Protein 8DY2 (pdb70)

Foldseek 3Di:
DKAKAKPPQEAEDAFFDKDKIKIFIPWFQFQLKWKWWDAPLADIATADGSQFHGPPPHDPLWGKDDGTTMIMIIRRGHALVRQTKMKMWGPRDPPIFIYFIYGYDYPPGDDPDDHADAAQPHPQKHWHKDWADEDAAQAKTKIKIAIDNDQQLQWKKFKWWAAPPTDIHTAKIAHSNRPDIGGDPVQPPFWDWGADSVRRMIMIIGGNDDQVPFTWMKMFIADDDSGDTRHIHSTDTHGYHD/DKAKAKPPQEAADAFFDKDKIKIFINWFLFQLKWKWWDAPLADIATADGSQFHGDPPHDPLWGKDDGTTMIMIIRNGHALVRQTWMKMWGPRDPVIWIYFIYGYHHDVVDDGDDPDDYPDAAQRDDQKHWHKDWADEAAAQAKIKIKIAIDNDQQLQWKKFKWWAAVPGGIGTAKIAHSPRPDIGGDPVQPPFWDWGADSVRNMTMIIGGRDDQVPFTWMKMFIADDDSGDGRHIHRTDTHGYHD/DKAKAKPPQEEADAFFDKDKIKIFIPWFQFQLKWKWWDAPLFDIATADGSQFHGDPPHDPQWGKHDGTTMIMIIRNGHALVRQTKMKMWGPRDPPTWIYFIYGYDHDDVHDGDDPDDHPQAAPSHLKHWHKDWADEDEQFWKTKMKIATDNDQQLQWKKFKWWAQVPTGIGTAKIAHSPRPDIGGDPVCPPAKDWGDDSVRRMTMIIGGRDDQVNFTWMKMFIADDDSRDTRHIHGTHTHGYYD/DKAKAKPDQEAAAAFFDKDKIKIFIPWWQFQLKWKWWDAPLADIATADGSQFHGDPPHDPLWGKDDGTTIIMIIRNGHALVRQTKMKMWGPRDPPIFIHFIYGYDHHPPHDHDDPDDHPDAAPVLWHWHKDWADEDAAQAKTKIKIAIDNDQQLQWKKFKWWAAVVGDIGTAKIAHSPRPDIGGDPVCPPFWDWGADSVRRMIMIIGGNDDQVPFTWMKMFTADDDSRDTHHIHRTGTHGHDD

Nearest PDB structures (foldseek):
  8dy2-assembly2_B  TM=1.004E+00  e=6.816E-51  Homo sapiens
  8dy2-assembly1_A  TM=9.984E-01  e=8.167E-48  Homo sapiens
  8dy2-assembly4_D  TM=9.999E-01  e=2.950E-47  Homo sapiens
  8dy2-assembly3_C  TM=9.943E-01  e=1.858E-47  Homo sapiens
  6nms-assembly1_H  TM=9.972E-01  e=1.123E-17  Homo sapiens

Structure (mmCIF, N/CA/C/O backbone):
data_8DY2
#
_entry.id   8DY2
#
_cell.length_a   45.630
_cell.length_b   78.940
_cell.length_c   257.300
_cell.angle_alpha   90.000
_cell.angle_beta   90.000
_cell.angle_gamma   90.000
#
_symmetry.space_group_name_H-M   'P 21 21 21'
#
loop_
_entity.id
_entity.type
_entity.pdbx_description
1 polymer 'spFv GLK1 LH'
2 non-polymer 'SULFATE ION'
3 water water
#
loop_
_atom_site.group_PDB
_atom_site.id
_atom_site.type_symbol
_atom_site.label_atom_id
_atom_site.label_alt_id
_atom_site.label_comp_id
_atom_site.label_asym_id
_atom_site.label_entity_id
_atom_site.label_seq_id
_atom_site.pdbx_PDB_ins_code
_atom_site.Cartn_x
_atom_site.Cartn_y
_atom_site.Cartn_z
_atom_site.occupancy
_atom_site.B_iso_or_equiv
_atom_site.auth_seq_id
_atom_site.auth_comp_id
_atom_site.auth_asym_id
_atom_site.auth_atom_id
_atom_site.pdbx_PDB_model_num
ATOM 1 N N . ASP A 1 1 ? 19.767 -13.776 -29.494 1.00 42.27 1 ASP A N 1
ATOM 2 C CA . ASP A 1 1 ? 19.899 -13.190 -28.165 1.00 40.78 1 ASP A CA 1
ATOM 3 C C . ASP A 1 1 ? 20.937 -12.069 -28.152 1.00 39.97 1 ASP A C 1
ATOM 4 O O . ASP A 1 1 ? 22.107 -12.282 -28.479 1.00 39.30 1 ASP A O 1
ATOM 9 N N . ILE A 1 2 ? 20.503 -10.868 -27.788 1.00 31.33 2 ILE A N 1
ATOM 10 C CA . ILE A 1 2 ? 21.408 -9.748 -27.563 1.00 25.60 2 ILE A CA 1
ATOM 11 C C . ILE A 1 2 ? 21.916 -9.833 -26.132 1.00 27.20 2 ILE A C 1
ATOM 12 O O . ILE A 1 2 ? 21.125 -9.926 -25.186 1.00 28.23 2 ILE A O 1
ATOM 17 N N . GLN A 1 3 ? 23.234 -9.817 -25.971 1.00 28.28 3 GLN A N 1
ATOM 18 C CA . GLN A 1 3 ? 23.867 -9.977 -24.671 1.00 28.33 3 GLN A CA 1
ATOM 19 C C . GLN A 1 3 ? 24.176 -8.603 -24.092 1.00 27.18 3 GLN A C 1
ATOM 20 O O . GLN A 1 3 ? 24.903 -7.815 -24.706 1.00 28.33 3 GLN A O 1
ATOM 26 N N . MET A 1 4 ? 23.615 -8.320 -22.920 1.00 27.14 4 MET A N 1
ATOM 27 C CA . MET A 1 4 ? 23.854 -7.070 -22.213 1.00 23.58 4 MET A CA 1
ATOM 28 C C . MET A 1 4 ? 24.868 -7.310 -21.104 1.00 26.19 4 MET A C 1
ATOM 29 O O . MET A 1 4 ? 24.707 -8.234 -20.299 1.00 26.60 4 MET A O 1
ATOM 34 N N . THR A 1 5 ? 25.911 -6.486 -21.066 1.00 24.27 5 THR A N 1
ATOM 35 C CA . THR A 1 5 ? 26.979 -6.621 -20.084 1.00 25.37 5 THR A CA 1
ATOM 36 C C . THR A 1 5 ? 27.115 -5.317 -19.312 1.00 25.47 5 THR A C 1
ATOM 37 O O . THR A 1 5 ? 27.313 -4.254 -19.911 1.00 27.11 5 THR A O 1
ATOM 41 N N . GLN A 1 6 ? 27.010 -5.400 -17.990 1.00 23.93 6 GLN A N 1
ATOM 42 C CA . GLN A 1 6 ? 27.203 -4.252 -17.118 1.00 26.16 6 GLN A CA 1
ATOM 43 C C . GLN A 1 6 ? 28.556 -4.338 -16.426 1.00 28.29 6 GLN A C 1
ATOM 44 O O . GLN A 1 6 ? 29.081 -5.427 -16.180 1.00 29.19 6 GLN A O 1
ATOM 50 N N . SER A 1 7 ? 29.119 -3.171 -16.110 1.00 29.10 7 SER A N 1
ATOM 51 C CA . SER A 1 7 ? 30.359 -3.106 -15.359 1.00 27.81 7 SER A CA 1
ATOM 52 C C . SER A 1 7 ? 30.353 -1.826 -14.538 1.00 25.48 7 SER A C 1
ATOM 53 O O . SER A 1 7 ? 29.965 -0.770 -15.057 1.00 30.14 7 SER A O 1
ATOM 56 N N . PRO A 1 8 ? 30.765 -1.884 -13.262 1.00 28.80 8 PRO A N 1
ATOM 57 C CA . PRO A 1 8 ? 31.216 -3.120 -12.614 1.00 28.64 8 PRO A CA 1
ATOM 58 C C . PRO A 1 8 ? 30.056 -4.011 -12.171 1.00 28.95 8 PRO A C 1
ATOM 59 O O . PRO A 1 8 ? 28.898 -3.616 -12.296 1.00 29.17 8 PRO A O 1
ATOM 63 N N . SER A 1 9 ? 30.369 -5.209 -11.673 1.00 24.53 9 SER A N 1
ATOM 64 C CA . SER A 1 9 ? 29.335 -6.068 -11.110 1.00 26.25 9 SER A CA 1
ATOM 65 C C . SER A 1 9 ? 28.913 -5.609 -9.722 1.00 25.48 9 SER A C 1
ATOM 66 O O . SER A 1 9 ? 27.752 -5.786 -9.338 1.00 26.66 9 SER A O 1
ATOM 69 N N . SER A 1 10 ? 29.841 -5.047 -8.952 1.00 28.93 10 SER A N 1
ATOM 70 C CA . SER A 1 10 ? 29.550 -4.519 -7.629 1.00 28.13 10 SER A CA 1
ATOM 71 C C . SER A 1 10 ? 30.325 -3.224 -7.448 1.00 26.01 10 SER A C 1
ATOM 72 O O . SER A 1 10 ? 31.276 -2.940 -8.177 1.00 31.08 10 SER A O 1
ATOM 75 N N . LEU A 1 11 ? 29.913 -2.438 -6.459 1.00 29.58 11 LEU A N 1
ATOM 76 C CA . LEU A 1 11 ? 30.426 -1.082 -6.334 1.00 23.97 11 LEU A CA 1
ATOM 77 C C . LEU A 1 11 ? 30.246 -0.610 -4.900 1.00 26.12 11 LEU A C 1
ATOM 78 O O . LEU A 1 11 ? 29.162 -0.756 -4.329 1.00 30.37 11 LEU A O 1
ATOM 83 N N . SER A 1 12 ? 31.307 -0.051 -4.324 1.00 30.97 12 SER A N 1
ATOM 84 C CA . SER A 1 12 ? 31.266 0.551 -3.000 1.00 29.84 12 SER A CA 1
ATOM 85 C C . SER A 1 12 ? 31.351 2.064 -3.135 1.00 28.36 12 SER A C 1
ATOM 86 O O . SER A 1 12 ? 32.165 2.580 -3.907 1.00 33.25 12 SER A O 1
ATOM 89 N N . ALA A 1 13 ? 30.513 2.772 -2.384 1.00 28.51 13 ALA A N 1
ATOM 90 C CA . ALA A 1 13 ? 30.437 4.221 -2.505 1.00 29.09 13 ALA A CA 1
ATOM 91 C C . ALA A 1 13 ? 29.911 4.810 -1.204 1.00 31.95 13 ALA A C 1
ATOM 92 O O . ALA A 1 13 ? 29.394 4.100 -0.337 1.00 33.02 13 ALA A O 1
ATOM 94 N N . SER A 1 14 ? 30.046 6.129 -1.086 1.00 30.21 14 SER A N 1
ATOM 95 C CA . SER A 1 14 ? 29.620 6.879 0.084 1.00 28.91 14 SER A CA 1
ATOM 96 C C . SER A 1 14 ? 28.518 7.856 -0.303 1.00 26.04 14 SER A C 1
ATOM 97 O O . SER A 1 14 ? 28.395 8.254 -1.464 1.00 29.50 14 SER A O 1
ATOM 100 N N . VAL A 1 15 ? 27.712 8.240 0.689 1.00 24.99 15 VAL A N 1
ATOM 101 C CA . VAL A 1 15 ? 26.651 9.212 0.451 1.00 26.53 15 VAL A CA 1
ATOM 102 C C . VAL A 1 15 ? 27.260 10.507 -0.061 1.00 26.85 15 VAL A C 1
ATOM 103 O O . VAL A 1 15 ? 28.169 11.073 0.557 1.00 33.85 15 VAL A O 1
ATOM 107 N N . GLY A 1 16 ? 26.762 10.979 -1.202 1.00 27.62 16 GLY A N 1
ATOM 108 C CA . GLY A 1 16 ? 27.292 12.152 -1.860 1.00 27.80 16 GLY A CA 1
ATOM 109 C C . GLY A 1 16 ? 28.212 11.861 -3.027 1.00 27.21 16 GLY A C 1
ATOM 110 O O . GLY A 1 16 ? 28.498 12.775 -3.810 1.00 32.78 16 GLY A O 1
ATOM 111 N N . ASP A 1 17 ? 28.676 10.621 -3.168 1.00 28.23 17 ASP A N 1
ATOM 112 C CA . ASP A 1 17 ? 29.555 10.252 -4.267 1.00 28.74 17 ASP A CA 1
ATOM 113 C C . ASP A 1 17 ? 28.837 10.342 -5.611 1.00 31.79 17 ASP A C 1
ATOM 114 O O . ASP A 1 17 ? 27.607 10.281 -5.703 1.00 29.57 17 ASP A O 1
ATOM 119 N N . ARG A 1 18 ? 29.636 10.484 -6.664 1.00 31.82 18 ARG A N 1
ATOM 120 C CA . ARG A 1 18 ? 29.164 10.339 -8.034 1.00 27.89 18 ARG A CA 1
ATOM 121 C C . ARG A 1 18 ? 29.393 8.897 -8.467 1.00 29.40 18 ARG A C 1
ATOM 122 O O . ARG A 1 18 ? 30.522 8.398 -8.406 1.00 32.77 18 ARG A O 1
ATOM 130 N N . VAL A 1 19 ? 28.325 8.223 -8.885 1.00 25.97 19 VAL A N 1
ATOM 131 C CA . VAL A 1 19 ? 28.385 6.828 -9.302 1.00 26.85 19 VAL A CA 1
ATOM 132 C C . VAL A 1 19 ? 27.937 6.740 -10.754 1.00 24.23 19 VAL A C 1
ATOM 133 O O . VAL A 1 19 ? 26.926 7.341 -11.135 1.00 24.19 19 VAL A O 1
ATOM 137 N N . THR A 1 20 ? 28.698 6.008 -11.562 1.00 20.98 20 THR A N 1
ATOM 138 C CA . THR A 1 20 ? 28.339 5.757 -12.949 1.00 22.98 20 THR A CA 1
ATOM 139 C C . THR A 1 20 ? 28.382 4.258 -13.202 1.00 27.73 20 THR A C 1
ATOM 140 O O . THR A 1 20 ? 29.327 3.579 -12.785 1.00 25.77 20 THR A O 1
ATOM 144 N N . ILE A 1 21 ? 27.352 3.747 -13.869 1.00 25.38 21 ILE A N 1
ATOM 145 C CA . ILE A 1 21 ? 27.252 2.338 -14.226 1.00 24.00 21 ILE A CA 1
ATOM 146 C C . ILE A 1 21 ? 27.145 2.237 -15.740 1.00 25.48 21 ILE A C 1
ATOM 147 O O . ILE A 1 21 ? 26.388 2.985 -16.367 1.00 24.34 21 ILE A O 1
ATOM 152 N N . THR A 1 22 ? 27.906 1.317 -16.326 1.00 21.27 22 THR A N 1
ATOM 153 C CA . THR A 1 22 ? 27.988 1.152 -17.770 1.00 25.36 22 THR A CA 1
ATOM 154 C C . THR A 1 22 ? 27.248 -0.107 -18.199 1.00 24.59 22 THR A C 1
ATOM 155 O O . THR A 1 22 ? 27.270 -1.121 -17.497 1.00 25.76 22 THR A O 1
ATOM 159 N N . CYS A 1 23 ? 26.577 -0.023 -19.347 1.00 22.57 23 CYS A N 1
ATOM 160 C CA . CYS A 1 23 ? 25.850 -1.139 -19.940 1.00 23.07 23 CYS A CA 1
ATOM 161 C C . CYS A 1 23 ? 26.223 -1.220 -21.413 1.00 22.33 23 CYS A C 1
ATOM 162 O O . CYS A 1 23 ? 26.051 -0.243 -22.150 1.00 22.92 23 CYS A O 1
ATOM 165 N N . ARG A 1 24 ? 26.739 -2.372 -21.839 1.00 22.99 24 ARG A N 1
ATOM 166 C CA . ARG A 1 24 ? 27.155 -2.596 -23.217 1.00 24.88 24 ARG A CA 1
ATOM 167 C C . ARG A 1 24 ? 26.310 -3.692 -23.854 1.00 25.68 24 ARG A C 1
ATOM 168 O O . ARG A 1 24 ? 26.074 -4.740 -23.244 1.00 29.82 24 ARG A O 1
ATOM 176 N N . ALA A 1 25 ? 25.868 -3.448 -25.085 1.00 25.65 25 ALA A N 1
ATOM 177 C CA . ALA A 1 25 ? 25.079 -4.405 -25.847 1.00 26.07 25 ALA A CA 1
ATOM 178 C C . ALA A 1 25 ? 25.938 -5.044 -26.931 1.00 23.44 25 ALA A C 1
ATOM 179 O O . ALA A 1 25 ? 26.766 -4.376 -27.556 1.00 28.76 25 ALA A O 1
ATOM 181 N N . SER A 1 26 ? 25.733 -6.344 -27.155 1.00 23.81 26 SER A N 1
ATOM 182 C CA . SER A 1 26 ? 26.514 -7.074 -28.148 1.00 22.87 26 SER A CA 1
ATOM 183 C C . SER A 1 26 ? 26.171 -6.684 -29.578 1.00 26.24 26 SER A C 1
ATOM 184 O O . SER A 1 26 ? 26.817 -7.180 -30.508 1.00 32.01 26 SER A O 1
ATOM 187 N N . GLN A 1 27 ? 25.170 -5.831 -29.775 1.00 26.68 27 GLN A N 1
ATOM 188 C CA . GLN A 1 27 ? 24.890 -5.229 -31.069 1.00 25.03 27 GLN A CA 1
ATOM 189 C C . GLN A 1 27 ? 24.075 -3.971 -30.818 1.00 25.74 27 GLN A C 1
ATOM 190 O O . GLN A 1 27 ? 23.529 -3.776 -29.730 1.00 25.81 27 GLN A O 1
ATOM 196 N N . SER A 1 28 ? 24.006 -3.116 -31.835 1.00 21.19 28 SER A N 1
ATOM 197 C CA . SER A 1 28 ? 23.350 -1.827 -31.671 1.00 23.28 28 SER A CA 1
ATOM 198 C C . SER A 1 28 ? 21.870 -2.016 -31.369 1.00 24.38 28 SER A C 1
ATOM 199 O O . SER A 1 28 ? 21.179 -2.786 -32.044 1.00 21.07 28 SER A O 1
ATOM 202 N N . ILE A 1 29 ? 21.390 -1.319 -30.338 1.00 22.24 29 ILE A N 1
ATOM 203 C CA . ILE A 1 29 ? 19.997 -1.367 -29.922 1.00 19.92 29 ILE A CA 1
ATOM 204 C C . ILE A 1 29 ? 19.337 0.001 -29.986 1.00 22.29 29 ILE A C 1
ATOM 205 O O . ILE A 1 29 ? 18.263 0.192 -29.412 1.00 22.87 29 ILE A O 1
ATOM 210 N N . SER A 1 30 ? 19.964 0.961 -30.667 1.00 22.40 30 SER A N 1
ATOM 211 C CA . SER A 1 30 ? 19.449 2.325 -30.813 1.00 18.81 30 SER A CA 1
ATOM 212 C C . SER A 1 30 ? 19.278 2.916 -29.418 1.00 20.65 30 SER A C 1
ATOM 213 O O . SER A 1 30 ? 20.273 2.985 -28.676 1.00 20.37 30 SER A O 1
ATOM 216 N N . SER A 1 31 ? 18.083 3.355 -29.019 1.00 20.51 31 SER A N 1
ATOM 217 C CA . SER A 1 31 ? 17.845 3.873 -27.678 1.00 21.33 31 SER A CA 1
ATOM 218 C C . SER A 1 31 ? 16.902 2.987 -26.873 1.00 18.36 31 SER A C 1
ATOM 219 O O . SER A 1 31 ? 16.375 3.424 -25.845 1.00 21.56 31 SER A O 1
ATOM 222 N N . TYR A 1 32 ? 16.677 1.749 -27.314 1.00 16.87 32 TYR A N 1
ATOM 223 C CA . TYR A 1 32 ? 15.773 0.838 -26.612 1.00 17.97 32 TYR A CA 1
ATOM 224 C C . TYR A 1 32 ? 16.519 0.198 -25.441 1.00 15.74 32 TYR A C 1
ATOM 225 O O . TYR A 1 32 ? 16.814 -0.997 -25.414 1.00 18.06 32 TYR A O 1
ATOM 234 N N . LEU A 1 33 ? 16.822 1.039 -24.452 1.00 18.43 33 LEU A N 1
ATOM 235 C CA . LEU A 1 33 ? 17.586 0.643 -23.274 1.00 16.20 33 LEU A CA 1
ATOM 236 C C . LEU A 1 33 ? 16.957 1.305 -22.059 1.00 19.79 33 LEU A C 1
ATOM 237 O O . LEU A 1 33 ? 16.822 2.532 -22.022 1.00 19.84 33 LEU A O 1
ATOM 242 N N . ASN A 1 34 ? 16.582 0.500 -21.068 1.00 17.56 34 ASN A N 1
ATOM 243 C CA . ASN A 1 34 ? 15.899 0.981 -19.878 1.00 17.97 34 ASN A CA 1
ATOM 244 C C . ASN A 1 34 ? 16.671 0.568 -18.632 1.00 14.91 34 ASN A C 1
ATOM 245 O O . ASN A 1 34 ? 17.373 -0.448 -18.629 1.00 17.59 34 ASN A O 1
ATOM 250 N N . TRP A 1 35 ? 16.535 1.363 -17.572 1.00 15.73 35 TRP A N 1
ATOM 251 C CA . TRP A 1 35 ? 17.267 1.156 -16.329 1.00 16.22 35 TRP A CA 1
ATOM 252 C C . TRP A 1 35 ? 16.302 0.927 -15.173 1.00 13.81 35 TRP A C 1
ATOM 253 O O . TRP A 1 35 ? 15.314 1.652 -15.021 1.00 13.27 35 TRP A O 1
ATOM 264 N N . TYR A 1 36 ? 16.613 -0.062 -14.341 1.00 17.61 36 TYR A N 1
ATOM 265 C CA . TYR A 1 36 ? 15.770 -0.429 -13.214 1.00 16.98 36 TYR A CA 1
ATOM 266 C C . TYR A 1 36 ? 16.590 -0.483 -11.934 1.00 16.31 36 TYR A C 1
ATOM 267 O O . TYR A 1 36 ? 17.760 -0.875 -11.938 1.00 19.71 36 TYR A O 1
ATOM 276 N N . GLN A 1 37 ? 15.952 -0.095 -10.836 1.00 16.55 37 GLN A N 1
ATOM 277 C CA . GLN A 1 37 ? 16.507 -0.221 -9.498 1.00 16.58 37 GLN A CA 1
ATOM 278 C C . GLN A 1 37 ? 15.734 -1.289 -8.737 1.00 17.19 37 GLN A C 1
ATOM 279 O O . GLN A 1 37 ? 14.504 -1.354 -8.823 1.00 19.36 37 GLN A O 1
ATOM 285 N N . GLN A 1 38 ? 16.453 -2.137 -8.005 1.00 16.58 38 GLN A N 1
ATOM 286 C CA . GLN A 1 38 ? 15.807 -3.144 -7.175 1.00 15.57 38 GLN A CA 1
ATOM 287 C C . GLN A 1 38 ? 16.556 -3.296 -5.863 1.00 17.66 38 GLN A C 1
ATOM 288 O O . GLN A 1 38 ? 17.772 -3.511 -5.854 1.00 18.20 38 GLN A O 1
ATOM 294 N N . LYS A 1 39 ? 15.847 -3.200 -4.800 1.00 19.30 39 LYS A N 1
ATOM 295 C CA . LYS A 1 39 ? 16.362 -3.475 -3.474 1.00 18.15 39 LYS A CA 1
ATOM 296 C C . LYS A 1 39 ? 15.998 -4.899 -3.057 1.00 20.56 39 LYS A C 1
ATOM 297 O O . LYS A 1 39 ? 15.028 -5.468 -3.567 1.00 19.65 39 LYS A O 1
ATOM 303 N N . PRO A 1 40 ? 16.769 -5.515 -2.161 1.00 22.63 40 PRO A N 1
ATOM 304 C CA . PRO A 1 40 ? 16.510 -6.918 -1.802 1.00 23.72 40 PRO A CA 1
ATOM 305 C C . PRO A 1 40 ? 15.095 -7.128 -1.278 1.00 20.31 40 PRO A C 1
ATOM 306 O O . PRO A 1 40 ? 14.625 -6.408 -0.395 1.00 21.97 40 PRO A O 1
ATOM 310 N N . GLY A 1 41 ? 14.417 -8.131 -1.836 1.00 20.42 41 GLY A N 1
ATOM 311 C CA . GLY A 1 41 ? 13.054 -8.440 -1.470 1.00 19.64 41 GLY A CA 1
ATOM 312 C C . GLY A 1 41 ? 12.004 -7.503 -2.029 1.00 21.14 41 GLY A C 1
ATOM 313 O O . GLY A 1 41 ? 10.822 -7.653 -1.690 1.00 20.04 41 GLY A O 1
ATOM 314 N N . CYS A 1 42 ? 12.388 -6.544 -2.865 1.00 20.53 42 CYS A N 1
ATOM 315 C CA . CYS A 1 42 ? 11.461 -5.610 -3.482 1.00 20.07 42 CYS A CA 1
ATOM 316 C C . CYS A 1 42 ? 11.271 -5.945 -4.956 1.00 18.06 42 CYS A C 1
ATOM 317 O O . CYS A 1 42 ? 12.087 -6.637 -5.573 1.00 16.79 42 CYS A O 1
ATOM 320 N N . ALA A 1 43 ? 10.175 -5.438 -5.516 1.00 16.74 43 ALA A N 1
ATOM 321 C CA . ALA A 1 43 ? 10.008 -5.458 -6.956 1.00 19.94 43 ALA A CA 1
ATOM 322 C C . ALA A 1 43 ? 10.907 -4.401 -7.588 1.00 17.07 43 ALA A C 1
ATOM 323 O O . ALA A 1 43 ? 11.258 -3.413 -6.939 1.00 17.91 43 ALA A O 1
ATOM 325 N N . PRO A 1 44 ? 11.312 -4.595 -8.842 1.00 19.30 44 PRO A N 1
ATOM 326 C CA . PRO A 1 44 ? 12.099 -3.564 -9.523 1.00 15.35 44 PRO A CA 1
ATOM 327 C C . PRO A 1 44 ? 11.306 -2.276 -9.681 1.00 19.52 44 PRO A C 1
ATOM 328 O O . PRO A 1 44 ? 10.073 -2.257 -9.641 1.00 20.33 44 PRO A O 1
ATOM 332 N N . LYS A 1 45 ? 12.042 -1.182 -9.863 1.00 16.86 45 LYS A N 1
ATOM 333 C CA . LYS A 1 45 ? 11.470 0.141 -10.066 1.00 17.93 45 LYS A CA 1
ATOM 334 C C . LYS A 1 45 ? 12.093 0.752 -11.310 1.00 16.32 45 LYS A C 1
ATOM 335 O O . LYS A 1 45 ? 13.320 0.743 -11.456 1.00 17.13 45 LYS A O 1
ATOM 341 N N . LEU A 1 46 ? 11.256 1.272 -12.206 1.00 16.16 46 LEU A N 1
ATOM 342 C CA . LEU A 1 46 ? 11.761 1.887 -13.428 1.00 16.09 46 LEU A CA 1
ATOM 343 C C . LEU A 1 46 ? 12.383 3.245 -13.123 1.00 15.53 46 LEU A C 1
ATOM 344 O O . LEU A 1 46 ? 11.764 4.091 -12.472 1.00 18.54 46 LEU A O 1
ATOM 349 N N . LEU A 1 47 ? 13.610 3.456 -13.600 1.00 15.12 47 LEU A N 1
ATOM 350 C CA . LEU A 1 47 ? 14.322 4.715 -13.414 1.00 16.92 47 LEU A CA 1
ATOM 351 C C . LEU A 1 47 ? 14.422 5.515 -14.706 1.00 19.64 47 LEU A C 1
ATOM 352 O O . LEU A 1 47 ? 14.021 6.683 -14.751 1.00 18.27 47 LEU A O 1
ATOM 357 N N . ILE A 1 48 ? 14.967 4.913 -15.759 1.00 16.12 48 ILE A N 1
ATOM 358 C CA . ILE A 1 48 ? 15.204 5.581 -17.031 1.00 18.81 48 ILE A CA 1
ATOM 359 C C . ILE A 1 48 ? 14.639 4.707 -18.140 1.00 17.59 48 ILE A C 1
ATOM 360 O O . ILE A 1 48 ? 14.783 3.480 -18.110 1.00 17.64 48 ILE A O 1
ATOM 365 N N . TYR A 1 49 ? 13.991 5.335 -19.115 1.00 21.10 49 TYR A N 1
ATOM 366 C CA . TYR A 1 49 ? 13.560 4.648 -20.321 1.00 20.37 49 TYR A CA 1
ATOM 367 C C . TYR A 1 49 ? 14.029 5.436 -21.537 1.00 21.51 49 TYR A C 1
ATOM 368 O O . TYR A 1 49 ? 14.367 6.619 -21.442 1.00 22.39 49 TYR A O 1
ATOM 377 N N . ALA A 1 50 ? 14.051 4.757 -22.684 1.00 20.73 50 ALA A N 1
ATOM 378 C CA . ALA A 1 50 ? 14.541 5.346 -23.928 1.00 17.73 50 ALA A CA 1
ATOM 379 C C . ALA A 1 50 ? 15.940 5.928 -23.739 1.00 22.07 50 ALA A C 1
ATOM 380 O O . ALA A 1 50 ? 16.251 7.024 -24.215 1.00 23.80 50 ALA A O 1
ATOM 382 N N . ALA A 1 51 ? 16.775 5.192 -23.000 1.00 18.84 51 ALA A N 1
ATOM 383 C CA . ALA A 1 51 ? 18.189 5.489 -22.771 1.00 19.96 51 ALA A CA 1
ATOM 384 C C . ALA A 1 51 ? 18.426 6.677 -21.844 1.00 20.34 51 ALA A C 1
ATOM 385 O O . ALA A 1 51 ? 19.351 6.642 -21.026 1.00 19.88 51 ALA A O 1
ATOM 387 N N . SER A 1 52 ? 17.612 7.731 -21.947 1.00 21.07 52 SER A N 1
ATOM 388 C CA . SER A 1 52 ? 17.915 8.962 -21.229 1.00 22.49 52 SER A CA 1
ATOM 389 C C . SER A 1 52 ? 16.709 9.671 -20.627 1.00 22.64 52 SER A C 1
ATOM 390 O O . SER A 1 52 ? 16.899 10.689 -19.952 1.00 23.13 52 SER A O 1
ATOM 393 N N . SER A 1 53 ? 15.488 9.184 -20.841 1.00 20.21 53 SER A N 1
ATOM 394 C CA . SER A 1 53 ? 14.310 9.840 -20.288 1.00 19.80 53 SER A CA 1
ATOM 395 C C . SER A 1 53 ? 14.096 9.404 -18.846 1.00 22.05 53 SER A C 1
ATOM 396 O O . SER A 1 53 ? 14.062 8.207 -18.547 1.00 22.10 53 SER A O 1
ATOM 399 N N . LEU A 1 54 ? 13.952 10.380 -17.954 1.00 22.63 54 LEU A N 1
ATOM 400 C CA . LEU A 1 54 ? 13.755 10.103 -16.539 1.00 24.27 54 LEU A CA 1
ATOM 401 C C . LEU A 1 54 ? 12.289 9.773 -16.274 1.00 22.75 54 LEU A C 1
ATOM 402 O O . LEU A 1 54 ? 11.392 10.515 -16.687 1.00 20.99 54 LEU A O 1
ATOM 407 N N . GLN A 1 55 ? 12.048 8.652 -15.598 1.00 21.91 55 GLN A N 1
ATOM 408 C CA . GLN A 1 55 ? 10.683 8.248 -15.289 1.00 20.19 55 GLN A CA 1
ATOM 409 C C . GLN A 1 55 ? 10.070 9.200 -14.272 1.00 22.67 55 GLN A C 1
ATOM 410 O O . GLN A 1 55 ? 10.747 9.673 -13.356 1.00 22.69 55 GLN A O 1
ATOM 416 N N . SER A 1 56 ? 8.782 9.489 -14.448 1.00 24.75 56 SER A N 1
ATOM 417 C CA . SER A 1 56 ? 8.088 10.423 -13.571 1.00 23.85 56 SER A CA 1
ATOM 418 C C . SER A 1 56 ? 8.183 9.975 -12.119 1.00 27.53 56 SER A C 1
ATOM 419 O O . SER A 1 56 ? 7.827 8.844 -11.778 1.00 26.53 56 SER A O 1
ATOM 422 N N . GLY A 1 57 ? 8.675 10.869 -11.265 1.00 30.62 57 GLY A N 1
ATOM 423 C CA . GLY A 1 57 ? 8.829 10.592 -9.855 1.00 27.07 57 GLY A CA 1
ATOM 424 C C . GLY A 1 57 ? 10.237 10.242 -9.424 1.00 27.13 57 GLY A C 1
ATOM 425 O O . GLY A 1 57 ? 10.484 10.132 -8.217 1.00 31.73 57 GLY A O 1
ATOM 426 N N . VAL A 1 58 ? 11.162 10.065 -10.362 1.00 27.26 58 VAL A N 1
ATOM 427 C CA . VAL A 1 58 ? 12.531 9.678 -10.030 1.00 26.83 58 VAL A CA 1
ATOM 428 C C . VAL A 1 58 ? 13.381 10.938 -9.898 1.00 27.12 58 VAL A C 1
ATOM 429 O O . VAL A 1 58 ? 13.315 11.823 -10.763 1.00 25.11 58 VAL A O 1
ATOM 433 N N . PRO A 1 59 ? 14.182 11.061 -8.838 1.00 28.08 59 PRO A N 1
ATOM 434 C CA . PRO A 1 59 ? 14.947 12.296 -8.626 1.00 26.93 59 PRO A CA 1
ATOM 435 C C . PRO A 1 59 ? 15.905 12.590 -9.771 1.00 25.55 59 PRO A C 1
ATOM 436 O O . PRO A 1 59 ? 16.372 11.689 -10.472 1.00 25.75 59 PRO A O 1
ATOM 440 N N . SER A 1 60 ? 16.204 13.881 -9.943 1.00 28.81 60 SER A N 1
ATOM 441 C CA . SER A 1 60 ? 17.022 14.357 -11.053 1.00 24.46 60 SER A CA 1
ATOM 442 C C . SER A 1 60 ? 18.493 13.994 -10.920 1.00 26.99 60 SER A C 1
ATOM 443 O O . SER A 1 60 ? 19.239 14.159 -11.892 1.00 25.88 60 SER A O 1
ATOM 446 N N . ARG A 1 61 ? 18.937 13.519 -9.756 1.00 27.38 61 ARG A N 1
ATOM 447 C CA . ARG A 1 61 ? 20.307 13.036 -9.654 1.00 26.63 61 ARG A CA 1
ATOM 448 C C . ARG A 1 61 ? 20.534 11.794 -10.504 1.00 22.28 61 ARG A C 1
ATOM 449 O O . ARG A 1 61 ? 21.688 11.449 -10.777 1.00 21.93 61 ARG A O 1
ATOM 457 N N . PHE A 1 62 ? 19.464 11.119 -10.922 1.00 21.85 62 PHE A N 1
ATOM 458 C CA . PHE A 1 62 ? 19.557 10.000 -11.848 1.00 18.75 62 PHE A CA 1
ATOM 459 C C . PHE A 1 62 ? 19.531 10.521 -13.277 1.00 20.77 62 PHE A C 1
ATOM 460 O O . PHE A 1 62 ? 18.702 11.368 -13.620 1.00 22.70 62 PHE A O 1
ATOM 468 N N . SER A 1 63 ? 20.432 10.010 -14.107 1.00 19.98 63 SER A N 1
ATOM 469 C CA . SER A 1 63 ? 20.463 10.401 -15.506 1.00 22.41 63 SER A CA 1
ATOM 470 C C . SER A 1 63 ? 21.062 9.269 -16.323 1.00 26.97 63 SER A C 1
ATOM 471 O O . SER A 1 63 ? 21.869 8.481 -15.822 1.00 22.54 63 SER A O 1
ATOM 474 N N . GLY A 1 64 ? 20.653 9.198 -17.583 1.00 26.65 64 GLY A N 1
ATOM 475 C CA . GLY A 1 64 ? 21.158 8.189 -18.490 1.00 24.56 64 GLY A CA 1
ATOM 476 C C . GLY A 1 64 ? 21.656 8.823 -19.770 1.00 25.81 64 GLY A C 1
ATOM 477 O O . GLY A 1 64 ? 21.228 9.909 -20.159 1.00 27.93 64 GLY A O 1
ATOM 478 N N . SER A 1 65 ? 22.580 8.125 -20.423 1.00 27.69 65 SER A N 1
ATOM 479 C CA . SER A 1 65 ? 23.156 8.610 -21.667 1.00 28.04 65 SER A CA 1
ATOM 480 C C . SER A 1 65 ? 23.563 7.420 -22.520 1.00 24.99 65 SER A C 1
ATOM 481 O O . SER A 1 65 ? 23.674 6.290 -22.036 1.00 23.45 65 SER A O 1
ATOM 484 N N . GLY A 1 66 ? 23.786 7.690 -23.801 1.00 22.65 66 GLY A N 1
ATOM 485 C CA . GLY A 1 66 ? 24.285 6.667 -24.694 1.00 24.36 66 GLY A CA 1
ATOM 486 C C . GLY A 1 66 ? 23.308 6.240 -25.767 1.00 24.33 66 GLY A C 1
ATOM 487 O O . GLY A 1 66 ? 22.102 6.490 -25.663 1.00 24.86 66 GLY A O 1
ATOM 488 N N . SER A 1 67 ? 23.827 5.605 -26.812 1.00 22.83 67 SER A N 1
ATOM 489 C CA . SER A 1 67 ? 23.011 5.076 -27.889 1.00 27.38 67 SER A CA 1
ATOM 490 C C . SER A 1 67 ? 23.829 4.014 -28.604 1.00 27.11 67 SER A C 1
ATOM 491 O O . SER A 1 67 ? 25.058 3.968 -28.491 1.00 29.40 67 SER A O 1
ATOM 494 N N . GLY A 1 68 ? 23.131 3.161 -29.342 1.00 25.91 68 GLY A N 1
ATOM 495 C CA . GLY A 1 68 ? 23.803 2.096 -30.055 1.00 24.20 68 GLY A CA 1
ATOM 496 C C . GLY A 1 68 ? 24.166 0.928 -29.165 1.00 23.84 68 GLY A C 1
ATOM 497 O O . GLY A 1 68 ? 23.316 0.086 -28.867 1.00 23.11 68 GLY A O 1
ATOM 498 N N . THR A 1 69 ? 25.423 0.866 -28.722 1.00 23.87 69 THR A N 1
ATOM 499 C CA . THR A 1 69 ? 25.902 -0.274 -27.955 1.00 26.71 69 THR A CA 1
ATOM 500 C C . THR A 1 69 ? 26.379 0.059 -26.549 1.00 27.84 69 THR A C 1
ATOM 501 O O . THR A 1 69 ? 26.473 -0.857 -25.726 1.00 26.61 69 THR A O 1
ATOM 505 N N . ASP A 1 70 ? 26.678 1.320 -26.244 1.00 26.83 70 ASP A N 1
ATOM 506 C CA . ASP A 1 70 ? 27.265 1.696 -24.962 1.00 27.87 70 ASP A CA 1
ATOM 507 C C . ASP A 1 70 ? 26.378 2.720 -24.267 1.00 26.86 70 ASP A C 1
ATOM 508 O O . ASP A 1 70 ? 26.094 3.785 -24.826 1.00 21.73 70 ASP A O 1
ATOM 513 N N . PHE A 1 71 ? 25.955 2.398 -23.046 1.00 22.82 71 PHE A N 1
ATOM 514 C CA . PHE A 1 71 ? 25.047 3.226 -22.268 1.00 22.36 71 PHE A CA 1
ATOM 515 C C . PHE A 1 71 ? 25.585 3.374 -20.852 1.00 24.01 71 PHE A C 1
ATOM 516 O O . PHE A 1 71 ? 26.253 2.478 -20.329 1.00 24.10 71 PHE A O 1
ATOM 524 N N . THR A 1 72 ? 25.291 4.516 -20.234 1.00 23.31 72 THR A N 1
ATOM 525 C CA . THR A 1 72 ? 25.758 4.813 -18.886 1.00 24.41 72 THR A CA 1
ATOM 526 C C . THR A 1 72 ? 24.612 5.365 -18.053 1.00 23.46 72 THR A C 1
ATOM 527 O O . THR A 1 72 ? 23.877 6.248 -18.508 1.00 23.21 72 THR A O 1
ATOM 531 N N . LEU A 1 73 ? 24.467 4.844 -16.836 1.00 20.33 73 LEU A N 1
ATOM 532 C CA . LEU A 1 73 ? 23.572 5.409 -15.837 1.00 21.18 73 LEU A CA 1
ATOM 533 C C . LEU A 1 73 ? 24.409 6.151 -14.808 1.00 22.22 73 LEU A C 1
ATOM 534 O O . LEU A 1 73 ? 25.408 5.617 -14.316 1.00 22.99 73 LEU A O 1
ATOM 539 N N . THR A 1 74 ? 24.003 7.374 -14.488 1.00 24.42 74 THR A N 1
ATOM 540 C CA . THR A 1 74 ? 24.726 8.224 -13.555 1.00 23.54 74 THR A CA 1
ATOM 541 C C . THR A 1 74 ? 23.817 8.595 -12.392 1.00 22.80 74 THR A C 1
ATOM 542 O O . THR A 1 74 ? 22.660 8.977 -12.599 1.00 22.74 74 THR A O 1
ATOM 546 N N . ILE A 1 75 ? 24.337 8.462 -11.177 1.00 22.90 75 ILE A N 1
ATOM 547 C CA . ILE A 1 75 ? 23.750 9.063 -9.987 1.00 23.34 75 ILE A CA 1
ATOM 548 C C . ILE A 1 75 ? 24.722 10.146 -9.539 1.00 23.93 75 ILE A C 1
ATOM 549 O O . ILE A 1 75 ? 25.826 9.844 -9.069 1.00 25.05 75 ILE A O 1
ATOM 554 N N . SER A 1 76 ? 24.328 11.412 -9.708 1.00 24.78 76 SER A N 1
ATOM 555 C CA . SER A 1 76 ? 25.272 12.508 -9.502 1.00 28.66 76 SER A CA 1
ATOM 556 C C . SER A 1 76 ? 25.644 12.676 -8.034 1.00 30.66 76 SER A C 1
ATOM 557 O O . SER A 1 76 ? 26.780 13.058 -7.728 1.00 31.37 76 SER A O 1
ATOM 560 N N . SER A 1 77 ? 24.716 12.400 -7.117 1.00 25.16 77 SER A N 1
ATOM 561 C CA . SER A 1 77 ? 25.000 12.543 -5.687 1.00 25.92 77 SER A CA 1
ATOM 562 C C . SER A 1 77 ? 24.267 11.418 -4.955 1.00 25.65 77 SER A C 1
ATOM 563 O O . SER A 1 77 ? 23.088 11.550 -4.618 1.00 25.24 77 SER A O 1
ATOM 566 N N . LEU A 1 78 ? 24.985 10.322 -4.712 1.00 23.40 78 LEU A N 1
ATOM 567 C CA . LEU A 1 78 ? 24.393 9.147 -4.084 1.00 26.58 78 LEU A CA 1
ATOM 568 C C . LEU A 1 78 ? 23.762 9.508 -2.743 1.00 27.64 78 LEU A C 1
ATOM 569 O O . LEU A 1 78 ? 24.373 10.190 -1.915 1.00 26.58 78 LEU A O 1
ATOM 574 N N . GLN A 1 79 ? 22.530 9.059 -2.541 1.00 23.73 79 GLN A N 1
ATOM 575 C CA . GLN A 1 79 ? 21.762 9.316 -1.336 1.00 22.84 79 GLN A CA 1
ATOM 576 C C . GLN A 1 79 ? 21.574 8.029 -0.540 1.00 25.82 79 GLN A C 1
ATOM 577 O O . GLN A 1 79 ? 21.759 6.930 -1.074 1.00 25.45 79 GLN A O 1
ATOM 583 N N . PRO A 1 80 ? 21.224 8.126 0.752 1.00 25.37 80 PRO A N 1
ATOM 584 C CA . PRO A 1 80 ? 21.056 6.903 1.561 1.00 25.04 80 PRO A CA 1
ATOM 585 C C . PRO A 1 80 ? 20.102 5.889 0.957 1.00 23.42 80 PRO A C 1
ATOM 586 O O . PRO A 1 80 ? 20.328 4.679 1.085 1.00 27.38 80 PRO A O 1
ATOM 590 N N . GLU A 1 81 ? 19.044 6.348 0.294 1.00 24.36 81 GLU A N 1
ATOM 591 C CA . GLU A 1 81 ? 18.037 5.460 -0.274 1.00 22.75 81 GLU A CA 1
ATOM 592 C C . GLU A 1 81 ? 18.442 4.870 -1.618 1.00 21.96 81 GLU A C 1
ATOM 593 O O . GLU A 1 81 ? 17.685 4.068 -2.173 1.00 24.34 81 GLU A O 1
ATOM 599 N N . ASP A 1 82 ? 19.599 5.241 -2.157 1.00 22.99 82 ASP A N 1
ATOM 600 C CA . ASP A 1 82 ? 20.014 4.781 -3.475 1.00 20.59 82 ASP A CA 1
ATOM 601 C C . ASP A 1 82 ? 20.829 3.498 -3.430 1.00 22.00 82 ASP A C 1
ATOM 602 O O . ASP A 1 82 ? 21.152 2.949 -4.488 1.00 21.24 82 ASP A O 1
ATOM 607 N N . PHE A 1 83 ? 21.171 3.003 -2.244 1.00 23.64 83 PHE A N 1
ATOM 608 C CA . PHE A 1 83 ? 21.916 1.755 -2.155 1.00 20.99 83 PHE A CA 1
ATOM 609 C C . PHE A 1 83 ? 21.010 0.596 -2.552 1.00 20.24 83 PHE A C 1
ATOM 610 O O . PHE A 1 83 ? 19.996 0.334 -1.897 1.00 20.85 83 PHE A O 1
ATOM 618 N N . ALA A 1 84 ? 21.382 -0.090 -3.631 1.00 16.65 84 ALA A N 1
ATOM 619 C CA . ALA A 1 84 ? 20.536 -1.074 -4.292 1.00 18.67 84 ALA A CA 1
ATOM 620 C C . ALA A 1 84 ? 21.296 -1.697 -5.455 1.00 19.49 84 ALA A C 1
ATOM 621 O O . ALA A 1 84 ? 22.473 -1.387 -5.668 1.00 21.77 84 ALA A O 1
ATOM 623 N N . THR A 1 85 ? 20.637 -2.564 -6.217 1.00 19.88 85 THR A N 1
ATOM 624 C CA . THR A 1 85 ? 21.204 -3.131 -7.432 1.00 18.84 85 THR A CA 1
ATOM 625 C C . THR A 1 85 ? 20.503 -2.518 -8.637 1.00 20.62 85 THR A C 1
ATOM 626 O O . THR A 1 85 ? 19.291 -2.283 -8.608 1.00 21.19 85 THR A O 1
ATOM 630 N N . TYR A 1 86 ? 21.271 -2.243 -9.689 1.00 17.65 86 TYR A N 1
ATOM 631 C CA . TYR A 1 86 ? 20.777 -1.539 -10.862 1.00 17.00 86 TYR A CA 1
ATOM 632 C C . TYR A 1 86 ? 20.958 -2.408 -12.096 1.00 17.51 86 TYR A C 1
ATOM 633 O O . TYR A 1 86 ? 22.035 -2.977 -12.308 1.00 17.47 86 TYR A O 1
ATOM 642 N N . TYR A 1 87 ? 19.896 -2.517 -12.894 1.00 18.38 87 TYR A N 1
ATOM 643 C CA . TYR A 1 87 ? 19.873 -3.340 -14.094 1.00 18.07 87 TYR A CA 1
ATOM 644 C C . TYR A 1 87 ? 19.552 -2.487 -15.308 1.00 16.97 87 TYR A C 1
ATOM 645 O O . TYR A 1 87 ? 18.690 -1.605 -15.247 1.00 18.21 87 TYR A O 1
ATOM 654 N N . CYS A 1 88 ? 20.236 -2.757 -16.412 1.00 17.81 88 CYS A N 1
ATOM 655 C CA . CYS A 1 88 ? 19.805 -2.271 -17.711 1.00 18.37 88 CYS A CA 1
ATOM 656 C C . CYS A 1 88 ? 19.058 -3.382 -18.438 1.00 19.42 88 CYS A C 1
ATOM 657 O O . CYS A 1 88 ? 19.212 -4.567 -18.135 1.00 22.11 88 CYS A O 1
ATOM 660 N N . GLN A 1 89 ? 18.229 -2.983 -19.397 1.00 17.90 89 GLN A N 1
ATOM 661 C CA . GLN A 1 89 ? 17.460 -3.943 -20.176 1.00 18.86 89 GLN A CA 1
ATOM 662 C C . GLN A 1 89 ? 17.248 -3.395 -21.576 1.00 18.00 89 GLN A C 1
ATOM 663 O O . GLN A 1 89 ? 16.864 -2.232 -21.737 1.00 19.52 89 GLN A O 1
ATOM 669 N N . GLN A 1 90 ? 17.489 -4.229 -22.580 1.00 19.99 90 GLN A N 1
ATOM 670 C CA . GLN A 1 90 ? 17.204 -3.853 -23.955 1.00 19.33 90 GLN A CA 1
ATOM 671 C C . GLN A 1 90 ? 15.789 -4.282 -24.320 1.00 18.95 90 GLN A C 1
ATOM 672 O O . GLN A 1 90 ? 15.341 -5.374 -23.957 1.00 21.11 90 GLN A O 1
ATOM 678 N N . SER A 1 91 ? 15.080 -3.397 -25.015 1.00 17.67 91 SER A N 1
ATOM 679 C CA . SER A 1 91 ? 13.752 -3.683 -25.543 1.00 16.62 91 SER A CA 1
ATOM 680 C C . SER A 1 91 ? 13.748 -3.590 -27.063 1.00 19.09 91 SER A C 1
ATOM 681 O O . SER A 1 91 ? 12.711 -3.343 -27.679 1.00 19.42 91 SER A O 1
ATOM 684 N N . TYR A 1 92 ? 14.916 -3.791 -27.671 1.00 23.10 92 TYR A N 1
ATOM 685 C CA . TYR A 1 92 ? 15.121 -3.677 -29.110 1.00 22.50 92 TYR A CA 1
ATOM 686 C C . TYR A 1 92 ? 14.721 -4.937 -29.864 1.00 18.93 92 TYR A C 1
ATOM 687 O O . TYR A 1 92 ? 14.171 -4.845 -30.967 1.00 19.51 92 TYR A O 1
ATOM 696 N N . SER A 1 93 ? 14.992 -6.111 -29.299 1.00 21.28 93 SER A N 1
ATOM 697 C CA . SER A 1 93 ? 14.748 -7.369 -29.988 1.00 23.50 93 SER A CA 1
ATOM 698 C C . SER A 1 93 ? 14.435 -8.451 -28.969 1.00 24.59 93 SER A C 1
ATOM 699 O O . SER A 1 93 ? 15.071 -8.520 -27.913 1.00 24.47 93 SER A O 1
ATOM 702 N N . THR A 1 94 ? 13.453 -9.296 -29.297 1.00 25.71 94 THR A N 1
ATOM 703 C CA . THR A 1 94 ? 13.134 -10.427 -28.436 1.00 26.58 94 THR A CA 1
ATOM 704 C C . THR A 1 94 ? 14.100 -11.580 -28.711 1.00 25.99 94 THR A C 1
ATOM 705 O O . THR A 1 94 ? 14.475 -11.812 -29.862 1.00 26.56 94 THR A O 1
ATOM 709 N N . PRO A 1 95 ? 14.529 -12.316 -27.672 1.00 23.59 95 PRO A N 1
ATOM 710 C CA . PRO A 1 95 ? 14.125 -12.149 -26.272 1.00 27.79 95 PRO A CA 1
ATOM 711 C C . PRO A 1 95 ? 14.691 -10.884 -25.635 1.00 27.25 95 PRO A C 1
ATOM 712 O O . PRO A 1 95 ? 15.873 -10.581 -25.812 1.00 28.88 95 PRO A O 1
ATOM 716 N N . LEU A 1 96 ? 13.844 -10.140 -24.927 1.00 23.40 96 LEU A N 1
ATOM 717 C CA . LEU A 1 96 ? 14.337 -8.998 -24.175 1.00 21.95 96 LEU A CA 1
ATOM 718 C C . LEU A 1 96 ? 15.318 -9.492 -23.124 1.00 25.01 96 LEU A C 1
ATOM 719 O O . LEU A 1 96 ? 15.082 -10.507 -22.463 1.00 28.28 96 LEU A O 1
ATOM 724 N N . THR A 1 97 ? 16.443 -8.796 -22.991 1.00 21.92 97 THR A N 1
ATOM 725 C CA . THR A 1 97 ? 17.522 -9.270 -22.140 1.00 23.12 97 THR A CA 1
ATOM 726 C C . THR A 1 97 ? 17.946 -8.190 -21.156 1.00 22.30 97 THR A C 1
ATOM 727 O O . THR A 1 97 ? 18.053 -7.014 -21.513 1.00 19.35 97 THR A O 1
ATOM 731 N N . PHE A 1 98 ? 18.167 -8.608 -19.911 1.00 21.05 98 PHE A N 1
ATOM 732 C CA . PHE A 1 98 ? 18.676 -7.760 -18.844 1.00 21.39 98 PHE A CA 1
ATOM 733 C C . PHE A 1 98 ? 20.191 -7.878 -18.760 1.00 21.76 98 PHE A C 1
ATOM 734 O O . PHE A 1 98 ? 20.771 -8.916 -19.092 1.00 20.69 98 PHE A O 1
ATOM 742 N N . GLY A 1 99 ? 20.828 -6.811 -18.294 1.00 19.62 99 GLY A N 1
ATOM 743 C CA . GLY A 1 99 ? 22.189 -6.925 -17.819 1.00 21.86 99 GLY A CA 1
ATOM 744 C C . GLY A 1 99 ? 22.235 -7.722 -16.530 1.00 21.38 99 GLY A C 1
ATOM 745 O O . GLY A 1 99 ? 21.217 -7.981 -15.887 1.00 22.09 99 GLY A O 1
ATOM 746 N N . GLN A 1 100 ? 23.444 -8.125 -16.139 1.00 22.56 100 GLN A N 1
ATOM 747 C CA . GLN A 1 100 ? 23.570 -8.960 -14.951 1.00 26.14 100 GLN A CA 1
ATOM 748 C C . GLN A 1 100 ? 23.380 -8.181 -13.655 1.00 25.36 100 GLN A C 1
ATOM 749 O O . GLN A 1 100 ? 23.258 -8.802 -12.593 1.00 24.91 100 GLN A O 1
ATOM 755 N N . GLY A 1 101 ? 23.345 -6.860 -13.712 1.00 24.79 101 GLY A N 1
ATOM 756 C CA . GLY A 1 101 ? 23.103 -6.059 -12.531 1.00 20.34 101 GLY A CA 1
ATOM 757 C C . GLY A 1 101 ? 24.387 -5.548 -11.905 1.00 25.86 101 GLY A C 1
ATOM 758 O O . GLY A 1 101 ? 25.449 -6.176 -11.986 1.00 25.92 101 GLY A O 1
ATOM 759 N N . THR A 1 102 ? 24.290 -4.380 -11.270 1.00 22.51 102 THR A N 1
ATOM 760 C CA . THR A 1 102 ? 25.404 -3.756 -10.566 1.00 22.33 102 THR A CA 1
ATOM 761 C C . THR A 1 102 ? 24.938 -3.389 -9.166 1.00 19.62 102 THR A C 1
ATOM 762 O O . THR A 1 102 ? 24.039 -2.558 -9.008 1.00 21.27 102 THR A O 1
ATOM 766 N N . LYS A 1 103 ? 25.546 -4.002 -8.156 1.00 22.18 103 LYS A N 1
ATOM 767 C CA . LYS A 1 103 ? 25.184 -3.737 -6.772 1.00 22.26 103 LYS A CA 1
ATOM 768 C C . LYS A 1 103 ? 25.978 -2.544 -6.256 1.00 20.27 103 LYS A C 1
ATOM 769 O O . LYS A 1 103 ? 27.208 -2.521 -6.355 1.00 23.67 103 LYS A O 1
ATOM 775 N N . VAL A 1 104 ? 25.272 -1.557 -5.715 1.00 21.59 104 VAL A N 1
ATOM 776 C CA . VAL A 1 104 ? 25.883 -0.368 -5.130 1.00 22.52 104 VAL A CA 1
ATOM 777 C C . VAL A 1 104 ? 25.755 -0.483 -3.617 1.00 24.24 104 VAL A C 1
ATOM 778 O O . VAL A 1 104 ? 24.648 -0.397 -3.069 1.00 23.08 104 VAL A O 1
ATOM 782 N N . GLU A 1 105 ? 26.886 -0.675 -2.942 1.00 25.53 105 GLU A N 1
ATOM 783 C CA . GLU A 1 105 ? 26.923 -1.021 -1.528 1.00 28.32 105 GLU A CA 1
ATOM 784 C C . GLU A 1 105 ? 27.429 0.146 -0.688 1.00 31.71 105 GLU A C 1
ATOM 785 O O . GLU A 1 105 ? 27.933 1.148 -1.201 1.00 31.54 105 GLU A O 1
ATOM 791 N N . ILE A 1 106 ? 27.296 -0.010 0.628 1.00 33.02 106 ILE A N 1
ATOM 792 C CA . ILE A 1 106 ? 27.714 1.004 1.590 1.00 34.57 106 ILE A CA 1
ATOM 793 C C . ILE A 1 106 ? 29.135 0.708 2.046 1.00 35.88 106 ILE A C 1
ATOM 794 O O . ILE A 1 106 ? 29.445 -0.424 2.440 1.00 37.73 106 ILE A O 1
ATOM 799 N N . LYS A 1 107 ? 29.996 1.726 1.971 1.00 38.43 107 LYS A N 1
ATOM 800 C CA . LYS A 1 107 ? 31.288 1.800 2.669 1.00 42.73 107 LYS A CA 1
ATOM 801 C C . LYS A 1 107 ? 32.064 3.007 2.151 1.00 42.50 107 LYS A C 1
ATOM 802 O O . LYS A 1 107 ? 32.326 3.118 0.951 1.00 38.54 107 LYS A O 1
ATOM 808 N N . GLY A 1 111 ? 28.656 4.664 6.855 1.00 29.83 111 GLY A N 1
ATOM 809 C CA . GLY A 1 111 ? 27.978 5.777 7.493 1.00 26.68 111 GLY A CA 1
ATOM 810 C C . GLY A 1 111 ? 26.787 6.293 6.708 1.00 30.80 111 GLY A C 1
ATOM 811 O O . GLY A 1 111 ? 26.842 7.375 6.124 1.00 35.06 111 GLY A O 1
ATOM 812 N N . SER A 1 112 ? 25.699 5.525 6.708 1.00 28.95 112 SER A N 1
ATOM 813 C CA . SER A 1 112 ? 24.532 5.849 5.899 1.00 26.30 112 SER A CA 1
ATOM 814 C C . SER A 1 112 ? 23.313 5.136 6.463 1.00 24.75 112 SER A C 1
ATOM 815 O O . SER A 1 112 ? 23.429 4.062 7.059 1.00 24.61 112 SER A O 1
ATOM 818 N N . GLY A 1 113 ? 22.143 5.738 6.256 1.00 20.10 113 GLY A N 1
ATOM 819 C CA . GLY A 1 113 ? 20.912 5.141 6.733 1.00 21.70 113 GLY A CA 1
ATOM 820 C C . GLY A 1 113 ? 19.667 5.596 6.002 1.00 24.80 113 GLY A C 1
ATOM 821 O O . GLY A 1 113 ? 19.368 6.792 5.958 1.00 24.57 113 GLY A O 1
ATOM 822 N N . GLY A 1 114 ? 18.925 4.647 5.429 1.00 26.01 114 GLY A N 1
ATOM 823 C CA . GLY A 1 114 ? 17.684 4.931 4.746 1.00 23.20 114 GLY A CA 1
ATOM 824 C C . GLY A 1 114 ? 16.476 4.514 5.572 1.00 23.41 114 GLY A C 1
ATOM 825 O O . GLY A 1 114 ? 16.579 3.802 6.569 1.00 23.55 114 GLY A O 1
ATOM 826 N N . SER A 1 115 ? 15.310 4.974 5.125 1.00 24.66 115 SER A N 1
ATOM 827 C CA . SER A 1 115 ? 14.065 4.667 5.816 1.00 23.79 115 SER A CA 1
ATOM 828 C C . SER A 1 115 ? 13.527 3.282 5.483 1.00 28.33 115 SER A C 1
ATOM 829 O O . SER A 1 115 ? 12.444 2.924 5.961 1.00 26.69 115 SER A O 1
ATOM 832 N N . GLY A 1 116 ? 14.252 2.494 4.694 1.00 32.11 116 GLY A N 1
ATOM 833 C CA . GLY A 1 116 ? 13.751 1.220 4.223 1.00 26.75 116 GLY A CA 1
ATOM 834 C C . GLY A 1 116 ? 12.841 1.391 3.026 1.00 32.44 116 GLY A C 1
ATOM 835 O O . GLY A 1 116 ? 13.154 2.150 2.104 1.00 35.53 116 GLY A O 1
ATOM 836 N N . GLY A 1 117 ? 11.711 0.691 3.026 1.00 32.57 117 GLY A N 1
ATOM 837 C CA . GLY A 1 117 ? 10.709 0.879 1.996 1.00 27.61 117 GLY A CA 1
ATOM 838 C C . GLY A 1 117 ? 10.997 0.197 0.676 1.00 27.53 117 GLY A C 1
ATOM 839 O O . GLY A 1 117 ? 12.074 0.363 0.092 1.00 30.23 117 GLY A O 1
ATOM 840 N N . CYS A 1 118 ? 10.037 -0.586 0.202 1.00 24.65 118 CYS A N 1
ATOM 841 C CA . CYS A 1 118 ? 10.034 -1.079 -1.166 1.00 21.31 118 CYS A CA 1
ATOM 842 C C . CYS A 1 118 ? 9.096 -0.236 -2.010 1.00 21.23 118 CYS A C 1
ATOM 843 O O . CYS A 1 118 ? 8.190 0.416 -1.484 1.00 21.32 118 CYS A O 1
ATOM 846 N N . PRO A 1 119 ? 9.286 -0.215 -3.328 1.00 20.60 119 PRO A N 1
ATOM 847 C CA . PRO A 1 119 ? 8.352 0.512 -4.180 1.00 26.61 119 PRO A CA 1
ATOM 848 C C . PRO A 1 119 ? 6.967 -0.090 -4.084 1.00 24.95 119 PRO A C 1
ATOM 849 O O . PRO A 1 119 ? 6.811 -1.297 -3.821 1.00 23.18 119 PRO A O 1
ATOM 853 N N . PRO A 1 120 ? 5.925 0.717 -4.267 1.00 26.54 120 PRO A N 1
ATOM 854 C CA . PRO A 1 120 ? 4.563 0.174 -4.234 1.00 28.73 120 PRO A CA 1
ATOM 855 C C . PRO A 1 120 ? 4.373 -0.863 -5.330 1.00 28.43 120 PRO A C 1
ATOM 856 O O . PRO A 1 120 ? 4.797 -0.674 -6.471 1.00 34.13 120 PRO A O 1
ATOM 860 N N . CYS A 1 121 ? 3.746 -1.978 -4.968 1.00 27.06 121 CYS A N 1
ATOM 861 C CA . CYS A 1 121 ? 3.535 -3.074 -5.902 1.00 27.57 121 CYS A CA 1
ATOM 862 C C . CYS A 1 121 ? 2.202 -3.731 -5.591 1.00 29.03 121 CYS A C 1
ATOM 863 O O . CYS A 1 121 ? 1.553 -3.419 -4.593 1.00 34.84 121 CYS A O 1
ATOM 866 N N . GLY A 1 122 ? 1.795 -4.645 -6.464 1.00 27.16 122 GLY A N 1
ATOM 867 C CA . GLY A 1 122 ? 0.597 -5.380 -6.140 1.00 29.30 122 GLY A CA 1
ATOM 868 C C . GLY A 1 122 ? -0.642 -4.501 -6.041 1.00 38.18 122 GLY A C 1
ATOM 869 O O . GLY A 1 122 ? -0.714 -3.395 -6.588 1.00 42.25 122 GLY A O 1
ATOM 870 N N . GLY A 1 123 ? -1.628 -5.019 -5.318 1.00 40.36 123 GLY A N 1
ATOM 871 C CA . GLY A 1 123 ? -2.841 -4.285 -5.048 1.00 40.87 123 GLY A CA 1
ATOM 872 C C . GLY A 1 123 ? -2.757 -3.318 -3.889 1.00 45.33 123 GLY A C 1
ATOM 873 O O . GLY A 1 123 ? -3.688 -2.537 -3.671 1.00 52.34 123 GLY A O 1
ATOM 874 N N . SER A 1 124 ? -1.662 -3.338 -3.127 1.00 49.68 124 SER A N 1
ATOM 875 C CA . SER A 1 124 ? -1.501 -2.427 -2.001 1.00 45.77 124 SER A CA 1
ATOM 876 C C . SER A 1 124 ? -0.596 -1.245 -2.336 1.00 47.54 124 SER A C 1
ATOM 877 O O . SER A 1 124 ? 0.027 -0.672 -1.434 1.00 53.81 124 SER A O 1
ATOM 879 N N . GLY A 1 125 ? -0.498 -0.887 -3.609 1.00 40.59 125 GLY A N 1
ATOM 880 C CA . GLY A 1 125 ? 0.101 0.357 -4.056 1.00 42.04 125 GLY A CA 1
ATOM 881 C C . GLY A 1 125 ? -0.945 1.431 -4.275 1.00 48.60 125 GLY A C 1
ATOM 882 O O . GLY A 1 125 ? -1.879 1.593 -3.475 1.00 51.73 125 GLY A O 1
ATOM 883 N N . GLY A 1 126 ? -0.786 2.167 -5.373 1.00 47.60 126 GLY A N 1
ATOM 884 C CA . GLY A 1 126 ? -1.723 3.185 -5.800 1.00 41.45 126 GLY A CA 1
ATOM 885 C C . GLY A 1 126 ? -1.723 3.232 -7.311 1.00 49.19 126 GLY A C 1
ATOM 886 O O . GLY A 1 126 ? -0.919 2.579 -7.979 1.00 48.29 126 GLY A O 1
ATOM 887 N N . GLU A 1 127 ? -2.645 4.038 -7.830 1.00 44.60 127 GLU A N 1
ATOM 888 C CA . GLU A 1 127 ? -2.876 4.150 -9.265 1.00 45.24 127 GLU A CA 1
ATOM 889 C C . GLU A 1 127 ? -3.166 2.789 -9.886 1.00 42.69 127 GLU A C 1
ATOM 890 O O . GLU A 1 127 ? -4.331 2.420 -10.070 1.00 42.69 127 GLU A O 1
ATOM 892 N N . VAL A 1 128 ? -2.115 2.040 -10.204 1.00 37.04 128 VAL A N 1
ATOM 893 C CA . VAL A 1 128 ? -2.229 0.723 -10.813 1.00 30.21 128 VAL A CA 1
ATOM 894 C C . VAL A 1 128 ? -2.113 -0.332 -9.723 1.00 30.46 128 VAL A C 1
ATOM 895 O O . VAL A 1 128 ? -1.449 -0.126 -8.700 1.00 28.14 128 VAL A O 1
ATOM 899 N N . GLN A 1 129 ? -2.792 -1.461 -9.925 1.00 28.08 129 GLN A N 1
ATOM 900 C CA . GLN A 1 129 ? -2.714 -2.594 -9.015 1.00 27.29 129 GLN A CA 1
ATOM 901 C C . GLN A 1 129 ? -2.532 -3.869 -9.823 1.00 23.96 129 GLN A C 1
ATOM 902 O O . GLN A 1 129 ? -3.185 -4.054 -10.852 1.00 25.62 129 GLN A O 1
ATOM 904 N N . LEU A 1 130 ? -1.639 -4.744 -9.352 1.00 23.17 130 LEU A N 1
ATOM 905 C CA . LEU A 1 130 ? -1.350 -6.022 -10.010 1.00 25.93 130 LEU A CA 1
ATOM 906 C C . LEU A 1 130 ? -1.216 -7.095 -8.930 1.00 23.75 130 LEU A C 1
ATOM 907 O O . LEU A 1 130 ? -0.138 -7.268 -8.355 1.00 24.37 130 LEU A O 1
ATOM 912 N N . LEU A 1 131 ? -2.297 -7.830 -8.679 1.00 22.55 131 LEU A N 1
ATOM 913 C CA . LEU A 1 131 ? -2.336 -8.833 -7.618 1.00 24.46 131 LEU A CA 1
ATOM 914 C C . LEU A 1 131 ? -1.851 -10.179 -8.146 1.00 21.63 131 LEU A C 1
ATOM 915 O O . LEU A 1 131 ? -2.481 -10.766 -9.032 1.00 25.18 131 LEU A O 1
ATOM 920 N N . GLU A 1 132 ? -0.753 -10.679 -7.586 1.00 20.43 132 GLU A N 1
ATOM 921 C CA . GLU A 1 132 ? -0.182 -11.953 -7.999 1.00 19.83 132 GLU A CA 1
ATOM 922 C C . GLU A 1 132 ? -0.656 -13.081 -7.092 1.00 20.90 132 GLU A C 1
ATOM 923 O O . GLU A 1 132 ? -0.966 -12.870 -5.918 1.00 21.64 132 GLU A O 1
ATOM 929 N N . SER A 1 133 ? -0.703 -14.288 -7.653 1.00 21.41 133 SER A N 1
ATOM 930 C CA . SER A 1 133 ? -1.060 -15.483 -6.897 1.00 21.47 133 SER A CA 1
ATOM 931 C C . SER A 1 133 ? -0.718 -16.705 -7.735 1.00 21.32 133 SER A C 1
ATOM 932 O O . SER A 1 133 ? -0.616 -16.628 -8.963 1.00 21.57 133 SER A O 1
ATOM 935 N N . GLY A 1 134 ? -0.536 -17.833 -7.054 1.00 24.82 134 GLY A N 1
ATOM 936 C CA . GLY A 1 134 ? -0.324 -19.112 -7.709 1.00 23.88 134 GLY A CA 1
ATOM 937 C C . GLY A 1 134 ? 0.997 -19.785 -7.407 1.00 25.04 134 GLY A C 1
ATOM 938 O O . GLY A 1 134 ? 1.152 -20.974 -7.731 1.00 31.74 134 GLY A O 1
ATOM 939 N N . GLY A 1 135 ? 1.961 -19.094 -6.804 1.00 23.13 135 GLY A N 1
ATOM 940 C CA . GLY A 1 135 ? 3.248 -19.700 -6.518 1.00 25.56 135 GLY A CA 1
ATOM 941 C C . GLY A 1 135 ? 3.175 -20.870 -5.559 1.00 27.65 135 GLY A C 1
ATOM 942 O O . GLY A 1 135 ? 2.095 -21.214 -5.067 1.00 31.92 135 GLY A O 1
ATOM 943 N N . GLY A 1 136 ? 4.308 -21.496 -5.290 1.00 25.79 136 GLY A N 1
ATOM 944 C CA . GLY A 1 136 ? 4.359 -22.582 -4.336 1.00 22.67 136 GLY A CA 1
ATOM 945 C C . GLY A 1 136 ? 5.426 -23.587 -4.716 1.00 24.47 136 GLY A C 1
ATOM 946 O O . GLY A 1 136 ? 6.299 -23.321 -5.539 1.00 22.86 136 GLY A O 1
ATOM 947 N N . LEU A 1 137 ? 5.325 -24.759 -4.096 1.00 25.66 137 LEU A N 1
ATOM 948 C CA . LEU A 1 137 ? 6.309 -25.823 -4.232 1.00 23.39 137 LEU A CA 1
ATOM 949 C C . LEU A 1 137 ? 5.789 -26.893 -5.183 1.00 29.00 137 LEU A C 1
ATOM 950 O O . LEU A 1 137 ? 4.636 -27.323 -5.073 1.00 31.64 137 LEU A O 1
ATOM 955 N N . VAL A 1 138 ? 6.636 -27.307 -6.124 1.00 29.13 138 VAL A N 1
ATOM 956 C CA . VAL A 1 138 ? 6.316 -28.376 -7.060 1.00 24.64 138 VAL A CA 1
ATOM 957 C C . VAL A 1 138 ? 7.565 -29.219 -7.262 1.00 27.67 138 VAL A C 1
ATOM 958 O O . VAL A 1 138 ? 8.691 -28.753 -7.064 1.00 31.11 138 VAL A O 1
ATOM 962 N N . GLN A 1 139 ? 7.365 -30.460 -7.648 1.00 31.82 139 GLN A N 1
ATOM 963 C CA . GLN A 1 139 ? 8.504 -31.324 -7.908 1.00 33.56 139 GLN A CA 1
ATOM 964 C C . GLN A 1 139 ? 8.883 -31.269 -9.381 1.00 29.35 139 GLN A C 1
ATOM 965 O O . GLN A 1 139 ? 8.062 -30.905 -10.229 1.00 28.90 139 GLN A O 1
ATOM 971 N N . PRO A 1 140 ? 10.132 -31.603 -9.714 1.00 30.95 140 PRO A N 1
ATOM 972 C CA . PRO A 1 140 ? 10.564 -31.558 -11.116 1.00 29.55 140 PRO A CA 1
ATOM 973 C C . PRO A 1 140 ? 9.613 -32.316 -12.032 1.00 28.82 140 PRO A C 1
ATOM 974 O O . PRO A 1 140 ? 9.126 -33.397 -11.700 1.00 31.88 140 PRO A O 1
ATOM 978 N N . GLY A 1 141 ? 9.340 -31.721 -13.193 1.00 24.47 141 GLY A N 1
ATOM 979 C CA . GLY A 1 141 ? 8.369 -32.239 -14.127 1.00 26.50 141 GLY A CA 1
ATOM 980 C C . GLY A 1 141 ? 6.961 -31.716 -13.930 1.00 24.38 141 GLY A C 1
ATOM 981 O O . GLY A 1 141 ? 6.136 -31.835 -14.843 1.00 25.65 141 GLY A O 1
ATOM 982 N N . GLY A 1 142 ? 6.668 -31.126 -12.774 1.00 23.52 142 GLY A N 1
ATOM 983 C CA . GLY A 1 142 ? 5.329 -30.693 -12.443 1.00 22.29 142 GLY A CA 1
ATOM 984 C C . GLY A 1 142 ? 4.935 -29.395 -13.123 1.00 20.13 142 GLY A C 1
ATOM 985 O O . GLY A 1 142 ? 5.619 -28.872 -14.004 1.00 21.15 142 GLY A O 1
ATOM 986 N N . SER A 1 143 ? 3.797 -28.865 -12.681 1.00 18.19 143 SER A N 1
ATOM 987 C CA . SER A 1 143 ? 3.185 -27.712 -13.317 1.00 19.18 143 SER A CA 1
ATOM 988 C C . SER A 1 143 ? 2.723 -26.723 -12.258 1.00 19.76 143 SER A C 1
ATOM 989 O O . SER A 1 143 ? 2.564 -27.059 -11.082 1.00 19.20 143 SER A O 1
ATOM 992 N N . LEU A 1 144 ? 2.492 -25.490 -12.703 1.00 20.22 144 LEU A N 1
ATOM 993 C CA . LEU A 1 144 ? 2.046 -24.423 -11.825 1.00 19.38 144 LEU A CA 1
ATOM 994 C C . LEU A 1 144 ? 1.503 -23.297 -12.691 1.00 18.43 144 LEU A C 1
ATOM 995 O O . LEU A 1 144 ? 2.043 -23.022 -13.765 1.00 16.68 144 LEU A O 1
ATOM 1000 N N . ARG A 1 145 ? 0.434 -22.655 -12.223 1.00 19.64 145 ARG A N 1
ATOM 1001 C CA . ARG A 1 145 ? -0.208 -21.567 -12.949 1.00 18.35 145 ARG A CA 1
ATOM 1002 C C . ARG A 1 145 ? -0.173 -20.307 -12.100 1.00 17.37 145 ARG A C 1
ATOM 1003 O O . ARG A 1 145 ? -0.665 -20.305 -10.967 1.00 20.18 145 ARG A O 1
ATOM 1011 N N . LEU A 1 146 ? 0.398 -19.241 -12.652 1.00 18.58 146 LEU A N 1
ATOM 1012 C CA . LEU A 1 146 ? 0.474 -17.950 -11.988 1.00 18.03 146 LEU A CA 1
ATOM 1013 C C . LEU A 1 146 ? -0.582 -17.011 -12.557 1.00 17.82 146 LEU A C 1
ATOM 1014 O O . LEU A 1 146 ? -0.859 -17.025 -13.761 1.00 14.75 146 LEU A O 1
ATOM 1019 N N . SER A 1 147 ? -1.164 -16.195 -11.683 1.00 17.53 147 SER A N 1
ATOM 1020 C CA . SER A 1 147 ? -2.200 -15.244 -12.053 1.00 18.94 147 SER A CA 1
ATOM 1021 C C . SER A 1 147 ? -1.775 -13.834 -11.665 1.00 17.80 147 SER A C 1
ATOM 1022 O O . SER A 1 147 ? -1.048 -13.630 -10.688 1.00 17.95 147 SER A O 1
ATOM 1025 N N . CYS A 1 148 ? -2.250 -12.859 -12.435 1.00 16.64 148 CYS A N 1
ATOM 1026 C CA . CYS A 1 148 ? -1.942 -11.449 -12.196 1.00 21.47 148 CYS A CA 1
ATOM 1027 C C . CYS A 1 148 ? -3.209 -10.660 -12.512 1.00 20.18 148 CYS A C 1
ATOM 1028 O O . CYS A 1 148 ? -3.498 -10.387 -13.681 1.00 22.31 148 CYS A O 1
ATOM 1031 N N .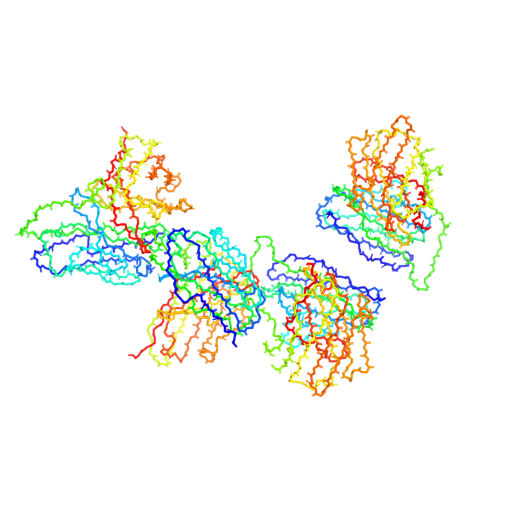 ALA A 1 149 ? -3.968 -10.319 -11.472 1.00 21.21 149 ALA A N 1
ATOM 1032 C CA . ALA A 1 149 ? -5.205 -9.564 -11.622 1.00 18.43 149 ALA A CA 1
ATOM 1033 C C . ALA A 1 149 ? -4.890 -8.074 -11.600 1.00 20.79 149 ALA A C 1
ATOM 1034 O O . ALA A 1 149 ? -4.293 -7.572 -10.642 1.00 21.75 149 ALA A O 1
ATOM 1036 N N . ALA A 1 150 ? -5.299 -7.369 -12.649 1.00 21.62 150 ALA A N 1
ATOM 1037 C CA . ALA A 1 150 ? -4.960 -5.969 -12.840 1.00 19.92 150 ALA A CA 1
ATOM 1038 C C . ALA A 1 150 ? -6.165 -5.076 -12.573 1.00 21.83 150 ALA A C 1
ATOM 1039 O O . ALA A 1 150 ? -7.316 -5.481 -12.764 1.00 24.35 150 ALA A O 1
ATOM 1041 N N . SER A 1 151 ? -5.888 -3.849 -12.136 1.00 23.88 151 SER A N 1
ATOM 1042 C CA . SER A 1 151 ? -6.929 -2.845 -11.972 1.00 23.32 151 SER A CA 1
ATOM 1043 C C . SER A 1 151 ? -6.284 -1.468 -11.965 1.00 22.65 151 SER A C 1
ATOM 1044 O O . SER A 1 151 ? -5.087 -1.324 -11.705 1.00 23.44 151 SER A O 1
ATOM 1047 N N . GLY A 1 152 ? -7.095 -0.457 -12.263 1.00 23.18 152 GLY A N 1
ATOM 1048 C CA . GLY A 1 152 ? -6.643 0.918 -12.275 1.00 24.80 152 GLY A CA 1
ATOM 1049 C C . GLY A 1 152 ? -6.204 1.453 -13.619 1.00 24.48 152 GLY A C 1
ATOM 1050 O O . GLY A 1 152 ? -5.715 2.587 -13.680 1.00 25.41 152 GLY A O 1
ATOM 1051 N N . PHE A 1 153 ? -6.360 0.679 -14.691 1.00 27.46 153 PHE A N 1
ATOM 1052 C CA . PHE A 1 153 ? -5.967 1.100 -16.030 1.00 23.48 153 PHE A CA 1
ATOM 1053 C C . PHE A 1 153 ? -6.729 0.246 -17.032 1.00 18.42 153 PHE A C 1
ATOM 1054 O O . PHE A 1 153 ? -7.311 -0.781 -16.679 1.00 22.11 153 PHE A O 1
ATOM 1062 N N . THR A 1 154 ? -6.728 0.684 -18.291 1.00 19.46 154 THR A N 1
ATOM 1063 C CA . THR A 1 154 ? -7.390 -0.069 -19.356 1.00 23.80 154 THR A CA 1
ATOM 1064 C C . THR A 1 154 ? -6.495 -1.239 -19.743 1.00 21.18 154 THR A C 1
ATOM 1065 O O . THR A 1 154 ? -5.563 -1.090 -20.536 1.00 22.27 154 THR A O 1
ATOM 1069 N N . PHE A 1 155 ? -6.806 -2.416 -19.193 1.00 21.20 155 PHE A N 1
ATOM 1070 C CA . PHE A 1 155 ? -5.952 -3.595 -19.318 1.00 18.98 155 PHE A CA 1
ATOM 1071 C C . PHE A 1 155 ? -5.588 -3.896 -20.770 1.00 18.49 155 PHE A C 1
ATOM 1072 O O . PHE A 1 155 ? -4.422 -4.155 -21.088 1.00 19.33 155 PHE A O 1
ATOM 1080 N N . SER A 1 156 ? -6.572 -3.855 -21.671 1.00 18.93 156 SER A N 1
ATOM 1081 C CA . SER A 1 156 ? -6.337 -4.277 -23.047 1.00 21.02 156 SER A CA 1
ATOM 1082 C C . SER A 1 156 ? -5.505 -3.283 -23.849 1.00 18.14 156 SER A C 1
ATOM 1083 O O . SER A 1 156 ? -5.157 -3.581 -24.996 1.00 21.49 156 SER A O 1
ATOM 1086 N N . SER A 1 157 ? -5.176 -2.124 -23.288 1.00 17.87 157 SER A N 1
ATOM 1087 C CA . SER A 1 157 ? -4.347 -1.146 -23.974 1.00 20.66 157 SER A CA 1
ATOM 1088 C C . SER A 1 157 ? -2.867 -1.291 -23.647 1.00 19.39 157 SER A C 1
ATOM 1089 O O . SER A 1 157 ? -2.070 -0.446 -24.064 1.00 18.32 157 SER A O 1
ATOM 1092 N N . TYR A 1 158 ? -2.477 -2.338 -22.921 1.00 17.12 158 TYR A N 1
ATOM 1093 C CA . TYR A 1 158 ? -1.101 -2.469 -22.458 1.00 17.07 158 TYR A CA 1
ATOM 1094 C C . TYR A 1 158 ? -0.614 -3.899 -22.617 1.00 15.48 158 TYR A C 1
ATOM 1095 O O . TYR A 1 158 ? -1.283 -4.840 -22.182 1.00 16.48 158 TYR A O 1
ATOM 1104 N N . ALA A 1 159 ? 0.557 -4.055 -23.224 1.00 13.79 159 ALA A N 1
ATOM 1105 C CA . ALA A 1 159 ? 1.242 -5.333 -23.180 1.00 13.42 159 ALA A CA 1
ATOM 1106 C C . ALA A 1 159 ? 1.663 -5.649 -21.748 1.00 16.59 159 ALA A C 1
ATOM 1107 O O . ALA A 1 159 ? 1.827 -4.759 -20.907 1.00 15.56 159 ALA A O 1
ATOM 1109 N N . MET A 1 160 ? 1.829 -6.939 -21.474 1.00 17.62 160 MET A N 1
ATOM 1110 C CA . MET A 1 160 ? 2.195 -7.419 -20.151 1.00 16.00 160 MET A CA 1
ATOM 1111 C C . MET A 1 160 ? 3.368 -8.379 -20.274 1.00 17.28 160 MET A C 1
ATOM 1112 O O . MET A 1 160 ? 3.616 -8.955 -21.336 1.00 17.37 160 MET A O 1
ATOM 1117 N N . SER A 1 161 ? 4.089 -8.548 -19.168 1.00 17.30 161 SER A N 1
ATOM 1118 C CA . SER A 1 161 ? 5.318 -9.324 -19.162 1.00 16.71 161 SER A CA 1
ATOM 1119 C C . SER A 1 161 ? 5.406 -10.149 -17.888 1.00 15.36 161 SER A C 1
ATOM 1120 O O . SER A 1 161 ? 4.839 -9.788 -16.854 1.00 15.57 161 SER A O 1
ATOM 1123 N N . TRP A 1 162 ? 6.119 -11.268 -17.977 1.00 13.05 162 TRP A N 1
ATOM 1124 C CA . TRP A 1 162 ? 6.542 -12.032 -16.814 1.00 14.54 162 TRP A CA 1
ATOM 1125 C C . TRP A 1 162 ? 8.060 -11.986 -16.737 1.00 13.77 162 TRP A C 1
ATOM 1126 O O . TRP A 1 162 ? 8.743 -12.230 -17.736 1.00 15.88 162 TRP A O 1
ATOM 1137 N N . VAL A 1 163 ? 8.575 -11.651 -15.558 1.00 16.68 163 VAL A N 1
ATOM 1138 C CA . VAL A 1 163 ? 10.005 -11.551 -15.295 1.00 16.71 163 VAL A CA 1
ATOM 1139 C C . VAL A 1 163 ? 10.293 -12.336 -14.024 1.00 15.61 163 VAL A C 1
ATOM 1140 O O . VAL A 1 163 ? 9.561 -12.209 -13.037 1.00 19.43 163 VAL A O 1
ATOM 1144 N N . ARG A 1 164 ? 11.339 -13.154 -14.045 1.00 16.29 164 ARG A N 1
ATOM 1145 C CA . ARG A 1 164 ? 11.670 -13.976 -12.892 1.00 16.10 164 ARG A CA 1
ATOM 1146 C C . ARG A 1 164 ? 13.062 -13.637 -12.376 1.00 17.88 164 ARG A C 1
ATOM 1147 O O . ARG A 1 164 ? 13.863 -12.978 -13.045 1.00 15.97 164 ARG A O 1
ATOM 1155 N N . GLN A 1 165 ? 13.332 -14.099 -11.155 1.00 17.19 165 GLN A N 1
ATOM 1156 C CA . GLN A 1 165 ? 14.598 -13.827 -10.480 1.00 18.79 165 GLN A CA 1
ATOM 1157 C C . GLN A 1 165 ? 14.921 -15.002 -9.569 1.00 19.18 165 GLN A C 1
ATOM 1158 O O . GLN A 1 165 ? 14.293 -15.160 -8.518 1.00 18.30 165 GLN A O 1
ATOM 1164 N N . ALA A 1 166 ? 15.882 -15.830 -9.973 1.00 19.56 166 ALA A N 1
ATOM 1165 C CA . ALA A 1 166 ? 16.321 -16.915 -9.115 1.00 20.77 166 ALA A CA 1
ATOM 1166 C C . ALA A 1 166 ? 16.926 -16.341 -7.835 1.00 24.26 166 ALA A C 1
ATOM 1167 O O . ALA A 1 166 ? 17.438 -15.217 -7.834 1.00 25.13 166 ALA A O 1
ATOM 1169 N N . PRO A 1 167 ? 16.861 -17.085 -6.719 1.00 26.44 167 PRO A N 1
ATOM 1170 C CA . PRO A 1 167 ? 17.374 -16.560 -5.444 1.00 26.74 167 PRO A CA 1
ATOM 1171 C C . PRO A 1 167 ? 18.815 -16.080 -5.524 1.00 27.25 167 PRO A C 1
ATOM 1172 O O . PRO A 1 167 ? 19.718 -16.838 -5.892 1.00 31.94 167 PRO A O 1
ATOM 1176 N N . GLY A 1 168 ? 19.030 -14.809 -5.192 1.00 28.91 168 GLY A N 1
ATOM 1177 C CA . GLY A 1 168 ? 20.360 -14.235 -5.191 1.00 30.91 168 GLY A CA 1
ATOM 1178 C C . GLY A 1 168 ? 20.955 -13.958 -6.551 1.00 29.46 168 GLY A C 1
ATOM 1179 O O . GLY A 1 168 ? 22.155 -13.688 -6.638 1.00 30.15 168 GLY A O 1
ATOM 1180 N N . LYS A 1 169 ? 20.165 -14.013 -7.616 1.00 30.96 169 LYS A N 1
ATOM 1181 C CA . LYS A 1 169 ? 20.665 -13.769 -8.962 1.00 25.41 169 LYS A CA 1
ATOM 1182 C C . LYS A 1 169 ? 19.875 -12.625 -9.601 1.00 21.37 169 LYS A C 1
ATOM 1183 O O . LYS A 1 169 ? 19.101 -11.932 -8.938 1.00 22.01 169 LYS A O 1
ATOM 1189 N N . GLY A 1 170 ? 20.079 -12.428 -10.904 1.00 22.37 170 GLY A N 1
ATOM 1190 C CA . GLY A 1 170 ? 19.553 -11.256 -11.572 1.00 23.41 170 GLY A CA 1
ATOM 1191 C C . GLY A 1 170 ? 18.187 -11.472 -12.203 1.00 21.52 170 GLY A C 1
ATOM 1192 O O . GLY A 1 170 ? 17.662 -12.583 -12.255 1.00 19.19 170 GLY A O 1
ATOM 1193 N N . LEU A 1 171 ? 17.617 -10.370 -12.688 1.00 19.71 171 LEU A N 1
ATOM 1194 C CA . LEU A 1 171 ? 16.324 -10.419 -13.354 1.00 17.87 171 LEU A CA 1
ATOM 1195 C C . LEU A 1 171 ? 16.443 -11.117 -14.703 1.00 19.21 171 LEU A C 1
ATOM 1196 O O . LEU A 1 171 ? 17.382 -10.873 -15.466 1.00 19.10 171 LEU A O 1
ATOM 1201 N N . GLU A 1 172 ? 15.478 -11.985 -15.002 1.00 19.48 172 GLU A N 1
ATOM 1202 C CA . GLU A 1 172 ? 15.438 -12.699 -16.273 1.00 19.73 172 GLU A CA 1
ATOM 1203 C C . GLU A 1 172 ? 14.059 -12.546 -16.894 1.00 18.54 172 GLU A C 1
ATOM 1204 O O . GLU A 1 172 ? 13.051 -12.902 -16.274 1.00 17.88 172 GLU A O 1
ATOM 1210 N N . TRP A 1 173 ? 14.020 -12.032 -18.121 1.00 20.12 173 TRP A N 1
ATOM 1211 C CA . TRP A 1 173 ? 12.770 -11.921 -18.859 1.00 20.08 173 TRP A CA 1
ATOM 1212 C C . TRP A 1 173 ? 12.265 -13.307 -19.245 1.00 19.65 173 TRP A C 1
ATOM 1213 O O . TRP A 1 173 ? 13.032 -14.150 -19.721 1.00 18.72 173 TRP A O 1
ATOM 1224 N N . VAL A 1 174 ? 10.973 -13.542 -19.039 1.00 16.98 174 VAL A N 1
ATOM 1225 C CA . VAL A 1 174 ? 10.350 -14.831 -19.309 1.00 14.06 174 VAL A CA 1
ATOM 1226 C C . VAL A 1 174 ? 9.463 -14.775 -20.548 1.00 18.30 174 VAL A C 1
ATOM 1227 O O . VAL A 1 174 ? 9.628 -15.570 -21.474 1.00 19.63 174 VAL A O 1
ATOM 1231 N N . SER A 1 175 ? 8.512 -13.845 -20.581 1.00 17.78 175 SER A N 1
ATOM 1232 C CA . SER A 1 175 ? 7.511 -13.849 -21.637 1.00 15.88 175 SER A CA 1
ATOM 1233 C C . SER A 1 175 ? 6.819 -12.496 -21.688 1.00 16.54 175 SER A C 1
ATOM 1234 O O . SER A 1 175 ? 6.841 -11.730 -20.723 1.00 17.17 175 SER A O 1
ATOM 1237 N N . ALA A 1 176 ? 6.195 -12.217 -22.832 1.00 15.09 176 ALA A N 1
ATOM 1238 C CA . ALA A 1 176 ? 5.398 -11.011 -22.996 1.00 12.87 176 ALA A CA 1
ATOM 1239 C C . ALA A 1 176 ? 4.215 -11.312 -23.903 1.00 16.08 176 ALA A C 1
ATOM 1240 O O . ALA A 1 176 ? 4.242 -12.252 -24.702 1.00 16.75 176 ALA A O 1
ATOM 1242 N N . ILE A 1 177 ? 3.172 -10.496 -23.773 1.00 14.01 177 ILE A N 1
ATOM 1243 C CA . ILE A 1 177 ? 1.950 -10.659 -24.552 1.00 13.39 177 ILE A CA 1
ATOM 1244 C C . ILE A 1 177 ? 1.418 -9.278 -24.907 1.00 1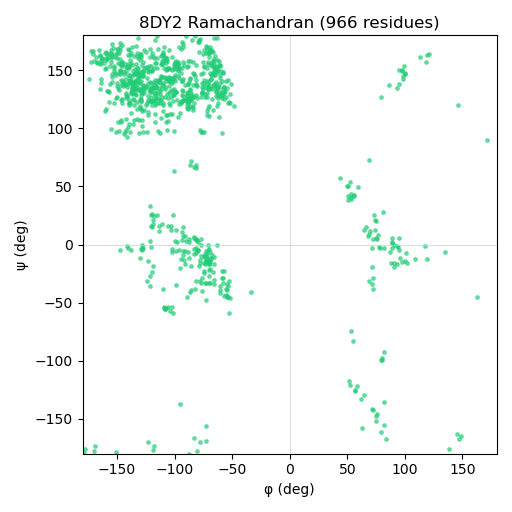5.51 177 ILE A C 1
ATOM 1245 O O . ILE A 1 177 ? 1.456 -8.356 -24.086 1.00 15.04 177 ILE A O 1
ATOM 1250 N N . SER A 1 178 ? 0.946 -9.128 -26.142 1.00 16.11 178 SER A N 1
ATOM 1251 C CA . SER A 1 178 ? 0.412 -7.853 -26.590 1.00 13.24 178 SER A CA 1
ATOM 1252 C C . SER A 1 178 ? -0.921 -7.564 -25.899 1.00 15.51 178 SER A C 1
ATOM 1253 O O . SER A 1 178 ? -1.554 -8.446 -25.313 1.00 14.47 178 SER A O 1
ATOM 1256 N N . GLY A 1 179 ? -1.348 -6.300 -25.984 1.00 14.99 179 GLY A N 1
ATOM 1257 C CA . GLY A 1 179 ? -2.573 -5.891 -25.309 1.00 16.29 179 GLY A CA 1
ATOM 1258 C C . GLY A 1 179 ? -3.777 -6.731 -25.695 1.00 18.42 179 GLY A C 1
ATOM 1259 O O . GLY A 1 179 ? -4.569 -7.129 -24.837 1.00 19.99 179 GLY A O 1
ATOM 1260 N N . SER A 1 180 ? -3.927 -7.020 -26.988 1.00 18.06 180 SER A N 1
ATOM 1261 C CA . SER A 1 180 ? -5.044 -7.834 -27.452 1.00 17.29 180 SER A CA 1
ATOM 1262 C C . SER A 1 180 ? -4.838 -9.319 -27.197 1.00 18.25 180 SER A C 1
ATOM 1263 O O . SER A 1 180 ? -5.808 -10.083 -27.256 1.00 18.82 180 SER A O 1
ATOM 1266 N N . GLY A 1 181 ? -3.609 -9.743 -26.915 1.00 19.27 181 GLY A N 1
ATOM 1267 C CA . GLY A 1 181 ? -3.289 -11.149 -26.815 1.00 18.05 181 GLY A CA 1
ATOM 1268 C C . GLY A 1 181 ? -2.885 -11.799 -28.119 1.00 19.41 181 GLY A C 1
ATOM 1269 O O . GLY A 1 181 ? -2.594 -13.002 -28.130 1.00 20.85 181 GLY A O 1
ATOM 1270 N N . GLY A 1 182 ? -2.840 -11.040 -29.217 1.00 19.44 182 GLY A N 1
ATOM 1271 C CA . GLY A 1 182 ? -2.565 -11.615 -30.521 1.00 19.45 182 GLY A CA 1
ATOM 1272 C C . GLY A 1 182 ? -1.120 -12.006 -30.746 1.00 24.28 182 GLY A C 1
ATOM 1273 O O . GLY A 1 182 ? -0.850 -12.878 -31.578 1.00 23.73 182 GLY A O 1
ATOM 1274 N N . SER A 1 183 ? -0.184 -11.383 -30.036 1.00 22.57 183 SER A N 1
ATOM 1275 C CA . SER A 1 183 ? 1.231 -11.700 -30.163 1.00 19.03 183 SER A CA 1
ATOM 1276 C C . SER A 1 183 ? 1.790 -12.102 -28.807 1.00 17.65 183 SER A C 1
ATOM 1277 O O . SER A 1 183 ? 1.509 -11.454 -27.795 1.00 20.19 183 SER A O 1
ATOM 1280 N N . THR A 1 184 ? 2.579 -13.176 -28.792 1.00 16.72 184 THR A N 1
ATOM 1281 C CA . THR A 1 184 ? 3.262 -13.630 -27.590 1.00 19.97 184 THR A CA 1
ATOM 1282 C C . THR A 1 184 ? 4.726 -13.900 -27.908 1.00 21.87 184 THR A C 1
ATOM 1283 O O . THR A 1 184 ? 5.085 -14.229 -29.042 1.00 19.97 184 THR A O 1
ATOM 1287 N N . TYR A 1 185 ? 5.569 -13.749 -26.890 1.00 18.42 185 TYR A N 1
ATOM 1288 C CA . TYR A 1 185 ? 7.010 -13.889 -27.034 1.00 19.69 185 TYR A CA 1
ATOM 1289 C C . TYR A 1 185 ? 7.555 -14.607 -25.808 1.00 17.52 185 TYR A C 1
ATOM 1290 O O . TYR A 1 185 ? 7.043 -14.441 -24.699 1.00 17.47 185 TYR A O 1
ATOM 1299 N N . TYR A 1 186 ? 8.599 -15.411 -26.014 1.00 18.29 186 TYR A N 1
ATOM 1300 C CA . TYR A 1 186 ? 9.124 -16.257 -24.953 1.00 20.24 186 TYR A CA 1
ATOM 1301 C C . TYR A 1 186 ? 10.644 -16.257 -24.968 1.00 19.49 186 TYR A C 1
ATOM 1302 O O . TYR A 1 186 ? 11.275 -16.194 -26.028 1.00 22.05 186 TYR A O 1
ATOM 1311 N N . ALA A 1 187 ? 11.224 -16.342 -23.773 1.00 20.92 187 ALA A N 1
ATOM 1312 C CA . ALA A 1 187 ? 12.642 -16.641 -23.649 1.00 20.39 187 ALA A CA 1
ATOM 1313 C C . ALA A 1 187 ? 12.927 -18.038 -24.187 1.00 25.09 187 ALA A C 1
ATOM 1314 O O . ALA A 1 187 ? 12.073 -18.928 -24.147 1.00 23.05 187 ALA A O 1
ATOM 1316 N N . ASP A 1 188 ? 14.146 -18.224 -24.703 1.00 27.45 188 ASP A N 1
ATOM 1317 C CA . ASP A 1 188 ? 14.526 -19.511 -25.281 1.00 29.96 188 ASP A CA 1
ATOM 1318 C C . ASP A 1 188 ? 14.319 -20.656 -24.298 1.00 28.90 188 ASP A C 1
ATOM 1319 O O . ASP A 1 188 ? 13.863 -21.742 -24.678 1.00 25.40 188 ASP A O 1
ATOM 1324 N N . SER A 1 189 ? 14.630 -20.424 -23.022 1.00 27.60 189 SER A N 1
ATOM 1325 C CA . SER A 1 189 ? 14.649 -21.492 -22.031 1.00 27.34 189 SER A CA 1
ATOM 1326 C C . SER A 1 189 ? 13.263 -21.976 -21.623 1.00 27.75 189 SER A C 1
ATOM 1327 O O . SER A 1 189 ? 13.173 -22.978 -20.905 1.00 30.03 189 SER A O 1
ATOM 1330 N N . VAL A 1 190 ? 12.189 -21.309 -22.046 1.00 23.46 190 VAL A N 1
ATOM 1331 C CA . VAL A 1 190 ? 10.842 -21.671 -21.623 1.00 24.00 190 VAL A CA 1
ATOM 1332 C C . VAL A 1 190 ? 9.928 -22.030 -22.784 1.00 21.06 190 VAL A C 1
ATOM 1333 O O . VAL A 1 190 ? 8.772 -22.396 -22.550 1.00 19.74 190 VAL A O 1
ATOM 1337 N N . LYS A 1 191 ? 10.401 -21.940 -24.025 1.00 21.63 191 LYS A N 1
ATOM 1338 C CA . LYS A 1 191 ? 9.548 -22.255 -25.164 1.00 18.77 191 LYS A CA 1
ATOM 1339 C C . LYS A 1 191 ? 9.146 -23.723 -25.141 1.00 21.67 191 LYS A C 1
ATOM 1340 O O . LYS A 1 191 ? 9.948 -24.601 -24.815 1.00 24.01 191 LYS A O 1
ATOM 1346 N N . GLY A 1 192 ? 7.885 -23.982 -25.484 1.00 21.18 192 GLY A N 1
ATOM 1347 C CA . GLY A 1 192 ? 7.339 -25.318 -25.438 1.00 22.27 192 GLY A CA 1
ATOM 1348 C C . GLY A 1 192 ? 6.967 -25.816 -24.059 1.00 24.65 192 GLY A C 1
ATOM 1349 O O . GLY A 1 192 ? 6.454 -26.936 -23.945 1.00 26.27 192 GLY A O 1
ATOM 1350 N N . ARG A 1 193 ? 7.211 -25.031 -23.008 1.00 21.39 193 ARG A N 1
ATOM 1351 C CA . ARG A 1 193 ? 6.864 -25.414 -21.647 1.00 20.23 193 ARG A CA 1
ATOM 1352 C C . ARG A 1 193 ? 5.963 -24.414 -20.939 1.00 19.55 193 ARG A C 1
ATOM 1353 O O . ARG A 1 193 ? 5.169 -24.821 -20.089 1.00 21.36 193 ARG A O 1
ATOM 1361 N N . PHE A 1 194 ? 6.073 -23.126 -21.249 1.00 20.40 194 PHE A N 1
ATOM 1362 C CA . PHE A 1 194 ? 5.256 -22.092 -20.632 1.00 16.92 194 PHE A CA 1
ATOM 1363 C C . PHE A 1 194 ? 4.291 -21.523 -21.663 1.00 16.73 194 PHE A C 1
ATOM 1364 O O . PHE A 1 194 ? 4.552 -21.563 -22.868 1.00 16.70 194 PHE A O 1
ATOM 1372 N N . THR A 1 195 ? 3.177 -20.977 -21.179 1.00 17.98 195 THR A N 1
ATOM 1373 C CA . THR A 1 195 ? 2.224 -20.286 -22.041 1.00 15.32 195 THR A CA 1
ATOM 1374 C C . THR A 1 195 ? 1.712 -19.050 -21.321 1.00 14.60 195 THR A C 1
ATOM 1375 O O . THR A 1 195 ? 1.158 -19.150 -20.222 1.00 15.93 195 THR A O 1
ATOM 1379 N N . ILE A 1 196 ? 1.906 -17.896 -21.932 1.00 15.10 196 ILE A N 1
ATOM 1380 C CA . ILE A 1 196 ? 1.362 -16.645 -21.424 1.00 16.03 196 ILE A CA 1
ATOM 1381 C C . ILE A 1 196 ? 0.024 -16.404 -22.106 1.00 16.67 196 ILE A C 1
ATOM 1382 O O . ILE A 1 196 ? -0.148 -16.696 -23.295 1.00 19.38 196 ILE A O 1
ATOM 1387 N N . SER A 1 197 ? -0.941 -15.902 -21.344 1.00 15.98 197 SER A N 1
ATOM 1388 C CA . SER A 1 197 ? -2.272 -15.652 -21.877 1.00 15.99 197 SER A CA 1
ATOM 1389 C C . SER A 1 197 ? -2.948 -14.614 -20.998 1.00 15.95 197 SER A C 1
ATOM 1390 O O . SER A 1 197 ? -2.512 -14.340 -19.879 1.00 16.07 197 SER A O 1
ATOM 1393 N N . ARG A 1 198 ? -4.025 -14.038 -21.521 1.00 15.63 198 ARG A N 1
ATOM 1394 C CA . ARG A 1 198 ? -4.749 -13.010 -20.793 1.00 16.76 198 ARG A CA 1
ATOM 1395 C C . ARG A 1 198 ? -6.237 -13.144 -21.072 1.00 18.79 198 ARG A C 1
ATOM 1396 O O . ARG A 1 198 ? -6.649 -13.543 -22.166 1.00 20.15 198 ARG A O 1
ATOM 1404 N N . ASP A 1 199 ? -7.034 -12.816 -20.063 1.00 19.74 199 ASP A N 1
ATOM 1405 C CA . ASP A 1 199 ? -8.491 -12.781 -20.151 1.00 24.12 199 ASP A CA 1
ATOM 1406 C C . ASP A 1 199 ? -8.902 -11.318 -20.021 1.00 25.79 199 ASP A C 1
ATOM 1407 O O . ASP A 1 199 ? -9.038 -10.800 -18.909 1.00 25.25 199 ASP A O 1
ATOM 1412 N N . ASN A 1 200 ? -9.099 -10.652 -21.161 1.00 22.47 200 ASN A N 1
ATOM 1413 C CA . ASN A 1 200 ? -9.398 -9.225 -21.132 1.00 24.09 200 ASN A CA 1
ATOM 1414 C C . ASN A 1 200 ? -10.787 -8.928 -20.586 1.00 27.87 200 ASN A C 1
ATOM 1415 O O . ASN A 1 200 ? -11.056 -7.784 -20.208 1.00 33.57 200 ASN A O 1
ATOM 1420 N N . SER A 1 201 ? -11.675 -9.922 -20.534 1.00 26.85 201 SER A N 1
ATOM 1421 C CA . SER A 1 201 ? -12.961 -9.699 -19.885 1.00 26.91 201 SER A CA 1
ATOM 1422 C C . SER A 1 201 ? -12.814 -9.652 -18.369 1.00 27.28 201 SER A C 1
ATOM 1423 O O . SER A 1 201 ? -13.541 -8.910 -17.699 1.00 31.08 201 SER A O 1
ATOM 1426 N N . LYS A 1 202 ? -11.874 -10.416 -17.814 1.00 27.11 202 LYS A N 1
ATOM 1427 C CA . LYS A 1 202 ? -11.639 -10.457 -16.377 1.00 23.90 202 LYS A CA 1
ATOM 1428 C C . LYS A 1 202 ? -10.426 -9.641 -15.949 1.00 25.79 202 LYS A C 1
ATOM 1429 O O . LYS A 1 202 ? -10.157 -9.545 -14.747 1.00 24.71 202 LYS A O 1
ATOM 1431 N N . ASN A 1 203 ? -9.690 -9.056 -16.898 1.00 26.26 203 ASN A N 1
ATOM 1432 C CA . ASN A 1 203 ? -8.528 -8.215 -16.604 1.00 23.39 203 ASN A CA 1
ATOM 1433 C C . ASN A 1 203 ? -7.459 -8.986 -15.829 1.00 19.16 203 ASN A C 1
ATOM 1434 O O . ASN A 1 203 ? -6.946 -8.525 -14.808 1.00 21.80 203 ASN A O 1
ATOM 1439 N N . THR A 1 204 ? -7.108 -10.166 -16.332 1.00 19.37 204 THR A N 1
ATOM 1440 C CA . THR A 1 204 ? -6.168 -11.040 -15.647 1.00 19.53 204 THR A CA 1
ATOM 1441 C C . THR A 1 204 ? -5.118 -11.552 -16.621 1.00 16.30 204 THR A C 1
ATOM 1442 O O . THR A 1 204 ? -5.429 -11.894 -17.765 1.00 17.60 204 THR A O 1
ATOM 1446 N N . LEU A 1 205 ? -3.873 -11.588 -16.157 1.00 16.55 205 LEU A N 1
ATOM 1447 C CA . LEU A 1 205 ? -2.752 -12.144 -16.900 1.00 15.20 205 LEU A CA 1
ATOM 1448 C C . LEU A 1 205 ? -2.385 -13.500 -16.315 1.00 16.72 205 LEU A C 1
ATOM 1449 O O . LEU A 1 205 ? -2.402 -13.679 -15.095 1.00 17.50 205 LEU A O 1
ATOM 1454 N N . TYR A 1 206 ? -2.055 -14.455 -17.180 1.00 14.63 206 TYR A N 1
ATOM 1455 C CA . TYR A 1 206 ? -1.736 -15.804 -16.736 1.00 15.71 206 TYR A CA 1
ATOM 1456 C C . TYR A 1 206 ? -0.384 -16.246 -17.274 1.00 15.38 206 TYR A C 1
ATOM 1457 O O . TYR A 1 206 ? 0.065 -15.798 -18.334 1.00 13.22 206 TYR A O 1
ATOM 1466 N N . LEU A 1 207 ? 0.257 -17.137 -16.521 1.00 15.33 207 LEU A N 1
ATOM 1467 C CA . LEU A 1 207 ? 1.421 -17.886 -16.983 1.00 14.79 207 LEU A CA 1
ATOM 1468 C C . LEU A 1 207 ? 1.222 -19.333 -16.561 1.00 14.48 207 LEU A C 1
ATOM 1469 O O . LEU A 1 207 ? 1.319 -19.653 -15.373 1.00 19.18 207 LEU A O 1
ATOM 1474 N N . GLN A 1 208 ? 0.920 -20.199 -17.524 1.00 12.87 208 GLN A N 1
ATOM 1475 C CA . GLN A 1 208 ? 0.784 -21.625 -17.266 1.00 15.40 208 GLN A CA 1
ATOM 1476 C C . GLN A 1 208 ? 2.114 -22.302 -17.561 1.00 13.97 208 GLN A C 1
ATOM 1477 O O . GLN A 1 208 ? 2.625 -22.212 -18.681 1.00 14.04 208 GLN A O 1
ATOM 1483 N N . MET A 1 209 ? 2.674 -22.968 -16.559 1.00 17.79 209 MET A N 1
ATOM 1484 C CA . MET A 1 209 ? 3.952 -23.650 -16.683 1.00 18.00 209 MET A CA 1
ATOM 1485 C C . MET A 1 209 ? 3.752 -25.150 -16.529 1.00 19.50 209 MET A C 1
ATOM 1486 O O . MET A 1 209 ? 2.937 -25.595 -15.717 1.00 18.90 209 MET A O 1
ATOM 1491 N N . ASN A 1 210 ? 4.487 -25.920 -17.329 1.00 19.32 210 ASN A N 1
ATOM 1492 C CA . ASN A 1 210 ? 4.552 -27.367 -17.194 1.00 18.59 210 ASN A CA 1
ATOM 1493 C C . ASN A 1 210 ? 5.993 -27.797 -17.437 1.00 19.86 210 ASN A C 1
ATOM 1494 O O . ASN A 1 210 ? 6.826 -27.010 -17.894 1.00 18.66 210 ASN A O 1
ATOM 1499 N N . SER A 1 211 ? 6.286 -29.058 -17.114 1.00 23.84 211 SER A N 1
ATOM 1500 C CA . SER A 1 211 ? 7.641 -29.602 -17.232 1.00 22.57 211 SER A CA 1
ATOM 1501 C C . SER A 1 211 ? 8.652 -28.724 -16.499 1.00 20.17 211 SER A C 1
ATOM 1502 O O . SER A 1 211 ? 9.736 -28.427 -17.006 1.00 24.57 211 SER A O 1
ATOM 1505 N N . LEU A 1 212 ? 8.287 -28.297 -15.295 1.00 22.08 212 LEU A N 1
ATOM 1506 C CA . LEU A 1 212 ? 9.142 -27.401 -14.531 1.00 23.50 212 LEU A CA 1
ATOM 1507 C C . LEU A 1 212 ? 10.443 -28.090 -14.138 1.00 24.41 212 LEU A C 1
ATOM 1508 O O . LEU A 1 212 ? 10.459 -29.263 -13.753 1.00 25.69 212 LEU A O 1
ATOM 1513 N N . ARG A 1 213 ? 11.541 -27.353 -14.255 1.00 23.58 213 ARG A N 1
ATOM 1514 C CA . ARG A 1 213 ? 12.862 -27.818 -13.869 1.00 23.19 213 ARG A CA 1
ATOM 1515 C C . ARG A 1 213 ? 13.331 -27.054 -12.638 1.00 24.05 213 ARG A C 1
ATOM 1516 O O . ARG A 1 213 ? 12.796 -25.996 -12.295 1.00 23.62 213 ARG A O 1
ATOM 1524 N N . ALA A 1 214 ? 14.352 -27.603 -11.976 1.00 21.04 214 ALA A N 1
ATOM 1525 C CA . ALA A 1 214 ? 14.930 -26.920 -10.825 1.00 22.13 214 ALA A CA 1
ATOM 1526 C C . ALA A 1 214 ? 15.428 -25.530 -11.194 1.00 21.62 214 ALA A C 1
ATOM 1527 O O . ALA A 1 214 ? 15.353 -24.606 -10.378 1.00 23.81 214 ALA A O 1
ATOM 1529 N N . GLU A 1 215 ? 15.913 -25.355 -12.424 1.00 25.29 215 GLU A N 1
ATOM 1530 C CA . GLU A 1 215 ? 16.395 -24.053 -12.866 1.00 28.02 215 GLU A CA 1
ATOM 1531 C C . GLU A 1 215 ? 15.276 -23.034 -13.027 1.00 24.14 215 GLU A C 1
ATOM 1532 O O . GLU A 1 215 ? 15.566 -21.861 -13.282 1.00 26.03 215 GLU A O 1
ATOM 1538 N N . ASP A 1 216 ? 14.016 -23.447 -12.896 1.00 24.51 216 ASP A N 1
ATOM 1539 C CA . ASP A 1 216 ? 12.893 -22.523 -12.952 1.00 22.90 216 ASP A CA 1
ATOM 1540 C C . ASP A 1 216 ? 12.547 -21.929 -11.595 1.00 23.14 216 ASP A C 1
ATOM 1541 O O . ASP A 1 216 ? 11.694 -21.036 -11.528 1.00 23.50 216 ASP A O 1
ATOM 1546 N N . THR A 1 217 ? 13.178 -22.398 -10.520 1.00 21.84 217 THR A N 1
ATOM 1547 C CA . THR A 1 217 ? 12.941 -21.827 -9.201 1.00 21.30 217 THR A CA 1
ATOM 1548 C C . THR A 1 217 ? 13.353 -20.362 -9.183 1.00 19.41 217 THR A C 1
ATOM 1549 O O . THR A 1 217 ? 14.508 -20.031 -9.468 1.00 22.21 217 THR A O 1
ATOM 1553 N N . ALA A 1 218 ? 12.405 -19.491 -8.848 1.00 17.80 218 ALA A N 1
ATOM 1554 C CA . ALA A 1 218 ? 12.616 -18.051 -8.903 1.00 18.51 218 ALA A CA 1
ATOM 1555 C C . ALA A 1 218 ? 11.405 -17.364 -8.291 1.00 16.51 218 ALA A C 1
ATOM 1556 O O . ALA A 1 218 ? 10.364 -17.983 -8.063 1.00 16.86 218 ALA A O 1
ATOM 1558 N N . VAL A 1 219 ? 11.563 -16.076 -8.015 1.00 14.42 219 VAL A N 1
ATOM 1559 C CA . VAL A 1 219 ? 10.436 -15.185 -7.765 1.00 14.55 219 VAL A CA 1
ATOM 1560 C C . VAL A 1 219 ? 9.955 -14.664 -9.110 1.00 14.45 219 VAL A C 1
ATOM 1561 O O . VAL A 1 219 ? 10.747 -14.136 -9.897 1.00 17.74 219 VAL A O 1
ATOM 1565 N N . TYR A 1 220 ? 8.665 -14.822 -9.387 1.00 14.07 220 TYR A N 1
ATOM 1566 C CA . TYR A 1 220 ? 8.093 -14.453 -10.674 1.00 15.21 220 TYR A CA 1
ATOM 1567 C C . TYR A 1 220 ? 7.277 -13.177 -10.524 1.00 16.27 220 TYR A C 1
ATOM 1568 O O . TYR A 1 220 ? 6.390 -13.099 -9.668 1.00 15.63 220 TYR A O 1
ATOM 1577 N N . TYR A 1 221 ? 7.590 -12.182 -11.348 1.00 13.05 221 TYR A N 1
ATOM 1578 C CA . TYR A 1 221 ? 6.897 -10.903 -11.354 1.00 15.18 221 TYR A CA 1
ATOM 1579 C C . TYR A 1 221 ? 6.065 -10.764 -12.621 1.00 16.39 221 TYR A C 1
ATOM 1580 O O . TYR A 1 221 ? 6.517 -11.120 -13.713 1.00 14.89 221 TYR A O 1
ATOM 1589 N N . CYS A 1 222 ? 4.856 -10.231 -12.479 1.00 19.96 222 CYS A N 1
ATOM 1590 C CA . CYS A 1 222 ? 4.148 -9.683 -13.624 1.00 16.74 222 CYS A CA 1
ATOM 1591 C C . CYS A 1 222 ? 4.384 -8.181 -13.669 1.00 16.21 222 CYS A C 1
ATOM 1592 O O . CYS A 1 222 ? 4.484 -7.518 -12.635 1.00 14.27 222 CYS A O 1
ATOM 1595 N N . ALA A 1 223 ? 4.502 -7.652 -14.883 1.00 15.83 223 ALA A N 1
ATOM 1596 C CA . ALA A 1 223 ? 4.838 -6.250 -15.080 1.00 15.39 223 ALA A CA 1
ATOM 1597 C C . ALA A 1 223 ? 4.085 -5.706 -16.280 1.00 17.05 223 ALA A C 1
ATOM 1598 O O . ALA A 1 223 ? 3.918 -6.397 -17.287 1.00 16.07 223 ALA A O 1
ATOM 1600 N N . LYS A 1 224 ? 3.647 -4.458 -16.163 1.00 17.59 224 LYS A N 1
ATOM 1601 C CA . LYS A 1 224 ? 2.861 -3.783 -17.184 1.00 16.97 224 LYS A CA 1
ATOM 1602 C C . LYS A 1 224 ? 3.763 -2.864 -17.998 1.00 17.68 224 LYS A C 1
ATOM 1603 O O . LYS A 1 224 ? 4.578 -2.128 -17.431 1.00 18.53 224 LYS A O 1
ATOM 1609 N N . TYR A 1 225 ? 3.626 -2.919 -19.322 1.00 17.69 225 TYR A N 1
ATOM 1610 C CA . TYR A 1 225 ? 4.385 -2.040 -20.199 1.00 16.72 225 TYR A CA 1
ATOM 1611 C C . TYR A 1 225 ? 3.762 -0.648 -20.241 1.00 17.76 225 TYR A C 1
ATOM 1612 O O . TYR A 1 225 ? 2.618 -0.435 -19.826 1.00 17.44 225 TYR A O 1
ATOM 1621 N N . ASP A 1 226 ? 4.531 0.304 -20.765 1.00 20.10 226 ASP A N 1
ATOM 1622 C CA . ASP A 1 226 ? 4.061 1.673 -20.910 1.00 19.70 226 ASP A CA 1
ATOM 1623 C C . ASP A 1 226 ? 4.820 2.335 -22.046 1.00 17.37 226 ASP A C 1
ATOM 1624 O O . ASP A 1 226 ? 6.007 2.075 -22.254 1.00 20.38 226 ASP A O 1
ATOM 1629 N N . GLY A 1 227 ? 4.120 3.189 -22.788 1.00 21.75 227 GLY A N 1
ATOM 1630 C CA . GLY A 1 227 ? 4.784 3.964 -23.829 1.00 20.16 227 GLY A CA 1
ATOM 1631 C C . GLY A 1 227 ? 5.095 3.124 -25.051 1.00 19.31 227 GLY A C 1
ATOM 1632 O O . GLY A 1 227 ? 4.344 2.214 -25.424 1.00 21.66 227 GLY A O 1
ATOM 1633 N N . ILE A 1 228 ? 6.221 3.436 -25.696 1.00 19.44 228 ILE A N 1
ATOM 1634 C CA . ILE A 1 228 ? 6.614 2.774 -26.932 1.00 21.84 228 ILE A CA 1
ATOM 1635 C C . ILE A 1 228 ? 8.027 2.216 -26.882 1.00 21.29 228 ILE A C 1
ATOM 1636 O O . ILE A 1 228 ? 8.462 1.583 -27.846 1.00 22.89 228 ILE A O 1
ATOM 1641 N N . TYR A 1 229 ? 8.765 2.429 -25.794 1.00 19.12 229 TYR A N 1
ATOM 1642 C CA . TYR A 1 229 ? 10.157 2.009 -25.710 1.00 18.08 229 TYR A CA 1
ATOM 1643 C C . TYR A 1 229 ? 10.355 0.751 -24.875 1.00 19.56 229 TYR A C 1
ATOM 1644 O O . TYR A 1 229 ? 11.488 0.453 -24.483 1.00 19.69 229 TYR A O 1
ATOM 1653 N N . GLY A 1 230 ? 9.288 0.005 -24.601 1.00 18.86 230 GLY A N 1
ATOM 1654 C CA . GLY A 1 230 ? 9.421 -1.266 -23.922 1.00 18.91 230 GLY A CA 1
ATOM 1655 C C . GLY A 1 230 ? 9.718 -1.191 -22.443 1.00 19.14 230 GLY A C 1
ATOM 1656 O O . GLY A 1 230 ? 10.220 -2.167 -21.879 1.00 20.46 230 GLY A O 1
ATOM 1657 N N . GLU A 1 231 ? 9.420 -0.072 -21.792 1.00 18.31 231 GLU A N 1
ATOM 1658 C CA . GLU A 1 231 ? 9.655 0.047 -20.362 1.00 17.00 231 GLU A CA 1
ATOM 1659 C C . GLU A 1 231 ? 8.497 -0.557 -19.571 1.00 18.10 231 GLU A C 1
ATOM 1660 O O . GLU A 1 231 ? 7.337 -0.516 -19.993 1.00 18.81 231 GLU A O 1
ATOM 1666 N N . LEU A 1 232 ? 8.825 -1.128 -18.415 1.00 18.10 232 LEU A N 1
ATOM 1667 C CA . LEU A 1 232 ? 7.847 -1.720 -17.503 1.00 18.97 232 LEU A CA 1
ATOM 1668 C C . LEU A 1 232 ? 7.729 -0.794 -16.298 1.00 19.65 232 LEU A C 1
ATOM 1669 O O . LEU A 1 232 ? 8.620 -0.759 -15.442 1.00 18.44 232 LEU A O 1
ATOM 1674 N N . ASP A 1 233 ? 6.623 -0.052 -16.218 1.00 20.29 233 ASP A N 1
ATOM 1675 C CA . ASP A 1 233 ? 6.504 0.997 -15.213 1.00 21.25 233 ASP A CA 1
ATOM 1676 C C . ASP A 1 233 ? 5.796 0.554 -13.936 1.00 20.00 233 ASP A C 1
ATOM 1677 O O . ASP A 1 233 ? 5.844 1.285 -12.942 1.00 20.94 233 ASP A O 1
ATOM 1682 N N . PHE A 1 234 ? 5.148 -0.608 -13.919 1.00 20.14 234 PHE A N 1
ATOM 1683 C CA . PHE A 1 234 ? 4.532 -1.100 -12.694 1.00 19.74 234 PHE A CA 1
ATOM 1684 C C . PHE A 1 234 ? 4.683 -2.610 -12.611 1.00 17.08 234 PHE A C 1
ATOM 1685 O O . PHE A 1 234 ? 4.493 -3.317 -13.605 1.00 18.01 234 PHE A O 1
ATOM 1693 N N . TRP A 1 235 ? 5.014 -3.097 -11.414 1.00 18.87 235 TRP A N 1
ATOM 1694 C CA . TRP A 1 235 ? 5.341 -4.497 -11.190 1.00 15.43 235 TRP A CA 1
ATOM 1695 C C . TRP A 1 235 ? 4.498 -5.073 -10.064 1.00 17.55 235 TRP A C 1
ATOM 1696 O O . TRP A 1 235 ? 4.126 -4.369 -9.121 1.00 17.35 235 TRP A O 1
ATOM 1707 N N . GLY A 1 236 ? 4.212 -6.370 -10.167 1.00 18.42 236 GLY A N 1
ATOM 1708 C CA . GLY A 1 236 ? 3.692 -7.086 -9.026 1.00 19.16 236 GLY A CA 1
ATOM 1709 C C . GLY A 1 236 ? 4.755 -7.288 -7.965 1.00 17.75 236 GLY A C 1
ATOM 1710 O O . GLY A 1 236 ? 5.951 -7.125 -8.202 1.00 18.64 236 GLY A O 1
ATOM 1711 N N . CYS A 1 237 ? 4.310 -7.647 -6.763 1.00 17.73 237 CYS A N 1
ATOM 1712 C CA . CYS A 1 237 ? 5.261 -7.813 -5.670 1.00 20.51 237 CYS A CA 1
ATOM 1713 C C . CYS A 1 237 ? 6.107 -9.070 -5.807 1.00 21.07 237 CYS A C 1
ATOM 1714 O O . CYS A 1 237 ? 7.129 -9.181 -5.120 1.00 20.30 237 CYS A O 1
ATOM 1717 N N . GLY A 1 238 ? 5.722 -10.000 -6.664 1.00 18.30 238 GLY A N 1
ATOM 1718 C CA . GLY A 1 238 ? 6.462 -11.230 -6.852 1.00 15.44 238 GLY A CA 1
ATOM 1719 C C . GLY A 1 238 ? 5.838 -12.391 -6.101 1.00 21.41 238 GLY A C 1
ATOM 1720 O O . GLY A 1 238 ? 5.256 -12.234 -5.022 1.00 20.16 238 GLY A O 1
ATOM 1721 N N . THR A 1 239 ? 5.952 -13.580 -6.684 1.00 19.42 239 THR A N 1
ATOM 1722 C CA . THR A 1 239 ? 5.502 -14.805 -6.040 1.00 20.00 239 THR A CA 1
ATOM 1723 C C . THR A 1 239 ? 6.562 -15.876 -6.260 1.00 17.34 239 THR A C 1
ATOM 1724 O O . THR A 1 239 ? 7.097 -16.016 -7.362 1.00 18.51 239 THR A O 1
ATOM 1728 N N . LEU A 1 240 ? 6.885 -16.608 -5.197 1.00 19.71 240 LEU A N 1
ATOM 1729 C CA . LEU A 1 240 ? 7.995 -17.552 -5.216 1.00 20.36 240 LEU A CA 1
ATOM 1730 C C . LEU A 1 240 ? 7.545 -18.903 -5.760 1.00 18.82 240 LEU A C 1
ATOM 1731 O O . LEU A 1 240 ? 6.554 -19.471 -5.293 1.00 19.19 240 LEU A O 1
ATOM 1736 N N . VAL A 1 241 ? 8.279 -19.409 -6.748 1.00 16.53 241 VAL A N 1
ATOM 1737 C CA . VAL A 1 241 ? 8.054 -20.730 -7.322 1.00 19.90 241 VAL A CA 1
ATOM 1738 C C . VAL A 1 241 ? 9.294 -21.568 -7.047 1.00 20.65 241 VAL A C 1
ATOM 1739 O O . VAL A 1 241 ? 10.397 -21.204 -7.471 1.00 20.15 241 VAL A O 1
ATOM 1743 N N . THR A 1 242 ? 9.120 -22.680 -6.335 1.00 24.05 242 THR A N 1
ATOM 1744 C CA . THR A 1 242 ? 10.224 -23.557 -5.956 1.00 25.11 242 THR A CA 1
ATOM 1745 C C . THR A 1 242 ? 10.013 -24.928 -6.582 1.00 24.60 242 THR A C 1
ATOM 1746 O O . THR A 1 242 ? 8.973 -25.558 -6.364 1.00 26.14 242 THR A O 1
ATOM 1750 N N . VAL A 1 243 ? 10.998 -25.388 -7.349 1.00 24.71 243 VAL A N 1
ATOM 1751 C CA . VAL A 1 243 ? 10.980 -26.714 -7.959 1.00 28.67 243 VAL A CA 1
ATOM 1752 C C . VAL A 1 243 ? 12.147 -27.501 -7.383 1.00 30.89 243 VAL A C 1
ATOM 1753 O O . VAL A 1 243 ? 13.313 -27.176 -7.644 1.00 31.07 243 VAL A O 1
ATOM 1757 N N . SER A 1 244 ? 11.837 -28.533 -6.603 1.00 32.26 244 SER A N 1
ATOM 1758 C CA . SER A 1 244 ? 12.848 -29.435 -6.065 1.00 40.68 244 SER A CA 1
ATOM 1759 C C . SER A 1 244 ? 12.149 -30.681 -5.549 1.00 41.77 244 SER A C 1
ATOM 1760 O O . SER A 1 244 ? 10.938 -30.678 -5.313 1.00 41.66 244 SER A O 1
ATOM 1763 N N . SER A 1 245 ? 12.937 -31.743 -5.377 1.00 44.85 245 SER A N 1
ATOM 1764 C CA . SER A 1 245 ? 12.446 -33.045 -4.921 1.00 43.56 245 SER A CA 1
ATOM 1765 C C . SER A 1 245 ? 11.483 -32.933 -3.743 1.00 49.99 245 SER A C 1
ATOM 1766 O O . SER A 1 245 ? 11.766 -33.413 -2.648 1.00 50.89 245 SER A O 1
ATOM 1769 N N . ASP B 1 1 ? -2.475 0.270 4.548 1.00 37.35 1 ASP B N 1
ATOM 1770 C CA . ASP B 1 1 ? -1.677 -0.126 5.702 1.00 35.69 1 ASP B CA 1
ATOM 1771 C C . ASP B 1 1 ? -1.459 -1.627 5.759 1.00 34.92 1 ASP B C 1
ATOM 1772 O O . ASP B 1 1 ? -2.361 -2.412 5.466 1.00 33.16 1 ASP B O 1
ATOM 1777 N N . ILE B 1 2 ? -0.253 -2.019 6.148 1.00 34.86 2 ILE B N 1
ATOM 1778 C CA . ILE B 1 2 ? 0.041 -3.406 6.474 1.00 29.23 2 ILE B CA 1
ATOM 1779 C C . ILE B 1 2 ? -0.143 -3.576 7.975 1.00 25.58 2 ILE B C 1
ATOM 1780 O O . ILE B 1 2 ? 0.463 -2.848 8.770 1.00 24.28 2 ILE B O 1
ATOM 1785 N N . GLN B 1 3 ? -1.000 -4.514 8.364 1.00 27.06 3 GLN B N 1
ATOM 1786 C CA . GLN B 1 3 ? -1.268 -4.784 9.769 1.00 26.47 3 GLN B CA 1
ATOM 1787 C C . GLN B 1 3 ? -0.235 -5.764 10.305 1.00 27.54 3 GLN B C 1
ATOM 1788 O O . GLN B 1 3 ? 0.020 -6.805 9.691 1.00 24.57 3 GLN B O 1
ATOM 1794 N N . MET B 1 4 ? 0.363 -5.424 11.444 1.00 25.29 4 MET B N 1
ATOM 1795 C CA . MET B 1 4 ? 1.321 -6.284 12.126 1.00 23.35 4 MET B CA 1
ATOM 1796 C C . MET B 1 4 ? 0.681 -6.786 13.411 1.00 23.66 4 MET B C 1
ATOM 1797 O O . MET B 1 4 ? 0.273 -5.984 14.259 1.00 23.86 4 MET B O 1
ATOM 1802 N N . THR B 1 5 ? 0.591 -8.106 13.551 1.00 22.96 5 THR B N 1
ATOM 1803 C CA . THR B 1 5 ? -0.067 -8.740 14.686 1.00 23.52 5 THR B CA 1
ATOM 1804 C C . THR B 1 5 ? 0.943 -9.597 15.433 1.00 22.48 5 THR B C 1
ATOM 1805 O O . THR B 1 5 ? 1.510 -10.534 14.861 1.00 23.45 5 THR B O 1
ATOM 1809 N N . GLN B 1 6 ? 1.159 -9.283 16.706 1.00 23.37 6 GLN B N 1
ATOM 1810 C CA . GLN B 1 6 ? 2.034 -10.061 17.567 1.00 23.11 6 GLN B CA 1
ATOM 1811 C C . GLN B 1 6 ? 1.208 -10.986 18.449 1.00 23.90 6 GLN B C 1
ATOM 1812 O O . GLN B 1 6 ? 0.108 -10.630 18.879 1.00 26.82 6 GLN B O 1
ATOM 1818 N N . SER B 1 7 ? 1.740 -12.180 18.708 1.00 23.58 7 SER B N 1
ATOM 1819 C CA . SER B 1 7 ? 1.116 -13.128 19.615 1.00 24.53 7 SER B CA 1
ATOM 1820 C C . SER B 1 7 ? 2.200 -13.802 20.446 1.00 24.11 7 SER B C 1
ATOM 1821 O O . SER B 1 7 ? 3.264 -14.148 19.911 1.00 28.33 7 SER B O 1
ATOM 1824 N N . PRO B 1 8 ? 1.972 -13.985 21.756 1.00 25.93 8 PRO B N 1
ATOM 1825 C CA . PRO B 1 8 ? 0.776 -13.511 22.457 1.00 22.29 8 PRO B CA 1
ATOM 1826 C C . PRO B 1 8 ? 0.887 -12.028 22.792 1.00 26.68 8 PRO B C 1
ATOM 1827 O O . PRO B 1 8 ? 1.939 -11.437 22.553 1.00 28.61 8 PRO B O 1
ATOM 1831 N N . SER B 1 9 ? -0.180 -11.429 23.325 1.00 26.77 9 SER B N 1
ATOM 1832 C CA . SER B 1 9 ? -0.092 -10.034 23.738 1.00 25.16 9 SER B CA 1
ATOM 1833 C C . SER B 1 9 ? 0.673 -9.884 25.045 1.00 24.41 9 SER B C 1
ATOM 1834 O O . SER B 1 9 ? 1.302 -8.846 25.276 1.00 24.11 9 SER B O 1
ATOM 1837 N N . SER B 1 10 ? 0.632 -10.902 25.901 1.00 24.79 10 SER B N 1
ATOM 1838 C CA . SER B 1 10 ? 1.444 -10.928 27.106 1.00 24.97 10 SER B CA 1
ATOM 1839 C C . SER B 1 10 ? 1.807 -12.373 27.394 1.00 23.62 10 SER B C 1
ATOM 1840 O O . SER B 1 10 ? 1.059 -13.295 27.059 1.00 27.14 10 SER B O 1
ATOM 1843 N N . LEU B 1 11 ? 2.966 -12.563 28.017 1.00 25.69 11 LEU B N 1
ATOM 1844 C CA . LEU B 1 11 ? 3.516 -13.893 28.228 1.00 24.87 11 LEU B CA 1
ATOM 1845 C C . LEU B 1 11 ? 4.180 -13.947 29.593 1.00 28.21 11 LEU B C 1
ATOM 1846 O O . LEU B 1 11 ? 4.970 -13.064 29.935 1.00 27.23 11 LEU B O 1
ATOM 1851 N N . SER B 1 12 ? 3.844 -14.971 30.371 1.00 29.05 12 SER B N 1
ATOM 1852 C CA . SER B 1 12 ? 4.466 -15.213 31.664 1.00 31.35 12 SER B CA 1
ATOM 1853 C C . SER B 1 12 ? 5.504 -16.315 31.516 1.00 28.40 12 SER B C 1
ATOM 1854 O O . SER B 1 12 ? 5.205 -17.384 30.974 1.00 30.46 12 SER B O 1
ATOM 1857 N N . ALA B 1 13 ? 6.720 -16.049 31.986 1.00 29.50 13 ALA B N 1
ATOM 1858 C CA . ALA B 1 13 ? 7.806 -17.007 31.855 1.00 27.74 13 ALA B CA 1
ATOM 1859 C C . ALA B 1 13 ? 8.734 -16.871 33.051 1.00 27.37 13 ALA B C 1
ATOM 1860 O O . ALA B 1 13 ? 8.684 -15.890 33.798 1.00 28.19 13 ALA B O 1
ATOM 1862 N N . SER B 1 14 ? 9.586 -17.875 33.225 1.00 26.37 14 SER B N 1
ATOM 1863 C CA . SER B 1 14 ? 10.562 -17.909 34.301 1.00 25.70 14 SER B CA 1
ATOM 1864 C C . SER B 1 14 ? 11.957 -17.680 33.738 1.00 22.23 14 SER B C 1
ATOM 1865 O O . SER B 1 14 ? 12.207 -17.874 32.545 1.00 26.29 14 SER B O 1
ATOM 1868 N N . VAL B 1 15 ? 12.869 -17.251 34.615 1.00 21.91 15 VAL B N 1
ATOM 1869 C CA . VAL B 1 15 ? 14.269 -17.138 34.228 1.00 21.40 15 VAL B CA 1
ATOM 1870 C C . VAL B 1 15 ? 14.765 -18.502 33.773 1.00 20.92 15 VAL B C 1
ATOM 1871 O O . VAL B 1 15 ? 14.583 -19.512 34.465 1.00 21.57 15 VAL B O 1
ATOM 1875 N N . GLY B 1 16 ? 15.373 -18.540 32.589 1.00 19.97 16 GLY B N 1
ATOM 1876 C CA . GLY B 1 16 ? 15.876 -19.762 32.006 1.00 20.10 16 GLY B CA 1
ATOM 1877 C C . GLY B 1 16 ? 15.004 -20.353 30.917 1.00 20.38 16 GLY B C 1
ATOM 1878 O O . GLY B 1 16 ? 15.477 -21.215 30.167 1.00 23.62 16 GLY B O 1
ATOM 1879 N N . ASP B 1 17 ? 13.751 -19.917 30.808 1.00 22.57 17 ASP B N 1
ATOM 1880 C CA . ASP B 1 17 ? 12.849 -20.460 29.802 1.00 22.03 17 ASP B CA 1
ATOM 1881 C C . ASP B 1 17 ? 13.306 -20.090 28.397 1.00 20.69 17 ASP B C 1
ATOM 1882 O O . ASP B 1 17 ? 13.892 -19.029 28.167 1.00 19.39 17 ASP B O 1
ATOM 1887 N N . ARG B 1 18 ? 13.032 -20.988 27.452 1.00 21.02 18 ARG B N 1
ATOM 1888 C CA . ARG B 1 18 ? 13.128 -20.661 26.036 1.00 20.44 18 ARG B CA 1
ATOM 1889 C C . ARG B 1 18 ? 11.824 -20.003 25.606 1.00 22.71 18 ARG B C 1
ATOM 1890 O O . ARG B 1 18 ? 10.763 -20.636 25.636 1.00 25.96 18 ARG B O 1
ATOM 1898 N N . VAL B 1 19 ? 11.901 -18.737 25.211 1.00 17.36 19 VAL B N 1
ATOM 1899 C CA . VAL B 1 19 ? 10.730 -17.905 24.966 1.00 17.40 19 VAL B CA 1
ATOM 1900 C C . VAL B 1 19 ? 10.666 -17.576 23.480 1.00 20.06 19 VAL B C 1
ATOM 1901 O O . VAL B 1 19 ? 11.684 -17.225 22.872 1.00 20.70 19 VAL B O 1
ATOM 1905 N N . THR B 1 20 ? 9.473 -17.693 22.894 1.00 18.78 20 THR B N 1
ATOM 1906 C CA . THR B 1 20 ? 9.264 -17.409 21.479 1.00 20.02 20 THR B CA 1
ATOM 1907 C C . THR B 1 20 ? 8.091 -16.455 21.311 1.00 20.60 20 THR B C 1
ATOM 1908 O O . THR B 1 20 ? 7.004 -16.698 21.846 1.00 24.94 20 THR B O 1
ATOM 1912 N N . ILE B 1 21 ? 8.319 -15.371 20.570 1.00 19.39 21 ILE B N 1
ATOM 1913 C CA . ILE B 1 21 ? 7.304 -14.373 20.250 1.00 22.31 21 ILE B CA 1
ATOM 1914 C C . ILE B 1 21 ? 7.041 -14.428 18.752 1.00 19.54 21 ILE B C 1
ATOM 1915 O O . ILE B 1 21 ? 7.976 -14.573 17.958 1.00 19.29 21 ILE B O 1
ATOM 1920 N N . THR B 1 22 ? 5.776 -14.298 18.364 1.00 21.02 22 THR B N 1
ATOM 1921 C CA . THR B 1 22 ? 5.376 -14.372 16.966 1.00 22.40 22 THR B CA 1
ATOM 1922 C C . THR B 1 22 ? 4.869 -13.016 16.488 1.00 20.55 22 THR B C 1
ATOM 1923 O O . THR B 1 22 ? 4.219 -12.284 17.239 1.00 20.23 22 THR B O 1
ATOM 1927 N N . CYS B 1 23 ? 5.209 -12.672 15.246 1.00 19.95 23 CYS B N 1
ATOM 1928 C CA . CYS B 1 23 ? 4.759 -11.445 14.601 1.00 19.94 23 CYS B CA 1
ATOM 1929 C C . CYS B 1 23 ? 4.309 -11.794 13.191 1.00 21.56 23 CYS B C 1
ATOM 1930 O O . CYS B 1 23 ? 5.041 -12.460 12.452 1.00 20.66 23 CYS B O 1
ATOM 1933 N N . ARG B 1 24 ? 3.110 -11.348 12.819 1.00 21.70 24 ARG B N 1
ATOM 1934 C CA . ARG B 1 24 ? 2.481 -11.747 11.566 1.00 19.13 24 ARG B CA 1
ATOM 1935 C C . ARG B 1 24 ? 2.064 -10.508 10.787 1.00 18.52 24 ARG B C 1
ATOM 1936 O O . ARG B 1 24 ? 1.478 -9.583 11.357 1.00 20.06 24 ARG B O 1
ATOM 1944 N N . ALA B 1 25 ? 2.369 -10.491 9.490 1.00 17.99 25 ALA B N 1
ATOM 1945 C CA . ALA B 1 25 ? 2.085 -9.356 8.622 1.00 18.53 25 ALA B CA 1
ATOM 1946 C C . ALA B 1 25 ? 0.890 -9.661 7.730 1.00 20.49 25 ALA B C 1
ATOM 1947 O O . ALA B 1 25 ? 0.714 -10.797 7.278 1.00 19.64 25 ALA B O 1
ATOM 1949 N N . SER B 1 26 ? 0.076 -8.635 7.466 1.00 22.05 26 SER B N 1
ATOM 1950 C CA . SER B 1 26 ? -1.120 -8.818 6.651 1.00 19.70 26 SER B CA 1
ATOM 1951 C C . SER B 1 26 ? -0.803 -9.071 5.183 1.00 19.84 26 SER B C 1
ATOM 1952 O O . SER B 1 26 ? -1.693 -9.497 4.441 1.00 22.00 26 SER B O 1
ATOM 1955 N N . GLN B 1 27 ? 0.425 -8.806 4.748 1.00 24.07 27 GLN B N 1
ATOM 1956 C CA . GLN B 1 27 ? 0.889 -9.188 3.423 1.00 24.36 27 GLN B CA 1
ATOM 1957 C C . GLN B 1 27 ? 2.401 -9.346 3.492 1.00 21.60 27 GLN B C 1
ATOM 1958 O O . GLN B 1 27 ? 3.037 -8.968 4.478 1.00 22.62 27 GLN B O 1
ATOM 1964 N N . SER B 1 28 ? 2.973 -9.917 2.436 1.00 19.36 28 SER B N 1
ATOM 1965 C CA . SER B 1 28 ? 4.400 -10.210 2.439 1.00 21.92 28 SER B CA 1
ATOM 1966 C C . SER B 1 28 ? 5.216 -8.933 2.599 1.00 22.09 28 SER B C 1
ATOM 1967 O O . SER B 1 28 ? 4.983 -7.940 1.904 1.00 20.28 28 SER B O 1
ATOM 1970 N N . ILE B 1 29 ? 6.171 -8.963 3.526 1.00 19.70 29 ILE B N 1
ATOM 1971 C CA . ILE B 1 29 ? 7.096 -7.861 3.749 1.00 18.87 29 ILE B CA 1
ATOM 1972 C C . ILE B 1 29 ? 8.544 -8.304 3.544 1.00 18.00 29 ILE B C 1
ATOM 1973 O O . ILE B 1 29 ? 9.467 -7.613 3.957 1.00 18.19 29 ILE B O 1
ATOM 1978 N N . SER B 1 30 ? 8.741 -9.457 2.902 1.00 18.91 30 SER B N 1
ATOM 1979 C CA . SER B 1 30 ? 10.062 -10.044 2.702 1.00 16.51 30 SER B CA 1
ATOM 1980 C C . SER B 1 30 ? 10.819 -10.135 4.020 1.00 18.33 30 SER B C 1
ATOM 1981 O O . SER B 1 30 ? 10.382 -10.827 4.943 1.00 17.22 30 SER B O 1
ATOM 1984 N N . SER B 1 31 ? 11.948 -9.436 4.125 1.00 20.11 31 SER B N 1
ATOM 1985 C CA . SER B 1 31 ? 12.746 -9.433 5.344 1.00 18.67 31 SER B CA 1
ATOM 1986 C C . SER B 1 31 ? 12.763 -8.075 6.031 1.00 14.04 31 SER B C 1
ATOM 1987 O O . SER B 1 31 ? 13.550 -7.872 6.960 1.00 18.97 31 SER B O 1
ATOM 1990 N N . TYR B 1 32 ? 11.904 -7.146 5.613 1.00 15.52 32 TYR B N 1
ATOM 1991 C CA . TYR B 1 32 ? 11.882 -5.797 6.178 1.00 15.58 32 TYR B CA 1
ATOM 1992 C C . TYR B 1 32 ? 11.090 -5.802 7.486 1.00 16.24 32 TYR B C 1
ATOM 1993 O O . TYR B 1 32 ? 10.033 -5.184 7.628 1.00 19.57 32 TYR B O 1
ATOM 2002 N N . LEU B 1 33 ? 11.648 -6.507 8.467 1.00 13.87 33 LEU B N 1
ATOM 2003 C CA . LEU B 1 33 ? 11.009 -6.702 9.764 1.00 14.61 33 LEU B CA 1
ATOM 2004 C C . LEU B 1 33 ? 12.050 -6.483 10.851 1.00 17.91 33 LEU B C 1
ATOM 2005 O O . LEU B 1 33 ? 13.093 -7.145 10.851 1.00 16.40 33 LEU B O 1
ATOM 2010 N N . ASN B 1 34 ? 11.767 -5.564 11.773 1.00 13.29 34 ASN B N 1
ATOM 2011 C CA . ASN B 1 34 ? 12.678 -5.227 12.858 1.00 15.42 34 ASN B CA 1
ATOM 2012 C C . ASN B 1 34 ? 12.024 -5.513 14.203 1.00 16.28 34 ASN B C 1
ATOM 2013 O O . ASN B 1 34 ? 10.801 -5.427 14.347 1.00 16.58 34 ASN B O 1
ATOM 2018 N N . TRP B 1 35 ? 12.852 -5.850 15.193 1.00 14.42 35 TRP B N 1
ATOM 2019 C CA . TRP B 1 35 ? 12.400 -6.141 16.548 1.00 11.97 35 TRP B CA 1
ATOM 2020 C C . TRP B 1 35 ? 12.998 -5.125 17.508 1.00 14.08 35 TRP B C 1
ATOM 2021 O O . TRP B 1 35 ? 14.211 -4.891 17.488 1.00 16.35 35 TRP B O 1
ATOM 2032 N N . TYR B 1 36 ? 12.153 -4.534 18.351 1.00 13.61 36 TYR B N 1
ATOM 2033 C CA . TYR B 1 36 ? 12.585 -3.561 19.340 1.00 11.40 36 TYR B CA 1
ATOM 2034 C C . TYR B 1 36 ? 12.222 -4.040 20.736 1.00 15.07 36 TYR B C 1
ATOM 2035 O O . TYR B 1 36 ? 11.233 -4.755 20.930 1.00 17.50 36 TYR B O 1
ATOM 2044 N N . GLN B 1 37 ? 13.044 -3.644 21.703 1.00 14.18 37 GLN B N 1
ATOM 2045 C CA . GLN B 1 37 ? 12.818 -3.918 23.113 1.00 15.73 37 GLN B CA 1
ATOM 2046 C C . GLN B 1 37 ? 12.613 -2.593 23.826 1.00 14.95 37 GLN B C 1
ATOM 2047 O O . GLN B 1 37 ? 13.383 -1.651 23.617 1.00 16.11 37 GLN B O 1
ATOM 2053 N N . GLN B 1 38 ? 11.585 -2.516 24.668 1.00 17.40 38 GLN B N 1
ATOM 2054 C CA . GLN B 1 38 ? 11.363 -1.336 25.496 1.00 18.75 38 GLN B CA 1
ATOM 2055 C C . GLN B 1 38 ? 11.078 -1.764 26.926 1.00 21.22 38 GLN B C 1
ATOM 2056 O O . GLN B 1 38 ? 10.078 -2.440 27.188 1.00 19.11 38 GLN B O 1
ATOM 2062 N N . LYS B 1 39 ? 11.954 -1.370 27.845 1.00 21.90 39 LYS B N 1
ATOM 2063 C CA . LYS B 1 39 ? 11.700 -1.534 29.264 1.00 20.16 39 LYS B CA 1
ATOM 2064 C C . LYS B 1 39 ? 10.850 -0.371 29.769 1.00 20.34 39 LYS B C 1
ATOM 2065 O O . LYS B 1 39 ? 10.822 0.700 29.161 1.00 22.33 39 LYS B O 1
ATOM 2071 N N . PRO B 1 40 ? 10.132 -0.566 30.877 1.00 24.91 40 PRO B N 1
ATOM 2072 C CA . PRO B 1 40 ? 9.310 0.530 31.411 1.00 24.66 40 PRO B CA 1
ATOM 2073 C C . PRO B 1 40 ? 10.156 1.747 31.751 1.00 26.09 40 PRO B C 1
ATOM 2074 O O . PRO B 1 40 ? 11.189 1.646 32.416 1.00 26.81 40 PRO B O 1
ATOM 2078 N N . GLY B 1 41 ? 9.713 2.908 31.272 1.00 24.59 41 GLY B N 1
ATOM 2079 C CA . GLY B 1 41 ? 10.401 4.153 31.531 1.00 22.67 41 GLY B CA 1
ATOM 2080 C C . GLY B 1 41 ? 11.649 4.385 30.712 1.00 27.69 41 GLY B C 1
ATOM 2081 O O . GLY B 1 41 ? 12.376 5.346 30.986 1.00 28.01 41 GLY B O 1
ATOM 2082 N N . CYS B 1 42 ? 11.928 3.541 29.723 1.00 26.75 42 CYS B N 1
ATOM 2083 C CA . CYS B 1 42 ? 13.075 3.715 28.844 1.00 23.00 42 CYS B CA 1
ATOM 2084 C C . CYS B 1 42 ? 12.610 3.992 27.423 1.00 21.49 42 CYS B C 1
ATOM 2085 O O . CYS B 1 42 ? 11.438 3.828 27.077 1.00 22.00 42 CYS B O 1
ATOM 2088 N N . ALA B 1 43 ? 13.560 4.414 26.595 1.00 22.68 43 ALA B N 1
ATOM 2089 C CA . ALA B 1 43 ? 13.329 4.521 25.167 1.00 21.69 43 ALA B CA 1
ATOM 2090 C C . ALA B 1 43 ? 13.484 3.149 24.515 1.00 24.10 43 ALA B C 1
ATOM 2091 O O . ALA B 1 43 ? 14.173 2.276 25.051 1.00 20.19 43 ALA B O 1
ATOM 2093 N N . PRO B 1 44 ? 12.835 2.923 23.371 1.00 21.17 44 PRO B N 1
ATOM 2094 C CA . PRO B 1 44 ? 12.984 1.636 22.686 1.00 19.08 44 PRO B CA 1
ATOM 2095 C C . PRO B 1 44 ? 14.427 1.382 22.277 1.00 18.08 44 PRO B C 1
ATOM 2096 O O . PRO B 1 44 ? 15.241 2.299 22.149 1.00 20.82 44 PRO B O 1
ATOM 2100 N N . LYS B 1 45 ? 14.736 0.104 22.074 1.00 18.23 45 LYS B N 1
ATOM 2101 C CA . LYS B 1 45 ? 16.076 -0.342 21.722 1.00 16.53 45 LYS B CA 1
ATOM 2102 C C . LYS B 1 45 ? 15.984 -1.352 20.591 1.00 16.79 45 LYS B C 1
ATOM 2103 O O . LYS B 1 45 ? 15.204 -2.307 20.670 1.00 16.25 45 LYS B O 1
ATOM 2109 N N . LEU B 1 46 ? 16.781 -1.144 19.546 1.00 18.32 46 LEU B N 1
ATOM 2110 C CA . LEU B 1 46 ? 16.804 -2.077 18.429 1.00 16.65 46 LEU B CA 1
ATOM 2111 C C . LEU B 1 46 ? 17.535 -3.351 18.826 1.00 17.49 46 LEU B C 1
ATOM 2112 O O . LEU B 1 46 ? 18.668 -3.305 19.312 1.00 18.03 46 LEU B O 1
ATOM 2117 N N . LEU B 1 47 ? 16.882 -4.492 18.625 1.00 14.32 47 LEU B N 1
ATOM 2118 C CA . LEU B 1 47 ? 17.497 -5.790 18.857 1.00 14.33 47 LEU B CA 1
ATOM 2119 C C . LEU B 1 47 ? 17.854 -6.502 17.563 1.00 16.09 47 LEU B C 1
ATOM 2120 O O . LEU B 1 47 ? 19.006 -6.903 17.370 1.00 16.09 47 LEU B O 1
ATOM 2125 N N . ILE B 1 48 ? 16.890 -6.666 16.665 1.00 14.88 48 ILE B N 1
ATOM 2126 C CA . ILE B 1 48 ? 17.077 -7.436 15.445 1.00 15.51 48 ILE B CA 1
ATOM 2127 C C . ILE B 1 48 ? 16.600 -6.611 14.262 1.00 15.72 48 ILE B C 1
ATOM 2128 O O . ILE B 1 48 ? 15.640 -5.839 14.372 1.00 16.13 48 ILE B O 1
ATOM 2133 N N . TYR B 1 49 ? 17.281 -6.772 13.132 1.00 16.87 49 TYR B N 1
ATOM 2134 C CA . TYR B 1 49 ? 16.892 -6.129 11.892 1.00 14.78 49 TYR B CA 1
ATOM 2135 C C . TYR B 1 49 ? 17.056 -7.113 10.747 1.00 15.08 49 TYR B C 1
ATOM 2136 O O . TYR B 1 49 ? 17.731 -8.138 10.873 1.00 15.38 49 TYR B O 1
ATOM 2145 N N . ALA B 1 50 ? 16.422 -6.786 9.621 1.00 17.35 50 ALA B N 1
ATOM 2146 C CA . ALA B 1 50 ? 16.355 -7.689 8.474 1.00 17.57 50 ALA B CA 1
ATOM 2147 C C . ALA B 1 50 ? 15.888 -9.076 8.910 1.00 16.65 50 ALA B C 1
ATOM 2148 O O . ALA B 1 50 ? 16.391 -10.102 8.445 1.00 17.97 50 ALA B O 1
ATOM 2150 N N . ALA B 1 51 ? 14.936 -9.092 9.847 1.00 19.51 51 ALA B N 1
ATOM 2151 C CA . ALA B 1 51 ? 14.283 -10.292 10.366 1.00 19.24 51 ALA B CA 1
ATOM 2152 C C . ALA B 1 51 ? 15.193 -11.141 11.248 1.00 18.30 51 ALA B C 1
ATOM 2153 O O . ALA B 1 51 ? 14.715 -11.754 12.208 1.00 17.15 51 ALA B O 1
ATOM 2155 N N . SER B 1 52 ? 16.498 -11.190 10.951 1.00 17.32 52 SER B N 1
ATOM 2156 C CA . SER B 1 52 ? 17.374 -12.127 11.644 1.00 18.44 52 SER B CA 1
ATOM 2157 C C . SER B 1 52 ? 18.734 -11.570 12.046 1.00 18.72 52 SER B C 1
ATOM 2158 O O . SER B 1 52 ? 19.488 -12.285 12.716 1.00 16.76 52 SER B O 1
ATOM 2161 N N . SER B 1 53 ? 19.081 -10.341 11.672 1.00 14.42 53 SER B N 1
ATOM 2162 C CA . SER B 1 53 ? 20.395 -9.785 11.981 1.00 19.08 53 SER B CA 1
ATOM 2163 C C . SER B 1 53 ? 20.372 -9.134 13.360 1.00 18.97 53 SER B C 1
ATOM 2164 O O . SER B 1 53 ? 19.559 -8.239 13.618 1.00 18.61 53 SER B O 1
ATOM 2167 N N . LEU B 1 54 ? 21.273 -9.568 14.238 1.00 19.02 54 LEU B N 1
ATOM 2168 C CA . LEU B 1 54 ? 21.380 -8.975 15.563 1.00 16.99 54 LEU B CA 1
ATOM 2169 C C . LEU B 1 54 ? 22.070 -7.622 15.479 1.00 17.31 54 LEU B C 1
ATOM 2170 O O . LEU B 1 54 ? 23.092 -7.476 14.802 1.00 18.26 54 LEU B O 1
ATOM 2175 N N . GLN B 1 55 ? 21.504 -6.632 16.159 1.00 15.99 55 GLN B N 1
ATOM 2176 C CA . GLN B 1 55 ? 22.187 -5.358 16.292 1.00 18.96 55 GLN B CA 1
ATOM 2177 C C . GLN B 1 55 ? 23.481 -5.554 17.072 1.00 21.19 55 GLN B C 1
ATOM 2178 O O . GLN B 1 55 ? 23.587 -6.438 17.926 1.00 18.86 55 GLN B O 1
ATOM 2184 N N . SER B 1 56 ? 24.483 -4.740 16.741 1.00 21.98 56 SER B N 1
ATOM 2185 C CA . SER B 1 56 ? 25.777 -4.814 17.407 1.00 23.60 56 SER B CA 1
ATOM 2186 C C . SER B 1 56 ? 25.619 -4.767 18.922 1.00 21.77 56 SER B C 1
ATOM 2187 O O . SER B 1 56 ? 24.932 -3.896 19.462 1.00 23.90 56 SER B O 1
ATOM 2190 N N . GLY B 1 57 ? 26.248 -5.725 19.605 1.00 19.46 57 GLY B N 1
ATOM 2191 C CA . GLY B 1 57 ? 26.252 -5.766 21.050 1.00 21.39 57 GLY B CA 1
ATOM 2192 C C . GLY B 1 57 ? 25.080 -6.483 21.686 1.00 21.27 57 GLY B C 1
ATOM 2193 O O . GLY B 1 57 ? 25.073 -6.655 22.911 1.00 22.55 57 GLY B O 1
ATOM 2194 N N . VAL B 1 58 ? 24.094 -6.904 20.905 1.00 21.26 58 VAL B N 1
ATOM 2195 C CA . VAL B 1 58 ? 22.955 -7.634 21.470 1.00 19.30 58 VAL B CA 1
ATOM 2196 C C . VAL B 1 58 ? 23.410 -9.033 21.873 1.00 19.50 58 VAL B C 1
ATOM 2197 O O . VAL B 1 58 ? 24.128 -9.690 21.100 1.00 15.94 58 VAL B O 1
ATOM 2201 N N . PRO B 1 59 ? 23.044 -9.520 23.061 1.00 17.40 59 PRO B N 1
ATOM 2202 C CA . PRO B 1 59 ? 23.428 -10.882 23.453 1.00 17.37 59 PRO B CA 1
ATOM 2203 C C . PRO B 1 59 ? 22.914 -11.908 22.458 1.00 15.61 59 PRO B C 1
ATOM 2204 O O . PRO B 1 59 ? 21.856 -11.740 21.849 1.00 18.38 59 PRO B O 1
ATOM 2208 N N . SER B 1 60 ? 23.678 -12.984 22.293 1.00 13.52 60 SER B N 1
ATOM 2209 C CA . SER B 1 60 ? 23.331 -13.990 21.300 1.00 16.21 60 SER B CA 1
ATOM 2210 C C . SER B 1 60 ? 22.276 -14.978 21.790 1.00 14.86 60 SER B C 1
ATOM 2211 O O . SER B 1 60 ? 21.954 -15.925 21.065 1.00 14.39 60 SER B O 1
ATOM 2214 N N . ARG B 1 61 ? 21.718 -14.791 22.988 1.00 16.49 61 ARG B N 1
ATOM 2215 C CA . ARG B 1 61 ? 20.531 -15.564 23.329 1.00 14.33 61 ARG B CA 1
ATOM 2216 C C . ARG B 1 61 ? 19.305 -15.084 22.565 1.00 14.06 61 ARG B C 1
ATOM 2217 O O . ARG B 1 61 ? 18.289 -15.786 22.545 1.00 17.38 61 ARG B O 1
ATOM 2225 N N . PHE B 1 62 ? 19.385 -13.917 21.931 1.00 17.92 62 PHE B N 1
ATOM 2226 C CA . PHE B 1 62 ? 18.328 -13.409 21.066 1.00 16.49 62 PHE B CA 1
ATOM 2227 C C . PHE B 1 62 ? 18.553 -13.887 19.638 1.00 15.70 62 PHE B C 1
ATOM 2228 O O . PHE B 1 62 ? 19.654 -13.743 19.096 1.00 18.06 62 PHE B O 1
ATOM 2236 N N . SER B 1 63 ? 17.508 -14.441 19.027 1.00 14.41 63 SER B N 1
ATOM 2237 C CA . SER B 1 63 ? 17.542 -14.816 17.621 1.00 15.81 63 SER B CA 1
ATOM 2238 C C . SER B 1 63 ? 16.238 -14.397 16.962 1.00 16.02 63 SER B C 1
ATOM 2239 O O . SER B 1 63 ? 15.201 -14.262 17.614 1.00 17.73 63 SER B O 1
ATOM 2242 N N . GLY B 1 64 ? 16.311 -14.182 15.656 1.00 14.77 64 GLY B N 1
ATOM 2243 C CA . GLY B 1 64 ? 15.146 -13.819 14.877 1.00 14.00 64 GLY B CA 1
ATOM 2244 C C . GLY B 1 64 ? 15.066 -14.657 13.620 1.00 16.90 64 GLY B C 1
ATOM 2245 O O . GLY B 1 64 ? 16.077 -15.100 13.075 1.00 19.54 64 GLY B O 1
ATOM 2246 N N . SER B 1 65 ? 13.839 -14.860 13.154 1.00 15.77 65 SER B N 1
ATOM 2247 C CA . SER B 1 65 ? 13.596 -15.813 12.086 1.00 16.03 65 SER B CA 1
ATOM 2248 C C . SER B 1 65 ? 12.363 -15.400 11.299 1.00 17.84 65 SER B C 1
ATOM 2249 O O . SER B 1 65 ? 11.472 -14.723 11.820 1.00 18.81 65 SER B O 1
ATOM 2252 N N . GLY B 1 66 ? 12.324 -15.813 10.034 1.00 19.45 66 GLY B N 1
ATOM 2253 C CA . GLY B 1 66 ? 11.141 -15.629 9.218 1.00 18.57 66 GLY B CA 1
ATOM 2254 C C . GLY B 1 66 ? 11.349 -14.781 7.983 1.00 18.02 66 GLY B C 1
ATOM 2255 O O . GLY B 1 66 ? 12.344 -14.061 7.863 1.00 22.17 66 GLY B O 1
ATOM 2256 N N . SER B 1 67 ? 10.404 -14.871 7.053 1.00 18.88 67 SER B N 1
ATOM 2257 C CA . SER B 1 67 ? 10.382 -14.026 5.868 1.00 22.11 67 SER B CA 1
ATOM 2258 C C . SER B 1 67 ? 8.975 -14.058 5.296 1.00 22.63 67 SER B C 1
ATOM 2259 O O . SER B 1 67 ? 8.213 -15.000 5.526 1.00 28.78 67 SER B O 1
ATOM 2262 N N . GLY B 1 68 ? 8.636 -13.013 4.554 1.00 19.78 68 GLY B N 1
ATOM 2263 C CA . GLY B 1 68 ? 7.303 -12.910 4.003 1.00 20.91 68 GLY B CA 1
ATOM 2264 C C . GLY B 1 68 ? 6.301 -12.400 5.017 1.00 21.96 68 GLY B C 1
ATOM 2265 O O . GLY B 1 68 ? 6.209 -11.191 5.249 1.00 20.58 68 GLY B O 1
ATOM 2266 N N . THR B 1 69 ? 5.556 -13.310 5.646 1.00 22.06 69 THR B N 1
ATOM 2267 C CA . THR B 1 69 ? 4.448 -12.924 6.507 1.00 22.36 69 THR B CA 1
ATOM 2268 C C . THR B 1 69 ? 4.569 -13.377 7.957 1.00 19.59 69 THR B C 1
ATOM 2269 O O . THR B 1 69 ? 3.961 -12.743 8.826 1.00 19.33 69 THR B O 1
ATOM 2273 N N . ASP B 1 70 ? 5.327 -14.430 8.250 1.00 19.98 70 ASP B N 1
ATOM 2274 C CA . ASP B 1 70 ? 5.404 -14.988 9.595 1.00 20.98 70 ASP B CA 1
ATOM 2275 C C . ASP B 1 70 ? 6.818 -14.842 10.143 1.00 22.80 70 ASP B C 1
ATOM 2276 O O . ASP B 1 70 ? 7.783 -15.290 9.513 1.00 19.91 70 ASP B O 1
ATOM 2281 N N . PHE B 1 71 ? 6.934 -14.226 11.319 1.00 18.26 71 PHE B N 1
ATOM 2282 C CA . PHE B 1 71 ? 8.221 -13.944 11.936 1.00 17.95 71 PHE B CA 1
ATOM 2283 C C . PHE B 1 71 ? 8.182 -14.332 13.405 1.00 17.21 71 PHE B C 1
ATOM 2284 O O . PHE B 1 71 ? 7.126 -14.300 14.045 1.00 19.53 71 PHE B O 1
ATOM 2292 N N . THR B 1 72 ? 9.345 -14.702 13.938 1.00 14.90 72 THR B N 1
ATOM 2293 C CA . THR B 1 72 ? 9.455 -15.118 15.328 1.00 15.00 72 THR B CA 1
ATOM 2294 C C . THR B 1 72 ? 10.690 -14.498 15.962 1.00 17.01 72 THR B C 1
ATOM 2295 O O . THR B 1 72 ? 11.724 -14.339 15.307 1.00 18.94 72 THR B O 1
ATOM 2299 N N . LEU B 1 73 ? 10.571 -14.160 17.241 1.00 16.10 73 LEU B N 1
ATOM 2300 C CA . LEU B 1 73 ? 11.690 -13.731 18.067 1.00 15.53 73 LEU B CA 1
ATOM 2301 C C . LEU B 1 73 ? 11.871 -14.746 19.184 1.00 15.84 73 LEU B C 1
ATOM 2302 O O . LEU B 1 73 ? 10.920 -15.039 19.915 1.00 17.49 73 LEU B O 1
ATOM 2307 N N . THR B 1 74 ? 13.081 -15.285 19.315 1.00 17.13 74 THR B N 1
ATOM 2308 C CA . THR B 1 74 ? 13.365 -16.327 20.292 1.00 16.60 74 THR B CA 1
ATOM 2309 C C . THR B 1 74 ? 14.459 -15.860 21.240 1.00 16.39 74 THR B C 1
ATOM 2310 O O . THR B 1 74 ? 15.490 -15.341 20.798 1.00 16.42 74 THR B O 1
ATOM 2314 N N . ILE B 1 75 ? 14.221 -16.029 22.538 1.00 16.73 75 ILE B N 1
ATOM 2315 C CA . ILE B 1 75 ? 15.247 -15.877 23.563 1.00 15.24 75 ILE B CA 1
ATOM 2316 C C . ILE B 1 75 ? 15.522 -17.275 24.094 1.00 16.33 75 ILE B C 1
ATOM 2317 O O . ILE B 1 75 ? 14.644 -17.904 24.697 1.00 16.57 75 ILE B O 1
ATOM 2322 N N . SER B 1 76 ? 16.738 -17.771 23.862 1.00 17.73 76 SER B N 1
ATOM 2323 C CA . SER B 1 76 ? 17.037 -19.166 24.156 1.00 16.94 76 SER B CA 1
ATOM 2324 C C . SER B 1 76 ? 17.081 -19.455 25.653 1.00 19.68 76 SER B C 1
ATOM 2325 O O . SER B 1 76 ? 16.921 -20.614 26.052 1.00 19.10 76 SER B O 1
ATOM 2328 N N . SER B 1 77 ? 17.291 -18.436 26.488 1.00 18.79 77 SER B N 1
ATOM 2329 C CA . SER B 1 77 ? 17.290 -18.617 27.940 1.00 18.64 77 SER B CA 1
ATOM 2330 C C . SER B 1 77 ? 16.940 -17.267 28.559 1.00 17.77 77 SER B C 1
ATOM 2331 O O . SER B 1 77 ? 17.807 -16.395 28.677 1.00 18.97 77 SER B O 1
ATOM 2334 N N . LEU B 1 78 ? 15.676 -17.104 28.945 1.00 17.13 78 LEU B N 1
ATOM 2335 C CA . LEU B 1 78 ? 15.198 -15.820 29.439 1.00 18.35 78 LEU B CA 1
ATOM 2336 C C . LEU B 1 78 ? 15.970 -15.403 30.684 1.00 18.45 78 LEU B C 1
ATOM 2337 O O . LEU B 1 78 ? 16.092 -16.172 31.644 1.00 18.46 78 LEU B O 1
ATOM 2342 N N . GLN B 1 79 ? 16.499 -14.177 30.664 1.00 18.98 79 GLN B N 1
ATOM 2343 C CA . GLN B 1 79 ? 17.278 -13.643 31.771 1.00 18.54 79 GLN B CA 1
ATOM 2344 C C . GLN B 1 79 ? 16.524 -12.508 32.454 1.00 19.77 79 GLN B C 1
ATOM 2345 O O . GLN B 1 79 ? 15.673 -11.865 31.832 1.00 20.33 79 GLN B O 1
ATOM 2351 N N . PRO B 1 80 ? 16.802 -12.242 33.735 1.00 19.87 80 PRO B N 1
ATOM 2352 C CA . PRO B 1 80 ? 16.001 -11.237 34.456 1.00 18.40 80 PRO B CA 1
ATOM 2353 C C . PRO B 1 80 ? 16.018 -9.864 33.810 1.00 20.41 80 PRO B C 1
ATOM 2354 O O . PRO B 1 80 ? 15.032 -9.127 33.926 1.00 22.41 80 PRO B O 1
ATOM 2358 N N . GLU B 1 81 ? 17.094 -9.502 33.112 1.00 21.92 81 GLU B N 1
ATOM 2359 C CA . GLU B 1 81 ? 17.137 -8.224 32.414 1.00 20.97 81 GLU B CA 1
ATOM 2360 C C . GLU B 1 81 ? 16.345 -8.229 31.112 1.00 22.10 81 GLU B C 1
ATOM 2361 O O . GLU B 1 81 ? 16.300 -7.195 30.437 1.00 22.17 81 GLU B O 1
ATOM 2367 N N . ASP B 1 82 ? 15.722 -9.351 30.747 1.00 19.42 82 ASP B N 1
ATOM 2368 C CA . ASP B 1 82 ? 14.977 -9.474 29.498 1.00 20.12 82 ASP B CA 1
ATOM 2369 C C . ASP B 1 82 ? 13.482 -9.235 29.663 1.00 20.19 82 ASP B C 1
ATOM 2370 O O . ASP B 1 82 ? 12.756 -9.240 28.664 1.00 18.06 82 ASP B O 1
ATOM 2375 N N . PHE B 1 83 ? 13.000 -9.046 30.889 1.00 20.64 83 PHE B N 1
ATOM 2376 C CA . PHE B 1 83 ? 11.581 -8.779 31.116 1.00 19.44 83 PHE B CA 1
ATOM 2377 C C . PHE B 1 83 ? 11.254 -7.374 30.629 1.00 21.13 83 PHE B C 1
ATOM 2378 O O . PHE B 1 83 ? 11.703 -6.382 31.216 1.00 22.28 83 PHE B O 1
ATOM 2386 N N . ALA B 1 84 ? 10.474 -7.291 29.557 1.00 20.66 84 ALA B N 1
ATOM 2387 C CA . ALA B 1 84 ? 10.182 -6.029 28.881 1.00 18.32 84 ALA B CA 1
ATOM 2388 C C . ALA B 1 84 ? 9.062 -6.293 27.878 1.00 16.97 84 ALA B C 1
ATOM 2389 O O . ALA B 1 84 ? 8.492 -7.391 27.830 1.00 17.11 84 ALA B O 1
ATOM 2391 N N . THR B 1 85 ? 8.751 -5.282 27.071 1.00 15.58 85 THR B N 1
ATOM 2392 C CA . THR B 1 85 ? 7.799 -5.404 25.974 1.00 17.60 85 THR B CA 1
ATOM 2393 C C . THR B 1 85 ? 8.553 -5.360 24.651 1.00 16.75 85 THR B C 1
ATOM 2394 O O . THR B 1 85 ? 9.411 -4.493 24.450 1.00 16.94 85 THR B O 1
ATOM 2398 N N . TYR B 1 86 ? 8.222 -6.281 23.751 1.00 18.58 86 TYR B N 1
ATOM 2399 C CA . TYR B 1 86 ? 8.914 -6.424 22.477 1.00 18.49 86 TYR B CA 1
ATOM 2400 C C . TYR B 1 86 ? 7.975 -6.052 21.339 1.00 17.49 86 TYR B C 1
ATOM 2401 O O . TYR B 1 86 ? 6.826 -6.505 21.301 1.00 18.29 86 TYR B O 1
ATOM 2410 N N . TYR B 1 87 ? 8.465 -5.221 20.422 1.00 16.19 87 TYR B N 1
ATOM 2411 C CA . TYR B 1 87 ? 7.681 -4.723 19.303 1.00 14.91 87 TYR B CA 1
ATOM 2412 C C . TYR B 1 87 ? 8.335 -5.124 17.989 1.00 17.70 87 TYR B C 1
ATOM 2413 O O . TYR B 1 87 ? 9.551 -4.984 17.823 1.00 17.07 87 TYR B O 1
ATOM 2422 N N . CYS B 1 88 ? 7.532 -5.621 17.054 1.00 18.80 88 CYS B N 1
ATOM 2423 C CA . CYS B 1 88 ? 7.973 -5.745 15.675 1.00 17.15 88 CYS B CA 1
ATOM 2424 C C . CYS B 1 88 ? 7.452 -4.557 14.882 1.00 15.81 88 CYS B C 1
ATOM 2425 O O . CYS B 1 88 ? 6.428 -3.959 15.224 1.00 19.45 88 CYS B O 1
ATOM 2428 N N . GLN B 1 89 ? 8.194 -4.190 13.842 1.00 19.26 89 GLN B N 1
ATOM 2429 C CA . GLN B 1 89 ? 7.766 -3.147 12.923 1.00 18.15 89 GLN B CA 1
ATOM 2430 C C . GLN B 1 89 ? 8.167 -3.563 11.518 1.00 17.59 89 GLN B C 1
ATOM 2431 O O . GLN B 1 89 ? 9.275 -4.067 11.307 1.00 17.49 89 GLN B O 1
ATOM 2437 N N . GLN B 1 90 ? 7.252 -3.391 10.572 1.00 18.59 90 GLN B N 1
ATOM 2438 C CA . GLN B 1 90 ? 7.555 -3.641 9.174 1.00 18.98 90 GLN B CA 1
ATOM 2439 C C . GLN B 1 90 ? 8.107 -2.368 8.548 1.00 20.45 90 GLN B C 1
ATOM 2440 O O . GLN B 1 90 ? 7.623 -1.265 8.820 1.00 19.89 90 GLN B O 1
ATOM 2446 N N . SER B 1 91 ? 9.146 -2.526 7.733 1.00 17.93 91 SER B N 1
ATOM 2447 C CA . SER B 1 91 ? 9.759 -1.417 7.014 1.00 21.53 91 SER B CA 1
ATOM 2448 C C . SER B 1 91 ? 9.669 -1.632 5.507 1.00 21.48 91 SER B C 1
ATOM 2449 O O . SER B 1 91 ? 10.490 -1.121 4.743 1.00 23.32 91 SER B O 1
ATOM 2452 N N . TYR B 1 92 ? 8.665 -2.393 5.076 1.00 21.01 92 TYR B N 1
ATOM 2453 C CA . TYR B 1 92 ? 8.478 -2.765 3.680 1.00 18.96 92 TYR B CA 1
ATOM 2454 C C . TYR B 1 92 ? 7.678 -1.726 2.905 1.00 20.88 92 TYR B C 1
ATOM 2455 O O . TYR B 1 92 ? 8.013 -1.416 1.756 1.00 20.65 92 TYR B O 1
ATOM 2464 N N . SER B 1 93 ? 6.633 -1.172 3.516 1.00 18.87 93 SER B N 1
ATOM 2465 C CA . SER B 1 93 ? 5.714 -0.278 2.826 1.00 22.61 93 SER B CA 1
ATOM 2466 C C . SER B 1 93 ? 5.272 0.840 3.758 1.00 27.06 93 SER B C 1
ATOM 2467 O O . SER B 1 93 ? 4.813 0.576 4.873 1.00 29.41 93 SER B O 1
ATOM 2470 N N . THR B 1 94 ? 5.401 2.080 3.299 1.00 26.57 94 THR B N 1
ATOM 2471 C CA . THR B 1 94 ? 4.856 3.196 4.052 1.00 29.90 94 THR B CA 1
ATOM 2472 C C . THR B 1 94 ? 3.333 3.210 3.912 1.00 28.76 94 THR B C 1
ATOM 2473 O O . THR B 1 94 ? 2.807 2.928 2.831 1.00 32.33 94 THR B O 1
ATOM 2477 N N . PRO B 1 95 ? 2.593 3.533 4.984 1.00 29.04 95 PRO B N 1
ATOM 2478 C CA . PRO B 1 95 ? 3.110 3.917 6.301 1.00 28.20 95 PRO B CA 1
ATOM 2479 C C . PRO B 1 95 ? 3.711 2.750 7.068 1.00 25.87 95 PRO B C 1
ATOM 2480 O O . PRO B 1 95 ? 3.099 1.685 7.163 1.00 26.26 95 PRO B O 1
ATOM 2484 N N . LEU B 1 96 ? 4.920 2.951 7.586 1.00 26.22 96 LEU B N 1
ATOM 2485 C CA . LEU B 1 96 ? 5.548 1.937 8.419 1.00 26.00 96 LEU B CA 1
ATOM 2486 C C . LEU B 1 96 ? 4.722 1.743 9.682 1.00 26.17 96 LEU B C 1
ATOM 2487 O O . LEU B 1 96 ? 4.230 2.709 10.271 1.00 27.51 96 LEU B O 1
ATOM 2492 N N . THR B 1 97 ? 4.543 0.487 10.086 1.00 19.08 97 THR B N 1
ATOM 2493 C CA . THR B 1 97 ? 3.636 0.164 11.177 1.00 22.58 97 THR B CA 1
ATOM 2494 C C . THR B 1 97 ? 4.300 -0.786 12.161 1.00 19.47 97 THR B C 1
ATOM 2495 O O . THR B 1 97 ? 5.115 -1.631 11.783 1.00 18.41 97 THR B O 1
ATOM 2499 N N . PHE B 1 98 ? 3.935 -0.630 13.429 1.00 21.16 98 PHE B N 1
ATOM 2500 C CA . PHE B 1 98 ? 4.382 -1.486 14.516 1.00 15.61 98 PHE B CA 1
ATOM 2501 C C . PHE B 1 98 ? 3.341 -2.556 14.813 1.00 17.56 98 PHE B C 1
ATOM 2502 O O . PHE B 1 98 ? 2.150 -2.395 14.537 1.00 20.65 98 PHE B O 1
ATOM 2510 N N . GLY B 1 99 ? 3.808 -3.658 15.388 1.00 18.54 99 GLY B N 1
ATOM 2511 C CA . GLY B 1 99 ? 2.914 -4.562 16.074 1.00 16.99 99 GLY B CA 1
ATOM 2512 C C . GLY B 1 99 ? 2.459 -3.958 17.389 1.00 20.77 99 GLY B C 1
ATOM 2513 O O . GLY B 1 99 ? 2.954 -2.925 17.841 1.00 18.60 99 GLY B O 1
ATOM 2514 N N . GLN B 1 100 ? 1.486 -4.613 18.020 1.00 19.39 100 GLN B N 1
ATOM 2515 C CA . GLN B 1 100 ? 0.936 -4.066 19.252 1.00 21.83 100 GLN B CA 1
ATOM 2516 C C . GLN B 1 100 ? 1.829 -4.314 20.461 1.00 20.71 100 GLN B C 1
ATOM 2517 O O . GLN B 1 100 ? 1.612 -3.694 21.508 1.00 23.18 100 GLN B O 1
ATOM 2523 N N . GLY B 1 101 ? 2.815 -5.184 20.348 1.00 17.14 101 GLY B N 1
ATOM 2524 C CA . GLY B 1 101 ? 3.726 -5.428 21.445 1.00 17.79 101 GLY B CA 1
ATOM 2525 C C . GLY B 1 101 ? 3.386 -6.691 22.213 1.00 20.72 101 GLY B C 1
ATOM 2526 O O . GLY B 1 101 ? 2.221 -7.086 22.343 1.00 21.60 101 GLY B O 1
ATOM 2527 N N . THR B 1 102 ? 4.424 -7.345 22.727 1.00 20.25 102 THR B N 1
ATOM 2528 C CA . THR B 1 102 ? 4.288 -8.508 23.595 1.00 18.44 102 THR B CA 1
ATOM 2529 C C . THR B 1 102 ? 5.014 -8.194 24.895 1.00 18.75 102 THR B C 1
ATOM 2530 O O . THR B 1 102 ? 6.239 -8.037 24.903 1.00 18.72 102 THR B O 1
ATOM 2534 N N . LYS B 1 103 ? 4.261 -8.089 25.986 1.00 19.94 103 LYS B N 1
ATOM 2535 C CA . LYS B 1 103 ? 4.855 -7.884 27.299 1.00 19.91 103 LYS B CA 1
ATOM 2536 C C . LYS B 1 103 ? 5.291 -9.228 27.867 1.00 21.05 103 LYS B C 1
ATOM 2537 O O . LYS B 1 103 ? 4.471 -10.140 28.015 1.00 24.04 103 LYS B O 1
ATOM 2543 N N . VAL B 1 104 ? 6.578 -9.356 28.174 1.00 18.63 104 VAL B N 1
ATOM 2544 C CA . VAL B 1 104 ? 7.120 -10.557 28.800 1.00 19.03 104 VAL B CA 1
ATOM 2545 C C . VAL B 1 104 ? 7.163 -10.306 30.300 1.00 22.04 104 VAL B C 1
ATOM 2546 O O . VAL B 1 104 ? 7.925 -9.457 30.775 1.00 21.14 104 VAL B O 1
ATOM 2550 N N . GLU B 1 105 ? 6.342 -11.044 31.042 1.00 22.74 105 GLU B N 1
ATOM 2551 C CA . GLU B 1 105 ? 6.141 -10.857 32.471 1.00 26.29 105 GLU B CA 1
ATOM 2552 C C . GLU B 1 105 ? 6.744 -12.013 33.256 1.00 26.88 105 GLU B C 1
ATOM 2553 O O . GLU B 1 105 ? 7.056 -13.078 32.718 1.00 28.38 105 GLU B O 1
ATOM 2559 N N . ILE B 1 106 ? 6.881 -11.789 34.552 1.00 29.93 106 ILE B N 1
ATOM 2560 C CA . ILE B 1 106 ? 7.294 -12.836 35.476 1.00 33.10 106 ILE B CA 1
ATOM 2561 C C . ILE B 1 106 ? 6.079 -13.681 35.832 1.00 35.93 106 ILE B C 1
ATOM 2562 O O . ILE B 1 106 ? 4.980 -13.154 36.046 1.00 40.38 106 ILE B O 1
ATOM 2567 N N . LYS B 1 107 ? 6.266 -14.999 35.882 1.00 37.00 107 LYS B N 1
ATOM 2568 C CA . LYS B 1 107 ? 5.161 -15.896 36.192 1.00 40.93 107 LYS B CA 1
ATOM 2569 C C . LYS B 1 107 ? 4.575 -15.559 37.559 1.00 40.37 107 LYS B C 1
ATOM 2570 O O . LYS B 1 107 ? 5.300 -15.209 38.494 1.00 40.73 107 LYS B O 1
ATOM 2576 N N . ARG B 1 108 ? 3.246 -15.631 37.656 1.00 44.86 108 ARG B N 1
ATOM 2577 C CA . ARG B 1 108 ? 2.574 -15.491 38.940 1.00 47.33 108 ARG B CA 1
ATOM 2578 C C . ARG B 1 108 ? 3.126 -16.505 39.933 1.00 50.56 108 ARG B C 1
ATOM 2579 O O . ARG B 1 108 ? 3.423 -17.649 39.579 1.00 46.70 108 ARG B O 1
ATOM 2581 N N . GLY B 1 109 ? 3.279 -16.074 41.183 1.00 45.69 109 GLY B N 1
ATOM 2582 C CA . GLY B 1 109 ? 3.896 -16.914 42.185 1.00 47.19 109 GLY B CA 1
ATOM 2583 C C . GLY B 1 109 ? 5.385 -17.109 42.025 1.00 43.14 109 GLY B C 1
ATOM 2584 O O . GLY B 1 109 ? 5.998 -17.781 42.862 1.00 48.90 109 GLY B O 1
ATOM 2585 N N . GLY B 1 110 ? 5.985 -16.554 40.976 1.00 42.94 110 GLY B N 1
ATOM 2586 C CA . GLY B 1 110 ? 7.422 -16.589 40.809 1.00 39.89 110 GLY B CA 1
ATOM 2587 C C . GLY B 1 110 ? 8.026 -15.213 40.987 1.00 36.78 110 GLY B C 1
ATOM 2588 O O . GLY B 1 110 ? 7.313 -14.205 40.939 1.00 37.30 110 GLY B O 1
ATOM 2589 N N . GLY B 1 111 ? 9.340 -15.155 41.199 1.00 34.25 111 GLY B N 1
ATOM 2590 C CA . GLY B 1 111 ? 10.018 -13.894 41.375 1.00 25.78 111 GLY B CA 1
ATOM 2591 C C . GLY B 1 111 ? 11.235 -13.801 40.474 1.00 24.06 111 GLY B C 1
ATOM 2592 O O . GLY B 1 111 ? 11.725 -14.795 39.939 1.00 28.10 111 GLY B O 1
ATOM 2593 N N . SER B 1 112 ? 11.718 -12.573 40.322 1.00 25.39 112 SER B N 1
ATOM 2594 C CA . SER B 1 112 ? 12.841 -12.272 39.447 1.00 21.39 112 SER B CA 1
ATOM 2595 C C . SER B 1 112 ? 13.277 -10.842 39.718 1.00 21.77 112 SER B C 1
ATOM 2596 O O . SER B 1 112 ? 12.502 -10.028 40.222 1.00 22.05 112 SER B O 1
ATOM 2599 N N . GLY B 1 113 ? 14.525 -10.546 39.376 1.00 20.41 113 GLY B N 1
ATOM 2600 C CA . GLY B 1 113 ? 15.048 -9.224 39.628 1.00 17.84 113 GLY B CA 1
ATOM 2601 C C . GLY B 1 113 ? 16.248 -8.871 38.777 1.00 21.43 113 GLY B C 1
ATOM 2602 O O . GLY B 1 113 ? 17.302 -9.506 38.869 1.00 22.10 113 GLY B O 1
ATOM 2603 N N . GLY B 1 114 ? 16.091 -7.854 37.935 1.00 23.09 114 GLY B N 1
ATOM 2604 C CA . GLY B 1 114 ? 17.202 -7.316 37.182 1.00 23.79 114 GLY B CA 1
ATOM 2605 C C . GLY B 1 114 ? 17.840 -6.147 37.894 1.00 26.21 114 GLY B C 1
ATOM 2606 O O . GLY B 1 114 ? 17.370 -5.681 38.931 1.00 25.32 114 GLY B O 1
ATOM 2607 N N . SER B 1 115 ? 18.945 -5.666 37.333 1.00 26.89 115 SER B N 1
ATOM 2608 C CA . SER B 1 115 ? 19.689 -4.579 37.955 1.00 30.47 115 SER B CA 1
ATOM 2609 C C . SER B 1 115 ? 19.271 -3.214 37.438 1.00 33.87 115 SER B C 1
ATOM 2610 O O . SER B 1 115 ? 19.994 -2.234 37.654 1.00 29.76 115 SER B O 1
ATOM 2613 N N . GLY B 1 116 ? 18.125 -3.132 36.762 1.00 29.07 116 GLY B N 1
ATOM 2614 C CA . GLY B 1 116 ? 17.649 -1.860 36.256 1.00 25.88 116 GLY B CA 1
ATOM 2615 C C . GLY B 1 116 ? 18.434 -1.398 35.039 1.00 29.95 116 GLY B C 1
ATOM 2616 O O . GLY B 1 116 ? 18.970 -2.196 34.265 1.00 27.22 116 GLY B O 1
ATOM 2617 N N . GLY B 1 117 ? 18.494 -0.081 34.874 1.00 28.78 117 GLY B N 1
ATOM 2618 C CA . GLY B 1 117 ? 19.210 0.498 33.761 1.00 22.73 117 GLY B CA 1
ATOM 2619 C C . GLY B 1 117 ? 18.375 0.601 32.502 1.00 24.85 117 GLY B C 1
ATOM 2620 O O . GLY B 1 117 ? 17.631 -0.324 32.161 1.00 26.78 117 GLY B O 1
ATOM 2621 N N . CYS B 1 118 ? 18.487 1.728 31.811 1.00 24.77 118 CYS B N 1
ATOM 2622 C CA . CYS B 1 118 ? 17.894 1.945 30.503 1.00 19.94 118 CYS B CA 1
ATOM 2623 C C . CYS B 1 118 ? 18.978 2.010 29.438 1.00 20.64 118 CYS B C 1
ATOM 2624 O O . CYS B 1 118 ? 20.140 2.303 29.739 1.00 22.96 118 CYS B O 1
ATOM 2627 N N . PRO B 1 119 ? 18.640 1.740 28.178 1.00 21.47 119 PRO B N 1
ATOM 2628 C CA . PRO B 1 119 ? 19.599 1.986 27.106 1.00 23.43 119 PRO B CA 1
ATOM 2629 C C . PRO B 1 119 ? 19.893 3.463 26.992 1.00 20.17 119 PRO B C 1
ATOM 2630 O O . PRO B 1 119 ? 19.056 4.313 27.353 1.00 22.86 119 PRO B O 1
ATOM 2634 N N . PRO B 1 120 ? 21.073 3.827 26.496 1.00 23.91 120 PRO B N 1
ATOM 2635 C CA . PRO B 1 120 ? 21.373 5.248 26.283 1.00 25.37 120 PRO B CA 1
ATOM 2636 C C . PRO B 1 120 ? 20.441 5.848 25.241 1.00 24.59 120 PRO B C 1
ATOM 2637 O O . PRO B 1 120 ? 20.220 5.274 24.174 1.00 27.22 120 PRO B O 1
ATOM 2641 N N . CYS B 1 121 ? 19.875 7.005 25.570 1.00 25.75 121 CYS B N 1
ATOM 2642 C CA . CYS B 1 121 ? 19.019 7.739 24.652 1.00 26.42 121 CYS B CA 1
ATOM 2643 C C . CYS B 1 121 ? 19.373 9.214 24.734 1.00 29.21 121 CYS B C 1
ATOM 2644 O O . CYS B 1 121 ? 20.106 9.651 25.624 1.00 30.14 121 CYS B O 1
ATOM 2647 N N . GLY B 1 122 ? 18.826 9.983 23.800 1.00 27.80 122 GLY B N 1
ATOM 2648 C CA . GLY B 1 122 ? 18.939 11.428 23.890 1.00 29.17 122 GLY B CA 1
ATOM 2649 C C . GLY B 1 122 ? 20.376 11.893 23.775 1.00 34.38 122 GLY B C 1
ATOM 2650 O O . GLY B 1 122 ? 21.107 11.512 22.853 1.00 31.35 122 GLY B O 1
ATOM 2651 N N . GLY B 1 123 ? 20.790 12.728 24.724 1.00 35.61 123 GLY B N 1
ATOM 2652 C CA . GLY B 1 123 ? 22.141 13.241 24.797 1.00 30.10 123 GLY B CA 1
ATOM 2653 C C . GLY B 1 123 ? 23.082 12.457 25.682 1.00 34.17 123 GLY B C 1
ATOM 2654 O O . GLY B 1 123 ? 24.235 12.868 25.853 1.00 40.40 123 GLY B O 1
ATOM 2655 N N . SER B 1 124 ? 22.635 11.334 26.242 1.00 34.23 124 SER B N 1
ATOM 2656 C CA . SER B 1 124 ? 23.446 10.543 27.159 1.00 36.64 124 SER B CA 1
ATOM 2657 C C . SER B 1 124 ? 24.213 9.424 26.463 1.00 39.52 124 SER B C 1
ATOM 2658 O O . SER B 1 124 ? 24.778 8.561 27.143 1.00 45.52 124 SER B O 1
ATOM 2660 N N . GLY B 1 125 ? 24.250 9.414 25.131 1.00 39.99 125 GLY B N 1
ATOM 2661 C CA . GLY B 1 125 ? 24.999 8.414 24.401 1.00 43.56 125 GLY B CA 1
ATOM 2662 C C . GLY B 1 125 ? 26.447 8.818 24.178 1.00 48.62 125 GLY B C 1
ATOM 2663 O O . GLY B 1 125 ? 26.905 9.885 24.588 1.00 48.45 125 GLY B O 1
ATOM 2664 N N . GLY B 1 126 ? 27.175 7.928 23.510 1.00 44.22 126 GLY B N 1
ATOM 2665 C CA . GLY B 1 126 ? 28.571 8.167 23.206 1.00 48.27 126 GLY B CA 1
ATOM 2666 C C . GLY B 1 126 ? 28.803 8.609 21.776 1.00 50.61 126 GLY B C 1
ATOM 2667 O O . GLY B 1 126 ? 29.339 9.695 21.530 1.00 46.78 126 GLY B O 1
ATOM 2668 N N . GLU B 1 127 ? 28.394 7.776 20.819 1.00 50.43 127 GLU B N 1
ATOM 2669 C CA . GLU B 1 127 ? 28.668 8.083 19.420 1.00 44.10 127 GLU B CA 1
ATOM 2670 C C . GLU B 1 127 ? 27.788 9.226 18.917 1.00 41.88 127 GLU B C 1
ATOM 2671 O O . GLU B 1 127 ? 28.282 10.172 18.291 1.00 45.79 127 GLU B O 1
ATOM 2673 N N . VAL B 1 128 ? 26.481 9.166 19.180 1.00 36.32 128 VAL B N 1
ATOM 2674 C CA . VAL B 1 128 ? 25.539 10.127 18.619 1.00 33.77 128 VAL B CA 1
ATOM 2675 C C . VAL B 1 128 ? 24.622 10.664 19.713 1.00 30.85 128 VAL B C 1
ATOM 2676 O O . VAL B 1 128 ? 24.467 10.066 20.780 1.00 34.84 128 VAL B O 1
ATOM 2680 N N . GLN B 1 129 ? 24.006 11.814 19.427 1.00 24.17 129 GLN B N 1
ATOM 2681 C CA . GLN B 1 129 ? 23.146 12.496 20.384 1.00 24.74 129 GLN B CA 1
ATOM 2682 C C . GLN B 1 129 ? 21.902 13.034 19.687 1.00 25.05 129 GLN B C 1
ATOM 2683 O O . GLN B 1 129 ? 21.981 13.546 18.567 1.00 28.68 129 GLN B O 1
ATOM 2689 N N . LEU B 1 130 ? 20.758 12.937 20.367 1.00 23.80 130 LEU B N 1
ATOM 2690 C CA . LEU B 1 130 ? 19.481 13.437 19.847 1.00 26.49 130 LEU B CA 1
ATOM 2691 C C . LEU B 1 130 ? 18.755 14.165 20.974 1.00 27.80 130 LEU B C 1
ATOM 2692 O O . LEU B 1 130 ? 18.163 13.528 21.851 1.00 26.79 130 LEU B O 1
ATOM 2697 N N . LEU B 1 131 ? 18.774 15.493 20.939 1.00 25.83 131 LEU B N 1
ATOM 2698 C CA . LEU B 1 131 ? 18.180 16.313 21.986 1.00 26.39 131 LEU B CA 1
ATOM 2699 C C . LEU B 1 131 ? 16.846 16.878 21.512 1.00 25.20 131 LEU B C 1
ATOM 2700 O O . LEU B 1 131 ? 16.776 17.509 20.452 1.00 30.23 131 LEU B O 1
ATOM 2705 N N . GLU B 1 132 ? 15.798 16.660 22.299 1.00 23.51 132 GLU B N 1
ATOM 2706 C CA . GLU B 1 132 ? 14.444 17.030 21.918 1.00 28.41 132 GLU B CA 1
ATOM 2707 C C . GLU B 1 132 ? 13.938 18.202 22.751 1.00 29.82 132 GLU B C 1
ATOM 2708 O O . GLU B 1 132 ? 14.484 18.529 23.807 1.00 31.82 132 GLU B O 1
ATOM 2714 N N . SER B 1 133 ? 12.869 18.824 22.255 1.00 29.77 133 SER B N 1
ATOM 2715 C CA . SER B 1 133 ? 12.240 19.981 22.883 1.00 29.82 133 SER B CA 1
ATOM 2716 C C . SER B 1 133 ? 10.955 20.292 22.129 1.00 29.88 133 SER B C 1
ATOM 2717 O O . SER B 1 133 ? 10.792 19.906 20.968 1.00 32.38 133 SER B O 1
ATOM 2720 N N . GLY B 1 134 ? 10.038 20.982 22.806 1.00 28.51 134 GLY B N 1
ATOM 2721 C CA . GLY B 1 134 ? 8.851 21.511 22.162 1.00 28.81 134 GLY B CA 1
ATOM 2722 C C . GLY B 1 134 ? 7.529 20.961 22.657 1.00 31.50 134 GLY B C 1
ATOM 2723 O O . GLY B 1 134 ? 6.479 21.386 22.160 1.00 34.45 134 GLY B O 1
ATOM 2724 N N . GLY B 1 135 ? 7.537 20.032 23.612 1.00 34.54 135 GLY B N 1
ATOM 2725 C CA . GLY B 1 135 ? 6.305 19.498 24.152 1.00 37.48 135 GLY B CA 1
ATOM 2726 C C . GLY B 1 135 ? 5.674 20.413 25.186 1.00 33.97 135 GLY B C 1
ATOM 2727 O O . GLY B 1 135 ? 6.147 21.513 25.474 1.00 38.03 135 GLY B O 1
ATOM 2728 N N . GLY B 1 136 ? 4.563 19.944 25.739 1.00 29.29 136 GLY B N 1
ATOM 2729 C CA . GLY B 1 136 ? 3.830 20.691 26.741 1.00 32.42 136 GLY B CA 1
ATOM 2730 C C . GLY B 1 136 ? 2.337 20.457 26.601 1.00 35.19 136 GLY B C 1
ATOM 2731 O O . GLY B 1 136 ? 1.902 19.512 25.950 1.00 34.14 136 GLY B O 1
ATOM 2732 N N . LEU B 1 137 ? 1.569 21.348 27.224 1.00 34.64 137 LEU B N 1
ATOM 2733 C CA . LEU B 1 137 ? 0.115 21.251 27.273 1.00 35.17 137 LEU B CA 1
ATOM 2734 C C . LEU B 1 137 ? -0.509 22.149 26.211 1.00 37.10 137 LEU B C 1
ATOM 2735 O O . LEU B 1 137 ? -0.144 23.323 26.089 1.00 39.49 137 LEU B O 1
ATOM 2740 N N . VAL B 1 138 ? -1.443 21.588 25.437 1.00 35.99 138 VAL B N 1
ATOM 2741 C CA . VAL B 1 138 ? -2.198 22.327 24.431 1.00 33.99 138 VAL B CA 1
ATOM 2742 C C . VAL B 1 138 ? -3.649 21.869 24.500 1.00 37.58 138 VAL B C 1
ATOM 2743 O O . VAL B 1 138 ? -3.962 20.795 25.018 1.00 37.34 138 VAL B O 1
ATOM 2747 N N . GLN B 1 139 ? -4.538 22.705 23.986 1.00 36.42 139 GLN B N 1
ATOM 2748 C CA . GLN B 1 139 ? -5.953 22.386 23.907 1.00 36.48 139 GLN B CA 1
ATOM 2749 C C . GLN B 1 139 ? -6.316 21.942 22.499 1.00 30.88 139 GLN B C 1
ATOM 2750 O O . GLN B 1 139 ? -5.619 22.274 21.535 1.00 31.12 139 GLN B O 1
ATOM 2756 N N . PRO B 1 140 ? -7.386 21.161 22.345 1.00 32.47 140 PRO B N 1
ATOM 2757 C CA . PRO B 1 140 ? -7.760 20.672 21.012 1.00 32.78 140 PRO B CA 1
ATOM 2758 C C . PRO B 1 140 ? -7.905 21.807 20.008 1.00 31.00 140 PRO B C 1
ATOM 2759 O O . PRO B 1 140 ? -8.403 22.887 20.327 1.00 36.64 140 PRO B O 1
ATOM 2763 N N . GLY B 1 141 ? -7.452 21.549 18.780 1.00 29.75 141 GLY B N 1
ATOM 2764 C CA . GLY B 1 141 ? -7.381 22.553 17.745 1.00 30.79 141 GLY B CA 1
ATOM 2765 C C . GLY B 1 141 ? -6.069 23.311 17.689 1.00 32.24 141 GLY B C 1
ATOM 2766 O O . GLY B 1 141 ? -5.757 23.909 16.653 1.00 35.30 141 GLY B O 1
ATOM 2767 N N . GLY B 1 142 ? -5.291 23.293 18.769 1.00 32.85 142 GLY B N 1
ATOM 2768 C CA . GLY B 1 142 ? -4.047 24.029 18.844 1.00 31.36 142 GLY B CA 1
ATOM 2769 C C . GLY B 1 142 ? -2.943 23.417 18.000 1.00 27.19 142 GLY B C 1
ATOM 2770 O O . GLY B 1 142 ? -3.156 22.517 17.186 1.00 28.79 142 GLY B O 1
ATOM 2771 N N . SER B 1 143 ? -1.729 23.926 18.213 1.00 25.95 143 SER B N 1
ATOM 2772 C CA . SER B 1 143 ? -0.580 23.560 17.396 1.00 28.93 143 SER B CA 1
ATOM 2773 C C . SER B 1 143 ? 0.690 23.529 18.233 1.00 28.97 143 SER B C 1
ATOM 2774 O O . SER B 1 143 ? 0.806 24.223 19.246 1.00 30.03 143 SER B O 1
ATOM 2777 N N . LEU B 1 144 ? 1.645 22.714 17.787 1.00 29.61 144 LEU B N 1
ATOM 2778 C CA . LEU B 1 144 ? 2.942 22.586 18.434 1.00 30.68 144 LEU B CA 1
ATOM 2779 C C . LEU B 1 144 ? 3.990 22.263 17.382 1.00 30.06 144 LEU B C 1
ATOM 2780 O O . LEU B 1 144 ? 3.683 21.721 16.317 1.00 34.47 144 LEU B O 1
ATOM 2785 N N . ARG B 1 145 ? 5.240 22.589 17.700 1.00 29.58 145 ARG B N 1
ATOM 2786 C CA . ARG B 1 145 ? 6.375 22.234 16.858 1.00 28.20 145 ARG B CA 1
ATOM 2787 C C . ARG B 1 145 ? 7.429 21.569 17.725 1.00 30.83 145 ARG B C 1
ATOM 2788 O O . ARG B 1 145 ? 7.959 22.192 18.651 1.00 32.17 145 ARG B O 1
ATOM 2796 N N . LEU B 1 146 ? 7.729 20.310 17.427 1.00 30.19 146 LEU B N 1
ATOM 2797 C CA . LEU B 1 146 ? 8.776 19.585 18.128 1.00 25.37 146 LEU B CA 1
ATOM 2798 C C . LEU B 1 146 ? 10.086 19.718 17.368 1.00 23.90 146 LEU B C 1
ATOM 2799 O O . LEU B 1 146 ? 10.108 19.703 16.134 1.00 26.85 146 LEU B O 1
ATOM 2804 N N . SER B 1 147 ? 11.175 19.869 18.114 1.00 26.28 147 SER B N 1
ATOM 2805 C CA . SER B 1 147 ? 12.516 19.931 17.558 1.00 25.52 147 SER B CA 1
ATOM 2806 C C . SER B 1 147 ? 13.314 18.725 18.029 1.00 26.34 147 SER B C 1
ATOM 2807 O O . SER B 1 147 ? 13.063 18.173 19.104 1.00 26.57 147 SER B O 1
ATOM 2810 N N . CYS B 1 148 ? 14.281 18.321 17.211 1.00 24.74 148 CYS B N 1
ATOM 2811 C CA . CYS B 1 148 ? 15.159 17.196 17.525 1.00 24.30 148 CYS B CA 1
ATOM 2812 C C . CYS B 1 148 ? 16.540 17.567 16.995 1.00 25.21 148 CYS B C 1
ATOM 2813 O O . CYS B 1 148 ? 16.816 17.411 15.802 1.00 28.32 148 CYS B O 1
ATOM 2816 N N . ALA B 1 149 ? 17.391 18.080 17.877 1.00 23.80 149 ALA B N 1
ATOM 2817 C CA . ALA B 1 149 ? 18.719 18.540 17.496 1.00 25.46 149 ALA B CA 1
ATOM 2818 C C . ALA B 1 149 ? 19.683 17.363 17.534 1.00 21.45 149 ALA B C 1
ATOM 2819 O O . ALA B 1 149 ? 19.888 16.756 18.591 1.00 24.62 149 ALA B O 1
ATOM 2821 N N . ALA B 1 150 ? 20.270 17.043 16.387 1.00 22.78 150 ALA B N 1
ATOM 2822 C CA . ALA B 1 150 ? 21.172 15.910 16.263 1.00 23.59 150 ALA B CA 1
ATOM 2823 C C . ALA B 1 150 ? 22.622 16.374 16.284 1.00 22.74 150 ALA B C 1
ATOM 2824 O O . ALA B 1 150 ? 22.943 17.488 15.866 1.00 27.38 150 ALA B O 1
ATOM 2826 N N . SER B 1 151 ? 23.496 15.499 16.775 1.00 23.81 151 SER B N 1
ATOM 2827 C CA . SER B 1 151 ? 24.929 15.754 16.760 1.00 24.73 151 SER B CA 1
ATOM 2828 C C . SER B 1 151 ? 25.656 14.426 16.881 1.00 23.22 151 SER B C 1
ATOM 2829 O O . SER B 1 151 ? 25.088 13.423 17.323 1.00 27.93 151 SER B O 1
ATOM 2832 N N . GLY B 1 152 ? 26.922 14.430 16.473 1.00 19.57 152 GLY B N 1
ATOM 2833 C CA . GLY B 1 152 ? 27.755 13.250 16.554 1.00 25.32 152 GLY B CA 1
ATOM 2834 C C . GLY B 1 152 ? 27.819 12.406 15.298 1.00 28.81 152 GLY B C 1
ATOM 2835 O O . GLY B 1 152 ? 28.580 11.431 15.270 1.00 27.34 152 GLY B O 1
ATOM 2836 N N . PHE B 1 153 ? 27.053 12.742 14.263 1.00 25.88 153 PHE B N 1
ATOM 2837 C CA . PHE B 1 153 ? 27.074 11.978 13.024 1.00 25.52 153 PHE B CA 1
ATOM 2838 C C . PHE B 1 153 ? 26.748 12.909 11.865 1.00 25.14 153 PHE B C 1
ATOM 2839 O O . PHE B 1 153 ? 26.322 14.050 12.058 1.00 23.14 153 PHE B O 1
ATOM 2847 N N . THR B 1 154 ? 26.961 12.411 10.650 1.00 23.90 154 THR B N 1
ATOM 2848 C CA . THR B 1 154 ? 26.675 13.184 9.443 1.00 21.65 154 THR B CA 1
ATOM 2849 C C . THR B 1 154 ? 25.167 13.192 9.229 1.00 22.01 154 THR B C 1
ATOM 2850 O O . THR B 1 154 ? 24.602 12.264 8.649 1.00 24.25 154 THR B O 1
ATOM 2854 N N . PHE B 1 155 ? 24.521 14.265 9.695 1.00 20.28 155 PHE B N 1
ATOM 2855 C CA . PHE B 1 155 ? 23.062 14.327 9.766 1.00 22.46 155 PHE B CA 1
ATOM 2856 C C . PHE B 1 155 ? 22.408 14.031 8.420 1.00 25.30 155 PHE B C 1
ATOM 2857 O O . PHE B 1 155 ? 21.434 13.273 8.342 1.00 21.98 155 PHE B O 1
ATOM 2865 N N . SER B 1 156 ? 22.942 14.615 7.345 1.00 26.77 156 SER B N 1
ATOM 2866 C CA . SER B 1 156 ? 22.315 14.504 6.032 1.00 25.38 156 SER B CA 1
ATOM 2867 C C . SER B 1 156 ? 22.420 13.101 5.443 1.00 26.96 156 SER B C 1
ATOM 2868 O O . SER B 1 156 ? 21.691 12.785 4.496 1.00 23.30 156 SER B O 1
ATOM 2871 N N . SER B 1 157 ? 23.309 12.262 5.968 1.00 22.58 157 SER B N 1
ATOM 2872 C CA . SER B 1 157 ? 23.465 10.898 5.483 1.00 23.19 157 SER B CA 1
ATOM 2873 C C . SER B 1 157 ? 22.455 9.930 6.088 1.00 20.98 157 SER B C 1
ATOM 2874 O O . SER B 1 157 ? 22.548 8.725 5.834 1.00 22.15 157 SER B O 1
ATOM 2877 N N . TYR B 1 158 ? 21.495 10.415 6.872 1.00 21.19 158 TYR B N 1
ATOM 2878 C CA . TYR B 1 158 ? 20.590 9.533 7.592 1.00 20.31 158 TYR B CA 1
ATOM 2879 C C . TYR B 1 158 ? 19.166 10.050 7.505 1.00 21.91 158 TYR B C 1
ATOM 2880 O O . TYR B 1 158 ? 18.907 11.224 7.788 1.00 22.88 158 TYR B O 1
ATOM 2889 N N . ALA B 1 159 ? 18.250 9.172 7.114 1.00 19.68 159 ALA B N 1
ATOM 2890 C CA . ALA B 1 159 ? 16.837 9.470 7.270 1.00 21.25 159 ALA B CA 1
ATOM 2891 C C . ALA B 1 159 ? 16.473 9.487 8.750 1.00 19.97 159 ALA B C 1
ATOM 2892 O O . ALA B 1 159 ? 17.128 8.853 9.581 1.00 20.48 159 ALA B O 1
ATOM 2894 N N . MET B 1 160 ? 15.426 10.232 9.083 1.00 19.51 160 MET B N 1
ATOM 2895 C CA . MET B 1 160 ? 14.980 10.360 10.461 1.00 21.95 160 MET B CA 1
ATOM 2896 C C . MET B 1 160 ? 13.511 9.976 10.548 1.00 20.81 160 MET 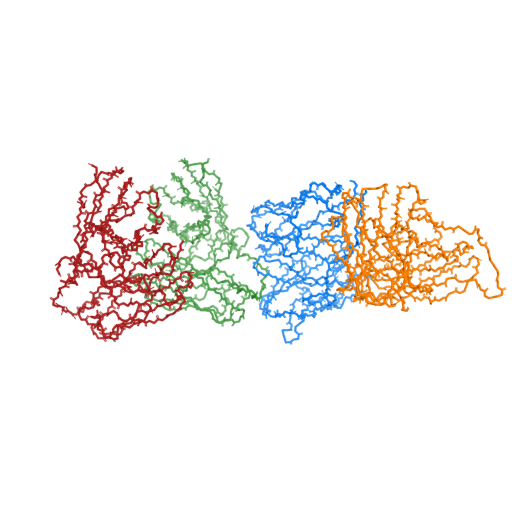B C 1
ATOM 2897 O O . MET B 1 160 ? 12.812 9.872 9.536 1.00 21.54 160 MET B O 1
ATOM 2902 N N . SER B 1 161 ? 13.040 9.763 11.776 1.00 20.73 161 SER B N 1
ATOM 2903 C CA . SER B 1 161 ? 11.662 9.347 11.985 1.00 19.97 161 SER B CA 1
ATOM 2904 C C . SER B 1 161 ? 11.127 9.946 13.277 1.00 22.55 161 SER B C 1
ATOM 2905 O O . SER B 1 161 ? 11.883 10.278 14.193 1.00 22.87 161 SER B O 1
ATOM 2908 N N . TRP B 1 162 ? 9.806 10.084 13.333 1.00 20.53 162 TRP B N 1
ATOM 2909 C CA . TRP B 1 162 ? 9.094 10.416 14.558 1.00 20.22 162 TRP B CA 1
ATOM 2910 C C . TRP B 1 162 ? 8.218 9.235 14.947 1.00 20.63 162 TRP B C 1
ATOM 2911 O O . TRP B 1 162 ? 7.430 8.743 14.131 1.00 21.37 162 TRP B O 1
ATOM 2922 N N . VAL B 1 163 ? 8.375 8.773 16.183 1.00 22.67 163 VAL B N 1
ATOM 2923 C CA . VAL B 1 163 ? 7.576 7.693 16.745 1.00 21.55 163 VAL B CA 1
ATOM 2924 C C . VAL B 1 163 ? 6.974 8.201 18.047 1.00 20.15 163 VAL B C 1
ATOM 2925 O O . VAL B 1 163 ? 7.672 8.823 18.854 1.00 21.43 163 VAL B O 1
ATOM 2929 N N . ARG B 1 164 ? 5.682 7.959 18.246 1.00 19.85 164 ARG B N 1
ATOM 2930 C CA . ARG B 1 164 ? 5.008 8.417 19.449 1.00 20.14 164 ARG B CA 1
ATOM 2931 C C . ARG B 1 164 ? 4.460 7.231 20.230 1.00 23.27 164 ARG B C 1
ATOM 2932 O O . ARG B 1 164 ? 4.312 6.125 19.703 1.00 22.87 164 ARG B O 1
ATOM 2940 N N . GLN B 1 165 ? 4.161 7.483 21.504 1.00 21.27 165 GLN B N 1
ATOM 2941 C CA . GLN B 1 165 ? 3.675 6.441 22.404 1.00 23.08 165 GLN B CA 1
ATOM 2942 C C . GLN B 1 165 ? 2.694 7.068 23.382 1.00 22.48 165 GLN B C 1
ATOM 2943 O O . GLN B 1 165 ? 3.105 7.799 24.289 1.00 23.77 165 GLN B O 1
ATOM 2949 N N . ALA B 1 166 ? 1.408 6.787 23.198 1.00 26.66 166 ALA B N 1
ATOM 2950 C CA . ALA B 1 166 ? 0.404 7.262 24.134 1.00 28.00 166 ALA B CA 1
ATOM 2951 C C . ALA B 1 166 ? 0.610 6.602 25.497 1.00 30.42 166 ALA B C 1
ATOM 2952 O O . ALA B 1 166 ? 1.145 5.492 25.580 1.00 29.82 166 ALA B O 1
ATOM 2954 N N . PRO B 1 167 ? 0.209 7.276 26.588 1.00 30.27 167 PRO B N 1
ATOM 2955 C CA . PRO B 1 167 ? 0.437 6.722 27.931 1.00 29.97 167 PRO B CA 1
ATOM 2956 C C . PRO B 1 167 ? -0.079 5.302 28.099 1.00 32.78 167 PRO B C 1
ATOM 2957 O O . PRO B 1 167 ? -1.263 5.030 27.876 1.00 35.25 167 PRO B O 1
ATOM 2961 N N . GLY B 1 168 ? 0.812 4.389 28.484 1.00 29.39 168 GLY B N 1
ATOM 2962 C CA . GLY B 1 168 ? 0.446 3.003 28.688 1.00 28.77 168 GLY B CA 1
ATOM 2963 C C . GLY B 1 168 ? 0.099 2.232 27.436 1.00 32.36 168 GLY B C 1
ATOM 2964 O O . GLY B 1 168 ? -0.427 1.120 27.539 1.00 34.12 168 GLY B O 1
ATOM 2965 N N . LYS B 1 169 ? 0.379 2.775 26.258 1.00 32.41 169 LYS B N 1
ATOM 2966 C CA . LYS B 1 169 ? 0.034 2.131 24.998 1.00 26.53 169 LYS B CA 1
ATOM 2967 C C . LYS B 1 169 ? 1.300 1.849 24.192 1.00 23.61 169 LYS B C 1
ATOM 2968 O O . LYS B 1 169 ? 2.422 2.098 24.641 1.00 25.74 169 LYS B O 1
ATOM 2974 N N . GLY B 1 170 ? 1.108 1.316 22.986 1.00 25.20 170 GLY B N 1
ATOM 2975 C CA . GLY B 1 170 ? 2.213 0.842 22.183 1.00 19.91 170 GLY B CA 1
ATOM 2976 C C . GLY B 1 170 ? 2.874 1.929 21.359 1.00 20.94 170 GLY B C 1
ATOM 2977 O O . GLY B 1 170 ? 2.464 3.089 21.336 1.00 24.05 170 GLY B O 1
ATOM 2978 N N . LEU B 1 171 ? 3.941 1.528 20.673 1.00 20.46 171 LEU B N 1
ATOM 2979 C CA . LEU B 1 171 ? 4.637 2.432 19.771 1.00 21.87 171 LEU B CA 1
ATOM 2980 C C . LEU B 1 171 ? 3.826 2.622 18.497 1.00 20.02 171 LEU B C 1
ATOM 2981 O O . LEU B 1 171 ? 3.285 1.664 17.938 1.00 20.80 171 LEU B O 1
ATOM 2986 N N . GLU B 1 172 ? 3.740 3.869 18.039 1.00 25.16 172 GLU B N 1
ATOM 2987 C CA . GLU B 1 172 ? 3.015 4.209 16.820 1.00 24.66 172 GLU B CA 1
ATOM 2988 C C . GLU B 1 172 ? 3.911 5.066 15.941 1.00 21.67 172 GLU B C 1
ATOM 2989 O O . GLU B 1 172 ? 4.326 6.156 16.351 1.00 21.68 172 GLU B O 1
ATOM 2995 N N . TRP B 1 173 ? 4.215 4.571 14.744 1.00 22.04 173 TRP B N 1
ATOM 2996 C CA . TRP B 1 173 ? 5.011 5.339 13.797 1.00 19.91 173 TRP B CA 1
ATOM 2997 C C . TRP B 1 173 ? 4.224 6.556 13.332 1.00 22.30 173 TRP B C 1
ATOM 2998 O O . TRP B 1 173 ? 3.027 6.468 13.047 1.00 22.85 173 TRP B O 1
ATOM 3009 N N . VAL B 1 174 ? 4.899 7.700 13.272 1.00 18.27 174 VAL B N 1
ATOM 3010 C CA . VAL B 1 174 ? 4.279 8.966 12.907 1.00 21.29 174 VAL B CA 1
ATOM 3011 C C . VAL B 1 174 ? 4.734 9.433 11.531 1.00 21.55 174 VAL B C 1
ATOM 3012 O O . VAL B 1 174 ? 3.912 9.693 10.652 1.00 21.61 174 VAL B O 1
ATOM 3016 N N . SER B 1 175 ? 6.042 9.542 11.325 1.00 20.70 175 SER B N 1
ATOM 3017 C CA . SER B 1 175 ? 6.539 10.175 10.113 1.00 21.57 175 SER B CA 1
ATOM 3018 C C . SER B 1 175 ? 8.007 9.824 9.923 1.00 19.88 175 SER B C 1
ATOM 3019 O O . SER B 1 175 ? 8.717 9.508 10.881 1.00 21.19 175 SER B O 1
ATOM 3022 N N . ALA B 1 176 ? 8.452 9.901 8.670 1.00 20.42 176 ALA B N 1
ATOM 3023 C CA . ALA B 1 176 ? 9.854 9.721 8.319 1.00 21.65 176 ALA B CA 1
ATOM 3024 C C . ALA B 1 176 ? 10.204 10.678 7.191 1.00 20.03 176 ALA B C 1
ATOM 3025 O O . ALA B 1 176 ? 9.340 11.105 6.423 1.00 21.56 176 ALA B O 1
ATOM 3027 N N . ILE B 1 177 ? 11.491 11.008 7.098 1.00 18.92 177 ILE B N 1
ATOM 3028 C CA . ILE B 1 177 ? 11.993 11.959 6.115 1.00 20.63 177 ILE B CA 1
ATOM 3029 C C . ILE B 1 177 ? 13.376 11.505 5.664 1.00 22.79 177 ILE B C 1
ATOM 3030 O O . ILE B 1 177 ? 14.186 11.048 6.476 1.00 18.45 177 ILE B O 1
ATOM 3035 N N . SER B 1 178 ? 13.641 11.614 4.364 1.00 22.04 178 SER B N 1
ATOM 3036 C CA . SER B 1 178 ? 14.921 11.177 3.828 1.00 20.92 178 SER B CA 1
ATOM 3037 C C . SER B 1 178 ? 16.042 12.103 4.297 1.00 23.09 178 SER B C 1
ATOM 3038 O O . SER B 1 178 ? 15.808 13.196 4.828 1.00 23.25 178 SER B O 1
ATOM 3041 N N . GLY B 1 179 ? 17.281 11.649 4.085 1.00 21.09 179 GLY B N 1
ATOM 3042 C CA . GLY B 1 179 ? 18.429 12.424 4.529 1.00 23.32 179 GLY B CA 1
ATOM 3043 C C . GLY B 1 179 ? 18.466 13.824 3.946 1.00 26.77 179 GLY B C 1
ATOM 3044 O O . GLY B 1 179 ? 18.737 14.796 4.658 1.00 26.91 179 GLY B O 1
ATOM 3045 N N . SER B 1 180 ? 18.194 13.946 2.647 1.00 27.57 180 SER B N 1
ATOM 3046 C CA . SER B 1 180 ? 18.158 15.246 1.990 1.00 23.77 180 SER B CA 1
ATOM 3047 C C . SER B 1 180 ? 16.912 16.046 2.332 1.00 26.01 180 SER B C 1
ATOM 3048 O O . SER B 1 180 ? 16.929 17.276 2.210 1.00 28.50 180 SER B O 1
ATOM 3051 N N . GLY B 1 181 ? 15.839 15.381 2.753 1.00 25.89 181 GLY B N 1
ATOM 3052 C CA . GLY B 1 181 ? 14.565 16.029 2.966 1.00 23.47 181 GLY B CA 1
ATOM 3053 C C . GLY B 1 181 ? 13.622 15.979 1.785 1.00 26.86 181 GLY B C 1
ATOM 3054 O O . GLY B 1 181 ? 12.490 16.467 1.897 1.00 28.38 181 GLY B O 1
ATOM 3055 N N . GLY B 1 182 ? 14.044 15.393 0.661 1.00 27.33 182 GLY B N 1
ATOM 3056 C CA . GLY B 1 182 ? 13.228 15.395 -0.542 1.00 26.18 182 GLY B CA 1
ATOM 3057 C C . GLY B 1 182 ? 12.032 14.467 -0.492 1.00 26.62 182 GLY B C 1
ATOM 3058 O O . GLY B 1 182 ? 11.120 14.608 -1.313 1.00 29.51 182 GLY B O 1
ATOM 3059 N N . SER B 1 183 ? 12.012 13.521 0.445 1.00 30.61 183 SER B N 1
ATOM 3060 C CA . SER B 1 183 ? 10.923 12.562 0.573 1.00 25.68 183 SER B CA 1
ATOM 3061 C C . SER B 1 183 ? 10.420 12.568 2.008 1.00 23.70 183 SER B C 1
ATOM 3062 O O . SER B 1 183 ? 11.221 12.530 2.948 1.00 24.75 183 SER B O 1
ATOM 3065 N N . THR B 1 184 ? 9.099 12.616 2.176 1.00 22.10 184 THR B N 1
ATOM 3066 C CA . THR B 1 184 ? 8.480 12.599 3.494 1.00 23.17 184 THR B CA 1
ATOM 3067 C C . THR B 1 184 ? 7.313 11.623 3.490 1.00 25.74 184 THR B C 1
ATOM 3068 O O . THR B 1 184 ? 6.624 11.458 2.479 1.00 25.33 184 THR B O 1
ATOM 3072 N N . TYR B 1 185 ? 7.092 10.987 4.640 1.00 23.28 185 TYR B N 1
ATOM 3073 C CA . TYR B 1 185 ? 6.073 9.959 4.792 1.00 23.20 185 TYR B CA 1
ATOM 3074 C C . TYR B 1 185 ? 5.284 10.214 6.065 1.00 23.60 185 TYR B C 1
ATOM 3075 O O . TYR B 1 185 ? 5.819 10.730 7.047 1.00 26.87 185 TYR B O 1
ATOM 3084 N N . TYR B 1 186 ? 4.003 9.850 6.041 1.00 23.57 186 TYR B N 1
ATOM 3085 C CA . TYR B 1 186 ? 3.112 10.150 7.151 1.00 22.69 186 TYR B CA 1
ATOM 3086 C C . TYR B 1 186 ? 2.197 8.972 7.433 1.00 24.45 186 TYR B C 1
ATOM 3087 O O . TYR B 1 186 ? 1.754 8.280 6.513 1.00 22.70 186 TYR B O 1
ATOM 3096 N N . ALA B 1 187 ? 1.919 8.757 8.714 1.00 20.06 187 ALA B N 1
ATOM 3097 C CA . ALA B 1 187 ? 0.883 7.819 9.104 1.00 26.14 187 ALA B CA 1
ATOM 3098 C C . ALA B 1 187 ? -0.482 8.349 8.679 1.00 28.11 187 ALA B C 1
ATOM 3099 O O . ALA B 1 187 ? -0.683 9.557 8.531 1.00 26.93 187 ALA B O 1
ATOM 3101 N N . ASP B 1 188 ? -1.421 7.424 8.472 1.00 30.99 188 ASP B N 1
ATOM 3102 C CA . ASP B 1 188 ? -2.761 7.801 8.031 1.00 32.66 188 ASP B CA 1
ATOM 3103 C C . ASP B 1 188 ? -3.374 8.851 8.948 1.00 33.37 188 ASP B C 1
ATOM 3104 O O . ASP B 1 188 ? -3.934 9.851 8.485 1.00 36.04 188 ASP B O 1
ATOM 3109 N N . SER B 1 189 ? -3.254 8.647 10.261 1.00 34.09 189 SER B N 1
ATOM 3110 C CA . SER B 1 189 ? -3.978 9.455 11.235 1.00 32.08 189 SER B CA 1
ATOM 3111 C C . SER B 1 189 ? -3.453 10.878 11.360 1.00 33.63 189 SER B C 1
ATOM 3112 O O . SER B 1 189 ? -4.084 11.685 12.050 1.00 34.72 189 SER B O 1
ATOM 3115 N N . VAL B 1 190 ? -2.325 11.208 10.732 1.00 31.95 190 VAL B N 1
ATOM 3116 C CA . VAL B 1 190 ? -1.728 12.527 10.857 1.00 32.05 190 VAL B CA 1
ATOM 3117 C C . VAL B 1 190 ? -1.567 13.238 9.526 1.00 34.72 190 VAL B C 1
ATOM 3118 O O . VAL B 1 190 ? -1.023 14.345 9.485 1.00 30.51 190 VAL B O 1
ATOM 3122 N N . LYS B 1 191 ? -2.024 12.637 8.423 1.00 33.93 191 LYS B N 1
ATOM 3123 C CA . LYS B 1 191 ? -1.944 13.302 7.131 1.00 35.52 191 LYS B CA 1
ATOM 3124 C C . LYS B 1 191 ? -2.830 14.541 7.112 1.00 36.96 191 LYS B C 1
ATOM 3125 O O . LYS B 1 191 ? -3.963 14.525 7.601 1.00 40.12 191 LYS B O 1
ATOM 3131 N N . GLY B 1 192 ? -2.304 15.623 6.541 1.00 34.29 192 GLY B N 1
ATOM 3132 C CA . GLY B 1 192 ? -3.022 16.876 6.493 1.00 35.97 192 GLY B CA 1
ATOM 3133 C C . GLY B 1 192 ? -3.015 17.668 7.780 1.00 37.26 192 GLY B C 1
ATOM 3134 O O . GLY B 1 192 ? -3.563 18.778 7.808 1.00 36.44 192 GLY B O 1
ATOM 3135 N N . ARG B 1 193 ? -2.422 17.138 8.845 1.00 33.10 193 ARG B N 1
ATOM 3136 C CA . ARG B 1 193 ? -2.319 17.835 10.119 1.00 31.64 193 ARG B CA 1
ATOM 3137 C C . ARG B 1 193 ? -0.885 18.023 10.585 1.00 31.71 193 ARG B C 1
ATOM 3138 O O . ARG B 1 193 ? -0.573 19.052 11.187 1.00 31.20 193 ARG B O 1
ATOM 3146 N N . PHE B 1 194 ? -0.003 17.061 10.325 1.00 31.90 194 PHE B N 1
ATOM 3147 C CA . PHE B 1 194 ? 1.391 17.140 10.737 1.00 25.31 194 PHE B CA 1
ATOM 3148 C C . PHE B 1 194 ? 2.277 17.311 9.512 1.00 24.62 194 PHE B C 1
ATOM 3149 O O . PHE B 1 194 ? 1.912 16.920 8.401 1.00 28.79 194 PHE B O 1
ATOM 3157 N N . THR B 1 195 ? 3.453 17.895 9.723 1.00 24.95 195 THR B N 1
ATOM 3158 C CA . THR B 1 195 ? 4.454 18.006 8.668 1.00 26.78 195 THR B CA 1
ATOM 3159 C C . THR B 1 195 ? 5.821 17.732 9.271 1.00 25.48 195 THR B C 1
ATOM 3160 O O . THR B 1 195 ? 6.250 18.439 10.187 1.00 25.99 195 THR B O 1
ATOM 3164 N N . ILE B 1 196 ? 6.493 16.709 8.773 1.00 24.72 196 ILE B N 1
ATOM 3165 C CA . ILE B 1 196 ? 7.887 16.490 9.124 1.00 25.23 196 ILE B CA 1
ATOM 3166 C C . ILE B 1 196 ? 8.742 17.386 8.242 1.00 25.48 196 ILE B C 1
ATOM 3167 O O . ILE B 1 196 ? 8.406 17.646 7.080 1.00 27.36 196 ILE B O 1
ATOM 3172 N N . SER B 1 197 ? 9.833 17.895 8.797 1.00 25.02 197 SER B N 1
ATOM 3173 C CA . SER B 1 197 ? 10.768 18.685 8.015 1.00 25.59 197 SER B CA 1
ATOM 3174 C C . SER B 1 197 ? 12.154 18.524 8.616 1.00 28.57 197 SER B C 1
ATOM 3175 O O . SER B 1 197 ? 12.352 17.813 9.605 1.00 29.49 197 SER B O 1
ATOM 3178 N N . ARG B 1 198 ? 13.112 19.225 8.023 1.00 27.40 198 ARG B N 1
ATOM 3179 C CA . ARG B 1 198 ? 14.514 18.962 8.294 1.00 27.26 198 ARG B CA 1
ATOM 3180 C C . ARG B 1 198 ? 15.373 20.118 7.798 1.00 31.70 198 ARG B C 1
ATOM 3181 O O . ARG B 1 198 ? 15.173 20.608 6.681 1.00 30.40 198 ARG B O 1
ATOM 3189 N N . ASP B 1 199 ? 16.311 20.575 8.626 1.00 30.21 199 ASP B N 1
ATOM 3190 C CA . ASP B 1 199 ? 17.238 21.651 8.272 1.00 28.31 199 ASP B CA 1
ATOM 3191 C C . ASP B 1 199 ? 18.645 21.100 8.472 1.00 26.49 199 ASP B C 1
ATOM 3192 O O . ASP B 1 199 ? 19.165 21.105 9.591 1.00 28.22 199 ASP B O 1
ATOM 3197 N N . ASN B 1 200 ? 19.263 20.637 7.385 1.00 28.81 200 ASN B N 1
ATOM 3198 C CA . ASN B 1 200 ? 20.561 19.984 7.500 1.00 29.99 200 ASN B CA 1
ATOM 3199 C C . ASN B 1 200 ? 21.674 20.949 7.887 1.00 29.19 200 ASN B C 1
ATOM 3200 O O . ASN B 1 200 ? 22.707 20.506 8.399 1.00 31.37 200 ASN B O 1
ATOM 3205 N N . SER B 1 201 ? 21.491 22.252 7.659 1.00 33.77 201 SER B N 1
ATOM 3206 C CA . SER B 1 201 ? 22.485 23.218 8.119 1.00 32.78 201 SER B CA 1
ATOM 3207 C C . SER B 1 201 ? 22.442 23.380 9.632 1.00 32.58 201 SER B C 1
ATOM 3208 O O . SER B 1 201 ? 23.482 23.610 10.259 1.00 35.12 201 SER B O 1
ATOM 3211 N N . LYS B 1 202 ? 21.259 23.261 10.232 1.00 31.79 202 LYS B N 1
ATOM 3212 C CA . LYS B 1 202 ? 21.099 23.340 11.677 1.00 30.32 202 LYS B CA 1
ATOM 3213 C C . LYS B 1 202 ? 21.031 21.970 12.348 1.00 30.12 202 LYS B C 1
ATOM 3214 O O . LYS B 1 202 ? 20.861 21.904 13.571 1.00 26.28 202 LYS B O 1
ATOM 3216 N N . ASN B 1 203 ? 21.165 20.884 11.579 1.00 30.88 203 ASN B N 1
ATOM 3217 C CA . ASN B 1 203 ? 21.147 19.513 12.103 1.00 27.38 203 ASN B CA 1
ATOM 3218 C C . ASN B 1 203 ? 19.933 19.270 12.995 1.00 23.84 203 ASN B C 1
ATOM 3219 O O . ASN B 1 203 ? 20.025 18.641 14.050 1.00 24.40 203 ASN B O 1
ATOM 3224 N N . THR B 1 204 ? 18.779 19.771 12.568 1.00 25.29 204 THR B N 1
ATOM 3225 C CA . THR B 1 204 ? 17.577 19.709 13.382 1.00 27.72 204 THR B CA 1
ATOM 3226 C C . THR B 1 204 ? 16.447 19.048 12.608 1.00 25.74 204 THR B C 1
ATOM 3227 O O . THR B 1 204 ? 16.238 19.330 11.425 1.00 27.59 204 THR B O 1
ATOM 3231 N N . LEU B 1 205 ? 15.733 18.158 13.286 1.00 21.43 205 LEU B N 1
ATOM 3232 C CA . LEU B 1 205 ? 14.505 17.571 12.783 1.00 25.02 205 LEU B CA 1
ATOM 3233 C C . LEU B 1 205 ? 13.320 18.296 13.405 1.00 23.03 205 LEU B C 1
ATOM 3234 O O . LEU B 1 205 ? 13.375 18.730 14.558 1.00 25.83 205 LEU B O 1
ATOM 3239 N N . TYR B 1 206 ? 12.248 18.432 12.631 1.00 25.63 206 TYR B N 1
ATOM 3240 C CA . TYR B 1 206 ? 11.063 19.139 13.091 1.00 27.96 206 TYR B CA 1
ATOM 3241 C C . TYR B 1 206 ? 9.818 18.299 12.854 1.00 23.72 206 TYR B C 1
ATOM 3242 O O . TYR B 1 206 ? 9.723 17.554 11.873 1.00 22.64 206 TYR B O 1
ATOM 3251 N N . LEU B 1 207 ? 8.862 18.430 13.770 1.00 21.80 207 LEU B N 1
ATOM 3252 C CA . LEU B 1 207 ? 7.513 17.903 13.584 1.00 27.68 207 LEU B CA 1
ATOM 3253 C C . LEU B 1 207 ? 6.536 19.041 13.860 1.00 28.05 207 LEU B C 1
ATOM 3254 O O . LEU B 1 207 ? 6.289 19.386 15.020 1.00 30.06 207 LEU B O 1
ATOM 3259 N N . GLN B 1 208 ? 5.998 19.632 12.798 1.00 28.72 208 GLN B N 1
ATOM 3260 C CA . GLN B 1 208 ? 4.966 20.654 12.921 1.00 30.11 208 GLN B CA 1
ATOM 3261 C C . GLN B 1 208 ? 3.615 19.965 13.054 1.00 28.77 208 GLN B C 1
ATOM 3262 O O . GLN B 1 208 ? 3.194 19.240 12.149 1.00 30.91 208 GLN B O 1
ATOM 3268 N N . MET B 1 209 ? 2.942 20.190 14.175 1.00 26.75 209 MET B N 1
ATOM 3269 C CA . MET B 1 209 ? 1.671 19.542 14.469 1.00 30.73 209 MET B CA 1
ATOM 3270 C C . MET B 1 209 ? 0.575 20.599 14.504 1.00 32.34 209 MET B C 1
ATOM 3271 O O . MET B 1 209 ? 0.659 21.557 15.279 1.00 32.26 209 MET B O 1
ATOM 3276 N N . ASN B 1 210 ? -0.439 20.428 13.659 1.00 28.65 210 ASN B N 1
ATOM 3277 C CA . ASN B 1 210 ? -1.590 21.314 13.609 1.00 29.40 210 ASN B CA 1
ATOM 3278 C C . ASN B 1 210 ? -2.859 20.518 13.875 1.00 32.47 210 ASN B C 1
ATOM 3279 O O . ASN B 1 210 ? -2.884 19.291 13.746 1.00 33.93 210 ASN B O 1
ATOM 3284 N N . SER B 1 211 ? -3.918 21.241 14.237 1.00 31.73 211 SER B N 1
ATOM 3285 C CA . SER B 1 211 ? -5.225 20.650 14.521 1.00 34.91 211 SER B CA 1
ATOM 3286 C C . SER B 1 211 ? -5.095 19.475 15.488 1.00 33.90 211 SER B C 1
ATOM 3287 O O . SER B 1 211 ? -5.592 18.372 15.242 1.00 35.56 211 SER B O 1
ATOM 3290 N N . LEU B 1 212 ? -4.400 19.719 16.597 1.00 32.51 212 LEU B N 1
ATOM 3291 C CA . LEU B 1 212 ? -4.150 18.667 17.572 1.00 30.22 212 LEU B CA 1
ATOM 3292 C C . LEU B 1 212 ? -5.454 18.199 18.205 1.00 33.62 212 LEU B C 1
ATOM 3293 O O . LEU B 1 212 ? -6.389 18.978 18.413 1.00 33.93 212 LEU B O 1
ATOM 3298 N N . ARG B 1 213 ? -5.510 16.905 18.506 1.00 33.99 213 ARG B N 1
ATOM 3299 C CA . ARG B 1 213 ? -6.626 16.316 19.226 1.00 36.00 213 ARG B CA 1
ATOM 3300 C C . ARG B 1 213 ? -6.083 15.441 20.346 1.00 38.74 213 ARG B C 1
ATOM 3301 O O . ARG B 1 213 ? -4.895 15.105 20.377 1.00 39.13 213 ARG B O 1
ATOM 3309 N N . ALA B 1 214 ? -6.971 15.089 21.281 1.00 39.04 214 ALA B N 1
ATOM 3310 C CA . ALA B 1 214 ? -6.550 14.336 22.459 1.00 37.79 214 ALA B CA 1
ATOM 3311 C C . ALA B 1 214 ? -5.899 13.014 22.079 1.00 38.10 214 ALA B C 1
ATOM 3312 O O . ALA B 1 214 ? -5.032 12.516 22.807 1.00 41.86 214 ALA B O 1
ATOM 3314 N N . GLU B 1 215 ? -6.292 12.438 20.941 1.00 38.03 215 GLU B N 1
ATOM 3315 C CA . GLU B 1 215 ? -5.649 11.227 20.448 1.00 35.38 215 GLU B CA 1
ATOM 3316 C C . GLU B 1 215 ? -4.155 11.418 20.210 1.00 36.34 215 GLU B C 1
ATOM 3317 O O . GLU B 1 215 ? -3.409 10.433 20.207 1.00 35.17 215 GLU B O 1
ATOM 3323 N N . ASP B 1 216 ? -3.701 12.655 20.015 1.00 33.90 216 ASP B N 1
ATOM 3324 C CA . ASP B 1 216 ? -2.289 12.931 19.788 1.00 32.32 216 ASP B CA 1
ATOM 3325 C C . ASP B 1 216 ? -1.481 13.020 21.074 1.00 28.17 216 ASP B C 1
ATOM 3326 O O . ASP B 1 216 ? -0.259 13.189 21.006 1.00 23.98 216 ASP B O 1
ATOM 3331 N N . THR B 1 217 ? -2.121 12.918 22.236 1.00 29.69 217 THR B N 1
ATOM 3332 C CA . THR B 1 217 ? -1.399 12.984 23.501 1.00 31.44 217 THR B CA 1
ATOM 3333 C C . THR B 1 217 ? -0.499 11.759 23.642 1.00 31.12 217 THR B C 1
ATOM 3334 O O . THR B 1 217 ? -0.986 10.622 23.717 1.00 28.74 217 THR B O 1
ATOM 3338 N N . ALA B 1 218 ? 0.812 11.988 23.682 1.00 24.32 218 ALA B N 1
ATOM 3339 C CA . ALA B 1 218 ? 1.772 10.892 23.678 1.00 25.95 218 ALA B CA 1
ATOM 3340 C C . ALA B 1 218 ? 3.159 11.449 23.952 1.00 25.76 218 ALA B C 1
ATOM 3341 O O . ALA B 1 218 ? 3.388 12.661 23.891 1.00 25.94 218 ALA B O 1
ATOM 3343 N N . VAL B 1 219 ? 4.083 10.543 24.257 1.00 22.84 219 VAL B N 1
ATOM 3344 C CA . VAL B 1 219 ? 5.505 10.863 24.238 1.00 21.81 219 VAL B CA 1
ATOM 3345 C C . VAL B 1 219 ? 6.005 10.720 22.811 1.00 21.89 219 VAL B C 1
ATOM 3346 O O . VAL B 1 219 ? 5.795 9.683 22.171 1.00 21.41 219 VAL B O 1
ATOM 3350 N N . TYR B 1 220 ? 6.655 11.758 22.301 1.00 19.40 220 TYR B N 1
ATOM 3351 C CA . TYR B 1 220 ? 7.118 11.783 20.922 1.00 19.76 220 TYR B CA 1
ATOM 3352 C C . TYR B 1 220 ? 8.623 11.567 20.900 1.00 19.44 220 TYR B C 1
ATOM 3353 O O . TYR B 1 220 ? 9.373 12.325 21.525 1.00 21.47 220 TYR B O 1
ATOM 3362 N N . TYR B 1 221 ? 9.049 10.521 20.200 1.00 17.17 221 TYR B N 1
ATOM 3363 C CA . TYR B 1 221 ? 10.451 10.185 20.015 1.00 18.44 221 TYR B CA 1
ATOM 3364 C C . TYR B 1 221 ? 10.887 10.559 18.606 1.00 20.85 221 TYR B C 1
ATOM 3365 O O . TYR B 1 221 ? 10.136 10.364 17.646 1.00 20.95 221 TYR B O 1
ATOM 3374 N N . CYS B 1 222 ? 12.101 11.081 18.479 1.00 21.20 222 CYS B N 1
ATOM 3375 C CA . CYS B 1 222 ? 12.790 11.073 17.199 1.00 19.23 222 CYS B CA 1
ATOM 3376 C C . CYS B 1 222 ? 13.829 9.960 17.211 1.00 23.36 222 CYS B C 1
ATOM 3377 O O . CYS B 1 222 ? 14.366 9.595 18.261 1.00 18.99 222 CYS B O 1
ATOM 3380 N N . ALA B 1 223 ? 14.091 9.404 16.031 1.00 18.90 223 ALA B N 1
ATOM 3381 C CA . ALA B 1 223 ? 14.981 8.261 15.922 1.00 18.81 223 ALA B CA 1
ATOM 3382 C C . ALA B 1 223 ? 15.711 8.320 14.592 1.00 19.21 223 ALA B C 1
ATOM 3383 O O . ALA B 1 223 ? 15.170 8.786 13.586 1.00 21.04 223 ALA B O 1
ATOM 3385 N N . LYS B 1 224 ? 16.944 7.833 14.602 1.00 17.43 224 LYS B N 1
ATOM 3386 C CA . LYS B 1 224 ? 17.806 7.851 13.432 1.00 17.45 224 LYS B CA 1
ATOM 3387 C C . LYS B 1 224 ? 17.785 6.488 12.757 1.00 21.17 224 LYS B C 1
ATOM 3388 O O . LYS B 1 224 ? 17.954 5.459 13.420 1.00 21.28 224 LYS B O 1
ATOM 3390 N N . TYR B 1 225 ? 17.577 6.486 11.444 1.00 21.04 225 TYR B N 1
ATOM 3391 C CA . TYR B 1 225 ? 17.667 5.250 10.690 1.00 19.28 225 TYR B CA 1
ATOM 3392 C C . TYR B 1 225 ? 19.128 4.851 10.504 1.00 19.79 225 TYR B C 1
ATOM 3393 O O . TYR B 1 225 ? 20.050 5.651 10.698 1.00 18.10 225 TYR B O 1
ATOM 3402 N N . ASP B 1 226 ? 19.331 3.589 10.132 1.00 21.45 226 ASP B N 1
ATOM 3403 C CA . ASP B 1 226 ? 20.655 3.075 9.820 1.00 19.11 226 ASP B CA 1
ATOM 3404 C C . ASP B 1 226 ? 20.504 1.938 8.819 1.00 20.14 226 ASP B C 1
ATOM 3405 O O . ASP B 1 226 ? 19.498 1.225 8.823 1.00 21.55 226 ASP B O 1
ATOM 3410 N N . GLY B 1 227 ? 21.500 1.785 7.946 1.00 21.18 227 GLY B N 1
ATOM 3411 C CA . GLY B 1 227 ? 21.502 0.678 7.007 1.00 21.56 227 GLY B CA 1
ATOM 3412 C C . GLY B 1 227 ? 20.516 0.878 5.863 1.00 21.88 227 GLY B C 1
ATOM 3413 O O . GLY B 1 227 ? 20.261 1.989 5.391 1.00 22.62 227 GLY B O 1
ATOM 3414 N N . ILE B 1 228 ? 19.963 -0.244 5.400 1.00 19.64 228 ILE B N 1
ATOM 3415 C CA . ILE B 1 228 ? 19.055 -0.261 4.258 1.00 21.29 228 ILE B CA 1
ATOM 3416 C C . ILE B 1 228 ? 17.757 -1.001 4.535 1.00 21.08 228 ILE B C 1
ATOM 3417 O O . ILE B 1 228 ? 16.883 -1.044 3.660 1.00 21.67 228 ILE B O 1
ATOM 3422 N N . TYR B 1 229 ? 17.599 -1.610 5.709 1.00 21.78 229 TYR B N 1
ATOM 3423 C CA . TYR B 1 229 ? 16.398 -2.367 6.035 1.00 19.92 229 TYR B CA 1
ATOM 3424 C C . TYR B 1 229 ? 15.462 -1.604 6.956 1.00 18.58 229 TYR B C 1
ATOM 3425 O O . TYR B 1 229 ? 14.525 -2.200 7.492 1.00 20.85 229 TYR B O 1
ATOM 3434 N N . GLY B 1 230 ? 15.686 -0.303 7.140 1.00 17.41 230 GLY B N 1
ATOM 3435 C CA . GLY B 1 230 ? 14.777 0.520 7.911 1.00 20.35 230 GLY B CA 1
ATOM 3436 C C . GLY B 1 230 ? 14.938 0.444 9.410 1.00 18.67 230 GLY B C 1
ATOM 3437 O O . GLY B 1 230 ? 13.970 0.694 10.134 1.00 21.27 230 GLY B O 1
ATOM 3438 N N . GLU B 1 231 ? 16.138 0.158 9.901 1.00 22.37 231 GLU B N 1
ATOM 3439 C CA . GLU B 1 231 ? 16.369 0.051 11.335 1.00 19.96 231 GLU B CA 1
ATOM 3440 C C . GLU B 1 231 ? 16.546 1.423 11.970 1.00 18.75 231 GLU B C 1
ATOM 3441 O O . GLU B 1 231 ? 17.245 2.283 11.431 1.00 21.76 231 GLU B O 1
ATOM 3447 N N . LEU B 1 232 ? 15.916 1.619 13.129 1.00 21.58 232 LEU B N 1
ATOM 3448 C CA . LEU B 1 232 ? 16.094 2.827 13.932 1.00 18.70 232 LEU B CA 1
ATOM 3449 C C . LEU B 1 232 ? 17.069 2.470 15.049 1.00 18.14 232 LEU B C 1
ATOM 3450 O O . LEU B 1 232 ? 16.676 1.896 16.067 1.00 19.35 232 LEU B O 1
ATOM 3455 N N . ASP B 1 233 ? 18.347 2.800 14.859 1.00 19.37 233 ASP B N 1
ATOM 3456 C CA . ASP B 1 233 ? 19.373 2.324 15.779 1.00 21.80 233 ASP B CA 1
ATOM 3457 C C . ASP B 1 233 ? 19.676 3.290 16.921 1.00 16.21 233 ASP B C 1
ATOM 3458 O O . ASP B 1 233 ? 20.392 2.910 17.850 1.00 20.20 233 ASP B O 1
ATOM 3463 N N . PHE B 1 234 ? 19.155 4.514 16.895 1.00 17.90 234 PHE B N 1
ATOM 3464 C CA . PHE B 1 234 ? 19.357 5.423 18.013 1.00 18.35 234 PHE B CA 1
ATOM 3465 C C . PHE B 1 234 ? 18.123 6.296 18.179 1.00 18.29 234 PHE B C 1
ATOM 3466 O O . PHE B 1 234 ? 17.523 6.734 17.193 1.00 19.08 234 PHE B O 1
ATOM 3474 N N . TRP B 1 235 ? 17.759 6.551 19.432 1.00 19.55 235 TRP B N 1
ATOM 3475 C CA . TRP B 1 235 ? 16.518 7.231 19.766 1.00 18.90 235 TRP B CA 1
ATOM 3476 C C . TRP B 1 235 ? 16.777 8.356 20.753 1.00 23.39 235 TRP B C 1
ATOM 3477 O O . TRP B 1 235 ? 17.627 8.232 21.641 1.00 23.18 235 TRP B O 1
ATOM 3488 N N . GLY B 1 236 ? 16.029 9.445 20.604 1.00 23.53 236 GLY B N 1
ATOM 3489 C CA . GLY B 1 236 ? 15.917 10.414 21.672 1.00 21.87 236 GLY B CA 1
ATOM 3490 C C . GLY B 1 236 ? 15.122 9.847 22.834 1.00 24.11 236 GLY B C 1
ATOM 3491 O O . GLY B 1 236 ? 14.444 8.824 22.730 1.00 25.96 236 GLY B O 1
ATOM 3492 N N . CYS B 1 237 ? 15.213 10.520 23.978 1.00 23.17 237 CYS B N 1
ATOM 3493 C CA . CYS B 1 237 ? 14.514 10.014 25.153 1.00 24.38 237 CYS B CA 1
ATOM 3494 C C . CYS B 1 237 ? 13.039 10.385 25.165 1.00 24.40 237 CYS B C 1
ATOM 3495 O O . CYS B 1 237 ? 12.307 9.906 26.037 1.00 26.72 237 CYS B O 1
ATOM 3498 N N . GLY B 1 238 ? 12.591 11.210 24.234 1.00 26.06 238 GLY B N 1
ATOM 3499 C CA . GLY B 1 238 ? 11.186 11.533 24.106 1.00 21.06 238 GLY B CA 1
ATOM 3500 C C . GLY B 1 238 ? 10.834 12.861 24.747 1.00 27.13 238 GLY B C 1
ATOM 3501 O O . GLY B 1 238 ? 11.502 13.339 25.672 1.00 24.82 238 GLY B O 1
ATOM 3502 N N . THR B 1 239 ? 9.769 13.478 24.241 1.00 26.99 239 THR B N 1
ATOM 3503 C CA . THR B 1 239 ? 9.192 14.674 24.835 1.00 29.61 239 THR B CA 1
ATOM 3504 C C . THR B 1 239 ? 7.680 14.505 24.888 1.00 26.40 239 THR B C 1
ATOM 3505 O O . THR B 1 239 ? 7.076 13.944 23.968 1.00 26.61 239 THR B O 1
ATOM 3509 N N . LEU B 1 240 ? 7.075 14.967 25.978 1.00 26.29 240 LEU B N 1
ATOM 3510 C CA . LEU B 1 240 ? 5.663 14.717 26.233 1.00 25.83 240 LEU B CA 1
ATOM 3511 C C . LEU B 1 240 ? 4.804 15.811 25.613 1.00 29.06 240 LEU B C 1
ATOM 3512 O O . LEU B 1 240 ? 5.040 17.002 25.840 1.00 32.48 240 LEU B O 1
ATOM 3517 N N . VAL B 1 241 ? 3.806 15.396 24.836 1.00 27.65 241 VAL B N 1
ATOM 3518 C CA . VAL B 1 241 ? 2.814 16.289 24.248 1.00 27.25 241 VAL B CA 1
ATOM 3519 C C . VAL B 1 241 ? 1.459 15.921 24.835 1.00 29.86 241 VAL B C 1
ATOM 3520 O O . VAL B 1 241 ? 1.011 14.775 24.702 1.00 28.20 241 VAL B O 1
ATOM 3524 N N . THR B 1 242 ? 0.809 16.885 25.483 1.00 28.69 242 THR B N 1
ATOM 3525 C CA . THR B 1 242 ? -0.473 16.664 26.142 1.00 29.75 242 THR B CA 1
ATOM 3526 C C . THR B 1 242 ? -1.522 17.566 25.508 1.00 36.56 242 THR B C 1
ATOM 3527 O O . THR B 1 242 ? -1.345 18.789 25.453 1.00 33.73 242 THR B O 1
ATOM 3531 N N . VAL B 1 243 ? -2.610 16.965 25.037 1.00 35.77 243 VAL B N 1
ATOM 3532 C CA . VAL B 1 243 ? -3.714 17.689 24.417 1.00 35.60 243 VAL B CA 1
ATOM 3533 C C . VAL B 1 243 ? -4.949 17.469 25.276 1.00 40.33 243 VAL B C 1
ATOM 3534 O O . VAL B 1 243 ? -5.544 16.384 25.255 1.00 40.25 243 VAL B O 1
ATOM 3538 N N . SER B 1 244 ? -5.337 18.493 26.032 1.00 41.14 244 SER B N 1
ATOM 3539 C CA . SER B 1 244 ? -6.579 18.451 26.788 1.00 43.20 244 SER B CA 1
ATOM 3540 C C . SER B 1 244 ? -7.098 19.870 26.953 1.00 44.46 244 SER B C 1
ATOM 3541 O O . SER B 1 244 ? -6.363 20.847 26.789 1.00 41.98 244 SER B O 1
ATOM 3544 N N . SER B 1 245 ? -8.382 19.970 27.277 1.00 47.17 245 SER B N 1
ATOM 3545 C CA . SER B 1 245 ? -9.043 21.263 27.399 1.00 51.83 245 SER B CA 1
ATOM 3546 C C . SER B 1 245 ? -9.400 21.570 28.849 1.00 48.26 245 SER B C 1
ATOM 3547 O O . SER B 1 245 ? -8.715 22.346 29.514 1.00 48.13 245 SER B O 1
ATOM 3550 N N . ASP C 1 1 ? 9.284 15.479 -61.343 1.00 47.70 1 ASP C N 1
ATOM 3551 C CA . ASP C 1 1 ? 9.140 14.261 -60.553 1.00 47.50 1 ASP C CA 1
ATOM 3552 C C . ASP C 1 1 ? 7.885 14.313 -59.687 1.00 45.99 1 ASP C C 1
ATOM 3553 O O . ASP C 1 1 ? 7.250 15.360 -59.564 1.00 42.62 1 ASP C O 1
ATOM 3558 N N . ILE C 1 2 ? 7.539 13.185 -59.079 1.00 40.82 2 ILE C N 1
ATOM 3559 C CA . ILE C 1 2 ? 6.294 13.062 -58.333 1.00 35.82 2 ILE C CA 1
ATOM 3560 C C . ILE C 1 2 ? 6.526 13.497 -56.894 1.00 37.14 2 ILE C C 1
ATOM 3561 O O . ILE C 1 2 ? 7.422 12.984 -56.214 1.00 35.32 2 ILE C O 1
ATOM 3566 N N . GLN C 1 3 ? 5.720 14.449 -56.434 1.00 33.66 3 GLN C N 1
ATOM 3567 C CA . GLN C 1 3 ? 5.725 14.872 -55.042 1.00 32.36 3 GLN C CA 1
ATOM 3568 C C . GLN C 1 3 ? 4.644 14.099 -54.298 1.00 33.50 3 GLN C C 1
ATOM 3569 O O . GLN C 1 3 ? 3.469 14.145 -54.680 1.00 33.44 3 GLN C O 1
ATOM 3575 N N . MET C 1 4 ? 5.039 13.382 -53.250 1.00 31.79 4 MET C N 1
ATOM 3576 C CA . MET C 1 4 ? 4.100 12.651 -52.408 1.00 32.35 4 MET C CA 1
ATOM 3577 C C . MET C 1 4 ? 3.807 13.491 -51.172 1.00 29.72 4 MET C C 1
ATOM 3578 O O . MET C 1 4 ? 4.731 13.891 -50.455 1.00 31.93 4 MET C O 1
ATOM 3583 N N . THR C 1 5 ? 2.528 13.763 -50.932 1.00 29.64 5 THR C N 1
ATOM 3584 C CA . THR C 1 5 ? 2.093 14.547 -49.783 1.00 30.60 5 THR C CA 1
ATOM 3585 C C . THR C 1 5 ? 1.083 13.732 -48.990 1.00 28.95 5 THR C C 1
ATOM 3586 O O . THR C 1 5 ? 0.052 13.318 -49.531 1.00 28.30 5 THR C O 1
ATOM 3590 N N . GLN C 1 6 ? 1.386 13.498 -47.718 1.00 28.57 6 GLN C N 1
ATOM 3591 C CA . GLN C 1 6 ? 0.514 12.747 -46.829 1.00 31.03 6 GLN C CA 1
ATOM 3592 C C . GLN C 1 6 ? -0.270 13.696 -45.934 1.00 28.34 6 GLN C C 1
ATOM 3593 O O . GLN C 1 6 ? 0.175 14.806 -45.63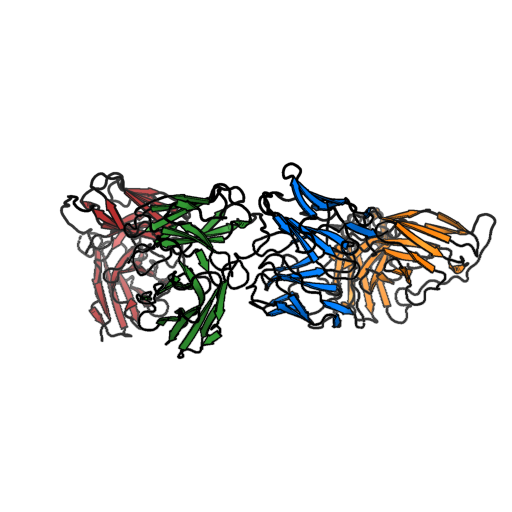5 1.00 28.60 6 GLN C O 1
ATOM 3599 N N . SER C 1 7 ? -1.445 13.242 -45.501 1.00 30.17 7 SER C N 1
ATOM 3600 C CA . SER C 1 7 ? -2.247 13.971 -44.534 1.00 33.19 7 SER C CA 1
ATOM 3601 C C . SER C 1 7 ? -2.957 12.962 -43.641 1.00 32.14 7 SER C C 1
ATOM 3602 O O . SER C 1 7 ? -3.482 11.955 -44.140 1.00 31.14 7 SER C O 1
ATOM 3605 N N . PRO C 1 8 ? -2.980 13.194 -42.319 1.00 27.51 8 PRO C N 1
ATOM 3606 C CA . PRO C 1 8 ? -2.344 14.351 -41.687 1.00 27.34 8 PRO C CA 1
ATOM 3607 C C . PRO C 1 8 ? -0.843 14.152 -41.533 1.00 29.04 8 PRO C C 1
ATOM 3608 O O . PRO C 1 8 ? -0.340 13.082 -41.864 1.00 30.95 8 PRO C O 1
ATOM 3612 N N . SER C 1 9 ? -0.137 15.174 -41.051 1.00 30.89 9 SER C N 1
ATOM 3613 C CA . SER C 1 9 ? 1.287 15.019 -40.784 1.00 30.34 9 SER C CA 1
ATOM 3614 C C . SER C 1 9 ? 1.537 14.345 -39.441 1.00 29.11 9 SER C C 1
ATOM 3615 O O . SER C 1 9 ? 2.532 13.627 -39.287 1.00 27.61 9 SER C O 1
ATOM 3618 N N . SER C 1 10 ? 0.657 14.565 -38.466 1.00 27.00 10 SER C N 1
ATOM 3619 C CA . SER C 1 10 ? 0.692 13.845 -37.202 1.00 29.90 10 SER C CA 1
ATOM 3620 C C . SER C 1 10 ? -0.737 13.690 -36.707 1.00 31.95 10 SER C C 1
ATOM 3621 O O . SER C 1 10 ? -1.638 14.424 -37.119 1.00 32.41 10 SER C O 1
ATOM 3624 N N . LEU C 1 11 ? -0.940 12.722 -35.814 1.00 31.55 11 LEU C N 1
ATOM 3625 C CA . LEU C 1 11 ? -2.292 12.347 -35.422 1.00 27.56 11 LEU C CA 1
ATOM 3626 C C . LEU C 1 11 ? -2.267 11.688 -34.052 1.00 33.03 11 LEU C C 1
ATOM 3627 O O . LEU C 1 11 ? -1.465 10.778 -33.814 1.00 33.26 11 LEU C O 1
ATOM 3632 N N . SER C 1 12 ? -3.143 12.147 -33.161 1.00 33.21 12 SER C N 1
ATOM 3633 C CA . SER C 1 12 ? -3.314 11.560 -31.840 1.00 28.72 12 SER C CA 1
ATOM 3634 C C . SER C 1 12 ? -4.540 10.657 -31.853 1.00 30.63 12 SER C C 1
ATOM 3635 O O . SER C 1 12 ? -5.603 11.057 -32.340 1.00 34.49 12 SER C O 1
ATOM 3638 N N . ALA C 1 13 ? -4.390 9.446 -31.322 1.00 26.50 13 ALA C N 1
ATOM 3639 C CA . ALA C 1 13 ? -5.487 8.490 -31.306 1.00 26.25 13 ALA C CA 1
ATOM 3640 C C . ALA C 1 13 ? -5.391 7.630 -30.055 1.00 27.43 13 ALA C C 1
ATOM 3641 O O . ALA C 1 13 ? -4.398 7.660 -29.324 1.00 26.24 13 ALA C O 1
ATOM 3643 N N . SER C 1 14 ? -6.448 6.861 -29.817 1.00 29.33 14 SER C N 1
ATOM 3644 C CA . SER C 1 14 ? -6.522 5.924 -28.708 1.00 29.36 14 SER C CA 1
ATOM 3645 C C . SER C 1 14 ? -6.496 4.498 -29.236 1.00 27.51 14 SER C C 1
ATOM 3646 O O . SER C 1 14 ? -6.819 4.239 -30.398 1.00 29.22 14 SER C O 1
ATOM 3649 N N . VAL C 1 15 ? -6.098 3.570 -28.362 1.00 25.31 15 VAL C N 1
ATOM 3650 C CA . VAL C 1 15 ? -6.167 2.156 -28.703 1.00 23.63 15 VAL C CA 1
ATOM 3651 C C . VAL C 1 15 ? -7.604 1.804 -29.060 1.00 25.07 15 VAL C C 1
ATOM 3652 O O . VAL C 1 15 ? -8.555 2.229 -28.391 1.00 28.58 15 VAL C O 1
ATOM 3656 N N . GLY C 1 16 ? -7.770 1.043 -30.140 1.00 27.68 16 GLY C N 1
ATOM 3657 C CA . GLY C 1 16 ? -9.076 0.692 -30.645 1.00 25.38 16 GLY C CA 1
ATOM 3658 C C . GLY C 1 16 ? -9.621 1.622 -31.709 1.00 29.39 16 GLY C C 1
ATOM 3659 O O . GLY C 1 16 ? -10.568 1.249 -32.411 1.00 30.80 16 GLY C O 1
ATOM 3660 N N . ASP C 1 17 ? -9.055 2.818 -31.848 1.00 27.30 17 ASP C N 1
ATOM 3661 C CA . ASP C 1 17 ? -9.528 3.763 -32.847 1.00 25.60 17 ASP C CA 1
ATOM 3662 C C . ASP C 1 17 ? -9.279 3.238 -34.255 1.00 27.13 17 ASP C C 1
ATOM 3663 O O . ASP C 1 17 ? -8.321 2.506 -34.514 1.00 28.68 17 ASP C O 1
ATOM 3668 N N . ARG C 1 18 ? -10.163 3.621 -35.170 1.00 29.73 18 ARG C N 1
ATOM 3669 C CA . ARG C 1 18 ? -9.928 3.438 -36.595 1.00 27.97 18 ARG C CA 1
ATOM 3670 C C . ARG C 1 18 ? -9.169 4.654 -37.108 1.00 27.43 18 ARG C C 1
ATOM 3671 O O . ARG C 1 18 ? -9.623 5.791 -36.942 1.00 32.76 18 ARG C O 1
ATOM 3679 N N . VAL C 1 19 ? -8.012 4.417 -37.721 1.00 29.07 19 VAL C N 1
ATOM 3680 C CA . VAL C 1 19 ? -7.114 5.477 -38.160 1.00 28.24 19 VAL C CA 1
ATOM 3681 C C . VAL C 1 19 ? -7.008 5.433 -39.678 1.00 29.70 19 VAL C C 1
ATOM 3682 O O . VAL C 1 19 ? -6.927 4.353 -40.272 1.00 29.49 19 VAL C O 1
ATOM 3686 N N . THR C 1 20 ? -7.010 6.612 -40.303 1.00 30.87 20 THR C N 1
ATOM 3687 C CA . THR C 1 20 ? -6.941 6.738 -41.754 1.00 32.03 20 THR C CA 1
ATOM 3688 C C . THR C 1 20 ? -5.849 7.727 -42.134 1.00 28.07 20 THR C C 1
ATOM 3689 O O . THR C 1 20 ? -5.852 8.872 -41.668 1.00 32.37 20 THR C O 1
ATOM 3693 N N . ILE C 1 21 ? -4.924 7.285 -42.981 1.00 27.81 21 ILE C N 1
ATOM 3694 C CA . ILE C 1 21 ? -3.842 8.118 -43.492 1.00 27.47 21 ILE C CA 1
ATOM 3695 C C . ILE C 1 21 ? -3.988 8.204 -45.005 1.00 28.53 21 ILE C C 1
ATOM 3696 O O . ILE C 1 21 ? -4.221 7.186 -45.668 1.00 27.82 21 ILE C O 1
ATOM 3701 N N . THR C 1 22 ? -3.854 9.412 -45.546 1.00 32.88 22 THR C N 1
ATOM 3702 C CA . THR C 1 22 ? -4.037 9.671 -46.968 1.00 31.23 22 THR C CA 1
ATOM 3703 C C . THR C 1 22 ? -2.700 10.045 -47.597 1.00 27.23 22 THR C C 1
ATOM 3704 O O . THR C 1 22 ? -1.865 10.694 -46.960 1.00 27.35 22 THR C O 1
ATOM 3708 N N . CYS C 1 23 ? -2.494 9.610 -48.841 1.00 30.30 23 CYS C N 1
ATOM 3709 C CA . CYS C 1 23 ? -1.259 9.863 -49.574 1.00 29.76 23 CYS C CA 1
ATOM 3710 C C . CYS C 1 23 ? -1.613 10.188 -51.017 1.00 28.46 23 CYS C C 1
ATOM 3711 O O . CYS C 1 23 ? -2.242 9.373 -51.699 1.00 28.74 23 CYS C O 1
ATOM 3714 N N . ARG C 1 24 ? -1.209 11.367 -51.484 1.00 28.90 24 ARG C N 1
ATOM 3715 C CA . ARG C 1 24 ? -1.571 11.839 -52.812 1.00 32.72 24 ARG C CA 1
ATOM 3716 C C . ARG C 1 24 ? -0.325 12.171 -53.623 1.00 25.81 24 ARG C C 1
ATOM 3717 O O . ARG C 1 24 ? 0.662 12.686 -53.086 1.00 28.59 24 ARG C O 1
ATOM 3725 N N . ALA C 1 25 ? -0.387 11.880 -54.922 1.00 27.08 25 ALA C N 1
ATOM 3726 C CA . ALA C 1 25 ? 0.734 12.043 -55.838 1.00 28.78 25 ALA C CA 1
ATOM 3727 C C . ALA C 1 25 ? 0.459 13.173 -56.822 1.00 28.54 25 ALA C C 1
ATOM 3728 O O . ALA C 1 25 ? -0.679 13.361 -57.265 1.00 29.23 25 ALA C O 1
ATOM 3730 N N . SER C 1 26 ? 1.514 13.911 -57.174 1.00 30.25 26 SER C N 1
ATOM 3731 C CA . SER C 1 26 ? 1.397 15.034 -58.097 1.00 30.72 26 SER C CA 1
ATOM 3732 C C . SER C 1 26 ? 1.077 14.605 -59.523 1.00 30.93 26 SER C C 1
ATOM 3733 O O . SER C 1 26 ? 0.743 15.463 -60.348 1.00 35.09 26 SER C O 1
ATOM 3736 N N . GLN C 1 27 ? 1.191 13.318 -59.838 1.00 30.43 27 GLN C N 1
ATOM 3737 C CA . GLN C 1 27 ? 0.736 12.791 -61.115 1.00 31.76 27 GLN C CA 1
ATOM 3738 C C . GLN C 1 27 ? 0.317 11.346 -60.899 1.00 32.89 27 GLN C C 1
ATOM 3739 O O . GLN C 1 27 ? 0.641 10.735 -59.877 1.00 36.63 27 GLN C O 1
ATOM 3745 N N . SER C 1 28 ? -0.410 10.804 -61.870 1.00 30.01 28 SER C N 1
ATOM 3746 C CA . SER C 1 28 ? -0.888 9.436 -61.747 1.00 28.84 28 SER C CA 1
ATOM 3747 C C . SER C 1 28 ? 0.288 8.468 -61.702 1.00 31.47 28 SER C C 1
ATOM 3748 O O . SER C 1 28 ? 1.176 8.506 -62.558 1.00 30.23 28 SER C O 1
ATOM 3751 N N . ILE C 1 29 ? 0.296 7.606 -60.688 1.00 31.01 29 ILE C N 1
ATOM 3752 C CA . ILE C 1 29 ? 1.350 6.617 -60.507 1.00 26.36 29 ILE C CA 1
ATOM 3753 C C . ILE C 1 29 ? 0.806 5.195 -60.567 1.00 25.65 29 ILE C C 1
ATOM 3754 O O . ILE C 1 29 ? 1.476 4.264 -60.130 1.00 23.54 29 ILE C O 1
ATOM 3759 N N . SER C 1 30 ? -0.402 5.024 -61.109 1.00 25.75 30 SER C N 1
ATOM 3760 C CA . SER C 1 30 ? -1.005 3.703 -61.212 1.00 23.88 30 SER C CA 1
ATOM 3761 C C . SER C 1 30 ? -1.109 3.043 -59.845 1.00 26.56 30 SER C C 1
ATOM 3762 O O . SER C 1 30 ? -1.669 3.620 -58.908 1.00 25.41 30 SER C O 1
ATOM 3765 N N . SER C 1 31 ? -0.547 1.841 -59.719 1.00 27.93 31 SER C N 1
ATOM 3766 C CA . SER C 1 31 ? -0.518 1.143 -58.443 1.00 28.47 31 SER C CA 1
ATOM 3767 C C . SER C 1 31 ? 0.891 1.037 -57.864 1.00 20.86 31 SER C C 1
ATOM 3768 O O . SER C 1 31 ? 1.128 0.220 -56.971 1.00 23.79 31 SER C O 1
ATOM 3771 N N . TYR C 1 32 ? 1.831 1.849 -58.346 1.00 19.02 32 TYR C N 1
ATOM 3772 C CA . TYR C 1 32 ? 3.208 1.803 -57.851 1.00 22.42 32 TYR C CA 1
ATOM 3773 C C . TYR C 1 32 ? 3.333 2.681 -56.605 1.00 21.16 32 TYR C C 1
ATOM 3774 O O . TYR C 1 32 ? 3.947 3.750 -56.599 1.00 20.24 32 TYR C O 1
ATOM 3783 N N . LEU C 1 33 ? 2.734 2.182 -55.523 1.00 21.19 33 LEU C N 1
ATOM 3784 C CA . LEU C 1 33 ? 2.649 2.902 -54.257 1.00 23.29 33 LEU C CA 1
ATOM 3785 C C . LEU C 1 33 ? 2.735 1.892 -53.125 1.00 18.93 33 LEU C C 1
ATOM 3786 O O . LEU C 1 33 ? 1.909 0.978 -53.046 1.00 19.54 33 LEU C O 1
ATOM 3791 N N . ASN C 1 34 ? 3.724 2.058 -52.250 1.00 20.09 34 ASN C N 1
ATOM 3792 C CA . ASN C 1 34 ? 3.949 1.162 -51.126 1.00 18.28 34 ASN C CA 1
ATOM 3793 C C . ASN C 1 34 ? 3.865 1.944 -49.821 1.00 19.41 34 ASN C C 1
ATOM 3794 O O . ASN C 1 34 ? 4.111 3.153 -49.789 1.00 20.63 34 ASN C O 1
ATOM 3799 N N . TRP C 1 35 ? 3.505 1.247 -48.743 1.00 16.33 35 TRP C N 1
ATOM 3800 C CA . TRP C 1 35 ? 3.369 1.841 -47.420 1.00 16.86 35 TRP C CA 1
ATOM 3801 C C . TRP C 1 35 ? 4.375 1.213 -46.467 1.00 18.08 35 TRP C C 1
ATOM 3802 O O . TRP C 1 35 ? 4.616 0.002 -46.516 1.00 18.71 35 TRP C O 1
ATOM 3813 N N . TYR C 1 36 ? 4.946 2.035 -45.589 1.00 17.08 36 TYR C N 1
ATOM 3814 C CA . TYR C 1 36 ? 5.961 1.585 -44.650 1.00 16.44 36 TYR C CA 1
ATOM 3815 C C . TYR C 1 36 ? 5.646 2.095 -43.253 1.00 17.17 36 TYR C C 1
ATOM 3816 O O . TYR C 1 36 ? 5.089 3.182 -43.080 1.00 19.34 36 TYR C O 1
ATOM 3825 N N . GLN C 1 37 ? 6.010 1.292 -42.259 1.00 18.52 37 GLN C N 1
ATOM 3826 C CA . GLN C 1 37 ? 5.903 1.654 -40.853 1.00 18.41 37 GLN C CA 1
ATOM 3827 C C . GLN C 1 37 ? 7.304 1.805 -40.286 1.00 19.01 37 GLN C C 1
ATOM 3828 O O . GLN C 1 37 ? 8.168 0.957 -40.532 1.00 21.27 37 GLN C O 1
ATOM 3834 N N . GLN C 1 38 ? 7.536 2.884 -39.545 1.00 21.35 38 GLN C N 1
ATOM 3835 C CA . GLN C 1 38 ? 8.814 3.061 -38.872 1.00 22.86 38 GLN C CA 1
ATOM 3836 C C . GLN C 1 38 ? 8.582 3.533 -37.448 1.00 22.93 38 GLN C C 1
ATOM 3837 O O . GLN C 1 38 ? 7.778 4.438 -37.206 1.00 20.90 38 GLN C O 1
ATOM 3843 N N . LYS C 1 39 ? 9.281 2.916 -36.522 1.00 20.94 39 LYS C N 1
ATOM 3844 C CA . LYS C 1 39 ? 9.319 3.339 -35.140 1.00 20.73 39 LYS C CA 1
ATOM 3845 C C . LYS C 1 39 ? 10.664 3.990 -34.836 1.00 24.51 39 LYS C C 1
ATOM 3846 O O . LYS C 1 39 ? 11.668 3.672 -35.485 1.00 25.37 39 LYS C O 1
ATOM 3852 N N . PRO C 1 40 ? 10.713 4.918 -33.882 1.00 24.88 40 PRO C N 1
ATOM 3853 C CA . PRO C 1 40 ? 11.956 5.661 -33.635 1.00 23.24 40 PRO C CA 1
ATOM 3854 C C . PRO C 1 40 ? 13.135 4.736 -33.367 1.00 25.34 40 PRO C C 1
ATOM 3855 O O . PRO C 1 40 ? 13.073 3.846 -32.516 1.00 26.41 40 PRO C O 1
ATOM 3859 N N . GLY C 1 41 ? 14.211 4.943 -34.122 1.00 25.96 41 GLY C N 1
ATOM 3860 C CA . GLY C 1 41 ? 15.409 4.147 -33.989 1.00 26.94 41 GLY C CA 1
ATOM 3861 C C . GLY C 1 41 ? 15.386 2.813 -34.699 1.00 28.28 41 GLY C C 1
ATOM 3862 O O . GLY C 1 41 ? 16.398 2.099 -34.671 1.00 27.98 41 GLY C O 1
ATOM 3863 N N . CYS C 1 42 ? 14.277 2.451 -35.333 1.00 25.99 42 CYS C N 1
ATOM 3864 C CA . CYS C 1 42 ? 14.155 1.178 -36.026 1.00 25.02 42 CYS C CA 1
ATOM 3865 C C . CYS C 1 42 ? 14.294 1.370 -37.530 1.00 26.14 42 CYS C C 1
ATOM 3866 O O . CYS C 1 42 ? 14.136 2.472 -38.060 1.00 26.53 42 CYS C O 1
ATOM 3869 N N . ALA C 1 43 ? 14.590 0.270 -38.215 1.00 22.53 43 ALA C N 1
ATOM 3870 C CA . ALA C 1 43 ? 14.493 0.260 -39.662 1.00 22.38 43 ALA C CA 1
ATOM 3871 C C . ALA C 1 43 ? 13.022 0.272 -40.073 1.00 23.45 43 ALA C C 1
ATOM 3872 O O . ALA C 1 43 ? 12.160 -0.205 -39.329 1.00 22.91 43 ALA C O 1
ATOM 3874 N N . PRO C 1 44 ? 12.704 0.827 -41.242 1.00 22.64 44 PRO C N 1
ATOM 3875 C CA . PRO C 1 44 ? 11.319 0.775 -41.718 1.00 20.23 44 PRO C CA 1
ATOM 3876 C C . PRO C 1 44 ? 10.890 -0.659 -41.990 1.00 19.02 44 PRO C C 1
ATOM 3877 O O . PRO C 1 44 ? 11.709 -1.570 -42.133 1.00 19.57 44 PRO C O 1
ATOM 3881 N N . LYS C 1 45 ? 9.576 -0.852 -42.062 1.00 17.57 45 LYS C N 1
ATOM 3882 C CA . LYS C 1 45 ? 8.982 -2.159 -42.300 1.00 18.36 45 LYS C CA 1
ATOM 3883 C C . LYS C 1 45 ? 7.888 -2.020 -43.344 1.00 17.63 45 LYS C C 1
ATOM 3884 O O . LYS C 1 45 ? 7.070 -1.097 -43.267 1.00 19.71 45 LYS C O 1
ATOM 3890 N N . LEU C 1 46 ? 7.872 -2.932 -44.312 1.00 15.89 46 LEU C N 1
ATOM 3891 C CA . LEU C 1 46 ? 6.878 -2.896 -45.376 1.00 16.96 46 LEU C CA 1
ATOM 3892 C C . LEU C 1 46 ? 5.535 -3.402 -44.862 1.00 17.88 46 LEU C C 1
ATOM 3893 O O . LEU C 1 46 ? 5.459 -4.469 -44.246 1.00 16.37 46 LEU C O 1
ATOM 3898 N N . LEU C 1 47 ? 4.476 -2.632 -45.121 1.00 19.02 47 LEU C N 1
ATOM 3899 C CA . LEU C 1 47 ? 3.116 -2.984 -44.729 1.00 19.27 47 LEU C CA 1
ATOM 3900 C C . LEU C 1 47 ? 2.263 -3.378 -45.927 1.00 17.29 47 LEU C C 1
ATOM 3901 O O . LEU C 1 47 ? 1.671 -4.461 -45.944 1.00 17.84 47 LEU C O 1
ATOM 3906 N N . ILE C 1 48 ? 2.176 -2.500 -46.924 1.00 19.36 48 ILE C N 1
ATOM 3907 C CA . ILE C 1 48 ? 1.377 -2.711 -48.123 1.00 17.72 48 ILE C CA 1
ATOM 3908 C C . ILE C 1 48 ? 2.270 -2.493 -49.336 1.00 18.80 48 ILE C C 1
ATOM 3909 O O . ILE C 1 48 ? 3.056 -1.540 -49.371 1.00 18.15 48 ILE C O 1
ATOM 3914 N N . TYR C 1 49 ? 2.155 -3.373 -50.329 1.00 21.86 49 TYR C N 1
ATOM 3915 C CA . TYR C 1 49 ? 2.800 -3.165 -51.617 1.00 18.28 49 TYR C CA 1
ATOM 3916 C C . TYR C 1 49 ? 1.753 -3.173 -52.721 1.00 19.83 49 TYR C C 1
ATOM 3917 O O . TYR C 1 49 ? 0.684 -3.772 -52.579 1.00 22.20 49 TYR C O 1
ATOM 3926 N N . ALA C 1 50 ? 2.068 -2.480 -53.816 1.00 18.73 50 ALA C N 1
ATOM 3927 C CA . ALA C 1 50 ? 1.168 -2.356 -54.965 1.00 22.40 50 ALA C CA 1
ATOM 3928 C C . ALA C 1 50 ? -0.193 -1.795 -54.555 1.00 23.43 50 ALA C C 1
ATOM 3929 O O . ALA C 1 50 ? -1.240 -2.285 -54.986 1.00 24.16 50 ALA C O 1
ATOM 3931 N N . ALA C 1 51 ? -0.167 -0.777 -53.689 1.00 21.60 51 ALA C N 1
ATOM 3932 C CA . ALA C 1 51 ? -1.330 0.006 -53.274 1.00 23.00 51 ALA C CA 1
ATOM 3933 C C . ALA C 1 51 ? -2.288 -0.747 -52.353 1.00 25.47 51 ALA C C 1
ATOM 3934 O O . ALA C 1 51 ? -2.957 -0.121 -51.526 1.00 25.14 51 ALA C O 1
ATOM 3936 N N . SER C 1 52 ? -2.368 -2.072 -52.464 1.00 24.42 52 SER C N 1
ATOM 3937 C CA . SER C 1 52 ? -3.397 -2.785 -51.716 1.00 24.55 52 SER C CA 1
ATOM 3938 C C . SER C 1 52 ? -3.005 -4.179 -51.248 1.00 25.33 52 SER C C 1
ATOM 3939 O O . SER C 1 52 ? -3.800 -4.805 -50.543 1.00 25.47 52 SER C O 1
ATOM 3942 N N . SER C 1 53 ? -1.835 -4.698 -51.604 1.00 24.89 53 SER C N 1
ATOM 3943 C CA . SER C 1 53 ? -1.443 -6.039 -51.190 1.00 20.87 53 SER C CA 1
ATOM 3944 C C . SER C 1 53 ? -0.804 -5.983 -49.808 1.00 21.93 53 SER C C 1
ATOM 3945 O O . SER C 1 53 ? 0.166 -5.247 -49.594 1.00 22.36 53 SER C O 1
ATOM 3948 N N . LEU C 1 54 ? -1.351 -6.761 -48.879 1.00 21.59 54 LEU C N 1
ATOM 3949 C CA . LEU C 1 54 ? -0.822 -6.849 -47.525 1.00 20.02 54 LEU C CA 1
ATOM 3950 C C . LEU C 1 54 ? 0.432 -7.715 -47.512 1.00 22.81 54 LEU C C 1
ATOM 3951 O O . LEU C 1 54 ? 0.418 -8.849 -47.998 1.00 21.97 54 LEU C O 1
ATOM 3956 N N . GLN C 1 55 ? 1.517 -7.181 -46.962 1.00 20.96 55 GLN C N 1
ATOM 3957 C CA . GLN C 1 55 ? 2.744 -7.955 -46.855 1.00 22.37 55 GLN C CA 1
ATOM 3958 C C . GLN C 1 55 ? 2.562 -9.096 -45.859 1.00 22.05 55 GLN C C 1
ATOM 3959 O O . GLN C 1 55 ? 1.837 -8.975 -44.867 1.00 22.93 55 GLN C O 1
ATOM 3965 N N . SER C 1 56 ? 3.216 -10.222 -46.144 1.00 24.63 56 SER C N 1
ATOM 3966 C CA . SER C 1 56 ? 3.122 -11.387 -45.276 1.00 21.43 56 SER C CA 1
ATOM 3967 C C . SER C 1 56 ? 3.555 -11.030 -43.859 1.00 25.98 56 SER C C 1
ATOM 3968 O O . SER C 1 56 ? 4.597 -10.400 -43.652 1.00 28.73 56 SER C O 1
ATOM 3971 N N . GLY C 1 57 ? 2.740 -11.418 -42.880 1.00 24.90 57 GLY C N 1
ATOM 3972 C CA . GLY C 1 57 ? 3.046 -11.160 -41.490 1.00 24.82 57 GLY C CA 1
ATOM 3973 C C . GLY C 1 57 ? 2.550 -9.840 -40.945 1.00 25.93 57 GLY C C 1
ATOM 3974 O O . GLY C 1 57 ? 2.737 -9.575 -39.750 1.00 27.17 57 GLY C O 1
ATOM 3975 N N . VAL C 1 58 ? 1.939 -8.998 -41.772 1.00 25.64 58 VAL C N 1
ATOM 3976 C CA . VAL C 1 58 ? 1.345 -7.750 -41.300 1.00 24.02 58 VAL C CA 1
ATOM 3977 C C . VAL C 1 58 ? -0.093 -8.047 -40.891 1.00 22.64 58 VAL C C 1
ATOM 3978 O O . VAL C 1 58 ? -0.825 -8.696 -41.653 1.00 23.66 58 VAL C O 1
ATOM 3982 N N . PRO C 1 59 ? -0.532 -7.613 -39.707 1.00 22.67 59 PRO C N 1
ATOM 3983 C CA . PRO C 1 59 ? -1.888 -7.947 -39.251 1.00 24.30 59 PRO C CA 1
ATOM 3984 C C . PRO C 1 59 ? -2.957 -7.459 -40.218 1.00 23.90 59 PRO C C 1
ATOM 3985 O O . PRO C 1 59 ? -2.806 -6.434 -40.887 1.00 27.39 59 PRO C O 1
ATOM 3989 N N . SER C 1 60 ? -4.060 -8.209 -40.273 1.00 23.54 60 SER C N 1
ATOM 3990 C CA . SER C 1 60 ? -5.153 -7.904 -41.189 1.00 25.79 60 SER C CA 1
ATOM 3991 C C . SER C 1 60 ? -5.856 -6.590 -40.870 1.00 24.42 60 SER C C 1
ATOM 3992 O O . SER C 1 60 ? -6.661 -6.129 -41.686 1.00 28.76 60 SER C O 1
ATOM 3995 N N . ARG C 1 61 ? -5.585 -5.977 -39.718 1.00 25.89 61 ARG C N 1
ATOM 3996 C CA . ARG C 1 61 ? -6.165 -4.669 -39.450 1.00 24.23 61 ARG C CA 1
ATOM 3997 C C . ARG C 1 61 ? -5.563 -3.579 -40.323 1.00 26.55 61 ARG C C 1
ATOM 3998 O O . ARG C 1 61 ? -6.136 -2.488 -40.406 1.00 28.14 61 ARG C O 1
ATOM 4006 N N . PHE C 1 62 ? -4.430 -3.841 -40.969 1.00 27.37 62 PHE C N 1
ATOM 4007 C CA . PHE C 1 62 ? -3.866 -2.918 -41.941 1.00 26.75 62 PHE C CA 1
ATOM 4008 C C . PHE C 1 62 ? -4.460 -3.201 -43.312 1.00 28.57 62 PHE C C 1
ATOM 4009 O O . PHE C 1 62 ? -4.656 -4.359 -43.692 1.00 29.61 62 PHE C O 1
ATOM 4017 N N . SER C 1 63 ? -4.751 -2.134 -44.049 1.00 27.81 63 SER C N 1
ATOM 4018 C CA . SER C 1 63 ? -5.277 -2.268 -45.398 1.00 29.46 63 SER C CA 1
ATOM 4019 C C . SER C 1 63 ? -4.965 -1.001 -46.176 1.00 28.86 63 SER C C 1
ATOM 4020 O O . SER C 1 63 ? -5.081 0.108 -45.647 1.00 29.66 63 SER C O 1
ATOM 4023 N N . GLY C 1 64 ? -4.561 -1.174 -47.428 1.00 27.54 64 GLY C N 1
ATOM 4024 C CA . GLY C 1 64 ? -4.327 -0.061 -48.322 1.00 25.00 64 GLY C CA 1
ATOM 4025 C C . GLY C 1 64 ? -5.261 -0.139 -49.512 1.00 28.70 64 GLY C C 1
ATOM 4026 O O . GLY C 1 64 ? -5.700 -1.220 -49.908 1.00 27.98 64 GLY C O 1
ATOM 4027 N N . SER C 1 65 ? -5.576 1.024 -50.073 1.00 28.11 65 SER C N 1
ATOM 4028 C CA . SER C 1 65 ? -6.409 1.069 -51.264 1.00 28.08 65 SER C CA 1
ATOM 4029 C C . SER C 1 65 ? -6.114 2.350 -52.022 1.00 27.51 65 SER C C 1
ATOM 4030 O O . SER C 1 65 ? -5.498 3.280 -51.495 1.00 26.66 65 SER C O 1
ATOM 4033 N N . GLY C 1 66 ? -6.562 2.382 -53.273 1.00 30.79 66 GLY C N 1
ATOM 4034 C CA . GLY C 1 66 ? -6.357 3.539 -54.115 1.00 26.23 66 GLY C CA 1
ATOM 4035 C C . GLY C 1 66 ? -5.578 3.229 -55.372 1.00 29.10 66 GLY C C 1
ATOM 4036 O O . GLY C 1 66 ? -4.933 2.182 -55.479 1.00 29.38 66 GLY C O 1
ATOM 4037 N N . SER C 1 67 ? -5.644 4.141 -56.337 1.00 32.82 67 SER C N 1
ATOM 4038 C CA . SER C 1 67 ? -4.905 4.030 -57.585 1.00 34.98 67 SER C CA 1
ATOM 4039 C C . SER C 1 67 ? -4.879 5.407 -58.228 1.00 31.38 67 SER C C 1
ATOM 4040 O O . SER C 1 67 ? -5.699 6.273 -57.911 1.00 40.53 67 SER C O 1
ATOM 4043 N N . GLY C 1 68 ? -3.923 5.604 -59.127 1.00 28.80 68 GLY C N 1
ATOM 4044 C CA . GLY C 1 68 ? -3.780 6.897 -59.763 1.00 28.76 68 GLY C CA 1
ATOM 4045 C C . GLY C 1 68 ? -3.048 7.899 -58.896 1.00 32.56 68 GLY C C 1
ATOM 4046 O O . GLY C 1 68 ? -1.815 7.880 -58.831 1.00 33.97 68 GLY C O 1
ATOM 4047 N N . THR C 1 69 ? -3.792 8.776 -58.215 1.00 33.88 69 THR C N 1
ATOM 4048 C CA . THR C 1 69 ? -3.185 9.826 -57.408 1.00 34.22 69 THR C CA 1
ATOM 4049 C C . THR C 1 69 ? -3.595 9.820 -55.942 1.00 31.66 69 THR C C 1
ATOM 4050 O O . THR C 1 69 ? -2.949 10.508 -55.147 1.00 28.91 69 THR C O 1
ATOM 4054 N N . ASP C 1 70 ? -4.640 9.089 -55.556 1.00 32.44 70 ASP C N 1
ATOM 4055 C CA . ASP C 1 70 ? -5.135 9.104 -54.183 1.00 34.13 70 ASP C CA 1
ATOM 4056 C C . ASP C 1 70 ? -5.049 7.704 -53.593 1.00 31.84 70 ASP C C 1
ATOM 4057 O O . ASP C 1 70 ? -5.620 6.757 -54.145 1.00 29.36 70 ASP C O 1
ATOM 4062 N N . PHE C 1 71 ? -4.347 7.580 -52.467 1.00 27.67 71 PHE C N 1
ATOM 4063 C CA . PHE C 1 71 ? -4.189 6.313 -51.768 1.00 28.27 71 PHE C CA 1
ATOM 4064 C C . PHE C 1 71 ? -4.405 6.533 -50.278 1.00 30.05 71 PHE C C 1
ATOM 4065 O O . PHE C 1 71 ? -4.076 7.594 -49.740 1.00 30.37 71 PHE C O 1
ATOM 4073 N N . THR C 1 72 ? -4.967 5.524 -49.612 1.00 26.77 72 THR C N 1
ATOM 4074 C CA . THR C 1 72 ? -5.208 5.591 -48.177 1.00 28.91 72 THR C CA 1
ATOM 4075 C C . THR C 1 72 ? -4.740 4.310 -47.502 1.00 27.16 72 THR C C 1
ATOM 4076 O O . THR C 1 72 ? -4.905 3.215 -48.044 1.00 28.65 72 THR C O 1
ATOM 4080 N N . LEU C 1 73 ? -4.156 4.460 -46.316 1.00 28.03 73 LEU C N 1
ATOM 4081 C CA . LEU C 1 73 ? -3.834 3.347 -45.434 1.00 26.36 73 LEU C CA 1
ATOM 4082 C C . LEU C 1 73 ? -4.717 3.440 -44.197 1.00 28.39 73 LEU C C 1
ATOM 4083 O O . LEU C 1 73 ? -4.794 4.499 -43.565 1.00 27.26 73 LEU C O 1
ATOM 4088 N N . THR C 1 74 ? -5.376 2.335 -43.854 1.00 31.24 74 THR C N 1
ATOM 4089 C CA . THR C 1 74 ? -6.370 2.320 -42.790 1.00 30.49 74 THR C CA 1
ATOM 4090 C C . THR C 1 74 ? -6.036 1.237 -41.776 1.00 28.79 74 THR C C 1
ATOM 4091 O O . THR C 1 74 ? -5.793 0.086 -42.150 1.00 27.00 74 THR C O 1
ATOM 4095 N N . ILE C 1 75 ? -6.030 1.610 -40.499 1.00 27.94 75 ILE C N 1
ATOM 4096 C CA . ILE C 1 75 ? -5.880 0.675 -39.391 1.00 26.61 75 ILE C CA 1
ATOM 4097 C C . ILE C 1 75 ? -7.239 0.573 -38.714 1.00 26.71 75 ILE C C 1
ATOM 4098 O O . ILE C 1 75 ? -7.707 1.536 -38.095 1.00 29.17 75 ILE C O 1
ATOM 4103 N N . SER C 1 76 ? -7.875 -0.596 -38.828 1.00 28.17 76 SER C N 1
ATOM 4104 C CA . SER C 1 76 ? -9.261 -0.732 -38.389 1.00 30.55 76 SER C CA 1
ATOM 4105 C C . SER C 1 76 ? -9.393 -0.669 -36.872 1.00 29.80 76 SER C C 1
ATOM 4106 O O . SER C 1 76 ? -10.447 -0.272 -36.363 1.00 32.75 76 SER C O 1
ATOM 4109 N N . SER C 1 77 ? -8.350 -1.054 -36.136 1.00 27.53 77 SER C N 1
ATOM 4110 C CA . SER C 1 77 ? -8.399 -1.042 -34.674 1.00 25.25 77 SER C CA 1
ATOM 4111 C C . SER C 1 77 ? -6.974 -0.821 -34.175 1.00 23.22 77 SER C C 1
ATOM 4112 O O . SER C 1 77 ? -6.196 -1.775 -34.078 1.00 25.09 77 SER C O 1
ATOM 4115 N N . LEU C 1 78 ? -6.645 0.431 -33.856 1.00 21.11 78 LEU C N 1
ATOM 4116 C CA . LEU C 1 78 ? -5.283 0.776 -33.465 1.00 23.17 78 LEU C CA 1
ATOM 4117 C C . LEU C 1 78 ? -4.882 0.047 -32.188 1.00 23.44 78 LEU C C 1
ATOM 4118 O O . LEU C 1 78 ? -5.576 0.118 -31.170 1.00 24.28 78 LEU C O 1
ATOM 4123 N N . GLN C 1 79 ? -3.757 -0.652 -32.246 1.00 24.40 79 GLN C N 1
ATOM 4124 C CA . GLN C 1 79 ? -3.225 -1.417 -31.132 1.00 20.13 79 GLN C CA 1
ATOM 4125 C C . GLN C 1 79 ? -2.006 -0.723 -30.533 1.00 22.67 79 GLN C C 1
ATOM 4126 O O . GLN C 1 79 ? -1.367 0.105 -31.191 1.00 20.06 79 GLN C O 1
ATOM 4132 N N . PRO C 1 80 ? -1.665 -1.025 -29.273 1.00 21.86 80 PRO C N 1
ATOM 4133 C CA . PRO C 1 80 ? -0.511 -0.360 -28.640 1.00 19.26 80 PRO C CA 1
ATOM 4134 C C . PRO C 1 80 ? 0.770 -0.442 -29.449 1.00 22.49 80 PRO C C 1
ATOM 4135 O O . PRO C 1 80 ? 1.587 0.487 -29.399 1.00 23.49 80 PRO C O 1
ATOM 4139 N N . GLU C 1 81 ? 0.967 -1.521 -30.203 1.00 20.63 81 GLU C N 1
ATOM 4140 C CA . GLU C 1 81 ? 2.170 -1.686 -31.009 1.00 21.38 81 GLU C CA 1
ATOM 4141 C C . GLU C 1 81 ? 2.131 -0.902 -32.314 1.00 22.64 81 GLU C C 1
ATOM 4142 O O . GLU C 1 81 ? 3.129 -0.898 -33.041 1.00 23.80 81 GLU C O 1
ATOM 4148 N N . ASP C 1 82 ? 1.023 -0.241 -32.632 1.00 21.77 82 ASP C N 1
ATOM 4149 C CA . ASP C 1 82 ? 0.883 0.439 -33.911 1.00 20.75 82 ASP C CA 1
ATOM 4150 C C . ASP C 1 82 ? 1.295 1.903 -33.858 1.00 19.06 82 ASP C C 1
ATOM 4151 O O . ASP C 1 82 ? 1.317 2.563 -34.902 1.00 22.16 82 ASP C O 1
ATOM 4156 N N . PHE C 1 83 ? 1.621 2.428 -32.681 1.00 20.46 83 PHE C N 1
ATOM 4157 C CA . PHE C 1 83 ? 2.070 3.809 -32.583 1.00 20.51 83 PHE C CA 1
ATOM 4158 C C . PHE C 1 83 ? 3.457 3.935 -33.198 1.00 21.24 83 PHE C C 1
ATOM 4159 O O . PHE C 1 83 ? 4.413 3.301 -32.736 1.00 19.69 83 PHE C O 1
ATOM 4167 N N . ALA C 1 84 ? 3.556 4.755 -34.243 1.00 20.28 84 ALA C N 1
ATOM 4168 C CA . ALA C 1 84 ? 4.733 4.833 -35.097 1.00 20.40 84 ALA C CA 1
ATOM 4169 C C . ALA C 1 84 ? 4.514 5.893 -36.166 1.00 20.89 84 ALA C C 1
ATOM 4170 O O . ALA C 1 84 ? 3.459 6.535 -36.199 1.00 21.86 84 ALA C O 1
ATOM 4172 N N . THR C 1 85 ? 5.491 6.081 -37.046 1.00 20.33 85 THR C N 1
ATOM 4173 C CA . THR C 1 85 ? 5.328 6.942 -38.208 1.00 20.90 85 THR C CA 1
ATOM 4174 C C . THR C 1 85 ? 5.126 6.081 -39.448 1.00 21.71 85 THR C C 1
ATOM 4175 O O . THR C 1 85 ? 5.767 5.038 -39.606 1.00 19.24 85 THR C O 1
ATOM 4179 N N . TYR C 1 86 ? 4.217 6.513 -40.316 1.00 22.13 86 TYR C N 1
ATOM 4180 C CA . TYR C 1 86 ? 3.836 5.757 -41.499 1.00 21.09 86 TYR C CA 1
ATOM 4181 C C . TYR C 1 86 ? 4.140 6.575 -42.744 1.00 21.44 86 TYR C C 1
ATOM 4182 O O . TYR C 1 86 ? 3.774 7.752 -42.825 1.00 21.27 86 TYR C O 1
ATOM 4191 N N . TYR C 1 87 ? 4.812 5.949 -43.705 1.00 19.64 87 TYR C N 1
ATOM 4192 C CA . TYR C 1 87 ? 5.219 6.595 -44.940 1.00 19.53 87 TYR C CA 1
ATOM 4193 C C . TYR C 1 87 ? 4.591 5.890 -46.133 1.00 22.78 87 TYR C C 1
ATOM 4194 O O . TYR C 1 87 ? 4.354 4.679 -46.107 1.00 21.71 87 TYR C O 1
ATOM 4203 N N . CYS C 1 88 ? 4.325 6.658 -47.182 1.00 24.97 88 CYS C N 1
ATOM 4204 C CA . CYS C 1 88 ? 4.072 6.095 -48.497 1.00 24.10 88 CYS C CA 1
ATOM 4205 C C . CYS C 1 88 ? 5.267 6.386 -49.393 1.00 22.51 88 CYS C C 1
ATOM 4206 O O . CYS C 1 88 ? 6.086 7.265 -49.111 1.00 21.48 88 CYS C O 1
ATOM 4209 N N . GLN C 1 89 ? 5.369 5.617 -50.473 1.00 22.55 89 GLN C N 1
ATOM 4210 C CA . GLN C 1 89 ? 6.478 5.758 -51.405 1.00 26.91 89 GLN C CA 1
ATOM 4211 C C . GLN C 1 89 ? 5.997 5.371 -52.792 1.00 21.18 89 GLN C C 1
ATOM 4212 O O . GLN C 1 89 ? 5.447 4.281 -52.973 1.00 21.51 89 GLN C O 1
ATOM 4218 N N . GLN C 1 90 ? 6.200 6.259 -53.760 1.00 23.05 90 GLN C N 1
ATOM 4219 C CA . GLN C 1 90 ? 5.874 5.958 -55.145 1.00 23.75 90 GLN C CA 1
ATOM 4220 C C . GLN C 1 90 ? 7.066 5.288 -55.813 1.00 22.04 90 GLN C C 1
ATOM 4221 O O . GLN C 1 90 ? 8.218 5.673 -55.593 1.00 23.47 90 GLN C O 1
ATOM 4227 N N . SER C 1 91 ? 6.784 4.261 -56.610 1.00 19.64 91 SER C N 1
ATOM 4228 C CA . SER C 1 91 ? 7.810 3.538 -57.349 1.00 25.64 91 SER C CA 1
ATOM 4229 C C . SER C 1 91 ? 7.548 3.612 -58.848 1.00 23.34 91 SER C C 1
ATOM 4230 O O . SER C 1 91 ? 7.965 2.736 -59.606 1.00 26.75 91 SER C O 1
ATOM 4233 N N . TYR C 1 92 ? 6.854 4.661 -59.281 1.00 23.27 92 TYR C N 1
ATOM 4234 C CA . TYR C 1 92 ? 6.448 4.817 -60.671 1.00 24.92 92 TYR C CA 1
ATOM 4235 C C . TYR C 1 92 ? 7.532 5.462 -61.527 1.00 26.99 92 TYR C C 1
ATOM 4236 O O . TYR C 1 92 ? 7.722 5.064 -62.681 1.00 28.74 92 TYR C O 1
ATOM 4245 N N . SER C 1 93 ? 8.250 6.447 -60.989 1.00 26.65 93 SER C N 1
ATOM 4246 C CA . SER C 1 93 ? 9.268 7.150 -61.756 1.00 27.34 93 SER C CA 1
ATOM 4247 C C . SER C 1 93 ? 10.421 7.548 -60.849 1.00 29.80 93 SER C C 1
ATOM 4248 O O . SER C 1 93 ? 10.211 7.950 -59.702 1.00 33.28 93 SER C O 1
ATOM 4251 N N . THR C 1 94 ? 11.633 7.432 -61.378 1.00 28.94 94 THR C N 1
ATOM 4252 C CA . THR C 1 94 ? 12.809 7.931 -60.686 1.00 31.07 94 THR C CA 1
ATOM 4253 C C . THR C 1 94 ? 12.813 9.460 -60.715 1.00 33.38 94 THR C C 1
ATOM 4254 O O . THR C 1 94 ? 12.476 10.060 -61.740 1.00 36.90 94 THR C O 1
ATOM 4258 N N . PRO C 1 95 ? 13.164 10.126 -59.599 1.00 32.64 95 PRO C N 1
ATOM 4259 C CA . PRO C 1 95 ? 13.561 9.530 -58.318 1.00 31.79 95 PRO C CA 1
ATOM 4260 C C . PRO C 1 95 ? 12.381 8.960 -57.544 1.00 33.49 95 PRO C C 1
ATOM 4261 O O . PRO C 1 95 ? 11.306 9.562 -57.516 1.00 32.73 95 PRO C O 1
ATOM 4265 N N . LEU C 1 96 ? 12.579 7.790 -56.943 1.00 32.26 96 LEU C N 1
ATOM 4266 C CA . LEU C 1 96 ? 11.543 7.184 -56.119 1.00 29.51 96 LEU C CA 1
ATOM 4267 C C . LEU C 1 96 ? 11.417 7.981 -54.829 1.00 30.00 96 LEU C C 1
ATOM 4268 O O . LEU C 1 96 ? 12.360 8.037 -54.037 1.00 39.41 96 LEU C O 1
ATOM 4273 N N . THR C 1 97 ? 10.270 8.616 -54.624 1.00 25.28 97 THR C N 1
ATOM 4274 C CA . THR C 1 97 ? 10.116 9.623 -53.585 1.00 23.12 97 THR C CA 1
ATOM 4275 C C . THR C 1 97 ? 9.182 9.142 -52.482 1.00 25.71 97 THR C C 1
ATOM 4276 O O . THR C 1 97 ? 8.209 8.426 -52.741 1.00 24.68 97 THR C O 1
ATOM 4280 N N . PHE C 1 98 ? 9.490 9.544 -51.251 1.00 24.82 98 PHE C N 1
ATOM 4281 C CA . PHE C 1 98 ? 8.677 9.244 -50.083 1.00 25.67 98 PHE C CA 1
ATOM 4282 C C . PHE C 1 98 ? 7.750 10.409 -49.760 1.00 25.21 98 PHE C C 1
ATOM 4283 O O . PHE C 1 98 ? 8.055 11.570 -50.044 1.00 29.74 98 PHE C O 1
ATOM 4291 N N . GLY C 1 99 ? 6.616 10.087 -49.148 1.00 26.02 99 GLY C N 1
ATOM 4292 C CA . GLY C 1 99 ? 5.841 11.097 -48.464 1.00 24.75 99 GLY C CA 1
ATOM 4293 C C . GLY C 1 99 ? 6.584 11.606 -47.243 1.00 26.65 99 GLY C C 1
ATOM 4294 O O . GLY C 1 99 ? 7.575 11.031 -46.788 1.00 25.17 99 GLY C O 1
ATOM 4295 N N . GLN C 1 100 ? 6.095 12.721 -46.699 1.00 26.73 100 GLN C N 1
ATOM 4296 C CA . GLN C 1 100 ? 6.759 13.306 -45.539 1.00 26.34 100 GLN C CA 1
ATOM 4297 C C . GLN C 1 100 ? 6.539 12.505 -44.262 1.00 26.87 100 GLN C C 1
ATOM 4298 O O . GLN C 1 100 ? 7.252 12.737 -43.280 1.00 28.75 100 GLN C O 1
ATOM 4304 N N . GLY C 1 101 ? 5.588 11.586 -44.248 1.00 26.00 101 GLY C N 1
ATOM 4305 C CA . GLY C 1 101 ? 5.358 10.750 -43.088 1.00 25.84 101 GLY C CA 1
ATOM 4306 C C . GLY C 1 101 ? 4.234 11.264 -42.208 1.00 28.14 101 GLY C C 1
ATOM 4307 O O . GLY C 1 101 ? 3.975 12.469 -42.114 1.00 28.35 101 GLY C O 1
ATOM 4308 N N . THR C 1 102 ? 3.555 10.331 -41.544 1.00 24.83 102 THR C N 1
ATOM 4309 C CA . THR C 1 102 ? 2.469 10.641 -40.622 1.00 26.82 102 THR C CA 1
ATOM 4310 C C . THR C 1 102 ? 2.765 9.974 -39.290 1.00 27.09 102 THR C C 1
ATOM 4311 O O . THR C 1 102 ? 2.804 8.742 -39.211 1.00 25.82 102 THR C O 1
ATOM 4315 N N . LYS C 1 103 ? 2.972 10.780 -38.250 1.00 28.12 103 LYS C N 1
ATOM 4316 C CA . LYS C 1 103 ? 3.204 10.249 -36.913 1.00 26.08 103 LYS C CA 1
ATOM 4317 C C . LYS C 1 103 ? 1.867 9.981 -36.233 1.00 28.25 103 LYS C C 1
ATOM 4318 O O . LYS C 1 103 ? 1.072 10.904 -36.031 1.00 27.82 103 LYS C O 1
ATOM 4324 N N . VAL C 1 104 ? 1.617 8.722 -35.891 1.00 24.97 104 VAL C N 1
ATOM 4325 C CA . VAL C 1 104 ? 0.481 8.340 -35.063 1.00 25.22 104 VAL C CA 1
ATOM 4326 C C . VAL C 1 104 ? 0.993 8.224 -33.636 1.00 24.10 104 VAL C C 1
ATOM 4327 O O . VAL C 1 104 ? 1.750 7.303 -33.308 1.00 24.65 104 VAL C O 1
ATOM 4331 N N . GLU C 1 105 ? 0.594 9.160 -32.782 1.00 28.96 105 GLU C N 1
ATOM 4332 C CA . GLU C 1 105 ? 1.109 9.225 -31.425 1.00 27.22 105 GLU C CA 1
ATOM 4333 C C . GLU C 1 105 ? -0.013 9.108 -30.401 1.00 26.28 105 GLU C C 1
ATOM 4334 O O . GLU C 1 105 ? -1.203 9.197 -30.717 1.00 27.64 105 GLU C O 1
ATOM 4340 N N . ILE C 1 106 ? 0.412 8.908 -29.157 1.00 27.76 106 ILE C N 1
ATOM 4341 C CA . ILE C 1 106 ? -0.474 8.646 -28.031 1.00 32.64 106 ILE C CA 1
ATOM 4342 C C . ILE C 1 106 ? -1.032 9.967 -27.516 1.00 33.52 106 ILE C C 1
ATOM 4343 O O . ILE C 1 106 ? -0.311 10.969 -27.423 1.00 36.25 106 ILE C O 1
ATOM 4348 N N . LYS C 1 107 ? -2.332 9.986 -27.211 1.00 36.21 107 LYS C N 1
ATOM 4349 C CA . LYS C 1 107 ? -2.990 11.221 -26.794 1.00 38.18 107 LYS C CA 1
ATOM 4350 C C . LYS C 1 107 ? -2.381 11.759 -25.505 1.00 39.31 107 LYS C C 1
ATOM 4351 O O . LYS C 1 107 ? -1.815 11.013 -24.702 1.00 42.55 107 LYS C O 1
ATOM 4357 N N . ARG C 1 108 ? -2.504 13.074 -25.310 1.00 45.66 108 ARG C N 1
ATOM 4358 C CA . ARG C 1 108 ? -2.174 13.668 -24.019 1.00 43.88 108 ARG C CA 1
ATOM 4359 C C . ARG C 1 108 ? -3.095 13.094 -22.953 1.00 44.67 108 ARG C C 1
ATOM 4360 O O . ARG C 1 108 ? -4.317 13.075 -23.119 1.00 43.58 108 ARG C O 1
ATOM 4362 N N . GLY C 1 109 ? -2.507 12.606 -21.864 1.00 44.77 109 GLY C N 1
ATOM 4363 C CA . GLY C 1 109 ? -3.301 11.881 -20.896 1.00 43.25 109 GLY C CA 1
ATOM 4364 C C . GLY C 1 109 ? -3.888 10.587 -21.407 1.00 43.65 109 GLY C C 1
ATOM 4365 O O . GLY C 1 109 ? -4.774 10.023 -20.757 1.00 49.32 109 GLY C O 1
ATOM 4366 N N . GLY C 1 110 ? -3.438 10.108 -22.566 1.00 44.41 110 GLY C N 1
ATOM 4367 C CA . GLY C 1 110 ? -3.854 8.816 -23.058 1.00 42.03 110 GLY C CA 1
ATOM 4368 C C . GLY C 1 110 ? -2.959 7.703 -22.552 1.00 36.56 110 GLY C C 1
ATOM 4369 O O . GLY C 1 110 ? -1.813 7.918 -22.159 1.00 33.50 110 GLY C O 1
ATOM 4370 N N . GLY C 1 111 ? -3.495 6.490 -22.566 1.00 34.84 111 GLY C N 1
ATOM 4371 C CA . GLY C 1 111 ? -2.769 5.380 -21.990 1.00 28.06 111 GLY C CA 1
ATOM 4372 C C . GLY C 1 111 ? -2.645 4.175 -22.894 1.00 24.67 111 GLY C C 1
ATOM 4373 O O . GLY C 1 111 ? -3.647 3.647 -23.386 1.00 28.09 111 GLY C O 1
ATOM 4374 N N . SER C 1 112 ? -1.410 3.738 -23.119 1.00 24.06 112 SER C N 1
ATOM 4375 C CA . SER C 1 112 ? -1.132 2.527 -23.875 1.00 20.25 112 SER C CA 1
ATOM 4376 C C . SER C 1 112 ? 0.329 2.168 -23.670 1.00 21.51 112 SER C C 1
ATOM 4377 O O . SER C 1 112 ? 1.157 3.022 -23.340 1.00 21.11 112 SER C O 1
ATOM 4380 N N . GLY C 1 113 ? 0.633 0.889 -23.865 1.00 20.84 113 GLY C N 1
ATOM 4381 C CA . GLY C 1 113 ? 1.999 0.420 -23.774 1.00 19.07 113 GLY C CA 1
ATOM 4382 C C . GLY C 1 113 ? 2.252 -0.809 -24.620 1.00 18.13 113 GLY C C 1
ATOM 4383 O O . GLY C 1 113 ? 1.579 -1.830 -24.456 1.00 17.67 113 GLY C O 1
ATOM 4384 N N . GLY C 1 114 ? 3.208 -0.716 -25.549 1.00 20.63 114 GLY C N 1
ATOM 4385 C CA . GLY C 1 114 ? 3.662 -1.881 -26.278 1.00 19.27 114 GLY C CA 1
ATOM 4386 C C . GLY C 1 114 ? 4.865 -2.527 -25.612 1.00 18.56 114 GLY C C 1
ATOM 4387 O O . GLY C 1 114 ? 5.460 -1.984 -24.683 1.00 20.57 114 GLY C O 1
ATOM 4388 N N . SER C 1 115 ? 5.216 -3.716 -26.095 1.00 22.45 115 SER C N 1
ATOM 4389 C CA . SER C 1 115 ? 6.374 -4.419 -25.556 1.00 23.96 115 SER C CA 1
ATOM 4390 C C . SER C 1 115 ? 7.692 -3.932 -26.147 1.00 27.79 115 SER C C 1
ATOM 4391 O O . SER C 1 115 ? 8.745 -4.494 -25.823 1.00 28.95 115 SER C O 1
ATOM 4394 N N . GLY C 1 116 ? 7.662 -2.903 -26.990 1.00 25.54 116 GLY C N 1
ATOM 4395 C CA . GLY C 1 116 ? 8.867 -2.427 -27.629 1.00 23.28 116 GLY C CA 1
ATOM 4396 C C . GLY C 1 116 ? 9.259 -3.296 -28.810 1.00 26.99 116 GLY C C 1
ATOM 4397 O O . GLY C 1 116 ? 8.460 -4.058 -29.366 1.00 30.54 116 GLY C O 1
ATOM 4398 N N . GLY C 1 117 ? 10.524 -3.170 -29.196 1.00 25.03 117 GLY C N 1
ATOM 4399 C CA . GLY C 1 117 ? 11.053 -3.983 -30.267 1.00 23.11 117 GLY C CA 1
ATOM 4400 C C . GLY C 1 117 ? 11.003 -3.314 -31.622 1.00 26.53 117 GLY C C 1
ATOM 4401 O O . GLY C 1 117 ? 10.020 -2.654 -31.972 1.00 30.20 117 GLY C O 1
ATOM 4402 N N . CYS C 1 118 ? 12.039 -3.473 -32.363 1.00 24.85 118 CYS C N 1
ATOM 4403 C CA . CYS C 1 118 ? 12.188 -3.070 -33.746 1.00 24.01 118 CYS C CA 1
ATOM 4404 C C . CYS C 1 118 ? 11.982 -4.269 -34.660 1.00 26.08 118 CYS C C 1
ATOM 4405 O O . CYS C 1 118 ? 12.206 -5.411 -34.249 1.00 26.72 118 CYS C O 1
ATOM 4408 N N . PRO C 1 119 ? 11.552 -4.051 -35.898 1.00 23.65 119 PRO C N 1
ATOM 4409 C CA . PRO C 1 119 ? 11.457 -5.160 -36.853 1.00 26.21 119 PRO C CA 1
ATOM 4410 C C . PRO C 1 119 ? 12.820 -5.787 -37.086 1.00 26.12 119 PRO C C 1
ATOM 4411 O O . PRO C 1 119 ? 13.851 -5.127 -36.899 1.00 27.19 119 PRO C O 1
ATOM 4415 N N . PRO C 1 120 ? 12.870 -7.059 -37.477 1.00 26.65 120 PRO C N 1
ATOM 4416 C CA . PRO C 1 120 ? 14.170 -7.698 -37.719 1.00 31.03 120 PRO C CA 1
ATOM 4417 C C . PRO C 1 120 ? 14.901 -7.034 -38.876 1.00 30.21 120 PRO C C 1
ATOM 4418 O O . PRO C 1 120 ? 14.322 -6.767 -39.931 1.00 28.62 120 PRO C O 1
ATOM 4422 N N . CYS C 1 121 ? 16.188 -6.768 -38.668 1.00 33.22 121 CYS C N 1
ATOM 4423 C CA . CYS C 1 121 ? 17.011 -6.118 -39.676 1.00 34.67 121 CYS C CA 1
ATOM 4424 C C . CYS C 1 121 ? 18.436 -6.636 -39.562 1.00 34.87 121 CYS C C 1
ATOM 4425 O O . CYS C 1 121 ? 18.813 -7.266 -38.571 1.00 36.76 121 CYS C O 1
ATOM 4428 N N . GLY C 1 122 ? 19.232 -6.336 -40.585 1.00 34.60 122 GLY C N 1
ATOM 4429 C CA . GLY C 1 122 ? 20.648 -6.664 -40.547 1.00 36.68 122 GLY C CA 1
ATOM 4430 C C . GLY C 1 122 ? 20.871 -8.143 -40.312 1.00 43.43 122 GLY C C 1
ATOM 4431 O O . GLY C 1 122 ? 20.344 -8.998 -41.031 1.00 42.92 122 GLY C O 1
ATOM 4432 N N . GLY C 1 123 ? 21.665 -8.453 -39.288 1.00 44.26 123 GLY C N 1
ATOM 4433 C CA . GLY C 1 123 ? 21.833 -9.819 -38.840 1.00 46.67 123 GLY C CA 1
ATOM 4434 C C . GLY C 1 123 ? 20.882 -10.247 -37.749 1.00 49.25 123 GLY C C 1
ATOM 4435 O O . GLY C 1 123 ? 20.777 -11.444 -37.462 1.00 50.89 123 GLY C O 1
ATOM 4436 N N . SER C 1 124 ? 20.185 -9.293 -37.125 1.00 48.04 124 SER C N 1
ATOM 4437 C CA . SER C 1 124 ? 19.185 -9.595 -36.101 1.00 43.94 124 SER C CA 1
ATOM 4438 C C . SER C 1 124 ? 17.861 -9.939 -36.786 1.00 47.59 124 SER C C 1
ATOM 4439 O O . SER C 1 124 ? 16.861 -9.222 -36.696 1.00 49.43 124 SER C O 1
ATOM 4442 N N . GLY C 1 125 ? 17.873 -11.066 -37.490 1.00 46.11 125 GLY C N 1
ATOM 4443 C CA . GLY C 1 125 ? 16.701 -11.530 -38.207 1.00 43.90 125 GLY C CA 1
ATOM 4444 C C . GLY C 1 125 ? 17.042 -12.245 -39.497 1.00 46.45 125 GLY C C 1
ATOM 4445 O O . GLY C 1 125 ? 16.210 -12.344 -40.400 1.00 50.75 125 GLY C O 1
ATOM 4446 N N . GLU C 1 127 ? 16.792 -15.066 -41.160 1.00 39.77 127 GLU C N 1
ATOM 4447 C CA . GLU C 1 127 ? 16.465 -15.637 -42.462 1.00 47.04 127 GLU C CA 1
ATOM 4448 C C . GLU C 1 127 ? 17.283 -14.974 -43.569 1.00 47.14 127 GLU C C 1
ATOM 4449 O O . GLU C 1 127 ? 18.223 -15.563 -44.103 1.00 47.31 127 GLU C O 1
ATOM 4451 N N . VAL C 1 128 ? 16.915 -13.742 -43.905 1.00 46.05 128 VAL C N 1
ATOM 4452 C CA . VAL C 1 128 ? 17.676 -12.888 -44.812 1.00 38.65 128 VAL C CA 1
ATOM 4453 C C . VAL C 1 128 ? 18.477 -11.904 -43.970 1.00 38.41 128 VAL C C 1
ATOM 4454 O O . VAL C 1 128 ? 18.000 -11.444 -42.925 1.00 43.61 128 VAL C O 1
ATOM 4458 N N . GLN C 1 129 ? 19.705 -11.596 -44.398 1.00 35.55 129 GLN C N 1
ATOM 4459 C CA . GLN C 1 129 ? 20.575 -10.706 -43.638 1.00 39.47 129 GLN C CA 1
ATOM 4460 C C . GLN C 1 129 ? 21.192 -9.642 -44.537 1.00 32.87 129 GLN C C 1
ATOM 4461 O O . GLN C 1 129 ? 21.560 -9.916 -45.683 1.00 33.24 129 GLN C O 1
ATOM 4467 N N . LEU C 1 130 ? 21.315 -8.424 -43.994 1.00 34.85 130 LEU C N 1
ATOM 4468 C CA . LEU C 1 130 ? 21.949 -7.283 -44.667 1.00 34.12 130 LEU C CA 1
ATOM 4469 C C . LEU C 1 130 ? 22.749 -6.519 -43.614 1.00 36.42 130 LEU C C 1
ATOM 4470 O O . LEU C 1 130 ? 22.218 -5.622 -42.957 1.00 35.58 130 LEU C O 1
ATOM 4475 N N . LEU C 1 131 ? 24.028 -6.856 -43.474 1.00 39.79 131 LEU C N 1
ATOM 4476 C CA . LEU C 1 131 ? 24.879 -6.234 -42.465 1.00 40.16 131 LEU C CA 1
ATOM 4477 C C . LEU C 1 131 ? 25.548 -4.993 -43.042 1.00 38.50 131 LEU C C 1
ATOM 4478 O O . LEU C 1 131 ? 26.235 -5.071 -44.067 1.00 40.99 131 LEU C O 1
ATOM 4483 N N . GLU C 1 132 ? 25.349 -3.857 -42.379 1.00 40.36 132 GLU C N 1
ATOM 4484 C CA . GLU C 1 132 ? 25.921 -2.588 -42.800 1.00 39.97 132 GLU C CA 1
ATOM 4485 C C . GLU C 1 132 ? 27.247 -2.320 -42.093 1.00 48.69 132 GLU C C 1
ATOM 4486 O O . GLU C 1 132 ? 27.617 -2.983 -41.121 1.00 47.58 132 GLU C O 1
ATOM 4492 N N . SER C 1 133 ? 27.954 -1.310 -42.598 1.00 48.32 133 SER C N 1
ATOM 4493 C CA . SER C 1 133 ? 29.230 -0.852 -42.067 1.00 47.31 133 SER C CA 1
ATOM 4494 C C . SER C 1 133 ? 29.641 0.392 -42.837 1.00 46.58 133 SER C C 1
ATOM 4495 O O . SER C 1 133 ? 29.408 0.475 -44.045 1.00 46.15 133 SER C O 1
ATOM 4498 N N . GLY C 1 134 ? 30.235 1.356 -42.137 1.00 46.32 134 GLY C N 1
ATOM 4499 C CA . GLY C 1 134 ? 30.732 2.546 -42.796 1.00 42.63 134 GLY C CA 1
ATOM 4500 C C . GLY C 1 134 ? 30.392 3.840 -42.091 1.00 46.51 134 GLY C C 1
ATOM 4501 O O . GLY C 1 134 ? 30.866 4.906 -42.491 1.00 48.71 134 GLY C O 1
ATOM 4502 N N . GLY C 1 135 ? 29.575 3.766 -41.044 1.00 47.15 135 GLY C N 1
ATOM 4503 C CA . GLY C 1 135 ? 29.161 4.958 -40.324 1.00 42.04 135 GLY C CA 1
ATOM 4504 C C . GLY C 1 135 ? 30.323 5.634 -39.618 1.00 41.60 135 GLY C C 1
ATOM 4505 O O . GLY C 1 135 ? 31.466 5.181 -39.633 1.00 44.40 135 GLY C O 1
ATOM 4506 N N . GLY C 1 136 ? 30.011 6.760 -38.982 1.00 45.17 136 GLY C N 1
ATOM 4507 C CA . GLY C 1 136 ? 31.025 7.515 -38.277 1.00 45.10 136 GLY C CA 1
ATOM 4508 C C . GLY C 1 136 ? 30.914 9.011 -38.470 1.00 48.97 136 GLY C C 1
ATOM 4509 O O . GLY C 1 136 ? 29.974 9.492 -39.113 1.00 44.03 136 GLY C O 1
ATOM 4510 N N . LEU C 1 137 ? 31.868 9.756 -37.916 1.00 53.11 137 LEU C N 1
ATOM 4511 C CA . LEU C 1 137 ? 31.898 11.209 -38.021 1.00 55.19 137 LEU C CA 1
ATOM 4512 C C . LEU C 1 137 ? 32.857 11.622 -39.129 1.00 55.42 137 LEU C C 1
ATOM 4513 O O . LEU C 1 137 ? 33.995 11.141 -39.187 1.00 52.40 137 LEU C O 1
ATOM 4518 N N . VAL C 1 138 ? 32.390 12.507 -40.007 1.00 58.30 138 VAL C N 1
ATOM 4519 C CA . VAL C 1 138 ? 33.186 13.038 -41.105 1.00 58.90 138 VAL C CA 1
ATOM 4520 C C . VAL C 1 138 ? 33.203 14.553 -40.981 1.00 62.68 138 VAL C C 1
ATOM 4521 O O . VAL C 1 138 ? 32.145 15.181 -40.855 1.00 59.48 138 VAL C O 1
ATOM 4525 N N . GLN C 1 139 ? 34.398 15.134 -41.004 1.00 67.43 139 GLN C N 1
ATOM 4526 C CA . GLN C 1 139 ? 34.494 16.583 -40.963 1.00 64.94 139 GLN C CA 1
ATOM 4527 C C . GLN C 1 139 ? 34.100 17.171 -42.314 1.00 60.26 139 GLN C C 1
ATOM 4528 O O . GLN C 1 139 ? 34.235 16.512 -43.351 1.00 57.60 139 GLN C O 1
ATOM 4534 N N . PRO C 1 140 ? 33.593 18.423 -42.335 1.00 63.88 140 PRO C N 1
ATOM 4535 C CA . PRO C 1 140 ? 33.120 19.014 -43.593 1.00 62.33 140 PRO C CA 1
ATOM 4536 C C . PRO C 1 140 ? 34.224 19.072 -44.635 1.00 64.71 140 PRO C C 1
ATOM 4537 O O . PRO C 1 140 ? 35.050 19.998 -44.656 1.00 60.71 140 PRO C O 1
ATOM 4541 N N . GLY C 1 141 ? 34.244 18.051 -45.492 1.00 65.49 141 GLY C N 1
ATOM 4542 C CA . GLY C 1 141 ? 35.166 18.036 -46.607 1.00 62.37 141 GLY C CA 1
ATOM 4543 C C . GLY C 1 141 ? 35.361 16.665 -47.219 1.00 62.06 141 GLY C C 1
ATOM 4544 O O . GLY C 1 141 ? 35.333 16.512 -48.445 1.00 62.61 141 GLY C O 1
ATOM 4545 N N . GLY C 1 142 ? 35.539 15.649 -46.377 1.00 62.04 142 GLY C N 1
ATOM 4546 C CA . GLY C 1 142 ? 35.926 14.338 -46.857 1.00 61.54 142 GLY C CA 1
ATOM 4547 C C . GLY C 1 142 ? 34.889 13.516 -47.597 1.00 65.24 142 GLY C C 1
ATOM 4548 O O . GLY C 1 142 ? 33.931 14.032 -48.186 1.00 63.44 142 GLY C O 1
ATOM 4549 N N . SER C 1 143 ? 35.109 12.205 -47.576 1.00 64.29 143 SER C N 1
ATOM 4550 C CA . SER C 1 143 ? 34.268 11.231 -48.253 1.00 62.25 143 SER C CA 1
ATOM 4551 C C . SER C 1 143 ? 33.920 10.096 -47.294 1.00 58.74 143 SER C C 1
ATOM 4552 O O . SER C 1 143 ? 34.378 10.062 -46.147 1.00 59.19 143 SER C O 1
ATOM 4555 N N . LEU C 1 144 ? 33.100 9.151 -47.771 1.00 56.56 144 LEU C N 1
ATOM 4556 C CA . LEU C 1 144 ? 32.714 8.024 -46.932 1.00 57.34 144 LEU C CA 1
ATOM 4557 C C . LEU C 1 144 ? 32.128 6.928 -47.811 1.00 53.17 144 LEU C C 1
ATOM 4558 O O . LEU C 1 144 ? 31.356 7.210 -48.730 1.00 53.82 144 LEU C O 1
ATOM 4563 N N . ARG C 1 145 ? 32.485 5.680 -47.508 1.00 47.03 145 ARG C N 1
ATOM 4564 C CA . ARG C 1 145 ? 32.060 4.523 -48.292 1.00 47.40 145 ARG C CA 1
ATOM 4565 C C . ARG C 1 145 ? 31.334 3.547 -47.375 1.00 48.37 145 ARG C C 1
ATOM 4566 O O . ARG C 1 145 ? 31.953 2.930 -46.502 1.00 45.96 145 ARG C O 1
ATOM 4574 N N . LEU C 1 146 ? 30.025 3.406 -47.573 1.00 48.32 146 LEU C N 1
ATOM 4575 C CA . LEU C 1 146 ? 29.231 2.440 -46.830 1.00 41.63 146 LEU C CA 1
ATOM 4576 C C . LEU C 1 146 ? 29.222 1.099 -47.554 1.00 38.88 146 LEU C C 1
ATOM 4577 O O . LEU C 1 146 ? 29.368 1.029 -48.776 1.00 40.56 146 LEU C O 1
ATOM 4582 N N . SER C 1 147 ? 29.044 0.029 -46.785 1.00 38.80 147 SER C N 1
ATOM 4583 C CA . SER C 1 147 ? 28.975 -1.315 -47.333 1.00 37.11 147 SER C CA 1
ATOM 4584 C C . SER C 1 147 ? 27.788 -2.052 -46.724 1.00 40.34 147 SER C C 1
ATOM 4585 O O . SER C 1 147 ? 27.329 -1.735 -45.624 1.00 40.36 147 SER C O 1
ATOM 4588 N N . CYS C 1 148 ? 27.296 -3.047 -47.459 1.00 39.79 148 CYS C N 1
ATOM 4589 C CA . CYS C 1 148 ? 26.100 -3.790 -47.065 1.00 37.80 148 CYS C CA 1
ATOM 4590 C C . CYS C 1 148 ? 26.283 -5.225 -47.539 1.00 37.04 148 CYS C C 1
ATOM 4591 O O . CYS C 1 148 ? 26.174 -5.497 -48.738 1.00 41.01 148 CYS C O 1
ATOM 4594 N N . ALA C 1 149 ? 26.570 -6.136 -46.612 1.00 35.35 149 ALA C N 1
ATOM 4595 C CA . ALA C 1 149 ? 26.885 -7.519 -46.956 1.00 34.39 149 ALA C CA 1
ATOM 4596 C C . ALA C 1 149 ? 25.621 -8.368 -46.882 1.00 35.81 149 ALA C C 1
ATOM 4597 O O . ALA C 1 149 ? 24.974 -8.437 -45.830 1.00 39.31 149 ALA C O 1
ATOM 4599 N N . ALA C 1 150 ? 25.283 -9.024 -47.988 1.00 36.75 150 ALA C N 1
ATOM 4600 C CA . ALA C 1 150 ? 24.029 -9.754 -48.119 1.00 35.67 150 ALA C CA 1
ATOM 4601 C C . ALA C 1 150 ? 24.252 -11.257 -48.036 1.00 32.43 150 ALA C C 1
ATOM 4602 O O . ALA C 1 150 ? 25.247 -11.780 -48.545 1.00 37.45 150 ALA C O 1
ATOM 4604 N N . SER C 1 151 ? 23.308 -11.946 -47.402 1.00 31.88 151 SER C N 1
ATOM 4605 C CA . SER C 1 151 ? 23.302 -13.401 -47.354 1.00 30.46 151 SER C CA 1
ATOM 4606 C C . SER C 1 151 ? 21.874 -13.871 -47.126 1.00 30.36 151 SER C C 1
ATOM 4607 O O . SER C 1 151 ? 21.019 -13.111 -46.666 1.00 33.44 151 SER C O 1
ATOM 4610 N N . GLY C 1 152 ? 21.627 -15.136 -47.456 1.00 31.70 152 GLY C N 1
ATOM 4611 C CA . GLY C 1 152 ? 20.314 -15.722 -47.306 1.00 29.83 152 GLY C CA 1
ATOM 4612 C C . GLY C 1 152 ? 19.431 -15.647 -48.532 1.00 31.88 152 GLY C C 1
ATOM 4613 O O . GLY C 1 152 ? 18.298 -16.143 -48.490 1.00 34.71 152 GLY C O 1
ATOM 4614 N N . PHE C 1 153 ? 19.905 -15.045 -49.619 1.00 29.92 153 PHE C N 1
ATOM 4615 C CA . PHE C 1 153 ? 19.128 -14.949 -50.845 1.00 27.34 153 PHE C CA 1
ATOM 4616 C C . PHE C 1 153 ? 20.090 -14.743 -52.003 1.00 28.13 153 PHE C C 1
ATOM 4617 O O . PHE C 1 153 ? 21.243 -14.350 -51.810 1.00 29.02 153 PHE C O 1
ATOM 4625 N N . THR C 1 154 ? 19.603 -15.024 -53.210 1.00 28.31 154 THR C N 1
ATOM 4626 C CA . THR C 1 154 ? 20.417 -14.897 -54.417 1.00 25.99 154 THR C CA 1
ATOM 4627 C C . THR C 1 154 ? 20.573 -13.414 -54.737 1.00 27.29 154 THR C C 1
ATOM 4628 O O . THR C 1 154 ? 19.709 -12.805 -55.373 1.00 28.85 154 THR C O 1
ATOM 4632 N N . PHE C 1 155 ? 21.698 -12.844 -54.297 1.00 25.74 155 PHE C N 1
ATOM 4633 C CA . PHE C 1 155 ? 21.906 -11.398 -54.322 1.00 25.25 155 PHE C CA 1
ATOM 4634 C C . PHE C 1 155 ? 21.718 -10.809 -55.716 1.00 28.53 155 PHE C C 1
ATOM 4635 O O . PHE C 1 155 ? 21.158 -9.716 -55.867 1.00 26.88 155 PHE C O 1
ATOM 4643 N N . SER C 1 156 ? 22.168 -11.522 -56.751 1.00 29.27 156 SER C N 1
ATOM 4644 C CA . SER C 1 156 ? 22.140 -10.985 -58.107 1.00 29.21 156 SER C CA 1
ATOM 4645 C C . SER C 1 156 ? 20.737 -10.928 -58.699 1.00 27.11 156 SER C C 1
ATOM 4646 O O . SER C 1 156 ? 20.559 -10.325 -59.763 1.00 25.32 156 SER C O 1
ATOM 4649 N N . SER C 1 157 ? 19.745 -11.528 -58.049 1.00 24.21 157 SER C N 1
ATOM 4650 C CA . SER C 1 157 ? 18.374 -11.503 -58.538 1.00 23.89 157 SER C CA 1
ATOM 4651 C C . SER C 1 157 ? 17.571 -10.323 -58.001 1.00 23.31 157 SER C C 1
ATOM 4652 O O . SER C 1 157 ? 16.359 -10.263 -58.234 1.00 22.05 157 SER C O 1
ATOM 4655 N N . TYR C 1 158 ? 18.208 -9.387 -57.297 1.00 19.68 158 TYR C N 1
ATOM 4656 C CA . TYR C 1 158 ? 17.485 -8.309 -56.637 1.00 20.12 158 TYR C CA 1
ATOM 4657 C C . TYR C 1 158 ? 18.204 -6.983 -56.813 1.00 21.84 158 TYR C C 1
ATOM 4658 O O . TYR C 1 158 ? 19.409 -6.884 -56.567 1.00 21.98 158 TYR C O 1
ATOM 4667 N N . ALA C 1 159 ? 17.454 -5.964 -57.219 1.00 22.25 159 ALA C N 1
ATOM 4668 C CA . ALA C 1 159 ? 17.940 -4.603 -57.110 1.00 20.28 159 ALA C CA 1
ATOM 4669 C C . ALA C 1 159 ? 18.035 -4.207 -55.639 1.00 20.07 159 ALA C C 1
ATOM 4670 O O . ALA C 1 159 ? 17.358 -4.766 -54.773 1.00 23.00 159 ALA C O 1
ATOM 4672 N N . MET C 1 160 ? 18.891 -3.231 -55.358 1.00 20.53 160 MET C N 1
ATOM 4673 C CA . MET C 1 160 ? 19.094 -2.748 -54.000 1.00 21.99 160 MET C CA 1
ATOM 4674 C C . MET C 1 160 ? 18.912 -1.237 -53.972 1.00 25.78 160 MET C C 1
ATOM 4675 O O . MET C 1 160 ? 18.866 -0.572 -55.011 1.00 24.60 160 MET C O 1
ATOM 4680 N N . SER C 1 161 ? 18.808 -0.692 -52.763 1.00 24.78 161 SER C N 1
ATOM 4681 C CA . SER C 1 161 ? 18.565 0.732 -52.599 1.00 21.84 161 SER C CA 1
ATOM 4682 C C . SER C 1 161 ? 19.249 1.225 -51.334 1.00 24.23 161 SER C C 1
ATOM 4683 O O . SER C 1 161 ? 19.500 0.460 -50.399 1.00 22.63 161 SER C O 1
ATOM 4686 N N . TRP C 1 162 ? 19.556 2.521 -51.325 1.00 23.69 162 TRP C N 1
ATOM 4687 C CA . TRP C 1 162 ? 19.984 3.231 -50.128 1.00 23.69 162 TRP C CA 1
ATOM 4688 C C . TRP C 1 162 ? 18.942 4.293 -49.806 1.00 26.54 162 TRP C C 1
ATOM 4689 O O . TRP C 1 162 ? 18.466 4.995 -50.705 1.00 23.27 162 TRP C O 1
ATOM 4700 N N . VAL C 1 163 ? 18.579 4.391 -48.530 1.00 27.07 163 VAL C N 1
ATOM 4701 C CA . VAL C 1 163 ? 17.623 5.378 -48.040 1.00 25.84 163 VAL C CA 1
ATOM 4702 C C . VAL C 1 163 ? 18.178 5.965 -46.752 1.00 26.87 163 VAL C C 1
ATOM 4703 O O . VAL C 1 163 ? 18.709 5.237 -45.906 1.00 31.01 163 VAL C O 1
ATOM 4707 N N . ARG C 1 164 ? 18.064 7.280 -46.601 1.00 29.82 164 ARG C N 1
ATOM 4708 C CA . ARG C 1 164 ? 18.574 7.960 -45.423 1.00 29.85 164 ARG C CA 1
ATOM 4709 C C . ARG C 1 164 ? 17.436 8.635 -44.669 1.00 29.80 164 ARG C C 1
ATOM 4710 O O . ARG C 1 164 ? 16.352 8.870 -45.212 1.00 29.77 164 ARG C O 1
ATOM 4718 N N . GLN C 1 165 ? 17.696 8.939 -43.399 1.00 29.71 165 GLN C N 1
ATOM 4719 C CA . GLN C 1 165 ? 16.729 9.629 -42.546 1.00 32.05 165 GLN C CA 1
ATOM 4720 C C . GLN C 1 165 ? 17.492 10.651 -41.712 1.00 33.52 165 GLN C C 1
ATOM 4721 O O . GLN C 1 165 ? 18.168 10.289 -40.744 1.00 33.05 165 GLN C O 1
ATOM 4727 N N . ALA C 1 166 ? 17.391 11.921 -42.097 1.00 39.60 166 ALA C N 1
ATOM 4728 C CA . ALA C 1 166 ? 18.039 12.980 -41.344 1.00 42.79 166 ALA C CA 1
ATOM 4729 C C . ALA C 1 166 ? 17.422 13.075 -39.948 1.00 41.42 166 ALA C C 1
ATOM 4730 O O . ALA C 1 166 ? 16.243 12.756 -39.763 1.00 41.66 166 ALA C O 1
ATOM 4732 N N . PRO C 1 167 ? 18.207 13.500 -38.943 1.00 43.85 167 PRO C N 1
ATOM 4733 C CA . PRO C 1 167 ? 17.695 13.562 -37.564 1.00 41.70 167 PRO C CA 1
ATOM 4734 C C . PRO C 1 167 ? 16.344 14.248 -37.433 1.00 43.75 167 PRO C C 1
ATOM 4735 O O . PRO C 1 167 ? 16.193 15.423 -37.780 1.00 45.19 167 PRO C O 1
ATOM 4739 N N . GLY C 1 168 ? 15.350 13.508 -36.944 1.00 44.61 168 GLY C N 1
ATOM 4740 C CA . GLY C 1 168 ? 14.028 14.061 -36.731 1.00 46.55 168 GLY C CA 1
ATOM 4741 C C . GLY C 1 168 ? 13.266 14.427 -37.982 1.00 48.47 168 GLY C C 1
ATOM 4742 O O . GLY C 1 168 ? 12.196 15.034 -37.880 1.00 53.06 168 GLY C O 1
ATOM 4743 N N . LYS C 1 169 ? 13.779 14.087 -39.158 1.00 45.00 169 LYS C N 1
ATOM 4744 C CA . LYS C 1 169 ? 13.094 14.330 -40.420 1.00 44.24 169 LYS C CA 1
ATOM 4745 C C . LYS C 1 169 ? 12.799 12.992 -41.097 1.00 41.87 169 LYS C C 1
ATOM 4746 O O . LYS C 1 169 ? 13.191 11.927 -40.615 1.00 40.01 169 LYS C O 1
ATOM 4752 N N . GLY C 1 170 ? 12.092 13.051 -42.224 1.00 33.88 170 GLY C N 1
ATOM 4753 C CA . GLY C 1 170 ? 11.522 11.862 -42.820 1.00 32.23 170 GLY C CA 1
ATOM 4754 C C . GLY C 1 170 ? 12.519 11.006 -43.578 1.00 29.25 170 GLY C C 1
ATOM 4755 O O . GLY C 1 170 ? 13.703 11.319 -43.709 1.00 33.65 170 GLY C O 1
ATOM 4756 N N . LEU C 1 171 ? 12.012 9.878 -44.072 1.00 28.71 171 LEU C N 1
ATOM 4757 C CA . LEU C 1 171 ? 12.784 9.034 -44.970 1.00 27.56 171 LEU C CA 1
ATOM 4758 C C . LEU C 1 171 ? 13.009 9.749 -46.296 1.00 26.69 171 LEU C C 1
ATOM 4759 O O . LEU C 1 171 ? 12.158 10.507 -46.771 1.00 24.62 171 LEU C O 1
ATOM 4764 N N . GLU C 1 172 ? 14.167 9.495 -46.901 1.00 25.57 172 GLU C N 1
ATOM 4765 C CA . GLU C 1 172 ? 14.488 10.090 -48.191 1.00 27.92 172 GLU C CA 1
ATOM 4766 C C . GLU C 1 172 ? 15.316 9.105 -49.001 1.00 28.83 172 GLU C C 1
ATOM 4767 O O . GLU C 1 172 ? 16.358 8.633 -48.534 1.00 30.64 172 GLU C O 1
ATOM 4773 N N . TRP C 1 173 ? 14.849 8.801 -50.210 1.00 27.58 173 TRP C N 1
ATOM 4774 C CA . TRP C 1 173 ? 15.554 7.865 -51.074 1.00 28.50 173 TRP C CA 1
ATOM 4775 C C . TRP C 1 173 ? 16.843 8.486 -51.595 1.00 31.36 173 TRP C C 1
ATOM 4776 O O . TRP C 1 173 ? 16.869 9.645 -52.020 1.00 30.86 173 TRP C O 1
ATOM 4787 N N . VAL C 1 174 ? 17.915 7.705 -51.561 1.00 29.68 174 VAL C N 1
ATOM 4788 C CA . VAL C 1 174 ? 19.230 8.157 -51.991 1.00 27.87 174 VAL C CA 1
ATOM 4789 C C . VAL C 1 174 ? 19.579 7.633 -53.376 1.00 29.44 174 VAL C C 1
ATOM 4790 O O . VAL C 1 174 ? 19.911 8.407 -54.273 1.00 32.48 174 VAL C O 1
ATOM 4794 N N . SER C 1 175 ? 19.504 6.320 -53.573 1.00 31.91 175 SER C N 1
ATOM 4795 C CA . SER C 1 175 ? 19.980 5.722 -54.812 1.00 27.05 175 SER C CA 1
ATOM 4796 C C . SER C 1 175 ? 19.449 4.301 -54.931 1.00 26.45 175 SER C C 1
ATOM 4797 O O . SER C 1 175 ? 19.004 3.700 -53.949 1.00 27.38 175 SER C O 1
ATOM 4800 N N . ALA C 1 176 ? 19.503 3.774 -56.154 1.00 29.28 176 ALA C N 1
ATOM 4801 C CA . ALA C 1 176 ? 19.135 2.391 -56.420 1.00 25.72 176 ALA C CA 1
ATOM 4802 C C . ALA C 1 176 ? 20.024 1.846 -57.527 1.00 26.13 176 ALA C C 1
ATOM 4803 O O . ALA C 1 176 ? 20.580 2.597 -58.332 1.00 25.94 176 ALA C O 1
ATOM 4805 N N . ILE C 1 177 ? 20.148 0.522 -57.557 1.00 26.53 177 ILE C N 1
ATOM 4806 C CA . ILE C 1 177 ? 20.978 -0.173 -58.533 1.00 24.90 177 ILE C CA 1
ATOM 4807 C C . ILE C 1 177 ? 20.289 -1.480 -58.898 1.00 25.97 177 ILE C C 1
ATOM 4808 O O . ILE C 1 177 ? 19.748 -2.169 -58.027 1.00 24.25 177 ILE C O 1
ATOM 4813 N N . SER C 1 178 ? 20.295 -1.817 -60.187 1.00 27.64 178 SER C N 1
ATOM 4814 C CA . SER C 1 178 ? 19.644 -3.035 -60.640 1.00 23.84 178 SER C CA 1
ATOM 4815 C C . SER C 1 178 ? 20.410 -4.262 -60.146 1.00 24.01 178 SER C C 1
ATOM 4816 O O . SER C 1 178 ? 21.526 -4.169 -59.627 1.00 26.34 178 SER C O 1
ATOM 4819 N N . GLY C 1 179 ? 19.789 -5.432 -60.319 1.00 24.47 179 GLY C N 1
ATOM 4820 C CA . GLY C 1 179 ? 20.387 -6.661 -59.817 1.00 25.87 179 GLY C CA 1
ATOM 4821 C C . GLY C 1 179 ? 21.738 -6.958 -60.439 1.00 30.82 179 GLY C C 1
ATOM 4822 O O . GLY C 1 179 ? 22.658 -7.421 -59.759 1.00 32.07 179 GLY C O 1
ATOM 4823 N N . SER C 1 180 ? 21.877 -6.701 -61.738 1.00 29.81 180 SER C N 1
ATOM 4824 C CA . SER C 1 180 ? 23.159 -6.870 -62.406 1.00 26.90 180 SER C CA 1
ATOM 4825 C C . SER C 1 180 ? 24.110 -5.713 -62.142 1.00 29.08 180 SER C C 1
ATOM 4826 O O . SER C 1 180 ? 25.321 -5.866 -62.336 1.00 30.41 180 SER C O 1
ATOM 4829 N N . GLY C 1 181 ? 23.593 -4.570 -61.697 1.00 29.82 181 GLY C N 1
ATOM 4830 C CA . GLY C 1 181 ? 24.368 -3.355 -61.610 1.00 27.43 181 GLY C CA 1
ATOM 4831 C C . GLY C 1 181 ? 24.354 -2.510 -62.862 1.00 30.22 181 GLY C C 1
ATOM 4832 O O . GLY C 1 181 ? 25.011 -1.463 -62.891 1.00 30.43 181 GLY C O 1
ATOM 4833 N N . GLY C 1 182 ? 23.618 -2.921 -63.893 1.00 32.21 182 GLY C N 1
ATOM 4834 C CA . GLY C 1 182 ? 23.641 -2.228 -65.171 1.00 31.28 182 GLY C CA 1
ATOM 4835 C C . GLY C 1 182 ? 22.792 -0.978 -65.230 1.00 33.17 182 GLY C C 1
ATOM 4836 O O . GLY C 1 182 ? 22.817 -0.290 -66.255 1.00 31.86 182 GLY C O 1
ATOM 4837 N N . SER C 1 183 ? 22.038 -0.675 -64.174 1.00 32.21 183 SER C N 1
ATOM 4838 C CA . SER C 1 183 ? 21.247 0.548 -64.111 1.00 31.61 183 SER C CA 1
ATOM 4839 C C . SER C 1 183 ? 21.405 1.161 -62.728 1.00 29.90 183 SER C C 1
ATOM 4840 O O . SER C 1 183 ? 21.315 0.454 -61.720 1.00 27.22 183 SER C O 1
ATOM 4843 N N . THR C 1 184 ? 21.655 2.468 -62.684 1.00 30.40 184 THR C N 1
ATOM 4844 C CA . THR C 1 184 ? 21.835 3.199 -61.437 1.00 28.66 184 THR C CA 1
ATOM 4845 C C . THR C 1 184 ? 20.980 4.456 -61.458 1.00 32.66 184 THR C C 1
ATOM 4846 O O . THR C 1 184 ? 20.815 5.087 -62.507 1.00 28.88 184 THR C O 1
ATOM 4850 N N . TYR C 1 185 ? 20.446 4.821 -60.293 1.00 29.80 185 TYR C N 1
ATOM 4851 C CA . TYR C 1 185 ? 19.598 5.996 -60.162 1.00 28.65 185 TYR C CA 1
ATOM 4852 C C . TYR C 1 185 ? 19.946 6.720 -58.872 1.00 29.82 185 TYR C C 1
ATOM 4853 O O . TYR C 1 185 ? 20.407 6.107 -57.906 1.00 33.06 185 TYR C O 1
ATOM 4862 N N . TYR C 1 186 ? 19.727 8.033 -58.866 1.00 30.72 186 TYR C N 1
ATOM 4863 C CA . TYR C 1 186 ? 20.122 8.873 -57.745 1.00 32.50 186 TYR C CA 1
ATOM 4864 C C . TYR C 1 186 ? 19.073 9.947 -57.508 1.00 31.84 186 TYR C C 1
ATOM 4865 O O . TYR C 1 186 ? 18.396 10.393 -58.436 1.00 32.40 186 TYR C O 1
ATOM 4874 N N . ALA C 1 187 ? 18.942 10.353 -56.249 1.00 34.02 187 ALA C N 1
ATOM 4875 C CA . ALA C 1 187 ? 18.104 11.494 -55.922 1.00 37.25 187 ALA C CA 1
ATOM 4876 C C . ALA C 1 187 ? 18.762 12.781 -56.408 1.00 43.93 187 ALA C C 1
ATOM 4877 O O . ALA C 1 187 ? 19.979 12.846 -56.607 1.00 42.84 187 ALA C O 1
ATOM 4879 N N . ASP C 1 188 ? 17.934 13.807 -56.616 1.00 40.16 188 ASP C N 1
ATOM 4880 C CA . ASP C 1 188 ? 18.429 15.094 -57.096 1.00 45.65 188 ASP C CA 1
ATOM 4881 C C . ASP C 1 188 ? 19.577 15.608 -56.233 1.00 52.26 188 ASP C C 1
ATOM 4882 O O . ASP C 1 188 ? 20.694 15.817 -56.718 1.00 51.23 188 ASP C O 1
ATOM 4887 N N . SER C 1 189 ? 19.318 15.791 -54.938 1.00 46.73 189 SER C N 1
ATOM 4888 C CA . SER C 1 189 ? 20.247 16.424 -54.011 1.00 46.82 189 SER C CA 1
ATOM 4889 C C . SER C 1 189 ? 21.556 15.664 -53.837 1.00 44.34 189 SER C C 1
ATOM 4890 O O . SER C 1 189 ? 22.415 16.134 -53.084 1.00 50.27 189 SER C O 1
ATOM 4893 N N . VAL C 1 190 ? 21.753 14.524 -54.501 1.00 42.44 190 VAL C N 1
ATOM 4894 C CA . VAL C 1 190 ? 22.957 13.725 -54.314 1.00 47.14 190 VAL C CA 1
ATOM 4895 C C . VAL C 1 190 ? 23.642 13.369 -55.623 1.00 45.27 190 VAL C C 1
ATOM 4896 O O . VAL C 1 190 ? 24.677 12.699 -55.603 1.00 46.39 190 VAL C O 1
ATOM 4900 N N . LYS C 1 191 ? 23.099 13.799 -56.761 1.00 46.39 191 LYS C N 1
ATOM 4901 C CA . LYS C 1 191 ? 23.619 13.408 -58.064 1.00 47.54 191 LYS C CA 1
ATOM 4902 C C . LYS C 1 191 ? 25.067 13.850 -58.246 1.00 44.96 191 LYS C C 1
ATOM 4903 O O . LYS C 1 191 ? 25.498 14.891 -57.740 1.00 48.95 191 LYS C O 1
ATOM 4909 N N . GLY C 1 192 ? 25.829 13.028 -58.966 1.00 43.25 192 GLY C N 1
ATOM 4910 C CA . GLY C 1 192 ? 27.196 13.360 -59.322 1.00 47.08 192 GLY C CA 1
ATOM 4911 C C . GLY C 1 192 ? 28.159 13.305 -58.152 1.00 46.77 192 GLY C C 1
ATOM 4912 O O . GLY C 1 192 ? 29.374 13.210 -58.337 1.00 44.09 192 GLY C O 1
ATOM 4913 N N . ARG C 1 193 ? 27.617 13.370 -56.937 1.00 46.88 193 ARG C N 1
ATOM 4914 C CA . ARG C 1 193 ? 28.411 13.334 -55.718 1.00 46.35 193 ARG C CA 1
ATOM 4915 C C . ARG C 1 193 ? 28.461 11.956 -55.075 1.00 50.28 193 ARG C C 1
ATOM 4916 O O . ARG C 1 193 ? 29.493 11.584 -54.506 1.00 48.64 193 ARG C O 1
ATOM 4924 N N . PHE C 1 194 ? 27.376 11.195 -55.154 1.00 50.60 194 PHE C N 1
ATOM 4925 C CA . PHE C 1 194 ? 27.332 9.832 -54.654 1.00 47.76 194 PHE C CA 1
ATOM 4926 C C . PHE C 1 194 ? 27.275 8.864 -55.824 1.00 43.65 194 PHE C C 1
ATOM 4927 O O . PHE C 1 194 ? 26.779 9.196 -56.904 1.00 42.15 194 PHE C O 1
ATOM 4935 N N . THR C 1 195 ? 27.797 7.663 -55.601 1.00 41.71 195 THR C N 1
ATOM 4936 C CA . THR C 1 195 ? 27.786 6.621 -56.617 1.00 43.54 195 THR C CA 1
ATOM 4937 C C . THR C 1 195 ? 27.458 5.296 -55.947 1.00 41.60 195 THR C C 1
ATOM 4938 O O . THR C 1 195 ? 28.153 4.882 -55.015 1.00 42.23 195 THR C O 1
ATOM 4942 N N . ILE C 1 196 ? 26.388 4.649 -56.399 1.00 35.76 196 ILE C N 1
ATOM 4943 C CA . ILE C 1 196 ? 26.045 3.319 -55.910 1.00 34.15 196 ILE C CA 1
ATOM 4944 C C . ILE C 1 196 ? 26.797 2.291 -56.742 1.00 32.66 196 ILE C C 1
ATOM 4945 O O . ILE C 1 196 ? 26.996 2.469 -57.950 1.00 34.02 196 ILE C O 1
ATOM 4950 N N . SER C 1 197 ? 27.250 1.224 -56.091 1.00 33.56 197 SER C N 1
ATOM 4951 C CA . SER C 1 197 ? 28.007 0.187 -56.774 1.00 30.81 197 SER C CA 1
ATOM 4952 C C . SER C 1 197 ? 27.747 -1.146 -56.091 1.00 33.94 197 SER C C 1
ATOM 4953 O O . SER C 1 197 ? 27.201 -1.213 -54.986 1.00 35.10 197 SER C O 1
ATOM 4956 N N . ARG C 1 198 ? 28.174 -2.215 -56.757 1.00 34.24 198 ARG C N 1
ATOM 4957 C CA . ARG C 1 198 ? 27.708 -3.551 -56.422 1.00 32.76 198 ARG C CA 1
ATOM 4958 C C . ARG C 1 198 ? 28.751 -4.576 -56.849 1.00 34.49 198 ARG C C 1
ATOM 4959 O O . ARG C 1 198 ? 29.352 -4.443 -57.918 1.00 35.08 198 ARG C O 1
ATOM 4967 N N . ASP C 1 199 ? 28.958 -5.594 -56.011 1.00 38.39 199 ASP C N 1
ATOM 4968 C CA . ASP C 1 199 ? 29.892 -6.683 -56.298 1.00 34.25 199 ASP C CA 1
ATOM 4969 C C . ASP C 1 199 ? 29.155 -7.997 -56.047 1.00 35.60 199 ASP C C 1
ATOM 4970 O O . ASP C 1 199 ? 29.083 -8.467 -54.906 1.00 40.14 199 ASP C O 1
ATOM 4975 N N . ASN C 1 200 ? 28.613 -8.592 -57.111 1.00 32.24 200 ASN C N 1
ATOM 4976 C CA . ASN C 1 200 ? 27.807 -9.799 -56.964 1.00 36.78 200 ASN C CA 1
ATOM 4977 C C . ASN C 1 200 ? 28.627 -11.032 -56.614 1.00 39.14 200 ASN C C 1
ATOM 4978 O O . ASN C 1 200 ? 28.042 -12.047 -56.219 1.00 40.01 200 ASN C O 1
ATOM 4983 N N . SER C 1 201 ? 29.952 -10.978 -56.757 1.00 42.28 201 SER C N 1
ATOM 4984 C CA . SER C 1 201 ? 30.785 -12.092 -56.320 1.00 41.48 201 SER C CA 1
ATOM 4985 C C . SER C 1 201 ? 30.931 -12.108 -54.804 1.00 38.58 201 SER C C 1
ATOM 4986 O O . SER C 1 201 ? 30.896 -13.176 -54.183 1.00 39.68 201 SER C O 1
ATOM 4989 N N . LYS C 1 202 ? 31.092 -10.936 -54.198 1.00 39.15 202 LYS C N 1
ATOM 4990 C CA . LYS C 1 202 ? 31.175 -10.805 -52.752 1.00 39.99 202 LYS C CA 1
ATOM 4991 C C . LYS C 1 202 ? 29.815 -10.597 -52.098 1.00 42.70 202 LYS C C 1
ATOM 4992 O O . LYS C 1 202 ? 29.758 -10.420 -50.874 1.00 39.11 202 LYS C O 1
ATOM 4994 N N . ASN C 1 203 ? 28.730 -10.616 -52.879 1.00 38.66 203 ASN C N 1
ATOM 4995 C CA . ASN C 1 203 ? 27.373 -10.414 -52.367 1.00 35.89 203 ASN C CA 1
ATOM 4996 C C . ASN C 1 203 ? 27.298 -9.162 -51.496 1.00 36.13 203 ASN C C 1
ATOM 4997 O O . ASN C 1 203 ? 26.804 -9.185 -50.366 1.00 36.63 203 ASN C O 1
ATOM 5002 N N . THR C 1 204 ? 27.805 -8.056 -52.033 1.00 35.29 204 THR C N 1
ATOM 5003 C CA . THR C 1 204 ? 27.968 -6.841 -51.252 1.00 33.32 204 THR C CA 1
ATOM 5004 C C . THR C 1 204 ? 27.518 -5.632 -52.056 1.00 35.70 204 THR C C 1
ATOM 5005 O O . THR C 1 204 ? 27.796 -5.528 -53.254 1.00 39.18 204 THR C O 1
ATOM 5009 N N . LEU C 1 205 ? 26.813 -4.728 -51.385 1.00 33.82 205 LEU C N 1
ATOM 5010 C CA . LEU C 1 205 ? 26.408 -3.451 -51.949 1.00 34.26 205 LEU C CA 1
ATOM 5011 C C . LEU C 1 205 ? 27.278 -2.348 -51.362 1.00 36.58 205 LEU C C 1
ATOM 5012 O O . LEU C 1 205 ? 27.644 -2.395 -50.183 1.00 36.04 205 LEU C O 1
ATOM 5017 N N . TYR C 1 206 ? 27.611 -1.359 -52.187 1.00 33.73 206 TYR C N 1
ATOM 5018 C CA . TYR C 1 206 ? 28.450 -0.250 -51.761 1.00 33.11 206 TYR C CA 1
ATOM 5019 C C . TYR C 1 206 ? 27.771 1.074 -52.075 1.00 35.71 206 TYR C C 1
ATOM 5020 O O . TYR C 1 206 ? 27.026 1.195 -53.052 1.00 38.93 206 TYR C O 1
ATOM 5029 N N . LEU C 1 207 ? 28.042 2.069 -51.234 1.00 35.33 207 LEU C N 1
ATOM 5030 C CA . LEU C 1 207 ? 27.664 3.452 -51.497 1.00 38.31 207 LEU C CA 1
ATOM 5031 C C . LEU C 1 207 ? 28.874 4.329 -51.215 1.00 46.92 207 LEU C C 1
ATOM 5032 O O . LEU C 1 207 ? 29.256 4.512 -50.054 1.00 45.26 207 LEU C O 1
ATOM 5037 N N . GLN C 1 208 ? 29.479 4.863 -52.272 1.00 49.36 208 GLN C N 1
ATOM 5038 C CA . GLN C 1 208 ? 30.588 5.798 -52.140 1.00 47.17 208 GLN C CA 1
ATOM 5039 C C . GLN C 1 208 ? 30.034 7.214 -52.052 1.00 47.56 208 GLN C C 1
ATOM 5040 O O . GLN C 1 208 ? 29.347 7.676 -52.970 1.00 47.87 208 GLN C O 1
ATOM 5046 N N . MET C 1 209 ? 30.327 7.895 -50.949 1.00 50.73 209 MET C N 1
ATOM 5047 C CA . MET C 1 209 ? 29.870 9.257 -50.716 1.00 56.06 209 MET C CA 1
ATOM 5048 C C . MET C 1 209 ? 31.064 10.202 -50.693 1.00 59.60 209 MET C C 1
ATOM 5049 O O . MET C 1 209 ? 32.129 9.853 -50.177 1.00 59.08 209 MET C O 1
ATOM 5054 N N . ASN C 1 210 ? 30.886 11.390 -51.268 1.00 57.75 210 ASN C N 1
ATOM 5055 C CA . ASN C 1 210 ? 31.906 12.430 -51.281 1.00 59.73 210 ASN C CA 1
ATOM 5056 C C . ASN C 1 210 ? 31.268 13.756 -50.886 1.00 62.62 210 ASN C C 1
ATOM 5057 O O . ASN C 1 210 ? 30.046 13.861 -50.757 1.00 62.68 210 ASN C O 1
ATOM 5062 N N . SER C 1 211 ? 32.117 14.760 -50.676 1.00 59.62 211 SER C N 1
ATOM 5063 C CA . SER C 1 211 ? 31.712 16.160 -50.507 1.00 58.47 211 SER C CA 1
ATOM 5064 C C . SER C 1 211 ? 30.488 16.300 -49.597 1.00 61.93 211 SER C C 1
ATOM 5065 O O . SER C 1 211 ? 29.455 16.861 -49.968 1.00 63.43 211 SER C O 1
ATOM 5068 N N . LEU C 1 212 ? 30.628 15.781 -48.382 1.00 58.70 212 LEU C N 1
ATOM 5069 C CA . LEU C 1 212 ? 29.500 15.627 -47.475 1.00 55.51 212 LEU C CA 1
ATOM 5070 C C . LEU C 1 212 ? 29.287 16.875 -46.623 1.00 59.07 212 LEU C C 1
ATOM 5071 O O . LEU C 1 212 ? 30.219 17.635 -46.346 1.00 64.48 212 LEU C O 1
ATOM 5076 N N . ARG C 1 213 ? 28.038 17.070 -46.201 1.00 60.70 213 ARG C N 1
ATOM 5077 C CA . ARG C 1 213 ? 27.626 18.264 -45.474 1.00 58.94 213 ARG C CA 1
ATOM 5078 C C . ARG C 1 213 ? 26.399 17.938 -44.637 1.00 58.77 213 ARG C C 1
ATOM 5079 O O . ARG C 1 213 ? 25.653 17.011 -44.951 1.00 62.06 213 ARG C O 1
ATOM 5087 N N . ALA C 1 214 ? 26.191 18.736 -43.587 1.00 56.88 214 ALA C N 1
ATOM 5088 C CA . ALA C 1 214 ? 25.124 18.554 -42.603 1.00 59.04 214 ALA C CA 1
ATOM 5089 C C . ALA C 1 214 ? 23.830 17.978 -43.173 1.00 59.82 214 ALA C C 1
ATOM 5090 O O . ALA C 1 214 ? 23.200 17.117 -42.549 1.00 60.79 214 ALA C O 1
ATOM 5092 N N . GLU C 1 215 ? 23.430 18.427 -44.363 1.00 57.67 215 GLU C N 1
ATOM 5093 C CA . GLU C 1 215 ? 22.206 17.932 -44.985 1.00 56.64 215 GLU C CA 1
ATOM 5094 C C . GLU C 1 215 ? 22.374 16.486 -45.437 1.00 54.78 215 GLU C C 1
ATOM 5095 O O . GLU C 1 215 ? 21.431 15.864 -45.934 1.00 54.53 215 GLU C O 1
ATOM 5101 N N . ASP C 1 216 ? 23.584 15.948 -45.282 1.00 54.06 216 ASP C N 1
ATOM 5102 C CA . ASP C 1 216 ? 23.848 14.532 -45.487 1.00 51.19 216 ASP C CA 1
ATOM 5103 C C . ASP C 1 216 ? 23.955 13.756 -44.180 1.00 51.89 216 ASP C C 1
ATOM 5104 O O . ASP C 1 216 ? 24.065 12.525 -44.213 1.00 48.79 216 ASP C O 1
ATOM 5109 N N . THR C 1 217 ? 23.941 14.441 -43.039 1.00 52.07 217 THR C N 1
ATOM 5110 C CA . THR C 1 217 ? 23.865 13.763 -41.752 1.00 49.21 217 THR C CA 1
ATOM 5111 C C . THR C 1 217 ? 22.546 13.016 -41.650 1.00 45.32 217 THR C C 1
ATOM 5112 O O . THR C 1 217 ? 21.474 13.628 -41.705 1.00 47.27 217 THR C O 1
ATOM 5116 N N . ALA C 1 218 ? 22.624 11.698 -41.497 1.00 40.67 218 ALA C N 1
ATOM 5117 C CA . ALA C 1 218 ? 21.422 10.877 -41.455 1.00 36.41 218 ALA C CA 1
ATOM 5118 C C . ALA C 1 218 ? 21.805 9.463 -41.058 1.00 37.26 218 ALA C C 1
ATOM 5119 O O . ALA C 1 218 ? 22.977 9.079 -41.106 1.00 38.95 218 ALA C O 1
ATOM 5121 N N . VAL C 1 219 ? 20.796 8.698 -40.658 1.00 34.36 219 VAL C N 1
ATOM 5122 C CA . VAL C 1 219 ? 20.920 7.248 -40.594 1.00 32.40 219 VAL C CA 1
ATOM 5123 C C . VAL C 1 219 ? 20.719 6.700 -41.999 1.00 34.03 219 VAL C C 1
ATOM 5124 O O . VAL C 1 219 ? 19.723 7.013 -42.661 1.00 28.96 219 VAL C O 1
ATOM 5128 N N . TYR C 1 220 ? 21.672 5.903 -42.468 1.00 32.95 220 TYR C N 1
ATOM 5129 C CA . TYR C 1 220 ? 21.644 5.371 -43.822 1.00 31.56 220 TYR C CA 1
ATOM 5130 C C . TYR C 1 220 ? 21.281 3.895 -43.789 1.00 29.22 220 TYR C C 1
ATOM 5131 O O . TYR C 1 220 ? 21.875 3.120 -43.031 1.00 30.32 220 TYR C O 1
ATOM 5140 N N . TYR C 1 221 ? 20.300 3.517 -44.603 1.00 26.18 221 TYR C N 1
ATOM 5141 C CA . TYR C 1 221 ? 19.812 2.150 -44.681 1.00 28.13 221 TYR C 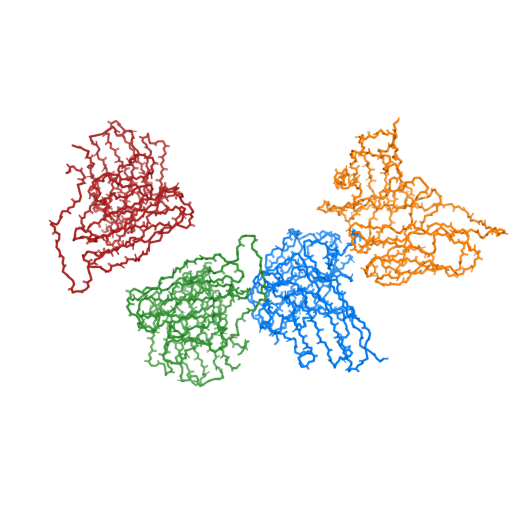CA 1
ATOM 5142 C C . TYR C 1 221 ? 20.074 1.591 -46.070 1.00 24.55 221 TYR C C 1
ATOM 5143 O O . TYR C 1 221 ? 19.851 2.274 -47.073 1.00 27.80 221 TYR C O 1
ATOM 5152 N N . CYS C 1 222 ? 20.545 0.350 -46.130 1.00 26.68 222 CYS C N 1
ATOM 5153 C CA . CYS C 1 222 ? 20.448 -0.415 -47.362 1.00 28.49 222 CYS C CA 1
ATOM 5154 C C . CYS C 1 222 ? 19.185 -1.263 -47.310 1.00 26.42 222 CYS C C 1
ATOM 5155 O O . CYS C 1 222 ? 18.745 -1.686 -46.238 1.00 22.86 222 CYS C O 1
ATOM 5158 N N . ALA C 1 223 ? 18.586 -1.482 -48.477 1.00 26.00 223 ALA C N 1
ATOM 5159 C CA . ALA C 1 223 ? 17.320 -2.194 -48.545 1.00 21.44 223 ALA C CA 1
ATOM 5160 C C . ALA C 1 223 ? 17.253 -2.994 -49.834 1.00 22.02 223 ALA C C 1
ATOM 5161 O O . ALA C 1 223 ? 17.785 -2.584 -50.870 1.00 22.83 223 ALA C O 1
ATOM 5163 N N . LYS C 1 224 ? 16.583 -4.139 -49.755 1.00 20.07 224 LYS C N 1
ATOM 5164 C CA . LYS C 1 224 ? 16.465 -5.078 -50.860 1.00 21.80 224 LYS C CA 1
ATOM 5165 C C . LYS C 1 224 ? 15.066 -4.993 -51.460 1.00 21.10 224 LYS C C 1
ATOM 5166 O O . LYS C 1 224 ? 14.068 -5.038 -50.731 1.00 21.86 224 LYS C O 1
ATOM 5172 N N . TYR C 1 225 ? 14.995 -4.856 -52.783 1.00 20.73 225 TYR C N 1
ATOM 5173 C CA . TYR C 1 225 ? 13.706 -4.834 -53.458 1.00 20.16 225 TYR C CA 1
ATOM 5174 C C . TYR C 1 225 ? 13.113 -6.241 -53.521 1.00 20.60 225 TYR C C 1
ATOM 5175 O O . TYR C 1 225 ? 13.783 -7.247 -53.268 1.00 21.14 225 TYR C O 1
ATOM 5184 N N . ASP C 1 226 ? 11.831 -6.304 -53.873 1.00 21.65 226 ASP C N 1
ATOM 5185 C CA . ASP C 1 226 ? 11.139 -7.575 -54.010 1.00 21.02 226 ASP C CA 1
ATOM 5186 C C . ASP C 1 226 ? 9.988 -7.396 -54.987 1.00 18.48 226 ASP C C 1
ATOM 5187 O O . ASP C 1 226 ? 9.385 -6.324 -55.061 1.00 20.70 226 ASP C O 1
ATOM 5192 N N . GLY C 1 227 ? 9.701 -8.452 -55.747 1.00 17.60 227 GLY C N 1
ATOM 5193 C CA . GLY C 1 227 ? 8.554 -8.421 -56.644 1.00 17.90 227 GLY C CA 1
ATOM 5194 C C . GLY C 1 227 ? 8.780 -7.519 -57.844 1.00 20.77 227 GLY C C 1
ATOM 5195 O O . GLY C 1 227 ? 9.882 -7.437 -58.399 1.00 20.80 227 GLY C O 1
ATOM 5196 N N . ILE C 1 228 ? 7.715 -6.824 -58.255 1.00 20.46 228 ILE C N 1
ATOM 5197 C CA . ILE C 1 228 ? 7.737 -6.003 -59.459 1.00 18.88 228 ILE C CA 1
ATOM 5198 C C . ILE C 1 228 ? 7.243 -4.586 -59.223 1.00 21.83 228 ILE C C 1
ATOM 5199 O O . ILE C 1 228 ? 7.252 -3.781 -60.155 1.00 21.50 228 ILE C O 1
ATOM 5204 N N . TYR C 1 229 ? 6.801 -4.246 -58.011 1.00 20.93 229 TYR C N 1
ATOM 5205 C CA . TYR C 1 229 ? 6.219 -2.934 -57.751 1.00 19.89 229 TYR C CA 1
ATOM 5206 C C . TYR C 1 229 ? 7.156 -2.015 -56.975 1.00 20.28 229 TYR C C 1
ATOM 5207 O O . TYR C 1 229 ? 6.715 -0.990 -56.446 1.00 17.28 229 TYR C O 1
ATOM 5216 N N . GLY C 1 230 ? 8.443 -2.349 -56.915 1.00 21.68 230 GLY C N 1
ATOM 5217 C CA . GLY C 1 230 ? 9.404 -1.477 -56.271 1.00 18.18 230 GLY C CA 1
ATOM 5218 C C . GLY C 1 230 ? 9.322 -1.442 -54.766 1.00 20.45 230 GLY C C 1
ATOM 5219 O O . GLY C 1 230 ? 9.727 -0.447 -54.161 1.00 23.50 230 GLY C O 1
ATOM 5220 N N . GLU C 1 231 ? 8.808 -2.498 -54.137 1.00 19.98 231 GLU C N 1
ATOM 5221 C CA . GLU C 1 231 ? 8.709 -2.543 -52.686 1.00 19.91 231 GLU C CA 1
ATOM 5222 C C . GLU C 1 231 ? 10.007 -3.068 -52.085 1.00 18.17 231 GLU C C 1
ATOM 5223 O O . GLU C 1 231 ? 10.657 -3.951 -52.651 1.00 17.71 231 GLU C O 1
ATOM 5229 N N . LEU C 1 232 ? 10.383 -2.506 -50.939 1.00 21.08 232 LEU C N 1
ATOM 5230 C CA . LEU C 1 232 ? 11.622 -2.839 -50.238 1.00 20.95 232 LEU C CA 1
ATOM 5231 C C . LEU C 1 232 ? 11.259 -3.667 -49.010 1.00 19.12 232 LEU C C 1
ATOM 5232 O O . LEU C 1 232 ? 10.889 -3.116 -47.969 1.00 20.18 232 LEU C O 1
ATOM 5237 N N . ASP C 1 233 ? 11.382 -4.990 -49.124 1.00 22.85 233 ASP C N 1
ATOM 5238 C CA . ASP C 1 233 ? 10.841 -5.881 -48.107 1.00 21.37 233 ASP C CA 1
ATOM 5239 C C . ASP C 1 233 ? 11.822 -6.220 -46.991 1.00 20.96 233 ASP C C 1
ATOM 5240 O O . ASP C 1 233 ? 11.388 -6.702 -45.940 1.00 26.05 233 ASP C O 1
ATOM 5245 N N . PHE C 1 234 ? 13.121 -5.991 -47.173 1.00 21.36 234 PHE C N 1
ATOM 5246 C CA . PHE C 1 234 ? 14.067 -6.206 -46.086 1.00 22.47 234 PHE C CA 1
ATOM 5247 C C . PHE C 1 234 ? 15.075 -5.069 -46.045 1.00 22.47 234 PHE C C 1
ATOM 5248 O O . PHE C 1 234 ? 15.544 -4.602 -47.087 1.00 19.93 234 PHE C O 1
ATOM 5256 N N . TRP C 1 235 ? 15.412 -4.643 -44.831 1.00 22.81 235 TRP C N 1
ATOM 5257 C CA . TRP C 1 235 ? 16.250 -3.478 -44.597 1.00 23.23 235 TRP C CA 1
ATOM 5258 C C . TRP C 1 235 ? 17.407 -3.829 -43.675 1.00 26.75 235 TRP C C 1
ATOM 5259 O O . TRP C 1 235 ? 17.290 -4.704 -42.810 1.00 25.49 235 TRP C O 1
ATOM 5270 N N . GLY C 1 236 ? 18.527 -3.131 -43.868 1.00 25.55 236 GLY C N 1
ATOM 5271 C CA . GLY C 1 236 ? 19.557 -3.117 -42.856 1.00 23.39 236 GLY C CA 1
ATOM 5272 C C . GLY C 1 236 ? 19.141 -2.289 -41.656 1.00 22.20 236 GLY C C 1
ATOM 5273 O O . GLY C 1 236 ? 18.189 -1.511 -41.703 1.00 21.77 236 GLY C O 1
ATOM 5274 N N . CYS C 1 237 ? 19.868 -2.459 -40.553 1.00 24.23 237 CYS C N 1
ATOM 5275 C CA . CYS C 1 237 ? 19.488 -1.781 -39.319 1.00 26.00 237 CYS C CA 1
ATOM 5276 C C . CYS C 1 237 ? 19.855 -0.304 -39.304 1.00 23.75 237 CYS C C 1
ATOM 5277 O O . CYS C 1 237 ? 19.411 0.417 -38.403 1.00 24.83 237 CYS C O 1
ATOM 5280 N N . GLY C 1 238 ? 20.639 0.164 -40.270 1.00 29.38 238 GLY C N 1
ATOM 5281 C CA . GLY C 1 238 ? 20.988 1.567 -40.337 1.00 25.98 238 GLY C CA 1
ATOM 5282 C C . GLY C 1 238 ? 22.346 1.862 -39.744 1.00 34.74 238 GLY C C 1
ATOM 5283 O O . GLY C 1 238 ? 22.741 1.265 -38.737 1.00 35.08 238 GLY C O 1
ATOM 5284 N N . THR C 1 239 ? 23.078 2.780 -40.367 1.00 35.11 239 THR C N 1
ATOM 5285 C CA . THR C 1 239 ? 24.361 3.222 -39.839 1.00 37.53 239 THR C CA 1
ATOM 5286 C C . THR C 1 239 ? 24.414 4.741 -39.914 1.00 34.74 239 THR C C 1
ATOM 5287 O O . THR C 1 239 ? 24.018 5.335 -40.922 1.00 35.53 239 THR C O 1
ATOM 5291 N N . LEU C 1 240 ? 24.865 5.366 -38.832 1.00 37.20 240 LEU C N 1
ATOM 5292 C CA . LEU C 1 240 ? 24.825 6.815 -38.704 1.00 36.74 240 LEU C CA 1
ATOM 5293 C C . LEU C 1 240 ? 26.133 7.423 -39.188 1.00 40.74 240 LEU C C 1
ATOM 5294 O O . LEU C 1 240 ? 27.211 7.054 -38.710 1.00 42.85 240 LEU C O 1
ATOM 5299 N N . VAL C 1 241 ? 26.035 8.348 -40.139 1.00 41.10 241 VAL C N 1
ATOM 5300 C CA . VAL C 1 241 ? 27.172 9.145 -40.578 1.00 43.25 241 VAL C CA 1
ATOM 5301 C C . VAL C 1 241 ? 26.870 10.602 -40.245 1.00 43.82 241 VAL C C 1
ATOM 5302 O O . VAL C 1 241 ? 25.774 11.101 -40.534 1.00 42.79 241 VAL C O 1
ATOM 5306 N N . THR C 1 242 ? 27.815 11.260 -39.577 1.00 54.18 242 THR C N 1
ATOM 5307 C CA . THR C 1 242 ? 27.652 12.636 -39.129 1.00 57.36 242 THR C CA 1
ATOM 5308 C C . THR C 1 242 ? 28.691 13.516 -39.808 1.00 56.79 242 THR C C 1
ATOM 5309 O O . THR C 1 242 ? 29.846 13.114 -39.977 1.00 55.28 242 THR C O 1
ATOM 5313 N N . VAL C 1 243 ? 28.263 14.711 -40.209 1.00 59.42 243 VAL C N 1
ATOM 5314 C CA . VAL C 1 243 ? 29.112 15.700 -40.867 1.00 64.28 243 VAL C CA 1
ATOM 5315 C C . VAL C 1 243 ? 28.953 16.998 -40.084 1.00 66.62 243 VAL C C 1
ATOM 5316 O O . VAL C 1 243 ? 28.003 17.757 -40.306 1.00 67.40 243 VAL C O 1
ATOM 5320 N N . SER C 1 244 ? 29.878 17.254 -39.165 1.00 68.56 244 SER C N 1
ATOM 5321 C CA . SER C 1 244 ? 29.906 18.489 -38.394 1.00 69.22 244 SER C CA 1
ATOM 5322 C C . SER C 1 244 ? 31.347 18.967 -38.286 1.00 67.63 244 SER C C 1
ATOM 5323 O O . SER C 1 244 ? 32.288 18.182 -38.408 1.00 64.76 244 SER C O 1
ATOM 5326 N N . SER C 1 245 ? 31.508 20.268 -38.059 1.00 62.58 245 SER C N 1
ATOM 5327 C CA . SER C 1 245 ? 32.828 20.859 -37.891 1.00 60.37 245 SER C CA 1
ATOM 5328 C C . SER C 1 245 ? 33.419 20.488 -36.532 1.00 61.52 245 SER C C 1
ATOM 5329 O O . SER C 1 245 ? 34.622 20.250 -36.411 1.00 56.57 245 SER C O 1
ATOM 5332 N N . ASP D 1 1 ? 7.422 29.659 -35.989 1.00 35.86 1 ASP D N 1
ATOM 5333 C CA . ASP D 1 1 ? 6.140 30.277 -36.310 1.00 35.42 1 ASP D CA 1
ATOM 5334 C C . ASP D 1 1 ? 5.082 29.226 -36.626 1.00 34.27 1 ASP D C 1
ATOM 5335 O O . ASP D 1 1 ? 5.294 28.033 -36.417 1.00 37.63 1 ASP D O 1
ATOM 5340 N N . ILE D 1 2 ? 3.946 29.678 -37.141 1.00 28.51 2 ILE D N 1
ATOM 5341 C CA . ILE D 1 2 ? 2.850 28.790 -37.508 1.00 30.15 2 ILE D CA 1
ATOM 5342 C C . ILE D 1 2 ? 2.994 28.419 -38.978 1.00 29.52 2 ILE D C 1
ATOM 5343 O O . ILE D 1 2 ? 3.131 29.296 -39.838 1.00 30.44 2 ILE D O 1
ATOM 5348 N N . GLN D 1 3 ? 2.974 27.120 -39.268 1.00 29.09 3 GLN D N 1
ATOM 5349 C CA . GLN D 1 3 ? 3.029 26.643 -40.642 1.00 29.92 3 GLN D CA 1
ATOM 5350 C C . GLN D 1 3 ? 1.614 26.453 -41.175 1.00 29.04 3 GLN D C 1
ATOM 5351 O O . GLN D 1 3 ? 0.769 25.847 -40.507 1.00 26.84 3 GLN D O 1
ATOM 5357 N N . MET D 1 4 ? 1.362 26.978 -42.371 1.00 26.49 4 MET D N 1
ATOM 5358 C CA . MET D 1 4 ? 0.090 26.818 -43.068 1.00 23.20 4 MET D CA 1
ATOM 5359 C C . MET D 1 4 ? 0.326 25.953 -44.297 1.00 26.48 4 MET D C 1
ATOM 5360 O O . MET D 1 4 ? 1.166 26.287 -45.139 1.00 27.25 4 MET D O 1
ATOM 5365 N N . THR D 1 5 ? -0.415 24.853 -44.405 1.00 25.57 5 THR D N 1
ATOM 5366 C CA . THR D 1 5 ? -0.248 23.909 -45.504 1.00 27.10 5 THR D CA 1
ATOM 5367 C C . THR D 1 5 ? -1.585 23.710 -46.204 1.00 25.59 5 THR D C 1
ATOM 5368 O O . THR D 1 5 ? -2.557 23.270 -45.580 1.00 27.71 5 THR D O 1
ATOM 5372 N N . GLN D 1 6 ? -1.626 24.033 -47.495 1.00 27.36 6 GLN D N 1
ATOM 5373 C CA . GLN D 1 6 ? -2.818 23.902 -48.317 1.00 24.57 6 GLN D CA 1
ATOM 5374 C C . GLN D 1 6 ? -2.788 22.594 -49.095 1.00 26.86 6 GLN D C 1
ATOM 5375 O O . GLN D 1 6 ? -1.724 22.042 -49.379 1.00 29.93 6 GLN D O 1
ATOM 5381 N N . SER D 1 7 ? -3.976 22.109 -49.455 1.00 28.44 7 SER D N 1
ATOM 5382 C CA . SER D 1 7 ? -4.096 20.917 -50.275 1.00 28.67 7 SER D CA 1
ATOM 5383 C C . SER D 1 7 ? -5.323 21.060 -51.161 1.00 30.44 7 SER D C 1
ATOM 5384 O O . SER D 1 7 ? -6.365 21.535 -50.689 1.00 28.79 7 SER D O 1
ATOM 5387 N N . PRO D 1 8 ? -5.228 20.691 -52.445 1.00 28.78 8 PRO D N 1
ATOM 5388 C CA . PRO D 1 8 ? -3.974 20.248 -53.060 1.00 28.18 8 PRO D CA 1
ATOM 5389 C C . PRO D 1 8 ? -3.120 21.437 -53.490 1.00 30.62 8 PRO D C 1
ATOM 5390 O O . PRO D 1 8 ? -3.533 22.578 -53.295 1.00 32.31 8 PRO D O 1
ATOM 5394 N N . SER D 1 9 ? -1.939 21.176 -54.053 1.00 32.50 9 SER D N 1
ATOM 5395 C CA . SER D 1 9 ? -1.140 22.264 -54.602 1.00 26.76 9 SER D CA 1
ATOM 5396 C C . SER D 1 9 ? -1.665 22.717 -55.956 1.00 26.93 9 SER D C 1
ATOM 5397 O O . SER D 1 9 ? -1.540 23.898 -56.301 1.00 26.65 9 SER D O 1
ATOM 5400 N N . SER D 1 10 ? -2.249 21.803 -56.728 1.00 26.71 10 SER D N 1
ATOM 5401 C CA . SER D 1 10 ? -2.870 22.135 -58.001 1.00 27.30 10 SER D CA 1
ATOM 5402 C C . SER D 1 10 ? -4.138 21.312 -58.158 1.00 25.57 10 SER D C 1
ATOM 5403 O O . SER D 1 10 ? -4.253 20.209 -57.615 1.00 26.07 10 SER D O 1
ATOM 5406 N N . LEU D 1 11 ? -5.085 21.856 -58.916 1.00 24.40 11 LEU D N 1
ATOM 5407 C CA . LEU D 1 11 ? -6.429 21.296 -58.991 1.00 26.94 11 LEU D CA 1
ATOM 5408 C C . LEU D 1 11 ? -6.974 21.507 -60.394 1.00 28.76 11 LEU D C 1
ATOM 5409 O O . LEU D 1 11 ? -7.026 22.644 -60.874 1.00 29.15 11 LEU D O 1
ATOM 5414 N N . SER D 1 12 ? -7.377 20.419 -61.046 1.00 26.49 12 SER D N 1
ATOM 5415 C CA . SER D 1 12 ? -8.000 20.475 -62.361 1.00 28.91 12 SER D CA 1
ATOM 5416 C C . SER D 1 12 ? -9.508 20.334 -62.208 1.00 30.01 12 SER D C 1
ATOM 5417 O O . SER D 1 12 ? -9.983 19.417 -61.530 1.00 33.57 12 SER D O 1
ATOM 5420 N N . ALA D 1 13 ? -10.257 21.237 -62.837 1.00 27.46 13 ALA D N 1
ATOM 5421 C CA . ALA D 1 13 ? -11.705 21.233 -62.699 1.00 26.14 13 ALA D CA 1
ATOM 5422 C C . ALA D 1 13 ? -12.342 21.785 -63.962 1.00 29.58 13 ALA D C 1
ATOM 5423 O O . ALA D 1 13 ? -11.701 22.474 -64.760 1.00 27.77 13 ALA D O 1
ATOM 5425 N N . SER D 1 14 ? -13.622 21.475 -64.131 1.00 32.09 14 SER D N 1
ATOM 5426 C CA . SER D 1 14 ? -14.421 21.983 -65.233 1.00 32.38 14 SER D CA 1
ATOM 5427 C C . SER D 1 14 ? -15.401 23.023 -64.710 1.00 30.30 14 SER D C 1
ATOM 5428 O O . SER D 1 14 ? -15.749 23.038 -63.528 1.00 30.95 14 SER D O 1
ATOM 5431 N N . VAL D 1 15 ? -15.832 23.909 -65.610 1.00 29.77 15 VAL D N 1
ATOM 5432 C CA . VAL D 1 15 ? -16.814 24.922 -65.245 1.00 31.98 15 VAL D CA 1
ATOM 5433 C C . VAL D 1 15 ? -18.069 24.238 -64.724 1.00 36.21 15 VAL D C 1
ATOM 5434 O O . VAL D 1 15 ? -18.560 23.266 -65.313 1.00 33.77 15 VAL D O 1
ATOM 5438 N N . GLY D 1 16 ? -18.586 24.732 -63.600 1.00 32.03 16 GLY D N 1
ATOM 5439 C CA . GLY D 1 16 ? -19.742 24.159 -62.955 1.00 29.44 16 GLY D CA 1
ATOM 5440 C C . GLY D 1 16 ? -19.424 23.214 -61.814 1.00 30.11 16 GLY D C 1
ATOM 5441 O O . GLY D 1 16 ? -20.323 22.897 -61.026 1.00 32.07 16 GLY D O 1
ATOM 5442 N N . ASP D 1 17 ? -18.177 22.756 -61.709 1.00 32.05 17 ASP D N 1
ATOM 5443 C CA . ASP D 1 17 ? -17.786 21.884 -60.609 1.00 29.24 17 ASP D CA 1
ATOM 5444 C C . ASP D 1 17 ? -17.882 22.614 -59.276 1.00 31.51 17 ASP D C 1
ATOM 5445 O O . ASP D 1 17 ? -17.735 23.838 -59.197 1.00 31.85 17 ASP D O 1
ATOM 5450 N N . ARG D 1 18 ? -18.130 21.847 -58.218 1.00 30.01 18 ARG D N 1
ATOM 5451 C CA . ARG D 1 18 ? -17.946 22.329 -56.856 1.00 31.79 18 ARG D CA 1
ATOM 5452 C C . ARG D 1 18 ? -16.504 22.052 -56.448 1.00 31.59 18 ARG D C 1
ATOM 5453 O O . ARG D 1 18 ? -16.082 20.892 -56.392 1.00 32.99 18 ARG D O 1
ATOM 5461 N N . VAL D 1 19 ? -15.749 23.115 -56.181 1.00 29.39 19 VAL D N 1
ATOM 5462 C CA . VAL D 1 19 ? -14.324 23.031 -55.884 1.00 27.14 19 VAL D CA 1
ATOM 5463 C C . VAL D 1 19 ? -14.107 23.380 -54.420 1.00 27.59 19 VAL D C 1
ATOM 5464 O O . VAL D 1 19 ? -14.701 24.334 -53.903 1.00 27.01 19 VAL D O 1
ATOM 5468 N N . THR D 1 20 ? -13.253 22.607 -53.752 1.00 28.40 20 THR D N 1
ATOM 5469 C CA . THR D 1 20 ? -12.966 22.798 -52.338 1.00 26.39 20 THR D CA 1
ATOM 5470 C C . THR D 1 20 ? -11.458 22.769 -52.122 1.00 28.48 20 THR D C 1
ATOM 5471 O O . THR D 1 20 ? -10.763 21.896 -52.653 1.00 26.60 20 THR D O 1
ATOM 5475 N N . ILE D 1 21 ? -10.954 23.741 -51.366 1.00 26.74 21 ILE D N 1
ATOM 5476 C CA . ILE D 1 21 ? -9.534 23.862 -51.064 1.00 26.43 21 ILE D CA 1
ATOM 5477 C C . ILE D 1 21 ? -9.360 23.788 -49.555 1.00 27.37 21 ILE D C 1
ATOM 5478 O O . ILE D 1 21 ? -10.144 24.376 -48.803 1.00 25.91 21 ILE D O 1
ATOM 5483 N N . THR D 1 22 ? -8.328 23.076 -49.116 1.00 25.04 22 THR D N 1
ATOM 5484 C CA . THR D 1 22 ? -8.066 22.846 -47.704 1.00 27.60 22 THR D CA 1
ATOM 5485 C C . THR D 1 22 ? -6.854 23.654 -47.260 1.00 28.13 22 THR D C 1
ATOM 5486 O O . THR D 1 22 ? -5.899 23.829 -48.022 1.00 26.31 22 THR D O 1
ATOM 5490 N N . CYS D 1 23 ? -6.914 24.167 -46.031 1.00 25.93 23 CYS D N 1
ATOM 5491 C CA . CYS D 1 23 ? -5.827 24.919 -45.421 1.00 26.52 23 CYS D CA 1
ATOM 5492 C C . CYS D 1 23 ? -5.753 24.539 -43.952 1.00 25.85 23 CYS D C 1
ATOM 5493 O O . CYS D 1 23 ? -6.766 24.592 -43.249 1.00 28.80 23 CYS D O 1
ATOM 5496 N N . ARG D 1 24 ? -4.564 24.156 -43.488 1.00 26.11 24 ARG D N 1
ATOM 5497 C CA . ARG D 1 24 ? -4.400 23.661 -42.128 1.00 27.47 24 ARG D CA 1
AT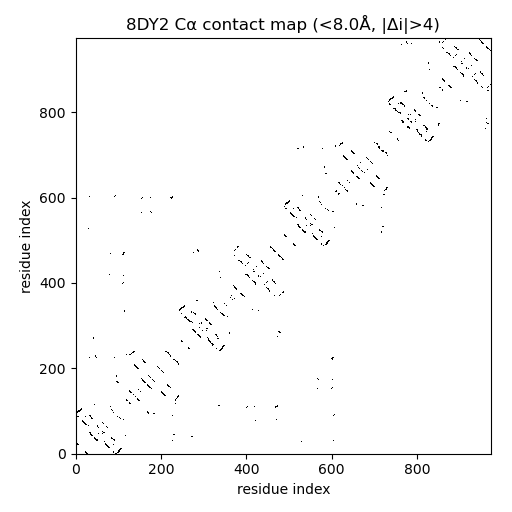OM 5498 C C . ARG D 1 24 ? -3.265 24.388 -41.427 1.00 26.11 24 ARG D C 1
ATOM 5499 O O . ARG D 1 24 ? -2.181 24.555 -41.995 1.00 28.08 24 ARG D O 1
ATOM 5507 N N . ALA D 1 25 ? -3.521 24.805 -40.192 1.00 26.44 25 ALA D N 1
ATOM 5508 C CA . ALA D 1 25 ? -2.542 25.491 -39.365 1.00 26.56 25 ALA D CA 1
ATOM 5509 C C . ALA D 1 25 ? -1.916 24.510 -38.383 1.00 29.99 25 ALA D C 1
ATOM 5510 O O . ALA D 1 25 ? -2.600 23.639 -37.836 1.00 31.80 25 ALA D O 1
ATOM 5512 N N . SER D 1 26 ? -0.607 24.655 -38.162 1.00 28.29 26 SER D N 1
ATOM 5513 C CA . SER D 1 26 ? 0.087 23.804 -37.203 1.00 27.71 26 SER D CA 1
ATOM 5514 C C . SER D 1 26 ? -0.321 24.085 -35.762 1.00 29.53 26 SER D C 1
ATOM 5515 O O . SER D 1 26 ? 0.039 23.306 -34.874 1.00 32.88 26 SER D O 1
ATOM 5518 N N . GLN D 1 27 ? -1.044 25.176 -35.509 1.00 34.47 27 GLN D N 1
ATOM 5519 C CA . GLN D 1 27 ? -1.626 25.462 -34.204 1.00 29.40 27 GLN D CA 1
ATOM 5520 C C . GLN D 1 27 ? -3.031 25.999 -34.416 1.00 28.44 27 GLN D C 1
ATOM 5521 O O . GLN D 1 27 ? -3.401 26.408 -35.519 1.00 28.51 27 GLN D O 1
ATOM 5527 N N . SER D 1 28 ? -3.815 26.021 -33.344 1.00 26.85 28 SER D N 1
ATOM 5528 C CA . SER D 1 28 ? -5.131 26.640 -33.411 1.00 25.36 28 SER D CA 1
ATOM 5529 C C . SER D 1 28 ? -4.981 28.146 -33.589 1.00 27.37 28 SER D C 1
ATOM 5530 O O . SER D 1 28 ? -4.296 28.810 -32.806 1.00 25.99 28 SER D O 1
ATOM 5533 N N . ILE D 1 29 ? -5.610 28.681 -34.632 1.00 23.56 29 ILE D N 1
ATOM 5534 C CA . ILE D 1 29 ? -5.567 30.105 -34.930 1.00 24.40 29 ILE D CA 1
ATOM 5535 C C . ILE D 1 29 ? -6.951 30.739 -34.815 1.00 21.16 29 ILE D C 1
ATOM 5536 O O . ILE D 1 29 ? -7.216 31.764 -35.438 1.00 19.02 29 ILE D O 1
ATOM 5541 N N . SER D 1 30 ? -7.832 30.137 -34.014 1.00 22.46 30 SER D N 1
ATOM 5542 C CA . SER D 1 30 ? -9.214 30.586 -33.887 1.00 23.95 30 SER D CA 1
ATOM 5543 C C . SER D 1 30 ? -9.858 30.700 -35.263 1.00 24.82 30 SER D C 1
ATOM 5544 O O . SER D 1 30 ? -9.923 29.718 -36.011 1.00 25.33 30 SER D O 1
ATOM 5547 N N . SER D 1 31 ? -10.325 31.898 -35.610 1.00 25.08 31 SER D N 1
ATOM 5548 C CA . SER D 1 31 ? -10.877 32.169 -36.931 1.00 22.80 31 SER D CA 1
ATOM 5549 C C . SER D 1 31 ? -10.078 33.238 -37.667 1.00 21.44 31 SER D C 1
ATOM 5550 O O . SER D 1 31 ? -10.594 33.861 -38.600 1.00 23.58 31 SER D O 1
ATOM 5553 N N . TYR D 1 32 ? -8.827 33.465 -37.265 1.00 23.38 32 TYR D N 1
ATOM 5554 C CA . TYR D 1 32 ? -7.983 34.484 -37.891 1.00 19.97 32 TYR D CA 1
ATOM 5555 C C . TYR D 1 32 ? -7.282 33.877 -39.105 1.00 21.14 32 TYR D C 1
ATOM 5556 O O . TYR D 1 32 ? -6.066 33.683 -39.152 1.00 20.41 32 TYR D O 1
ATOM 5565 N N . LEU D 1 33 ? -8.102 33.578 -40.108 1.00 20.98 33 LEU D N 1
ATOM 5566 C CA . LEU D 1 33 ? -7.659 32.920 -41.330 1.00 20.31 33 LEU D CA 1
ATOM 5567 C C . LEU D 1 33 ? -8.313 33.636 -42.501 1.00 21.93 33 LEU D C 1
ATOM 5568 O O . LEU D 1 33 ? -9.540 33.777 -42.536 1.00 21.74 33 LEU D O 1
ATOM 5573 N N . ASN D 1 34 ? -7.499 34.098 -43.446 1.00 19.15 34 ASN D N 1
ATOM 5574 C CA . ASN D 1 34 ? -7.980 34.853 -44.591 1.00 18.13 34 ASN D CA 1
ATOM 5575 C C . ASN D 1 34 ? -7.693 34.081 -45.871 1.00 19.63 34 ASN D C 1
ATOM 5576 O O . ASN D 1 34 ? -6.798 33.233 -45.919 1.00 21.45 34 ASN D O 1
ATOM 5581 N N . TRP D 1 35 ? -8.472 34.373 -46.910 1.00 16.53 35 TRP D N 1
ATOM 5582 C CA . TRP D 1 35 ? -8.302 33.756 -48.218 1.00 17.65 35 TRP D CA 1
ATOM 5583 C C . TRP D 1 35 ? -8.090 34.833 -49.271 1.00 17.36 35 TRP D C 1
ATOM 5584 O O . TRP D 1 35 ? -8.757 35.873 -49.254 1.00 18.11 35 TRP D O 1
ATOM 5595 N N . TYR D 1 36 ? -7.163 34.574 -50.191 1.00 18.48 36 TYR D N 1
ATOM 5596 C CA . TYR D 1 36 ? -6.833 35.507 -51.256 1.00 17.52 36 TYR D CA 1
ATOM 5597 C C . TYR D 1 36 ? -6.840 34.788 -52.596 1.00 20.21 36 TYR D C 1
ATOM 5598 O O . TYR D 1 36 ? -6.527 33.597 -52.684 1.00 19.82 36 TYR D O 1
ATOM 5607 N N . GLN D 1 37 ? -7.204 35.529 -53.638 1.00 17.87 37 GLN D N 1
ATOM 5608 C CA . GLN D 1 37 ? -7.152 35.061 -55.014 1.00 19.96 37 GLN D CA 1
ATOM 5609 C C . GLN D 1 37 ? -6.111 35.870 -55.772 1.00 17.81 37 GLN D C 1
ATOM 5610 O O . GLN D 1 37 ? -5.987 37.081 -55.568 1.00 18.10 37 GLN D O 1
ATOM 5616 N N . GLN D 1 38 ? -5.349 35.202 -56.630 1.00 20.76 38 GLN D N 1
ATOM 5617 C CA . GLN D 1 38 ? -4.401 35.899 -57.486 1.00 19.76 38 GLN D CA 1
ATOM 5618 C C . GLN D 1 38 ? -4.383 35.239 -58.851 1.00 21.77 38 GLN D C 1
ATOM 5619 O O . GLN D 1 38 ? -4.175 34.027 -58.959 1.00 20.19 38 GLN D O 1
ATOM 5625 N N . LYS D 1 39 ? -4.597 36.036 -59.875 1.00 22.95 39 LYS D N 1
ATOM 5626 C CA . LYS D 1 39 ? -4.498 35.630 -61.261 1.00 22.91 39 LYS D CA 1
ATOM 5627 C C . LYS D 1 39 ? -3.131 35.996 -61.814 1.00 24.26 39 LYS D C 1
ATOM 5628 O O . LYS D 1 39 ? -2.455 36.883 -61.283 1.00 23.67 39 LYS D O 1
ATOM 5634 N N . PRO D 1 40 ? -2.680 35.316 -62.869 1.00 27.16 40 PRO D N 1
ATOM 5635 C CA . PRO D 1 40 ? -1.338 35.588 -63.404 1.00 23.23 40 PRO D CA 1
ATOM 5636 C C . PRO D 1 40 ? -1.188 37.039 -63.835 1.00 25.62 40 PRO D C 1
ATOM 5637 O O . PRO D 1 40 ? -2.012 37.573 -64.581 1.00 26.51 40 PRO D O 1
ATOM 5641 N N . GLY D 1 41 ? -0.123 37.677 -63.350 1.00 27.14 41 GLY D N 1
ATOM 5642 C CA . GLY D 1 41 ? 0.140 39.067 -63.657 1.00 25.56 41 GLY D CA 1
ATOM 5643 C C . GLY D 1 41 ? -0.736 40.067 -62.937 1.00 28.30 41 GLY D C 1
ATOM 5644 O O . GLY D 1 41 ? -0.648 41.264 -63.231 1.00 28.36 41 GLY D O 1
ATOM 5645 N N . CYS D 1 42 ? -1.581 39.624 -62.012 1.00 27.15 42 CYS D N 1
ATOM 5646 C CA . CYS D 1 42 ? -2.431 40.517 -61.240 1.00 24.68 42 CYS D CA 1
ATOM 5647 C C . CYS D 1 42 ? -1.948 40.598 -59.799 1.00 22.90 42 CYS D C 1
ATOM 5648 O O . CYS D 1 42 ? -1.211 39.736 -59.312 1.00 23.29 42 CYS D O 1
ATOM 5651 N N . ALA D 1 43 ? -2.382 41.652 -59.117 1.00 23.74 43 ALA D N 1
ATOM 5652 C CA . ALA D 1 43 ? -2.190 41.743 -57.684 1.00 22.10 43 ALA D CA 1
ATOM 5653 C C . ALA D 1 43 ? -3.180 40.820 -56.979 1.00 22.07 43 ALA D C 1
ATOM 5654 O O . ALA D 1 43 ? -4.217 40.463 -57.544 1.00 22.05 43 ALA D O 1
ATOM 5656 N N . PRO D 1 44 ? -2.875 40.403 -55.752 1.00 22.22 44 PRO D N 1
ATOM 5657 C CA . PRO D 1 44 ? -3.818 39.563 -55.008 1.00 22.92 44 PRO D CA 1
ATOM 5658 C C . PRO D 1 44 ? -5.102 40.310 -54.677 1.00 23.13 44 PRO D C 1
ATOM 5659 O O . PRO D 1 44 ? -5.165 41.542 -54.664 1.00 22.31 44 PRO D O 1
ATOM 5663 N N . LYS D 1 45 ? -6.142 39.529 -54.397 1.00 20.36 45 LYS D N 1
ATOM 5664 C CA . LYS D 1 45 ? -7.467 40.049 -54.100 1.00 19.19 45 LYS D CA 1
ATOM 5665 C C . LYS D 1 45 ? -8.003 39.340 -52.865 1.00 22.00 45 LYS D C 1
ATOM 5666 O O . LYS D 1 45 ? -7.984 38.106 -52.800 1.00 18.21 45 LYS D O 1
ATOM 5672 N N . LEU D 1 46 ? -8.464 40.116 -51.886 1.00 19.22 46 LEU D N 1
ATOM 5673 C CA . LEU D 1 46 ? -9.028 39.531 -50.677 1.00 17.77 46 LEU D CA 1
ATOM 5674 C C . LEU D 1 46 ? -10.382 38.905 -50.983 1.00 17.27 46 LEU D C 1
ATOM 5675 O O . LEU D 1 46 ? -11.266 39.558 -51.544 1.00 19.13 46 LEU D O 1
ATOM 5680 N N . LEU D 1 47 ? -10.539 37.630 -50.621 1.00 17.67 47 LEU D N 1
ATOM 5681 C CA . LEU D 1 47 ? -11.794 36.909 -50.811 1.00 20.62 47 LEU D CA 1
ATOM 5682 C C . LEU D 1 47 ? -12.563 36.756 -49.504 1.00 19.02 47 LEU D C 1
ATOM 5683 O O . LEU D 1 47 ? -13.721 37.171 -49.403 1.00 22.26 47 LEU D O 1
ATOM 5688 N N . ILE D 1 48 ? -11.932 36.148 -48.504 1.00 19.62 48 ILE D N 1
ATOM 5689 C CA . ILE D 1 48 ? -12.564 35.802 -47.238 1.00 18.85 48 ILE D CA 1
ATOM 5690 C C . ILE D 1 48 ? -11.692 36.327 -46.108 1.00 19.58 48 ILE D C 1
ATOM 5691 O O . ILE D 1 48 ? -10.460 36.262 -46.183 1.00 18.83 48 ILE D O 1
ATOM 5696 N N . TYR D 1 49 ? -12.331 36.849 -45.065 1.00 19.66 49 TYR D N 1
ATOM 5697 C CA . TYR D 1 49 ? -11.654 37.156 -43.814 1.00 22.34 49 TYR D CA 1
ATOM 5698 C C . TYR D 1 49 ? -12.446 36.548 -42.666 1.00 20.98 49 TYR D C 1
ATOM 5699 O O . TYR D 1 49 ? -13.617 36.185 -42.817 1.00 20.99 49 TYR D O 1
ATOM 5708 N N . ALA D 1 50 ? -11.783 36.428 -41.516 1.00 21.12 50 ALA D N 1
ATOM 5709 C CA . ALA D 1 50 ? -12.365 35.793 -40.332 1.00 22.27 50 ALA D CA 1
ATOM 5710 C C . ALA D 1 50 ? -12.902 34.400 -40.657 1.00 24.14 50 ALA D C 1
ATOM 5711 O O . ALA D 1 50 ? -13.966 33.997 -40.181 1.00 21.95 50 ALA D O 1
ATOM 5713 N N . ALA D 1 51 ? -12.160 33.675 -41.501 1.00 22.72 51 ALA D N 1
ATOM 5714 C CA . ALA D 1 51 ? -12.432 32.291 -41.890 1.00 22.47 51 ALA D CA 1
ATOM 5715 C C . ALA D 1 51 ? -13.679 32.120 -42.754 1.00 19.99 51 ALA D C 1
ATOM 5716 O O . ALA D 1 51 ? -13.717 31.222 -43.601 1.00 20.91 51 ALA D O 1
ATOM 5718 N N . SER D 1 52 ? -14.702 32.963 -42.571 1.00 20.82 52 SER D N 1
ATOM 5719 C CA . SER D 1 52 ? -15.965 32.744 -43.266 1.00 21.72 52 SER D CA 1
ATOM 5720 C C . SER D 1 52 ? -16.659 34.006 -43.763 1.00 21.74 52 SER D C 1
ATOM 5721 O O . SER D 1 52 ? -17.717 33.889 -44.389 1.00 19.87 52 SER D O 1
ATOM 5724 N N . SER D 1 53 ? -16.114 35.195 -43.521 1.00 23.52 53 SER D N 1
ATOM 5725 C CA . SER D 1 53 ? -16.760 36.435 -43.935 1.00 22.99 53 SER D CA 1
ATOM 5726 C C . SER D 1 53 ? -16.267 36.840 -45.320 1.00 21.40 53 SER D C 1
ATOM 5727 O O . SER D 1 53 ? -15.060 36.999 -45.535 1.00 23.01 53 SER D O 1
ATOM 5730 N N . LEU D 1 54 ? -17.202 37.020 -46.251 1.00 21.95 54 LEU D N 1
ATOM 5731 C CA . LEU D 1 54 ? -16.862 37.405 -47.615 1.00 20.56 54 LEU D CA 1
ATOM 5732 C C . LEU D 1 54 ? -16.508 38.883 -47.686 1.00 23.98 54 LEU D C 1
ATOM 5733 O O . LEU D 1 54 ? -17.247 39.732 -47.179 1.00 24.77 54 LEU D O 1
ATOM 5738 N N . GLN D 1 55 ? -15.385 39.189 -48.327 1.00 25.33 55 GLN D N 1
ATOM 5739 C CA . GLN D 1 55 ? -15.066 40.574 -48.630 1.00 24.01 55 GLN D CA 1
ATOM 5740 C C . GLN D 1 55 ? -16.024 41.101 -49.693 1.00 25.39 55 GLN D C 1
ATOM 5741 O O . GLN D 1 55 ? -16.505 40.354 -50.551 1.00 24.72 55 GLN D O 1
ATOM 5747 N N . SER D 1 56 ? -16.327 42.396 -49.610 1.00 27.42 56 SER D N 1
ATOM 5748 C CA . SER 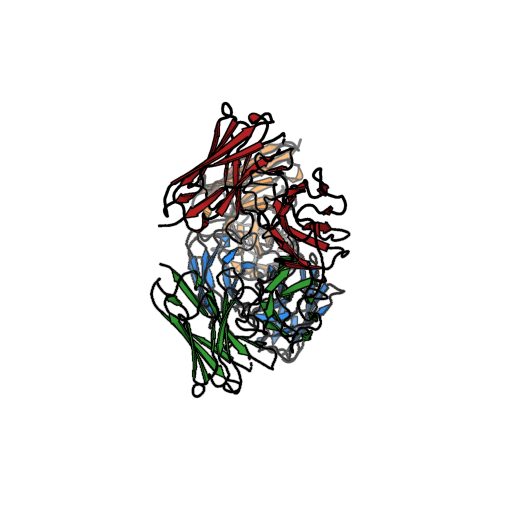D 1 56 ? -17.240 43.011 -50.565 1.00 30.08 56 SER D CA 1
ATOM 5749 C C . SER D 1 56 ? -16.687 42.895 -51.980 1.00 28.56 56 SER D C 1
ATOM 5750 O O . SER D 1 56 ? -15.488 43.063 -52.214 1.00 27.22 56 SER D O 1
ATOM 5753 N N . GLY D 1 57 ? -17.572 42.596 -52.928 1.00 31.17 57 GLY D N 1
ATOM 5754 C CA . GLY D 1 57 ? -17.186 42.371 -54.303 1.00 29.13 57 GLY D CA 1
ATOM 5755 C C . GLY D 1 57 ? -16.973 40.918 -54.670 1.00 29.83 57 GLY D C 1
ATOM 5756 O O . GLY D 1 57 ? -16.858 40.609 -55.861 1.00 35.86 57 GLY D O 1
ATOM 5757 N N . VAL D 1 58 ? -16.913 40.023 -53.690 1.00 30.09 58 VAL D N 1
ATOM 5758 C CA . VAL D 1 58 ? -16.683 38.604 -53.942 1.00 26.14 58 VAL D CA 1
ATOM 5759 C C . VAL D 1 58 ? -18.024 37.906 -54.135 1.00 31.98 58 VAL D C 1
ATOM 5760 O O . VAL D 1 58 ? -18.908 38.028 -53.276 1.00 31.88 58 VAL D O 1
ATOM 5764 N N . PRO D 1 59 ? -18.226 37.193 -55.246 1.00 30.31 59 PRO D N 1
ATOM 5765 C CA . PRO D 1 59 ? -19.496 36.484 -55.450 1.00 28.59 59 PRO D CA 1
ATOM 5766 C C . PRO D 1 59 ? -19.741 35.459 -54.354 1.00 29.50 59 PRO D C 1
ATOM 5767 O O . PRO D 1 59 ? -18.815 34.801 -53.875 1.00 33.25 59 PRO D O 1
ATOM 5771 N N . SER D 1 60 ? -21.008 35.321 -53.962 1.00 30.91 60 SER D N 1
ATOM 5772 C CA . SER D 1 60 ? -21.347 34.448 -52.843 1.00 30.25 60 SER D CA 1
ATOM 5773 C C . SER D 1 60 ? -21.192 32.968 -53.167 1.00 30.98 60 SER D C 1
ATOM 5774 O O . SER D 1 60 ? -21.441 32.138 -52.285 1.00 29.69 60 SER D O 1
ATOM 5777 N N . ARG D 1 61 ? -20.794 32.606 -54.389 1.00 30.27 61 ARG D N 1
ATOM 5778 C CA . ARG D 1 61 ? -20.406 31.225 -54.647 1.00 25.06 61 ARG D CA 1
ATOM 5779 C C . ARG D 1 61 ? -19.107 30.855 -53.949 1.00 27.47 61 ARG D C 1
ATOM 5780 O O . ARG D 1 61 ? -18.798 29.663 -53.843 1.00 27.37 61 ARG D O 1
ATOM 5788 N N . PHE D 1 62 ? -18.346 31.841 -53.479 1.00 25.89 62 PHE D N 1
ATOM 5789 C CA . PHE D 1 62 ? -17.207 31.603 -52.606 1.00 24.01 62 PHE D CA 1
ATOM 5790 C C . PHE D 1 62 ? -17.694 31.547 -51.166 1.00 25.61 62 PHE D C 1
ATOM 5791 O O . PHE D 1 62 ? -18.472 32.404 -50.736 1.00 26.54 62 PHE D O 1
ATOM 5799 N N . SER D 1 63 ? -17.239 30.541 -50.427 1.00 25.46 63 SER D N 1
ATOM 5800 C CA . SER D 1 63 ? -17.577 30.414 -49.019 1.00 26.00 63 SER D CA 1
ATOM 5801 C C . SER D 1 63 ? -16.383 29.857 -48.263 1.00 26.74 63 SER D C 1
ATOM 5802 O O . SER D 1 63 ? -15.589 29.085 -48.807 1.00 27.33 63 SER D O 1
ATOM 5805 N N . GLY D 1 64 ? -16.263 30.259 -47.005 1.00 25.57 64 GLY D N 1
ATOM 5806 C CA . GLY D 1 64 ? -15.226 29.741 -46.138 1.00 24.71 64 GLY D CA 1
ATOM 5807 C C . GLY D 1 64 ? -15.827 29.161 -44.876 1.00 24.32 64 GLY D C 1
ATOM 5808 O O . GLY D 1 64 ? -16.908 29.553 -44.441 1.00 22.80 64 GLY D O 1
ATOM 5809 N N . SER D 1 65 ? -15.109 28.202 -44.297 1.00 25.24 65 SER D N 1
ATOM 5810 C CA . SER D 1 65 ? -15.552 27.578 -43.059 1.00 26.80 65 SER D CA 1
ATOM 5811 C C . SER D 1 65 ? -14.342 27.029 -42.320 1.00 27.26 65 SER D C 1
ATOM 5812 O O . SER D 1 65 ? -13.259 26.872 -42.890 1.00 25.53 65 SER D O 1
ATOM 5815 N N . GLY D 1 66 ? -14.546 26.740 -41.039 1.00 30.53 66 GLY D N 1
ATOM 5816 C CA . GLY D 1 66 ? -13.502 26.173 -40.214 1.00 27.98 66 GLY D CA 1
ATOM 5817 C C . GLY D 1 66 ? -13.120 27.053 -39.044 1.00 28.95 66 GLY D C 1
ATOM 5818 O O . GLY D 1 66 ? -13.350 28.266 -39.063 1.00 31.69 66 GLY D O 1
ATOM 5819 N N . SER D 1 67 ? -12.544 26.443 -38.014 1.00 29.72 67 SER D N 1
ATOM 5820 C CA . SER D 1 67 ? -12.014 27.181 -36.878 1.00 34.21 67 SER D CA 1
ATOM 5821 C C . SER D 1 67 ? -10.946 26.329 -36.214 1.00 33.00 67 SER D C 1
ATOM 5822 O O . SER D 1 67 ? -10.970 25.098 -36.307 1.00 38.24 67 SER D O 1
ATOM 5825 N N . GLY D 1 68 ? -10.007 26.997 -35.554 1.00 29.23 68 GLY D N 1
ATOM 5826 C CA . GLY D 1 68 ? -8.913 26.297 -34.919 1.00 26.23 68 GLY D CA 1
ATOM 5827 C C . GLY D 1 68 ? -7.800 25.945 -35.882 1.00 26.80 68 GLY D C 1
ATOM 5828 O O . GLY D 1 68 ? -6.896 26.755 -36.114 1.00 21.57 68 GLY D O 1
ATOM 5829 N N . THR D 1 69 ? -7.859 24.744 -36.462 1.00 25.50 69 THR D N 1
ATOM 5830 C CA . THR D 1 69 ? -6.766 24.226 -37.274 1.00 28.36 69 THR D CA 1
ATOM 5831 C C . THR D 1 69 ? -7.144 23.884 -38.707 1.00 28.52 69 THR D C 1
ATOM 5832 O O . THR D 1 69 ? -6.272 23.933 -39.576 1.00 30.39 69 THR D O 1
ATOM 5836 N N . ASP D 1 70 ? -8.399 23.539 -38.985 1.00 31.40 70 ASP D N 1
ATOM 5837 C CA . ASP D 1 70 ? -8.812 23.074 -40.306 1.00 32.08 70 ASP D CA 1
ATOM 5838 C C . ASP D 1 70 ? -9.734 24.103 -40.946 1.00 30.58 70 ASP D C 1
ATOM 5839 O O . ASP D 1 70 ? -10.773 24.452 -40.376 1.00 31.16 70 ASP D O 1
ATOM 5844 N N . PHE D 1 71 ? -9.366 24.562 -42.139 1.00 24.15 71 PHE D N 1
ATOM 5845 C CA . PHE D 1 71 ? -10.135 25.556 -42.869 1.00 26.99 71 PHE D CA 1
ATOM 5846 C C . PHE D 1 71 ? -10.277 25.114 -44.316 1.00 26.50 71 PHE D C 1
ATOM 5847 O O . PHE D 1 71 ? -9.390 24.459 -44.870 1.00 27.47 71 PHE D O 1
ATOM 5855 N N . THR D 1 72 ? -11.409 25.466 -44.923 1.00 24.18 72 THR D N 1
ATOM 5856 C CA . THR D 1 72 ? -11.673 25.091 -46.303 1.00 26.57 72 THR D CA 1
ATOM 5857 C C . THR D 1 72 ? -12.298 26.250 -47.063 1.00 28.03 72 THR D C 1
ATOM 5858 O O . THR D 1 72 ? -13.140 26.978 -46.530 1.00 26.07 72 THR D O 1
ATOM 5862 N N . LEU D 1 73 ? -11.884 26.399 -48.317 1.00 25.67 73 LEU D N 1
ATOM 5863 C CA . LEU D 1 73 ? -12.461 27.355 -49.250 1.00 25.70 73 LEU D CA 1
ATOM 5864 C C . LEU D 1 73 ? -13.269 26.590 -50.286 1.00 24.16 73 LEU D C 1
ATOM 5865 O O . LEU D 1 73 ? -12.750 25.663 -50.915 1.00 24.00 73 LEU D O 1
ATOM 5870 N N . THR D 1 74 ? -14.532 26.971 -50.463 1.00 28.13 74 THR D N 1
ATOM 5871 C CA . THR D 1 74 ? -15.433 26.283 -51.377 1.00 27.59 74 THR D CA 1
ATOM 5872 C C . THR D 1 74 ? -15.944 27.244 -52.439 1.00 30.49 74 THR D C 1
ATOM 5873 O O . THR D 1 74 ? -16.467 28.317 -52.113 1.00 25.71 74 THR D O 1
ATOM 5877 N N . ILE D 1 75 ? -15.792 26.853 -53.701 1.00 27.24 75 ILE D N 1
ATOM 5878 C CA . ILE D 1 75 ? -16.466 27.497 -54.821 1.00 27.64 75 ILE D CA 1
ATOM 5879 C C . ILE D 1 75 ? -17.595 26.565 -55.238 1.00 29.60 75 ILE D C 1
ATOM 5880 O O . ILE D 1 75 ? -17.347 25.457 -55.728 1.00 28.91 75 ILE D O 1
ATOM 5885 N N . SER D 1 76 ? -18.840 27.004 -55.030 1.00 29.88 76 SER D N 1
ATOM 5886 C CA . SER D 1 76 ? -19.982 26.117 -55.235 1.00 31.23 76 SER D CA 1
ATOM 5887 C C . SER D 1 76 ? -20.146 25.721 -56.698 1.00 32.64 76 SER D C 1
ATOM 5888 O O . SER D 1 76 ? -20.560 24.592 -56.989 1.00 34.01 76 SER D O 1
ATOM 5891 N N . SER D 1 77 ? -19.826 26.623 -57.625 1.00 29.52 77 SER D N 1
ATOM 5892 C CA . SER D 1 77 ? -20.005 26.363 -59.052 1.00 27.67 77 SER D CA 1
ATOM 5893 C C . SER D 1 77 ? -18.904 27.125 -59.787 1.00 27.00 77 SER D C 1
ATOM 5894 O O . SER D 1 77 ? -19.040 28.327 -60.034 1.00 25.13 77 SER D O 1
ATOM 5897 N N . LEU D 1 78 ? -17.826 26.421 -60.129 1.00 25.25 78 LEU D N 1
ATOM 5898 C CA . LEU D 1 78 ? -16.640 27.066 -60.683 1.00 25.75 78 LEU D CA 1
ATOM 5899 C C . LEU D 1 78 ? -16.957 27.752 -62.006 1.00 25.76 78 LEU D C 1
ATOM 5900 O O . LEU D 1 78 ? -17.514 27.141 -62.922 1.00 30.24 78 LEU D O 1
ATOM 5905 N N . GLN D 1 79 ? -16.590 29.025 -62.107 1.00 23.95 79 GLN D N 1
ATOM 5906 C CA . GLN D 1 79 ? -16.851 29.841 -63.281 1.00 25.80 79 GLN D CA 1
ATOM 5907 C C . GLN D 1 79 ? -15.561 30.131 -64.045 1.00 27.38 79 GLN D C 1
ATOM 5908 O O . GLN D 1 79 ? -14.462 30.013 -63.493 1.00 25.13 79 GLN D O 1
ATOM 5914 N N . PRO D 1 80 ? -15.659 30.501 -65.329 1.00 27.46 80 PRO D N 1
ATOM 5915 C CA . PRO D 1 80 ? -14.435 30.764 -66.109 1.00 27.77 80 PRO D CA 1
ATOM 5916 C C . PRO D 1 80 ? -13.513 31.791 -65.478 1.00 27.51 80 PRO D C 1
ATOM 5917 O O . PRO D 1 80 ? -12.287 31.671 -65.605 1.00 28.06 80 PRO D O 1
ATOM 5921 N N . GLU D 1 81 ? -14.061 32.792 -64.793 1.00 27.39 81 GLU D N 1
ATOM 5922 C CA . GLU D 1 81 ? -13.247 33.831 -64.179 1.00 25.81 81 GLU D CA 1
ATOM 5923 C C . GLU D 1 81 ? -12.620 33.402 -62.858 1.00 28.17 81 GLU D C 1
ATOM 5924 O O . GLU D 1 81 ? -11.934 34.214 -62.230 1.00 28.06 81 GLU D O 1
ATOM 5930 N N . ASP D 1 82 ? -12.825 32.159 -62.426 1.00 25.23 82 ASP D N 1
ATOM 5931 C CA . ASP D 1 82 ? -12.323 31.686 -61.142 1.00 23.81 82 ASP D CA 1
ATOM 5932 C C . ASP D 1 82 ? -11.031 30.889 -61.256 1.00 22.14 82 ASP D C 1
ATOM 5933 O O . ASP D 1 82 ? -10.463 30.512 -60.227 1.00 20.23 82 ASP D O 1
ATOM 5938 N N . PHE D 1 83 ? -10.558 30.613 -62.470 1.00 22.05 83 PHE D N 1
ATOM 5939 C CA . PHE D 1 83 ? -9.294 29.900 -62.641 1.00 22.77 83 PHE D CA 1
ATOM 5940 C C . PHE D 1 83 ? -8.148 30.814 -62.231 1.00 23.99 83 PHE D C 1
ATOM 5941 O O . PHE D 1 83 ? -7.856 31.807 -62.907 1.00 22.97 83 PHE D O 1
ATOM 5949 N N . ALA D 1 84 ? -7.506 30.480 -61.120 1.00 22.37 84 ALA D N 1
ATOM 5950 C CA . ALA D 1 84 ? -6.495 31.326 -60.502 1.00 20.84 84 ALA D CA 1
ATOM 5951 C C . ALA D 1 84 ? -5.822 30.503 -59.411 1.00 20.58 84 ALA D C 1
ATOM 5952 O O . ALA D 1 84 ? -6.145 29.328 -59.202 1.00 21.83 84 ALA D O 1
ATOM 5954 N N . THR D 1 85 ? -4.900 31.139 -58.696 1.00 20.85 85 THR D N 1
ATOM 5955 C CA . THR D 1 85 ? -4.246 30.535 -57.545 1.00 18.60 85 THR D CA 1
ATOM 5956 C C . THR D 1 85 ? -4.807 31.145 -56.269 1.00 21.38 85 THR D C 1
ATOM 5957 O O . THR D 1 85 ? -4.994 32.363 -56.180 1.00 21.69 85 THR D O 1
ATOM 5961 N N . TYR D 1 86 ? -5.078 30.293 -55.286 1.00 19.12 86 TYR D N 1
ATOM 5962 C CA . TYR D 1 86 ? -5.718 30.700 -54.045 1.00 20.83 86 TYR D CA 1
ATOM 5963 C C . TYR D 1 86 ? -4.774 30.467 -52.878 1.00 19.57 86 TYR D C 1
ATOM 5964 O O . TYR D 1 86 ? -4.123 29.421 -52.794 1.00 20.55 86 TYR D O 1
ATOM 5973 N N . TYR D 1 87 ? -4.699 31.454 -51.988 1.00 20.66 87 TYR D N 1
ATOM 5974 C CA . TYR D 1 87 ? -3.814 31.431 -50.834 1.00 19.93 87 TYR D CA 1
ATOM 5975 C C . TYR D 1 87 ? -4.617 31.648 -49.563 1.00 20.18 87 TYR D C 1
ATOM 5976 O O . TYR D 1 87 ? -5.490 32.520 -49.513 1.00 20.07 87 TYR D O 1
ATOM 5985 N N . CYS D 1 88 ? -4.318 30.859 -48.538 1.00 22.77 88 CYS D N 1
ATOM 5986 C CA . CYS D 1 88 ? -4.773 31.160 -47.192 1.00 22.74 88 CYS D CA 1
ATOM 5987 C C . CYS D 1 88 ? -3.641 31.814 -46.411 1.00 22.02 88 CYS D C 1
ATOM 5988 O O . CYS D 1 88 ? -2.460 31.652 -46.727 1.00 19.91 88 CYS D O 1
ATOM 5991 N N . GLN D 1 89 ? -4.020 32.579 -45.392 1.00 20.16 89 GLN D N 1
ATOM 5992 C CA . GLN D 1 89 ? -3.047 33.286 -44.574 1.00 22.10 89 GLN D CA 1
ATOM 5993 C C . GLN D 1 89 ? -3.604 33.443 -43.169 1.00 20.73 89 GLN D C 1
ATOM 5994 O O . GLN D 1 89 ? -4.712 33.959 -42.995 1.00 19.93 89 GLN D O 1
ATOM 6000 N N . GLN D 1 90 ? -2.843 32.993 -42.179 1.00 17.35 90 GLN D N 1
ATOM 6001 C CA . GLN D 1 90 ? -3.238 33.179 -40.792 1.00 21.31 90 GLN D CA 1
ATOM 6002 C C . GLN D 1 90 ? -2.812 34.560 -40.313 1.00 22.52 90 GLN D C 1
ATOM 6003 O O . GLN D 1 90 ? -1.711 35.031 -40.618 1.00 22.39 90 GLN D O 1
ATOM 6009 N N . SER D 1 91 ? -3.706 35.219 -39.579 1.00 20.80 91 SER D N 1
ATOM 6010 C CA . SER D 1 91 ? -3.438 36.520 -38.981 1.00 19.68 91 SER D CA 1
ATOM 6011 C C . SER D 1 91 ? -3.594 36.457 -37.467 1.00 21.63 91 SER D C 1
ATOM 6012 O O . SER D 1 91 ? -4.015 37.429 -36.835 1.00 20.51 91 SER D O 1
ATOM 6015 N N . TYR D 1 92 ? -3.258 35.309 -36.880 1.00 20.49 92 TYR D N 1
ATOM 6016 C CA . TYR D 1 92 ? -3.478 35.054 -35.462 1.00 19.83 92 TYR D CA 1
ATOM 6017 C C . TYR D 1 92 ? -2.294 35.489 -34.607 1.00 22.01 92 TYR D C 1
ATOM 6018 O O . TYR D 1 92 ? -2.482 36.109 -33.557 1.00 23.35 92 TYR D O 1
ATOM 6027 N N . SER D 1 93 ? -1.074 35.165 -35.028 1.00 20.57 93 SER D N 1
ATOM 6028 C CA . SER D 1 93 ? 0.106 35.552 -34.267 1.00 24.87 93 SER D CA 1
ATOM 6029 C C . SER D 1 93 ? 1.272 35.766 -35.217 1.00 26.11 93 SER D C 1
ATOM 6030 O O . SER D 1 93 ? 1.500 34.958 -36.122 1.00 25.39 93 SER D O 1
ATOM 6033 N N . THR D 1 94 ? 1.995 36.860 -35.010 1.00 25.09 94 THR D N 1
ATOM 6034 C CA . THR D 1 94 ? 3.154 37.159 -35.828 1.00 25.47 94 THR D CA 1
ATOM 6035 C C . THR D 1 94 ? 4.244 36.112 -35.593 1.00 26.81 94 THR D C 1
ATOM 6036 O O . THR D 1 94 ? 4.378 35.582 -34.488 1.00 27.66 94 THR D O 1
ATOM 6040 N N . PRO D 1 95 ? 5.027 35.773 -36.632 1.00 26.92 95 PRO D N 1
ATOM 6041 C CA . PRO D 1 95 ? 4.919 36.284 -38.004 1.00 27.48 95 PRO D CA 1
ATOM 6042 C C . PRO D 1 95 ? 3.755 35.672 -38.785 1.00 24.15 95 PRO D C 1
ATOM 6043 O O . PRO D 1 95 ? 3.529 34.465 -38.725 1.00 21.44 95 PRO D O 1
ATOM 6047 N N . LEU D 1 96 ? 3.016 36.515 -39.499 1.00 22.76 96 LEU D N 1
ATOM 6048 C CA . LEU D 1 96 ? 1.914 36.028 -40.313 1.00 22.68 96 LEU D CA 1
ATOM 6049 C C . LEU D 1 96 ? 2.464 35.213 -41.474 1.00 22.46 96 LEU D C 1
ATOM 6050 O O . LEU D 1 96 ? 3.516 35.532 -42.035 1.00 25.92 96 LEU D O 1
ATOM 6055 N N . THR D 1 97 ? 1.758 34.141 -41.825 1.00 21.47 97 THR D N 1
ATOM 6056 C CA . THR D 1 97 ? 2.260 33.183 -42.797 1.00 20.39 97 THR D CA 1
ATOM 6057 C C . THR D 1 97 ? 1.159 32.786 -43.767 1.00 22.07 97 THR D C 1
ATOM 6058 O O . THR D 1 97 ? 0.008 32.586 -43.367 1.00 21.48 97 THR D O 1
ATOM 6062 N N . PHE D 1 98 ? 1.528 32.676 -45.040 1.00 20.03 98 PHE D N 1
ATOM 6063 C CA . PHE D 1 98 ? 0.644 32.181 -46.082 1.00 19.55 98 PHE D CA 1
ATOM 6064 C C . PHE D 1 98 ? 0.806 30.676 -46.244 1.00 19.91 98 PHE D C 1
ATOM 6065 O O . PHE D 1 98 ? 1.856 30.106 -45.935 1.00 20.94 98 PHE D O 1
ATOM 6073 N N . GLY D 1 99 ? -0.248 30.036 -46.736 1.00 19.43 99 GLY D N 1
ATOM 6074 C CA . GLY D 1 99 ? -0.099 28.723 -47.320 1.00 20.11 99 GLY D CA 1
ATOM 6075 C C . GLY D 1 99 ? 0.610 28.814 -48.658 1.00 23.10 99 GLY D C 1
ATOM 6076 O O . GLY D 1 99 ? 0.787 29.889 -49.233 1.00 22.05 99 GLY D O 1
ATOM 6077 N N . GLN D 1 100 ? 1.023 27.653 -49.170 1.00 23.12 100 GLN D N 1
ATOM 6078 C CA . GLN D 1 100 ? 1.853 27.618 -50.369 1.00 22.10 100 GLN D CA 1
ATOM 6079 C C . GLN D 1 100 ? 1.079 27.917 -51.648 1.00 23.53 100 GLN D C 1
ATOM 6080 O O . GLN D 1 100 ? 1.702 28.103 -52.699 1.00 21.98 100 GLN D O 1
ATOM 6086 N N . GLY D 1 101 ? -0.246 27.972 -51.591 1.00 23.16 101 GLY D N 1
ATOM 6087 C CA . GLY D 1 101 ? -1.024 28.262 -52.775 1.00 20.94 101 GLY D CA 1
ATOM 6088 C C . GLY D 1 101 ? -1.595 27.030 -53.442 1.00 23.07 101 GLY D C 1
ATOM 6089 O O . GLY D 1 101 ? -0.973 25.965 -53.451 1.00 22.98 101 GLY D O 1
ATOM 6090 N N . THR D 1 102 ? -2.794 27.172 -54.000 1.00 20.95 102 THR D N 1
ATOM 6091 C CA . THR D 1 102 ? -3.467 26.108 -54.732 1.00 22.84 102 THR D CA 1
ATOM 6092 C C . THR D 1 102 ? -3.887 26.663 -56.082 1.00 22.44 102 THR D C 1
ATOM 6093 O O . THR D 1 102 ? -4.713 27.579 -56.144 1.00 21.12 102 THR D O 1
ATOM 6097 N N . LYS D 1 103 ? -3.313 26.128 -57.155 1.00 18.74 103 LYS D N 1
ATOM 6098 C CA . LYS D 1 103 ? -3.646 26.585 -58.497 1.00 20.92 103 LYS D CA 1
ATOM 6099 C C . LYS D 1 103 ? -4.837 25.793 -59.017 1.00 24.45 103 LYS D C 1
ATOM 6100 O O . LYS D 1 103 ? -4.785 24.561 -59.095 1.00 25.00 103 LYS D O 1
ATOM 6106 N N . VAL D 1 104 ? -5.901 26.500 -59.373 1.00 21.64 104 VAL D N 1
ATOM 6107 C CA . VAL D 1 104 ? -7.074 25.902 -59.995 1.00 23.04 104 VAL D CA 1
ATOM 6108 C C . VAL D 1 104 ? -7.004 26.213 -61.485 1.00 27.12 104 VAL D C 1
ATOM 6109 O O . VAL D 1 104 ? -7.106 27.376 -61.891 1.00 25.85 104 VAL D O 1
ATOM 6113 N N . GLU D 1 105 ? -6.808 25.183 -62.306 1.00 24.99 105 GLU D N 1
ATOM 6114 C CA . GLU D 1 105 ? -6.826 25.339 -63.753 1.00 26.27 105 GLU D CA 1
ATOM 6115 C C . GLU D 1 105 ? -7.763 24.299 -64.346 1.00 28.14 105 GLU D C 1
ATOM 6116 O O . GLU D 1 105 ? -8.150 23.336 -63.681 1.00 28.87 105 GLU D O 1
ATOM 6122 N N . ILE D 1 106 ? -8.145 24.512 -65.601 1.00 28.54 106 ILE D N 1
ATOM 6123 C CA . ILE D 1 106 ? -9.177 23.691 -66.219 1.00 31.83 106 ILE D CA 1
ATOM 6124 C C . ILE D 1 106 ? -8.615 22.323 -66.576 1.00 33.89 106 ILE D C 1
ATOM 6125 O O . ILE D 1 106 ? -7.431 22.170 -66.902 1.00 31.61 106 ILE D O 1
ATOM 6130 N N . LYS D 1 107 ? -9.484 21.315 -66.498 1.00 35.94 107 LYS D N 1
ATOM 6131 C CA . LYS D 1 107 ? -9.098 19.948 -66.808 1.00 32.64 107 LYS D CA 1
ATOM 6132 C C . LYS D 1 107 ? -8.595 19.849 -68.244 1.00 33.45 107 LYS D C 1
ATOM 6133 O O . LYS D 1 107 ? -9.012 20.603 -69.128 1.00 27.42 107 LYS D O 1
ATOM 6139 N N . ARG D 1 108 ? -7.672 18.912 -68.459 1.00 41.09 108 ARG D N 1
ATOM 6140 C CA . ARG D 1 108 ? -7.074 18.703 -69.771 1.00 32.53 108 ARG D CA 1
ATOM 6141 C C . ARG D 1 108 ? -8.153 18.465 -70.818 1.00 32.70 108 ARG D C 1
ATOM 6142 O O . ARG D 1 108 ? -9.102 17.709 -70.589 1.00 29.24 108 ARG D O 1
ATOM 6150 N N . GLY D 1 109 ? -8.014 19.130 -71.962 1.00 31.90 109 GLY D N 1
ATOM 6151 C CA . GLY D 1 109 ? -9.023 19.069 -72.995 1.00 30.44 109 GLY D CA 1
ATOM 6152 C C . GLY D 1 109 ? -10.302 19.817 -72.692 1.00 31.86 109 GLY D C 1
ATOM 6153 O O . GLY D 1 109 ? -11.244 19.742 -73.490 1.00 30.53 109 GLY D O 1
ATOM 6154 N N . GLY D 1 110 ? -10.374 20.538 -71.564 1.00 33.18 110 GLY D N 1
ATOM 6155 C CA . GLY D 1 110 ? -11.563 21.290 -71.230 1.00 29.51 110 GLY D CA 1
ATOM 6156 C C . GLY D 1 110 ? -11.567 22.681 -71.839 1.00 28.10 110 GLY D C 1
ATOM 6157 O O . GLY D 1 110 ? -10.526 23.236 -72.184 1.00 30.03 110 GLY D O 1
ATOM 6158 N N . GLY D 1 111 ? -12.759 23.243 -71.965 1.00 23.45 111 GLY D N 1
ATOM 6159 C CA . GLY D 1 111 ? -12.939 24.548 -72.583 1.00 23.05 111 GLY D CA 1
ATOM 6160 C C . GLY D 1 111 ? -13.523 25.561 -71.618 1.00 23.50 111 GLY D C 1
ATOM 6161 O O . GLY D 1 111 ? -14.450 25.253 -70.868 1.00 25.78 111 GLY D O 1
ATOM 6162 N N . SER D 1 112 ? -12.971 26.771 -71.643 1.00 23.28 112 SER D N 1
ATOM 6163 C CA . SER D 1 112 ? -13.397 27.853 -70.765 1.00 23.14 112 SER D CA 1
ATOM 6164 C C . SER D 1 112 ? -12.848 29.164 -71.302 1.00 20.94 112 SER D C 1
ATOM 6165 O O . SER D 1 112 ? -11.831 29.184 -72.001 1.00 23.08 112 SER D O 1
ATOM 6168 N N . GLY D 1 113 ? -13.525 30.256 -70.957 1.00 21.27 113 GLY D N 1
ATOM 6169 C CA . GLY D 1 113 ? -13.084 31.571 -71.373 1.00 19.01 113 GLY D CA 1
ATOM 6170 C C . GLY D 1 113 ? -13.664 32.699 -70.547 1.00 20.53 113 GLY D C 1
ATOM 6171 O O . GLY D 1 113 ? -14.877 32.930 -70.559 1.00 21.55 113 GLY D O 1
ATOM 6172 N N . GLY D 1 114 ? -12.806 33.411 -69.821 1.00 23.19 114 GLY D N 1
ATOM 6173 C CA . GLY D 1 114 ? -13.206 34.604 -69.110 1.00 23.30 114 GLY D CA 1
ATOM 6174 C C . GLY D 1 114 ? -12.904 35.854 -69.922 1.00 23.30 114 GLY D C 1
ATOM 6175 O O . GLY D 1 114 ? -12.230 35.816 -70.947 1.00 22.51 114 GLY D O 1
ATOM 6176 N N . SER D 1 115 ? -13.427 36.981 -69.445 1.00 24.52 115 SER D N 1
ATOM 6177 C CA . SER D 1 115 ? -13.214 38.251 -70.129 1.00 25.61 115 SER D CA 1
ATOM 6178 C C . SER D 1 115 ? -11.880 38.898 -69.772 1.00 26.67 115 SER D C 1
ATOM 6179 O O . SER D 1 115 ? -11.614 40.024 -70.208 1.00 26.51 115 SER D O 1
ATOM 6182 N N . GLY D 1 116 ? -11.034 38.207 -69.012 1.00 24.79 116 GLY D N 1
ATOM 6183 C CA . GLY D 1 116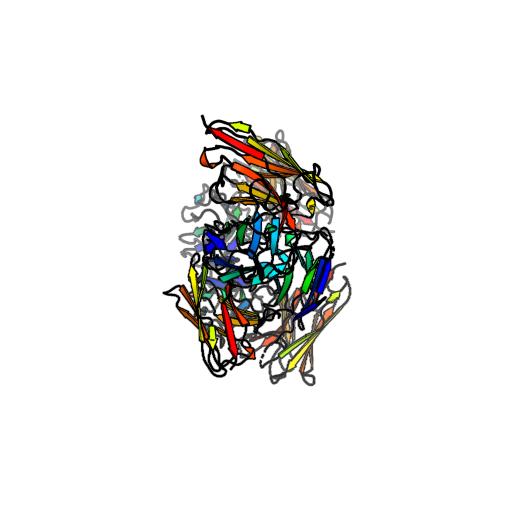 ? -9.773 38.784 -68.590 1.00 26.41 116 GLY D CA 1
ATOM 6184 C C . GLY D 1 116 ? -9.953 39.681 -67.375 1.00 28.87 116 GLY D C 1
ATOM 6185 O O . GLY D 1 116 ? -10.890 39.531 -66.590 1.00 31.32 116 GLY D O 1
ATOM 6186 N N . GLY D 1 117 ? -9.029 40.623 -67.219 1.00 28.39 117 GLY D N 1
ATOM 6187 C CA . GLY D 1 117 ? -9.149 41.606 -66.163 1.00 27.02 117 GLY D CA 1
ATOM 6188 C C . GLY D 1 117 ? -8.440 41.227 -64.883 1.00 29.74 117 GLY D C 1
ATOM 6189 O O . GLY D 1 117 ? -8.536 40.088 -64.413 1.00 28.93 117 GLY D O 1
ATOM 6190 N N . CYS D 1 118 ? -7.721 42.186 -64.317 1.00 26.26 118 CYS D N 1
ATOM 6191 C CA . CYS D 1 118 ? -7.100 42.086 -63.013 1.00 24.31 118 CYS D CA 1
ATOM 6192 C C . CYS D 1 118 ? -7.884 42.908 -61.998 1.00 22.29 118 CYS D C 1
ATOM 6193 O O . CYS D 1 118 ? -8.526 43.899 -62.361 1.00 23.26 118 CYS D O 1
ATOM 6196 N N . PRO D 1 119 ? -7.861 42.526 -60.723 1.00 21.88 119 PRO D N 1
ATOM 6197 C CA . PRO D 1 119 ? -8.503 43.354 -59.710 1.00 22.54 119 PRO D CA 1
ATOM 6198 C C . PRO D 1 119 ? -7.827 44.705 -59.624 1.00 24.48 119 PRO D C 1
ATOM 6199 O O . PRO D 1 119 ? -6.616 44.833 -59.888 1.00 24.01 119 PRO D O 1
ATOM 6203 N N . PRO D 1 120 ? -8.572 45.752 -59.275 1.00 25.99 120 PRO D N 1
ATOM 6204 C CA . PRO D 1 120 ? -7.972 47.091 -59.201 1.00 31.83 120 PRO D CA 1
ATOM 6205 C C . PRO D 1 120 ? -6.885 47.152 -58.136 1.00 28.77 120 PRO D C 1
ATOM 6206 O O . PRO D 1 120 ? -7.062 46.674 -57.012 1.00 30.76 120 PRO D O 1
ATOM 6210 N N . CYS D 1 121 ? -5.748 47.737 -58.504 1.00 21.83 121 CYS D N 1
ATOM 6211 C CA . CYS D 1 121 ? -4.642 47.931 -57.580 1.00 26.49 121 CYS D CA 1
ATOM 6212 C C . CYS D 1 121 ? -4.042 49.307 -57.816 1.00 27.12 121 CYS D C 1
ATOM 6213 O O . CYS D 1 121 ? -4.325 49.968 -58.819 1.00 27.02 121 CYS D O 1
ATOM 6216 N N . GLY D 1 122 ? -3.193 49.724 -56.881 1.00 23.04 122 GLY D N 1
ATOM 6217 C CA . GLY D 1 122 ? -2.440 50.955 -57.062 1.00 25.91 122 GLY D CA 1
ATOM 6218 C C . GLY D 1 122 ? -3.355 52.154 -57.184 1.00 27.34 122 GLY D C 1
ATOM 6219 O O . GLY D 1 122 ? -4.290 52.334 -56.397 1.00 27.26 122 GLY D O 1
ATOM 6220 N N . GLY D 1 123 ? -3.086 52.987 -58.185 1.00 31.24 123 GLY D N 1
ATOM 6221 C CA . GLY D 1 123 ? -3.895 54.150 -58.472 1.00 33.53 123 GLY D CA 1
ATOM 6222 C C . GLY D 1 123 ? -5.066 53.908 -59.395 1.00 38.65 123 GLY D C 1
ATOM 6223 O O . GLY D 1 123 ? -5.799 54.853 -59.707 1.00 43.40 123 GLY D O 1
ATOM 6224 N N . SER D 1 124 ? -5.281 52.666 -59.824 1.00 41.56 124 SER D N 1
ATOM 6225 C CA . SER D 1 124 ? -6.312 52.340 -60.807 1.00 37.66 124 SER D CA 1
ATOM 6226 C C . SER D 1 124 ? -7.571 51.760 -60.165 1.00 39.40 124 SER D C 1
ATOM 6227 O O . SER D 1 124 ? -8.215 52.401 -59.335 1.00 37.89 124 SER D O 1
ATOM 6229 N N . GLU D 1 127 ? -10.703 57.262 -55.516 1.00 41.21 127 GLU D N 1
ATOM 6230 C CA . GLU D 1 127 ? -10.843 56.182 -54.544 1.00 38.18 127 GLU D CA 1
ATOM 6231 C C . GLU D 1 127 ? -9.542 55.969 -53.772 1.00 37.64 127 GLU D C 1
ATOM 6232 O O . GLU D 1 127 ? -8.632 56.801 -53.823 1.00 35.15 127 GLU D O 1
ATOM 6234 N N . VAL D 1 128 ? -9.466 54.845 -53.057 1.00 32.41 128 VAL D N 1
ATOM 6235 C CA . VAL D 1 128 ? -8.266 54.511 -52.298 1.00 29.63 128 VAL D CA 1
ATOM 6236 C C . VAL D 1 128 ? -7.141 54.155 -53.259 1.00 31.65 128 VAL D C 1
ATOM 6237 O O . VAL D 1 128 ? -7.336 53.393 -54.216 1.00 26.46 128 VAL D O 1
ATOM 6241 N N . GLN D 1 129 ? -5.952 54.707 -53.011 1.00 25.96 129 GLN D N 1
ATOM 6242 C CA . GLN D 1 129 ? -4.809 54.499 -53.885 1.00 25.27 129 GLN D CA 1
ATOM 6243 C C . GLN D 1 129 ? -3.567 54.191 -53.063 1.00 23.42 129 GLN D C 1
ATOM 6244 O O . GLN D 1 129 ? -3.338 54.800 -52.014 1.00 23.24 129 GLN D O 1
ATOM 6250 N N . LEU D 1 130 ? -2.768 53.243 -53.555 1.00 21.00 130 LEU D N 1
ATOM 6251 C CA . LEU D 1 130 ? -1.464 52.911 -52.986 1.00 23.87 130 LEU D CA 1
ATOM 6252 C C . LEU D 1 130 ? -0.457 52.877 -54.127 1.00 24.80 130 LEU D C 1
ATOM 6253 O O . LEU D 1 130 ? -0.466 51.943 -54.934 1.00 25.74 130 LEU D O 1
ATOM 6258 N N . LEU D 1 131 ? 0.413 53.880 -54.194 1.00 24.03 131 LEU D N 1
ATOM 6259 C CA . LEU D 1 131 ? 1.363 54.014 -55.292 1.00 24.17 131 LEU D CA 1
ATOM 6260 C C . LEU D 1 131 ? 2.751 53.592 -54.826 1.00 24.81 131 LEU D C 1
ATOM 6261 O O . LEU D 1 131 ? 3.310 54.197 -53.905 1.00 25.41 131 LEU D O 1
ATOM 6266 N N . GLU D 1 132 ? 3.311 52.572 -55.471 1.00 22.86 132 GLU D N 1
ATOM 6267 C CA . GLU D 1 132 ? 4.611 52.029 -55.104 1.00 22.29 132 GLU D CA 1
ATOM 6268 C C . GLU D 1 132 ? 5.718 52.578 -55.995 1.00 26.82 132 GLU D C 1
ATOM 6269 O O . GLU D 1 132 ? 5.486 52.955 -57.147 1.00 27.52 132 GLU D O 1
ATOM 6275 N N . SER D 1 133 ? 6.933 52.596 -55.452 1.00 26.66 133 SER D N 1
ATOM 6276 C CA . SER D 1 133 ? 8.120 52.976 -56.206 1.00 26.41 133 SER D CA 1
ATOM 6277 C C . SER D 1 133 ? 9.344 52.549 -55.405 1.00 25.22 133 SER D C 1
ATOM 6278 O O . SER D 1 133 ? 9.249 52.196 -54.226 1.00 22.49 133 SER D O 1
ATOM 6281 N N . GLY D 1 134 ? 10.501 52.592 -56.062 1.00 27.02 134 GLY D N 1
ATOM 6282 C CA . GLY D 1 134 ? 11.761 52.214 -55.451 1.00 25.03 134 GLY D CA 1
ATOM 6283 C C . GLY D 1 134 ? 12.345 50.914 -55.955 1.00 24.41 134 GLY D C 1
ATOM 6284 O O . GLY D 1 134 ? 13.514 50.631 -55.667 1.00 30.75 134 GLY D O 1
ATOM 6285 N N . GLY D 1 135 ? 11.583 50.111 -56.689 1.00 25.22 135 GLY D N 1
ATOM 6286 C CA . GLY D 1 135 ? 12.107 48.865 -57.204 1.00 27.91 135 GLY D CA 1
ATOM 6287 C C . GLY D 1 135 ? 13.107 49.080 -58.324 1.00 28.12 135 GLY D C 1
ATOM 6288 O O . GLY D 1 135 ? 13.291 50.180 -58.848 1.00 28.39 135 GLY D O 1
ATOM 6289 N N . GLY D 1 136 ? 13.767 47.996 -58.695 1.00 24.50 136 GLY D N 1
ATOM 6290 C CA . GLY D 1 136 ? 14.714 48.018 -59.788 1.00 22.59 136 GLY D CA 1
ATOM 6291 C C . GLY D 1 136 ? 15.838 47.037 -59.532 1.00 27.40 136 GLY D C 1
ATOM 6292 O O . GLY D 1 136 ? 15.761 46.191 -58.646 1.00 29.09 136 GLY D O 1
ATOM 6293 N N . LEU D 1 137 ? 16.891 47.172 -60.333 1.00 29.20 137 LEU D N 1
ATOM 6294 C CA . LEU D 1 137 ? 18.058 46.314 -60.195 1.00 27.86 137 LEU D CA 1
ATOM 6295 C C . LEU D 1 137 ? 18.893 46.748 -58.999 1.00 27.58 137 LEU D C 1
ATOM 6296 O O . LEU D 1 137 ? 19.078 47.942 -58.752 1.00 30.19 137 LEU D O 1
ATOM 6301 N N . VAL D 1 138 ? 19.393 45.766 -58.251 1.00 28.86 138 VAL D N 1
ATOM 6302 C CA . VAL D 1 138 ? 20.184 46.030 -57.057 1.00 28.74 138 VAL D CA 1
ATOM 6303 C C . VAL D 1 138 ? 21.233 44.936 -56.930 1.00 29.88 138 VAL D C 1
ATOM 6304 O O . VAL D 1 138 ? 21.023 43.794 -57.346 1.00 31.84 138 VAL D O 1
ATOM 6308 N N . GLN D 1 139 ? 22.369 45.299 -56.363 1.00 32.97 139 GLN D N 1
ATOM 6309 C CA . GLN D 1 139 ? 23.540 44.451 -56.237 1.00 32.23 139 GLN D CA 1
ATOM 6310 C C . GLN D 1 139 ? 23.352 43.443 -55.104 1.00 33.64 139 GLN D C 1
ATOM 6311 O O . GLN D 1 139 ? 22.686 43.737 -54.107 1.00 32.51 139 GLN D O 1
ATOM 6317 N N . PRO D 1 140 ? 23.909 42.239 -55.242 1.00 32.45 140 PRO D N 1
ATOM 6318 C CA . PRO D 1 140 ? 23.878 41.283 -54.129 1.00 29.34 140 PRO D CA 1
ATOM 6319 C C . PRO D 1 140 ? 24.520 41.881 -52.887 1.00 31.48 140 PRO D C 1
ATOM 6320 O O . PRO D 1 140 ? 25.576 42.513 -52.956 1.00 33.64 140 PRO D O 1
ATOM 6324 N N . GLY D 1 141 ? 23.864 41.690 -51.745 1.00 30.26 141 GLY D N 1
ATOM 6325 C CA . GLY D 1 141 ? 24.309 42.325 -50.522 1.00 30.00 141 GLY D CA 1
ATOM 6326 C C . GLY D 1 141 ? 24.131 43.824 -50.481 1.00 28.96 141 GLY D C 1
ATOM 6327 O O . GLY D 1 141 ? 24.641 44.470 -49.561 1.00 33.03 141 GLY D O 1
ATOM 6328 N N . GLY D 1 142 ? 23.426 44.399 -51.451 1.00 30.92 142 GLY D N 1
ATOM 6329 C CA . GLY D 1 142 ? 23.212 45.827 -51.508 1.00 29.17 142 GLY D CA 1
ATOM 6330 C C . GLY D 1 142 ? 22.051 46.272 -50.640 1.00 32.33 142 GLY D C 1
ATOM 6331 O O . GLY D 1 142 ? 21.528 45.535 -49.802 1.00 34.92 142 GLY D O 1
ATOM 6332 N N . SER D 1 143 ? 21.637 47.517 -50.866 1.00 30.34 143 SER D N 1
ATOM 6333 C CA . SER D 1 143 ? 20.607 48.157 -50.064 1.00 31.25 143 SER D CA 1
ATOM 6334 C C . SER D 1 143 ? 19.635 48.896 -50.972 1.00 31.04 143 SER D C 1
ATOM 6335 O O . SER D 1 143 ? 20.010 49.386 -52.039 1.00 33.11 143 SER D O 1
ATOM 6338 N N . LEU D 1 144 ? 18.381 48.975 -50.533 1.00 30.34 144 LEU D N 1
ATOM 6339 C CA . LEU D 1 144 ? 17.320 49.567 -51.336 1.00 28.86 144 LEU D CA 1
ATOM 6340 C C . LEU D 1 144 ? 16.166 49.940 -50.416 1.00 32.37 144 LEU D C 1
ATOM 6341 O O . LEU D 1 144 ? 15.966 49.316 -49.370 1.00 32.28 144 LEU D O 1
ATOM 6346 N N . ARG D 1 145 ? 15.413 50.967 -50.811 1.00 29.47 145 ARG D N 1
ATOM 6347 C CA . ARG D 1 145 ? 14.280 51.451 -50.028 1.00 27.64 145 ARG D CA 1
ATOM 6348 C C . ARG D 1 145 ? 13.060 51.558 -50.928 1.00 29.76 145 ARG D C 1
ATOM 6349 O O . ARG D 1 145 ? 13.101 52.246 -51.953 1.00 29.25 145 ARG D O 1
ATOM 6357 N N . LEU D 1 146 ? 11.983 50.881 -50.541 1.00 27.04 146 LEU D N 1
ATOM 6358 C CA . LEU D 1 146 ? 10.723 50.925 -51.263 1.00 25.41 146 LEU D CA 1
ATOM 6359 C C . LEU D 1 146 ? 9.788 51.937 -50.616 1.00 22.12 146 LEU D C 1
ATOM 6360 O O . LEU D 1 146 ? 9.782 52.114 -49.395 1.00 23.96 146 LEU D O 1
ATOM 6365 N N . SER D 1 147 ? 8.996 52.602 -51.451 1.00 21.79 147 SER D N 1
ATOM 6366 C CA . SER D 1 147 ? 8.035 53.595 -51.001 1.00 23.20 147 SER D CA 1
ATOM 6367 C C . SER D 1 147 ? 6.639 53.214 -51.471 1.00 22.20 147 SER D C 1
ATOM 6368 O O . SER D 1 147 ? 6.464 52.613 -52.533 1.00 20.87 147 SER D O 1
ATOM 6371 N N . CYS D 1 148 ? 5.647 53.577 -50.664 1.00 24.06 148 CYS D N 1
ATOM 6372 C CA . CYS D 1 148 ? 4.244 53.277 -50.944 1.00 22.05 148 CYS D CA 1
ATOM 6373 C C . CYS D 1 148 ? 3.454 54.512 -50.525 1.00 23.66 148 CYS D C 1
ATOM 6374 O O . CYS D 1 148 ? 3.230 54.730 -49.331 1.00 24.56 148 CYS D O 1
ATOM 6377 N N . ALA D 1 149 ? 3.064 55.330 -51.500 1.00 19.55 149 ALA D N 1
ATOM 6378 C CA . ALA D 1 149 ? 2.355 56.575 -51.230 1.00 22.58 149 ALA D CA 1
ATOM 6379 C C . ALA D 1 149 ? 0.858 56.301 -51.172 1.00 22.86 149 ALA D C 1
ATOM 6380 O O . ALA D 1 149 ? 0.287 55.746 -52.116 1.00 24.07 149 ALA D O 1
ATOM 6382 N N . ALA D 1 150 ? 0.226 56.697 -50.074 1.00 21.13 150 ALA D N 1
ATOM 6383 C CA . ALA D 1 150 ? -1.182 56.424 -49.841 1.00 21.74 150 ALA D CA 1
ATOM 6384 C C . ALA D 1 150 ? -2.006 57.697 -49.963 1.00 21.74 150 ALA D C 1
ATOM 6385 O O . ALA D 1 150 ? -1.555 58.785 -49.590 1.00 22.38 150 ALA D O 1
ATOM 6387 N N . SER D 1 151 ? -3.217 57.550 -50.490 1.00 18.77 151 SER D N 1
ATOM 6388 C CA . SER D 1 151 ? -4.180 58.637 -50.543 1.00 20.14 151 SER D CA 1
ATOM 6389 C C . SER D 1 151 ? -5.576 58.036 -50.595 1.00 23.47 151 SER D C 1
ATOM 6390 O O . SER D 1 151 ? -5.753 56.851 -50.893 1.00 24.54 151 SER D O 1
ATOM 6393 N N . GLY D 1 152 ? -6.570 58.867 -50.285 1.00 25.78 152 GLY D N 1
ATOM 6394 C CA . GLY D 1 152 ? -7.952 58.442 -50.300 1.00 24.97 152 GLY D CA 1
ATOM 6395 C C . GLY D 1 152 ? -8.464 57.849 -49.004 1.00 23.73 152 GLY D C 1
ATOM 6396 O O . GLY D 1 152 ? -9.603 57.365 -48.975 1.00 28.03 152 GLY D O 1
ATOM 6397 N N . PHE D 1 153 ? -7.669 57.865 -47.938 1.00 21.02 153 PHE D N 1
ATOM 6398 C CA . PHE D 1 153 ? -8.114 57.361 -46.646 1.00 19.70 153 PHE D CA 1
ATOM 6399 C C . PHE D 1 153 ? -7.216 57.942 -45.564 1.00 20.65 153 PHE D C 1
ATOM 6400 O O . PHE D 1 153 ? -6.147 58.487 -45.850 1.00 22.51 153 PHE D O 1
ATOM 6408 N N . THR D 1 154 ? -7.676 57.842 -44.318 1.00 21.65 154 THR D N 1
ATOM 6409 C CA . THR D 1 154 ? -6.917 58.356 -43.179 1.00 18.85 154 THR D CA 1
ATOM 6410 C C . THR D 1 154 ? -5.794 57.370 -42.888 1.00 20.99 154 THR D C 1
ATOM 6411 O O . THR D 1 154 ? -5.990 56.369 -42.195 1.00 21.32 154 THR D O 1
ATOM 6415 N N . PHE D 1 155 ? -4.608 57.669 -43.419 1.00 20.75 155 PHE D N 1
ATOM 6416 C CA . PHE D 1 155 ? -3.507 56.710 -43.422 1.00 21.61 155 PHE D CA 1
ATOM 6417 C C . PHE D 1 155 ? -3.193 56.199 -42.021 1.00 21.61 155 PHE D C 1
ATOM 6418 O O . PHE D 1 155 ? -3.024 54.993 -41.812 1.00 19.76 155 PHE D O 1
ATOM 6426 N N . SER D 1 156 ? -3.126 57.105 -41.043 1.00 21.48 156 SER D N 1
ATOM 6427 C CA . SER D 1 156 ? -2.747 56.724 -39.687 1.00 20.33 156 SER D CA 1
ATOM 6428 C C . SER D 1 156 ? -3.777 55.836 -39.000 1.00 22.00 156 SER D C 1
ATOM 6429 O O . SER D 1 156 ? -3.485 55.306 -37.923 1.00 21.72 156 SER D O 1
ATOM 6432 N N . SER D 1 157 ? -4.959 55.656 -39.584 1.00 21.03 157 SER D N 1
ATOM 6433 C CA . SER D 1 157 ? -5.985 54.805 -39.002 1.00 19.52 157 SER D CA 1
ATOM 6434 C C . SER D 1 157 ? -5.849 53.348 -39.420 1.00 19.21 157 SER D C 1
ATOM 6435 O O . SER D 1 157 ? -6.707 52.533 -39.067 1.00 18.66 157 SER D O 1
ATOM 6438 N N . TYR D 1 158 ? -4.793 52.999 -40.154 1.00 19.47 158 TYR D N 1
ATOM 6439 C CA . TYR D 1 158 ? -4.653 51.661 -40.710 1.00 19.07 158 TYR D CA 1
ATOM 6440 C C . TYR D 1 158 ? -3.230 51.161 -40.538 1.00 18.52 158 TYR D C 1
ATOM 6441 O O . TYR D 1 158 ? -2.275 51.871 -40.865 1.00 18.82 158 TYR D O 1
ATOM 6450 N N . ALA D 1 159 ? -3.098 49.936 -40.039 1.00 16.39 159 ALA D N 1
ATOM 6451 C CA . ALA D 1 159 ? -1.838 49.224 -40.144 1.00 18.02 159 ALA D CA 1
ATOM 6452 C C . ALA D 1 159 ? -1.546 48.909 -41.608 1.00 18.93 159 ALA D C 1
ATOM 6453 O O . ALA D 1 159 ? -2.442 48.877 -42.456 1.00 17.32 159 ALA D O 1
ATOM 6455 N N . MET D 1 160 ? -0.269 48.680 -41.904 1.00 19.56 160 MET D N 1
ATOM 6456 C CA . MET D 1 160 ? 0.178 48.436 -43.267 1.00 18.93 160 MET D CA 1
ATOM 6457 C C . MET D 1 160 ? 1.099 47.224 -43.292 1.00 16.74 160 MET D C 1
ATOM 6458 O O . MET D 1 160 ? 1.632 46.803 -42.263 1.00 14.62 160 MET D O 1
ATOM 6463 N N . SER D 1 161 ? 1.283 46.664 -44.487 1.00 14.97 161 SER D N 1
ATOM 6464 C CA . SER D 1 161 ? 2.041 45.430 -44.627 1.00 17.10 161 SER D CA 1
ATOM 6465 C C . SER D 1 161 ? 2.800 45.424 -45.946 1.00 18.33 161 SER D C 1
ATOM 6466 O O . SER D 1 161 ? 2.414 46.095 -46.907 1.00 17.62 161 SER D O 1
ATOM 6469 N N . TRP D 1 162 ? 3.892 44.663 -45.970 1.00 16.18 162 TRP D N 1
ATOM 6470 C CA . TRP D 1 162 ? 4.621 44.341 -47.188 1.00 18.04 162 TRP D CA 1
ATOM 6471 C C . TRP D 1 162 ? 4.551 42.838 -47.410 1.00 17.14 162 TRP D C 1
ATOM 6472 O O . TRP D 1 162 ? 4.865 42.057 -46.506 1.00 17.41 162 TRP D O 1
ATOM 6483 N N . VAL D 1 163 ? 4.133 42.437 -48.606 1.00 21.15 163 VAL D N 1
ATOM 6484 C CA . VAL D 1 163 ? 4.092 41.037 -49.008 1.00 19.54 163 VAL D CA 1
ATOM 6485 C C . VAL D 1 163 ? 4.822 40.921 -50.337 1.00 19.06 163 VAL D C 1
ATOM 6486 O O . VAL D 1 163 ? 4.584 41.720 -51.249 1.00 21.54 163 VAL D O 1
ATOM 6490 N N . ARG D 1 164 ? 5.716 39.943 -50.446 1.00 19.65 164 ARG D N 1
ATOM 6491 C CA . ARG D 1 164 ? 6.496 39.769 -51.660 1.00 19.30 164 ARG D CA 1
ATOM 6492 C C . ARG D 1 164 ? 6.150 38.447 -52.334 1.00 21.22 164 ARG D C 1
ATOM 6493 O O . ARG D 1 164 ? 5.589 37.533 -51.723 1.00 22.23 164 ARG D O 1
ATOM 6501 N N . GLN D 1 165 ? 6.486 38.369 -53.619 1.00 19.06 165 GLN D N 1
ATOM 6502 C CA . GLN D 1 165 ? 6.214 37.187 -54.430 1.00 20.49 165 GLN D CA 1
ATOM 6503 C C . GLN D 1 165 ? 7.395 36.980 -55.364 1.00 21.49 165 GLN D C 1
ATOM 6504 O O . GLN D 1 165 ? 7.588 37.758 -56.303 1.00 22.79 165 GLN D O 1
ATOM 6510 N N . ALA D 1 166 ? 8.188 35.949 -55.098 1.00 21.27 166 ALA D N 1
ATOM 6511 C CA . ALA D 1 166 ? 9.276 35.602 -55.994 1.00 22.44 166 ALA D CA 1
ATOM 6512 C C . ALA D 1 166 ? 8.721 35.174 -57.351 1.00 26.42 166 ALA D C 1
ATOM 6513 O O . ALA D 1 166 ? 7.587 34.696 -57.441 1.00 25.94 166 ALA D O 1
ATOM 6515 N N . PRO D 1 167 ? 9.494 35.359 -58.427 1.00 30.96 167 PRO D N 1
ATOM 6516 C CA . PRO D 1 167 ? 9.039 34.907 -59.749 1.00 27.82 167 PRO D CA 1
ATOM 6517 C C . PRO D 1 167 ? 8.599 33.451 -59.749 1.00 27.91 167 PRO D C 1
ATOM 6518 O O . PRO D 1 167 ? 9.368 32.558 -59.377 1.00 31.08 167 PRO D O 1
ATOM 6522 N N . GLY D 1 168 ? 7.349 33.209 -60.137 1.00 29.23 168 GLY D N 1
ATOM 6523 C CA . GLY D 1 168 ? 6.810 31.867 -60.178 1.00 28.63 168 GLY D CA 1
ATOM 6524 C C . GLY D 1 168 ? 6.652 31.181 -58.841 1.00 32.14 168 GLY D C 1
ATOM 6525 O O . GLY D 1 168 ? 6.469 29.961 -58.813 1.00 30.86 168 GLY D O 1
ATOM 6526 N N . LYS D 1 169 ? 6.717 31.912 -57.733 1.00 30.96 169 LYS D N 1
ATOM 6527 C CA . LYS D 1 169 ? 6.536 31.340 -56.405 1.00 30.21 169 LYS D CA 1
ATOM 6528 C C . LYS D 1 169 ? 5.307 31.970 -55.744 1.00 26.84 169 LYS D C 1
ATOM 6529 O O . LYS D 1 169 ? 4.559 32.729 -56.366 1.00 22.03 169 LYS D O 1
ATOM 6535 N N . GLY D 1 170 ? 5.099 31.644 -54.469 1.00 25.65 170 GLY D N 1
ATOM 6536 C CA . GLY D 1 170 ? 3.894 32.038 -53.773 1.00 22.81 170 GLY D CA 1
ATOM 6537 C C . GLY D 1 170 ? 4.016 33.382 -53.078 1.00 23.10 170 GLY D C 1
ATOM 6538 O O . GLY D 1 170 ? 5.047 34.053 -53.117 1.00 23.00 170 GLY D O 1
ATOM 6539 N N . LEU D 1 171 ? 2.917 33.777 -52.438 1.00 22.07 171 LEU D N 1
ATOM 6540 C CA . LEU D 1 171 ? 2.914 34.982 -51.622 1.00 19.44 171 LEU D CA 1
ATOM 6541 C C . LEU D 1 171 ? 3.702 34.744 -50.338 1.00 19.82 171 LEU D C 1
ATOM 6542 O O . LEU D 1 171 ? 3.630 33.670 -49.736 1.00 21.76 171 LEU D O 1
ATOM 6547 N N . GLU D 1 172 ? 4.464 35.753 -49.924 1.00 18.83 172 GLU D N 1
ATOM 6548 C CA . GLU D 1 172 ? 5.351 35.633 -48.769 1.00 21.07 172 GLU D CA 1
ATOM 6549 C C . GLU D 1 172 ? 5.242 36.906 -47.944 1.00 20.05 172 GLU D C 1
ATOM 6550 O O . GLU D 1 172 ? 5.648 37.981 -48.398 1.00 20.55 172 GLU D O 1
ATOM 6556 N N . TRP D 1 173 ? 4.692 36.784 -46.738 1.00 19.71 173 TRP D N 1
ATOM 6557 C CA . TRP D 1 173 ? 4.567 37.929 -45.846 1.00 18.87 173 TRP D CA 1
ATOM 6558 C C . TRP D 1 173 ? 5.949 38.383 -45.392 1.00 20.18 173 TRP D C 1
ATOM 6559 O O . TRP D 1 173 ? 6.786 37.562 -45.003 1.00 20.05 173 TRP D O 1
ATOM 6570 N N . VAL D 1 174 ? 6.189 39.691 -45.447 1.00 17.60 174 VAL D N 1
ATOM 6571 C CA . VAL D 1 174 ? 7.489 40.274 -45.133 1.00 19.02 174 VAL D CA 1
ATOM 6572 C C . VAL D 1 174 ? 7.456 41.042 -43.817 1.00 21.42 174 VAL D C 1
ATOM 6573 O O . VAL D 1 174 ? 8.268 40.794 -42.926 1.00 20.90 174 VAL D O 1
ATOM 6577 N N . SER D 1 175 ? 6.528 41.985 -43.680 1.00 20.39 175 SER D N 1
ATOM 6578 C CA . SER D 1 175 ? 6.541 42.861 -42.518 1.00 19.48 175 SER D CA 1
ATOM 6579 C C . SER D 1 175 ? 5.194 43.553 -42.383 1.00 18.99 175 SER D C 1
ATOM 6580 O O . SER D 1 175 ? 4.437 43.674 -43.349 1.00 19.09 175 SER D O 1
ATOM 6583 N N . ALA D 1 176 ? 4.914 44.014 -41.163 1.00 18.37 176 ALA D N 1
ATOM 6584 C CA . ALA D 1 176 ? 3.726 44.805 -40.879 1.00 17.94 176 ALA D CA 1
ATOM 6585 C C . ALA D 1 176 ? 4.069 45.890 -39.869 1.00 16.77 176 ALA D C 1
ATOM 6586 O O . ALA D 1 176 ? 4.991 45.742 -39.062 1.00 16.54 176 ALA D O 1
ATOM 6588 N N . ILE D 1 177 ? 3.321 46.988 -39.922 1.00 18.89 177 ILE D N 1
ATOM 6589 C CA . ILE D 1 177 ? 3.534 48.116 -39.024 1.00 17.74 177 ILE D CA 1
ATOM 6590 C C . ILE D 1 177 ? 2.179 48.656 -38.587 1.00 17.48 177 ILE D C 1
ATOM 6591 O O . ILE D 1 177 ? 1.242 48.744 -39.387 1.00 14.76 177 ILE D O 1
ATOM 6596 N N . SER D 1 178 ? 2.074 49.001 -37.307 1.00 19.86 178 SER D N 1
ATOM 6597 C CA . SER D 1 178 ? 0.833 49.524 -36.760 1.00 15.68 178 SER D CA 1
ATOM 6598 C C . SER D 1 178 ? 0.540 50.910 -37.332 1.00 17.12 178 SER D C 1
ATOM 6599 O O . SER D 1 178 ? 1.394 51.555 -37.949 1.00 20.47 178 SER D O 1
ATOM 6602 N N . GLY D 1 179 ? -0.693 51.372 -37.109 1.00 19.51 179 GLY D N 1
ATOM 6603 C CA . GLY D 1 179 ? -1.104 52.656 -37.658 1.00 20.28 179 GLY D CA 1
ATOM 6604 C C . GLY D 1 179 ? -0.257 53.812 -37.166 1.00 18.92 179 GLY D C 1
ATOM 6605 O O . GLY D 1 179 ? 0.015 54.756 -37.912 1.00 21.15 179 GLY D O 1
ATOM 6606 N N . SER D 1 180 ? 0.175 53.755 -35.908 1.00 16.86 180 SER D N 1
ATOM 6607 C CA . SER D 1 180 ? 1.010 54.804 -35.340 1.00 20.79 180 SER D CA 1
ATOM 6608 C C . SER D 1 180 ? 2.490 54.601 -35.618 1.00 22.95 180 SER D C 1
ATOM 6609 O O . SER D 1 180 ? 3.262 55.561 -35.515 1.00 25.31 180 SER D O 1
ATOM 6612 N N . GLY D 1 181 ? 2.900 53.387 -35.970 1.00 22.22 181 GLY D N 1
ATOM 6613 C CA . GLY D 1 181 ? 4.300 53.059 -36.102 1.00 21.65 181 GLY D CA 1
ATOM 6614 C C . GLY D 1 181 ? 4.948 52.541 -34.838 1.00 23.18 181 GLY D C 1
ATOM 6615 O O . GLY D 1 181 ? 6.143 52.219 -34.861 1.00 27.70 181 GLY D O 1
ATOM 6616 N N . GLY D 1 182 ? 4.198 52.441 -33.737 1.00 22.69 182 GLY D N 1
ATOM 6617 C CA . GLY D 1 182 ? 4.771 52.008 -32.474 1.00 22.97 182 GLY D CA 1
ATOM 6618 C C . GLY D 1 182 ? 5.068 50.525 -32.396 1.00 27.03 182 GLY D C 1
ATOM 6619 O O . GLY D 1 182 ? 5.808 50.100 -31.503 1.00 29.04 182 GLY D O 1
ATOM 6620 N N . SER D 1 183 ? 4.507 49.727 -33.301 1.00 24.21 183 SER D N 1
ATOM 6621 C CA . SER D 1 183 ? 4.733 48.288 -33.315 1.00 24.77 183 SER D CA 1
ATOM 6622 C C . SER D 1 183 ? 5.116 47.856 -34.721 1.00 22.29 183 SER D C 1
ATOM 6623 O O . SER D 1 183 ? 4.457 48.239 -35.693 1.00 24.26 183 SER D O 1
ATOM 6626 N N . THR D 1 184 ? 6.178 47.063 -34.826 1.00 22.67 184 THR D N 1
ATOM 6627 C CA . THR D 1 184 ? 6.649 46.555 -36.105 1.00 23.95 184 THR D CA 1
ATOM 6628 C C . THR D 1 184 ? 6.875 45.055 -35.998 1.00 22.68 184 THR D C 1
ATOM 6629 O O . THR D 1 184 ? 7.375 44.563 -34.982 1.00 24.42 184 THR D O 1
ATOM 6633 N N . TYR D 1 185 ? 6.496 44.336 -37.051 1.00 20.71 185 TYR D N 1
ATOM 6634 C CA . TYR D 1 185 ? 6.578 42.886 -37.093 1.00 21.97 185 TYR D CA 1
ATOM 6635 C C . TYR D 1 185 ? 7.249 42.464 -38.392 1.00 25.16 185 TYR D C 1
ATOM 6636 O O . TYR D 1 185 ? 7.105 43.126 -39.424 1.00 24.10 185 TYR D O 1
ATOM 6645 N N . TYR D 1 186 ? 7.986 41.356 -38.339 1.00 22.43 186 TYR D N 1
ATOM 6646 C CA . TYR D 1 186 ? 8.769 40.914 -39.481 1.00 24.52 186 TYR D CA 1
ATOM 6647 C C . TYR D 1 186 ? 8.675 39.405 -39.632 1.00 24.52 186 TYR D C 1
ATOM 6648 O O . TYR D 1 186 ? 8.439 38.678 -38.664 1.00 25.97 186 TYR D O 1
ATOM 6657 N N . ALA D 1 187 ? 8.861 38.945 -40.865 1.00 22.20 187 ALA D N 1
ATOM 6658 C CA . ALA D 1 187 ? 9.080 37.530 -41.108 1.00 22.85 187 ALA D CA 1
ATOM 6659 C C . ALA D 1 187 ? 10.464 37.131 -40.606 1.00 27.18 187 ALA D C 1
ATOM 6660 O O . ALA D 1 187 ? 11.372 37.960 -40.508 1.00 25.56 187 ALA D O 1
ATOM 6662 N N . ASP D 1 188 ? 10.619 35.846 -40.284 1.00 26.76 188 ASP D N 1
ATOM 6663 C CA . ASP D 1 188 ? 11.871 35.380 -39.698 1.00 27.10 188 ASP D CA 1
ATOM 6664 C C . ASP D 1 188 ? 13.048 35.624 -40.632 1.00 30.08 188 ASP D C 1
ATOM 6665 O O . ASP D 1 188 ? 14.122 36.055 -40.194 1.00 28.36 188 ASP D O 1
ATOM 6670 N N . SER D 1 189 ? 12.859 35.371 -41.926 1.00 27.82 189 SER D N 1
ATOM 6671 C CA . SER D 1 189 ? 13.970 35.402 -42.869 1.00 26.31 189 SER D CA 1
ATOM 6672 C C . SER D 1 189 ? 14.400 36.811 -43.256 1.00 25.07 189 SER D C 1
ATOM 6673 O O . SER D 1 189 ? 15.272 36.939 -44.127 1.00 29.88 189 SER D O 1
ATOM 6676 N N . VAL D 1 190 ? 13.827 37.858 -42.655 1.00 26.53 190 VAL D N 1
ATOM 6677 C CA . VAL D 1 190 ? 14.235 39.230 -42.931 1.00 22.18 190 VAL D CA 1
ATOM 6678 C C . VAL D 1 190 ? 14.550 40.024 -41.671 1.00 25.99 190 VAL D C 1
ATOM 6679 O O . VAL D 1 190 ? 14.984 41.172 -41.777 1.00 24.58 190 VAL D O 1
ATOM 6683 N N . LYS D 1 191 ? 14.350 39.462 -40.479 1.00 28.93 191 LYS D N 1
ATOM 6684 C CA . LYS D 1 191 ? 14.669 40.204 -39.264 1.00 30.50 191 LYS D CA 1
ATOM 6685 C C . LYS D 1 191 ? 16.163 40.504 -39.202 1.00 27.97 191 LYS D C 1
ATOM 6686 O O . LYS D 1 191 ? 16.999 39.645 -39.493 1.00 31.80 191 LYS D O 1
ATOM 6692 N N . GLY D 1 192 ? 16.493 41.742 -38.839 1.00 29.37 192 GLY D N 1
ATOM 6693 C CA . GLY D 1 192 ? 17.858 42.209 -38.831 1.00 28.34 192 GLY D CA 1
ATOM 6694 C C . GLY D 1 192 ? 18.343 42.787 -40.143 1.00 24.55 192 GLY D C 1
ATOM 6695 O O . GLY D 1 192 ? 19.371 43.474 -40.159 1.00 30.32 192 GLY D O 1
ATOM 6696 N N . ARG D 1 193 ? 17.635 42.532 -41.241 1.00 23.97 193 ARG D N 1
ATOM 6697 C CA . ARG D 1 193 ? 17.988 43.045 -42.560 1.00 23.08 193 ARG D CA 1
ATOM 6698 C C . ARG D 1 193 ? 17.022 44.097 -43.077 1.00 26.54 193 ARG D C 1
ATOM 6699 O O . ARG D 1 193 ? 17.453 45.056 -43.721 1.00 24.18 193 ARG D O 1
ATOM 6707 N N . PHE D 1 194 ? 15.724 43.938 -42.825 1.00 25.66 194 PHE D N 1
ATOM 6708 C CA . PHE D 1 194 ? 14.710 44.864 -43.308 1.00 25.41 194 PHE D CA 1
ATOM 6709 C C . PHE D 1 194 ? 14.176 45.703 -42.154 1.00 24.39 194 PHE D C 1
ATOM 6710 O O . PHE D 1 194 ? 14.131 45.254 -41.005 1.00 23.75 194 PHE D O 1
ATOM 6718 N N . THR D 1 195 ? 13.762 46.927 -42.473 1.00 25.06 195 THR D N 1
ATOM 6719 C CA . THR D 1 195 ? 13.140 47.812 -41.494 1.00 25.66 195 THR D CA 1
ATOM 6720 C C . THR D 1 195 ? 11.927 48.463 -42.135 1.00 23.55 195 THR D C 1
ATOM 6721 O O . THR D 1 195 ? 12.055 49.154 -43.151 1.00 25.05 195 THR D O 1
ATOM 6725 N N . ILE D 1 196 ? 10.759 48.239 -41.552 1.00 21.61 196 ILE D N 1
ATOM 6726 C CA . ILE D 1 196 ? 9.537 48.890 -42.001 1.00 22.39 196 ILE D CA 1
ATOM 6727 C C . ILE D 1 196 ? 9.351 50.167 -41.194 1.00 22.10 196 ILE D C 1
ATOM 6728 O O . ILE D 1 196 ? 9.675 50.225 -40.001 1.00 20.55 196 ILE D O 1
ATOM 6733 N N . SER D 1 197 ? 8.861 51.210 -41.856 1.00 21.54 197 SER D N 1
ATOM 6734 C CA . SER D 1 197 ? 8.561 52.463 -41.185 1.00 20.52 197 SER D CA 1
ATOM 6735 C C . SER D 1 197 ? 7.485 53.176 -41.984 1.00 22.29 197 SER D C 1
ATOM 6736 O O . SER D 1 197 ? 7.118 52.757 -43.085 1.00 22.82 197 SER D O 1
ATOM 6739 N N . ARG D 1 198 ? 6.980 54.266 -41.418 1.00 18.80 198 ARG D N 1
ATOM 6740 C CA . ARG D 1 198 ? 5.970 55.058 -42.096 1.00 20.83 198 ARG D CA 1
ATOM 6741 C C . ARG D 1 198 ? 6.061 56.495 -41.614 1.00 19.88 198 ARG D C 1
ATOM 6742 O O . ARG D 1 198 ? 6.440 56.759 -40.469 1.00 20.79 198 ARG D O 1
ATOM 6750 N N . ASP D 1 199 ? 5.710 57.419 -42.502 1.00 20.74 199 ASP D N 1
ATOM 6751 C CA . ASP D 1 199 ? 5.700 58.851 -42.212 1.00 21.83 199 ASP D CA 1
ATOM 6752 C C . ASP D 1 199 ? 4.249 59.302 -42.284 1.00 23.67 199 ASP D C 1
ATOM 6753 O O . ASP D 1 199 ? 3.717 59.535 -43.365 1.00 23.95 199 ASP D O 1
ATOM 6758 N N . ASN D 1 200 ? 3.588 59.405 -41.139 1.00 23.37 200 ASN D N 1
ATOM 6759 C CA . ASN D 1 200 ? 2.154 59.692 -41.149 1.00 24.76 200 ASN D CA 1
ATOM 6760 C C . ASN D 1 200 ? 1.837 61.075 -41.681 1.00 26.70 200 ASN D C 1
ATOM 6761 O O . ASN D 1 200 ? 0.725 61.291 -42.166 1.00 26.80 200 ASN D O 1
ATOM 6766 N N . SER D 1 201 ? 2.785 62.008 -41.609 1.00 25.51 201 SER D N 1
ATOM 6767 C CA . SER D 1 201 ? 2.584 63.329 -42.197 1.00 23.86 201 SER D CA 1
ATOM 6768 C C . SER D 1 201 ? 2.593 63.265 -43.718 1.00 22.84 201 SER D C 1
ATOM 6769 O O . SER D 1 201 ? 1.878 64.028 -44.372 1.00 26.66 201 SER D O 1
ATOM 6772 N N . LYS D 1 202 ? 3.386 62.358 -44.301 1.00 26.84 202 LYS D N 1
ATOM 6773 C CA . LYS D 1 202 ? 3.525 62.260 -45.754 1.00 26.17 202 LYS D CA 1
ATOM 6774 C C . LYS D 1 202 ? 2.690 61.144 -46.379 1.00 26.74 202 LYS D C 1
ATOM 6775 O O . LYS D 1 202 ? 2.788 60.923 -47.593 1.00 26.21 202 LYS D O 1
ATOM 6777 N N . ASN D 1 203 ? 1.897 60.427 -45.579 1.00 23.60 203 ASN D N 1
ATOM 6778 C CA . ASN D 1 203 ? 1.002 59.364 -46.054 1.00 20.74 203 ASN D CA 1
ATOM 6779 C C . ASN D 1 203 ? 1.757 58.292 -46.848 1.00 21.92 203 ASN D C 1
ATOM 6780 O O . ASN D 1 203 ? 1.261 57.750 -47.836 1.00 22.41 203 ASN D O 1
ATOM 6785 N N . THR D 1 204 ? 2.950 57.925 -46.350 1.00 22.68 204 THR D N 1
ATOM 6786 C CA . THR D 1 204 ? 3.867 57.031 -47.053 1.00 22.85 204 THR D CA 1
ATOM 6787 C C . THR D 1 204 ? 4.421 55.928 -46.152 1.00 22.18 204 THR D C 1
ATOM 6788 O O . THR D 1 204 ? 4.855 56.181 -45.022 1.00 21.75 204 THR D O 1
ATOM 6792 N N . LEU D 1 205 ? 4.430 54.708 -46.689 1.00 21.43 205 LEU D N 1
ATOM 6793 C CA . LEU D 1 205 ? 5.026 53.536 -46.059 1.00 20.96 205 LEU D CA 1
ATOM 6794 C C . LEU D 1 205 ? 6.371 53.229 -46.709 1.00 19.87 205 LEU D C 1
ATOM 6795 O O . LEU D 1 205 ? 6.536 53.393 -47.921 1.00 22.97 205 LEU D O 1
ATOM 6800 N N . TYR D 1 206 ? 7.330 52.776 -45.901 1.00 21.08 206 TYR D N 1
ATOM 6801 C CA . TYR D 1 206 ? 8.672 52.482 -46.383 1.00 19.94 206 TYR D CA 1
ATOM 6802 C C . TYR D 1 206 ? 9.087 51.073 -45.989 1.00 22.32 206 TYR D C 1
ATOM 6803 O O . TYR D 1 206 ? 8.732 50.575 -44.915 1.00 21.92 206 TYR D O 1
ATOM 6812 N N . LEU D 1 207 ? 9.860 50.439 -46.869 1.00 22.98 207 LEU D N 1
ATOM 6813 C CA . LEU D 1 207 ? 10.536 49.181 -46.563 1.00 22.29 207 LEU D CA 1
ATOM 6814 C C . LEU D 1 207 ? 12.008 49.352 -46.907 1.00 23.16 207 LEU D C 1
ATOM 6815 O O . LEU D 1 207 ? 12.372 49.407 -48.086 1.00 27.48 207 LEU D O 1
ATOM 6820 N N . GLN D 1 208 ? 12.845 49.457 -45.880 1.00 26.12 208 GLN D N 1
ATOM 6821 C CA . GLN D 1 208 ? 14.287 49.570 -46.054 1.00 24.87 208 GLN D CA 1
ATOM 6822 C C . GLN D 1 208 ? 14.887 48.171 -46.081 1.00 22.55 208 GLN D C 1
ATOM 6823 O O . GLN D 1 208 ? 14.794 47.434 -45.096 1.00 25.69 208 GLN D O 1
ATOM 6829 N N . MET D 1 209 ? 15.497 47.807 -47.205 1.00 24.87 209 MET D N 1
ATOM 6830 C CA . MET D 1 209 ? 16.033 46.469 -47.420 1.00 25.32 209 MET D CA 1
ATOM 6831 C C . MET D 1 209 ? 17.553 46.525 -47.458 1.00 29.09 209 MET D C 1
ATOM 6832 O O . MET D 1 209 ? 18.130 47.300 -48.228 1.00 29.57 209 MET D O 1
ATOM 6837 N N . ASN D 1 210 ? 18.198 45.699 -46.636 1.00 29.03 210 ASN D N 1
ATOM 6838 C CA . ASN D 1 210 ? 19.651 45.646 -46.560 1.00 30.09 210 ASN D CA 1
ATOM 6839 C C . ASN D 1 210 ? 20.127 44.211 -46.740 1.00 29.66 210 ASN D C 1
ATOM 6840 O O . ASN D 1 210 ? 19.384 43.253 -46.505 1.00 30.62 210 ASN D O 1
ATOM 6845 N N . SER D 1 211 ? 21.387 44.080 -47.161 1.00 30.82 211 SER D N 1
ATOM 6846 C CA . SER D 1 211 ? 22.057 42.785 -47.302 1.00 30.18 211 SER D CA 1
ATOM 6847 C C . SER D 1 211 ? 21.226 41.816 -48.142 1.00 29.08 211 SER D C 1
ATOM 6848 O O . SER D 1 211 ? 20.931 40.690 -47.736 1.00 31.91 211 SER D O 1
ATOM 6851 N N . LEU D 1 212 ? 20.853 42.267 -49.335 1.00 29.49 212 LEU D N 1
ATOM 6852 C CA . LEU D 1 212 ? 19.926 41.512 -50.166 1.00 29.97 212 LEU D CA 1
ATOM 6853 C C . LEU D 1 212 ? 20.567 40.239 -50.708 1.00 34.00 212 LEU D C 1
ATOM 6854 O O . LEU D 1 212 ? 21.743 40.222 -51.082 1.00 33.79 212 LEU D O 1
ATOM 6859 N N . ARG D 1 213 ? 19.782 39.165 -50.740 1.00 32.75 213 ARG D N 1
ATOM 6860 C CA . ARG D 1 213 ? 20.162 37.880 -51.315 1.00 30.01 213 ARG D CA 1
ATOM 6861 C C . ARG D 1 213 ? 19.270 37.583 -52.518 1.00 30.03 213 ARG D C 1
ATOM 6862 O O . ARG D 1 213 ? 18.376 38.358 -52.860 1.00 29.09 213 ARG D O 1
ATOM 6870 N N . ALA D 1 214 ? 19.509 36.430 -53.151 1.00 28.91 214 ALA D N 1
ATOM 6871 C CA . ALA D 1 214 ? 18.644 36.003 -54.248 1.00 28.66 214 ALA D CA 1
ATOM 6872 C C . ALA D 1 214 ? 17.236 35.699 -53.758 1.00 29.29 214 ALA D C 1
ATOM 6873 O O . ALA D 1 214 ? 16.265 35.874 -54.505 1.00 28.31 214 ALA D O 1
ATOM 6875 N N . GLU D 1 215 ? 17.109 35.244 -52.509 1.00 29.89 215 GLU D N 1
ATOM 6876 C CA . GLU D 1 215 ? 15.808 35.022 -51.889 1.00 29.81 215 GLU D CA 1
ATOM 6877 C C . GLU D 1 215 ? 14.946 36.279 -51.884 1.00 28.30 215 GLU D C 1
ATOM 6878 O O . GLU D 1 215 ? 13.716 36.179 -51.821 1.00 26.33 215 GLU D O 1
ATOM 6884 N N . ASP D 1 216 ? 15.560 37.457 -51.969 1.00 26.04 216 ASP D N 1
ATOM 6885 C CA . ASP D 1 216 ? 14.828 38.714 -51.933 1.00 23.81 216 ASP D CA 1
ATOM 6886 C C . ASP D 1 216 ? 14.354 39.174 -53.305 1.00 23.88 216 ASP D C 1
ATOM 6887 O O . ASP D 1 216 ? 13.542 40.101 -53.379 1.00 24.68 216 ASP D O 1
ATOM 6892 N N . THR D 1 217 ? 14.835 38.560 -54.385 1.00 24.50 217 THR D N 1
ATOM 6893 C CA . THR D 1 217 ? 14.323 38.877 -55.712 1.00 24.93 217 THR D CA 1
ATOM 6894 C C . THR D 1 217 ? 12.840 38.545 -55.780 1.00 25.84 217 THR D C 1
ATOM 6895 O O . THR D 1 217 ? 12.461 37.369 -55.757 1.00 25.39 217 THR D O 1
ATOM 6899 N N . ALA D 1 218 ? 11.995 39.570 -55.854 1.00 25.14 218 ALA D N 1
ATOM 6900 C CA . ALA D 1 218 ? 10.556 39.352 -55.838 1.00 24.65 218 ALA D CA 1
ATOM 6901 C C . ALA D 1 218 ? 9.852 40.641 -56.225 1.00 24.12 218 ALA D C 1
ATOM 6902 O O . ALA D 1 218 ? 10.435 41.728 -56.178 1.00 22.39 218 ALA D O 1
ATOM 6904 N N . VAL D 1 219 ? 8.591 40.497 -56.619 1.00 20.56 219 VAL D N 1
ATOM 6905 C CA . VAL D 1 219 ? 7.671 41.627 -56.662 1.00 20.32 219 VAL D CA 1
ATOM 6906 C C . VAL D 1 219 ? 7.246 41.938 -55.235 1.00 19.13 219 VAL D C 1
ATOM 6907 O O . VAL D 1 219 ? 6.849 41.040 -54.484 1.00 20.12 219 VAL D O 1
ATOM 6911 N N . TYR D 1 220 ? 7.337 43.204 -54.848 1.00 17.18 220 TYR D N 1
ATOM 6912 C CA . TYR D 1 220 ? 7.022 43.628 -53.490 1.00 17.57 220 TYR D CA 1
ATOM 6913 C C . TYR D 1 220 ? 5.738 44.445 -53.498 1.00 21.15 220 TYR D C 1
ATOM 6914 O O . TYR D 1 220 ? 5.662 45.484 -54.161 1.00 22.59 220 TYR D O 1
ATOM 6923 N N . TYR D 1 221 ? 4.735 43.968 -52.768 1.00 19.00 221 TYR D N 1
ATOM 6924 C CA . TYR D 1 221 ? 3.458 44.653 -52.622 1.00 18.54 221 TYR D CA 1
ATOM 6925 C C . TYR D 1 221 ? 3.391 45.344 -51.268 1.00 19.36 221 TYR D C 1
ATOM 6926 O O . TYR D 1 221 ? 3.815 44.781 -50.256 1.00 18.92 221 TYR D O 1
ATOM 6935 N N . CYS D 1 222 ? 2.846 46.557 -51.248 1.00 20.20 222 CYS D N 1
ATOM 6936 C CA . CYS D 1 222 ? 2.312 47.114 -50.015 1.00 22.24 222 CYS D CA 1
ATOM 6937 C C . CYS D 1 222 ? 0.810 46.865 -49.985 1.00 18.56 222 CYS D C 1
ATOM 6938 O O . CYS D 1 222 ? 0.162 46.746 -51.029 1.00 20.19 222 CYS D O 1
ATOM 6941 N N . ALA D 1 223 ? 0.263 46.746 -48.779 1.00 19.87 223 ALA D N 1
ATOM 6942 C CA . ALA D 1 223 ? -1.147 46.422 -48.638 1.00 19.54 223 ALA D CA 1
ATOM 6943 C C . ALA D 1 223 ? -1.699 47.093 -47.391 1.00 21.16 223 ALA D C 1
ATOM 6944 O O . ALA D 1 223 ? -0.990 47.286 -46.398 1.00 20.44 223 ALA D O 1
ATOM 6946 N N . LYS D 1 224 ? -2.978 47.435 -47.458 1.00 19.75 224 LYS D N 1
ATOM 6947 C CA . LYS D 1 224 ? -3.675 48.144 -46.397 1.00 18.58 224 LYS D CA 1
ATOM 6948 C C . LYS D 1 224 ? -4.507 47.152 -45.594 1.00 19.25 224 LYS D C 1
ATOM 6949 O O . LYS D 1 224 ? -5.331 46.427 -46.161 1.00 17.85 224 LYS D O 1
ATOM 6955 N N . TYR D 1 225 ? -4.276 47.105 -44.285 1.00 20.76 225 TYR D N 1
ATOM 6956 C CA . TYR D 1 225 ? -5.136 46.318 -43.419 1.00 20.03 225 TYR D CA 1
ATOM 6957 C C . TYR D 1 225 ? -6.506 46.974 -43.308 1.00 22.19 225 TYR D C 1
ATOM 6958 O O . TYR D 1 225 ? -6.688 48.158 -43.602 1.00 21.24 225 TYR D O 1
ATOM 6967 N N . ASP D 1 226 ? -7.481 46.184 -42.876 1.00 22.88 226 ASP D N 1
ATOM 6968 C CA . ASP D 1 226 ? -8.824 46.695 -42.664 1.00 20.43 226 ASP D CA 1
ATOM 6969 C C . ASP D 1 226 ? -9.476 45.875 -41.564 1.00 23.93 226 ASP D C 1
ATOM 6970 O O . ASP D 1 226 ? -9.207 44.680 -41.422 1.00 24.30 226 ASP D O 1
ATOM 6975 N N . GLY D 1 227 ? -10.314 46.536 -40.770 1.00 22.42 227 GLY D N 1
ATOM 6976 C CA . GLY D 1 227 ? -11.052 45.819 -39.747 1.00 24.20 227 GLY D CA 1
ATOM 6977 C C . GLY D 1 227 ? -10.166 45.358 -38.604 1.00 23.12 227 GLY D C 1
ATOM 6978 O O . GLY D 1 227 ? -9.238 46.054 -38.174 1.00 21.23 227 GLY D O 1
ATOM 6979 N N . ILE D 1 228 ? -10.457 44.157 -38.106 1.00 21.56 228 ILE D N 1
ATOM 6980 C CA . ILE D 1 228 ? -9.895 43.679 -36.849 1.00 23.84 228 ILE D CA 1
ATOM 6981 C C . ILE D 1 228 ? -9.293 42.290 -37.017 1.00 23.38 228 ILE D C 1
ATOM 6982 O O . ILE D 1 228 ? -8.590 41.799 -36.126 1.00 23.91 228 ILE D O 1
ATOM 6987 N N . TYR D 1 229 ? -9.566 41.641 -38.148 1.00 20.63 229 TYR D N 1
ATOM 6988 C CA . TYR D 1 229 ? -9.140 40.265 -38.364 1.00 20.52 229 TYR D CA 1
ATOM 6989 C C . TYR D 1 229 ? -7.868 40.150 -39.194 1.00 21.39 229 TYR D C 1
ATOM 6990 O O . TYR D 1 229 ? -7.533 39.050 -39.642 1.00 21.01 229 TYR D O 1
ATOM 6999 N N . GLY D 1 230 ? -7.149 41.251 -39.405 1.00 19.23 230 GLY D N 1
ATOM 7000 C CA . GLY D 1 230 ? -5.868 41.176 -40.082 1.00 21.80 230 GLY D CA 1
ATOM 7001 C C . GLY D 1 230 ? -5.937 40.960 -41.575 1.00 22.21 230 GLY D C 1
ATOM 7002 O O . GLY D 1 230 ? -4.946 40.531 -42.174 1.00 22.83 230 GLY D O 1
ATOM 7003 N N . GLU D 1 231 ? -7.073 41.253 -42.200 1.00 21.82 231 GLU D N 1
ATOM 7004 C CA . GLU D 1 231 ? -7.212 41.074 -43.636 1.00 20.23 231 GLU D CA 1
ATOM 7005 C C . GLU D 1 231 ? -6.661 42.281 -44.384 1.00 20.96 231 GLU D C 1
ATOM 7006 O O . GLU D 1 231 ? -6.718 43.418 -43.907 1.00 21.23 231 GLU D O 1
ATOM 7012 N N . LEU D 1 232 ? -6.120 42.021 -45.571 1.00 21.16 232 LEU D N 1
ATOM 7013 C CA . LEU D 1 232 ? -5.534 43.049 -46.425 1.00 20.17 232 LEU D CA 1
ATOM 7014 C C . LEU D 1 232 ? -6.500 43.307 -47.575 1.00 20.11 232 LEU D C 1
ATOM 7015 O O . LEU D 1 232 ? -6.618 42.484 -48.489 1.00 19.31 232 LEU D O 1
ATOM 7020 N N . ASP D 1 233 ? -7.191 44.449 -47.533 1.00 20.01 233 ASP D N 1
ATOM 7021 C CA . ASP D 1 233 ? -8.289 44.693 -48.458 1.00 20.70 233 ASP D CA 1
ATOM 7022 C C . ASP D 1 233 ? -7.887 45.480 -49.699 1.00 22.91 233 ASP D C 1
ATOM 7023 O O . ASP D 1 233 ? -8.607 45.423 -50.702 1.00 23.04 233 ASP D O 1
ATOM 7028 N N . PHE D 1 234 ? -6.771 46.206 -49.674 1.00 20.79 234 PHE D N 1
ATOM 7029 C CA . PHE D 1 234 ? -6.334 46.928 -50.861 1.00 22.86 234 PHE D CA 1
ATOM 7030 C C . PHE D 1 234 ? -4.826 46.817 -51.011 1.00 21.05 234 PHE D C 1
ATOM 7031 O O . PHE D 1 234 ? -4.085 46.900 -50.026 1.00 19.25 234 PHE D O 1
ATOM 7039 N N . TRP D 1 235 ? -4.382 46.654 -52.257 1.00 19.35 235 TRP D N 1
ATOM 7040 C CA . TRP D 1 235 ? -2.997 46.341 -52.562 1.00 19.78 235 TRP D CA 1
ATOM 7041 C C . TRP D 1 235 ? -2.442 47.319 -53.584 1.00 20.67 235 TRP D C 1
ATOM 7042 O O . TRP D 1 235 ? -3.148 47.770 -54.492 1.00 21.35 235 TRP D O 1
ATOM 7053 N N . GLY D 1 236 ? -1.162 47.633 -53.437 1.00 17.84 236 GLY D N 1
ATOM 7054 C CA . GLY D 1 236 ? -0.429 48.216 -54.537 1.00 23.46 236 GLY D CA 1
ATOM 7055 C C . GLY D 1 236 ? -0.283 47.211 -55.662 1.00 21.94 236 GLY D C 1
ATOM 7056 O O . GLY D 1 236 ? -0.519 46.012 -55.507 1.00 23.40 236 GLY D O 1
ATOM 7057 N N . CYS D 1 237 ? 0.102 47.707 -56.833 1.00 21.10 237 CYS D N 1
ATOM 7058 C CA . CYS D 1 237 ? 0.279 46.802 -57.960 1.00 24.02 237 CYS D CA 1
ATOM 7059 C C . CYS D 1 237 ? 1.610 46.067 -57.925 1.00 24.88 237 CYS D C 1
ATOM 7060 O O . CYS D 1 237 ? 1.835 45.188 -58.764 1.00 28.81 237 CYS D O 1
ATOM 7063 N N . GLY D 1 238 ? 2.480 46.390 -56.983 1.00 24.80 238 GLY D N 1
ATOM 7064 C CA . GLY D 1 238 ? 3.750 45.707 -56.854 1.00 23.57 238 GLY D CA 1
ATOM 7065 C C . GLY D 1 238 ? 4.869 46.435 -57.574 1.00 26.83 238 GLY D C 1
ATOM 7066 O O . GLY D 1 238 ? 4.658 47.135 -58.571 1.00 27.35 238 GLY D O 1
ATOM 7067 N N . THR D 1 239 ? 6.083 46.281 -57.049 1.00 26.68 239 THR D N 1
ATOM 7068 C CA . THR D 1 239 ? 7.279 46.816 -57.681 1.00 23.51 239 THR D CA 1
ATOM 7069 C C . THR D 1 239 ? 8.368 45.756 -57.607 1.00 22.95 239 THR D C 1
ATOM 7070 O O . THR D 1 239 ? 8.543 45.101 -56.575 1.00 24.81 239 THR D O 1
ATOM 7074 N N . LEU D 1 240 ? 9.078 45.570 -58.716 1.00 24.52 240 LEU D N 1
ATOM 7075 C CA . LEU D 1 240 ? 9.995 44.447 -58.866 1.00 24.89 240 LEU D CA 1
ATOM 7076 C C . LEU D 1 240 ? 11.385 44.815 -58.363 1.00 25.02 240 LEU D C 1
ATOM 7077 O O . LEU D 1 240 ? 11.954 45.832 -58.770 1.00 24.31 240 LEU D O 1
ATOM 7082 N N . VAL D 1 241 ? 11.922 43.983 -57.474 1.00 23.72 241 VAL D N 1
ATOM 7083 C CA . VAL D 1 241 ? 13.290 44.101 -56.983 1.00 22.86 241 VAL D CA 1
ATOM 7084 C C . VAL D 1 241 ? 14.063 42.894 -57.499 1.00 26.33 241 VAL D C 1
ATOM 7085 O O . VAL D 1 241 ? 13.686 41.746 -57.232 1.00 26.50 241 VAL D O 1
ATOM 7089 N N . THR D 1 242 ? 15.133 43.150 -58.248 1.00 29.26 242 THR D N 1
ATOM 7090 C CA . THR D 1 242 ? 15.954 42.096 -58.834 1.00 28.19 242 THR D CA 1
ATOM 7091 C C . THR D 1 242 ? 17.378 42.226 -58.313 1.00 28.44 242 THR D C 1
ATOM 7092 O O . THR D 1 242 ? 18.002 43.282 -58.461 1.00 28.31 242 THR D O 1
ATOM 7096 N N . VAL D 1 243 ? 17.886 41.156 -57.711 1.00 26.47 243 VAL D N 1
ATOM 7097 C CA . VAL D 1 243 ? 19.258 41.114 -57.216 1.00 33.47 243 VAL D CA 1
ATOM 7098 C C . VAL D 1 243 ? 20.160 40.626 -58.343 1.00 33.76 243 VAL D C 1
ATOM 7099 O O . VAL D 1 243 ? 19.960 39.529 -58.876 1.00 36.49 243 VAL D O 1
ATOM 7103 N N . SER D 1 244 ? 21.156 41.437 -58.705 1.00 33.75 244 SER D N 1
ATOM 7104 C CA . SER D 1 244 ? 21.983 41.149 -59.872 1.00 32.10 244 SER D CA 1
ATOM 7105 C C . SER D 1 244 ? 23.313 41.880 -59.755 1.00 34.68 244 SER D C 1
ATOM 7106 O O . SER D 1 244 ? 23.337 43.081 -59.469 1.00 33.67 244 SER D O 1
ATOM 7109 N N . SER D 1 245 ? 24.409 41.161 -59.990 1.00 37.28 245 SER D N 1
ATOM 7110 C CA . SER D 1 245 ? 25.751 41.736 -59.896 1.00 36.28 245 SER D CA 1
ATOM 7111 C C . SER D 1 245 ? 26.365 41.974 -61.271 1.00 33.79 245 SER D C 1
ATOM 7112 O O . SER D 1 245 ? 26.498 43.118 -61.711 1.00 37.73 245 SER D O 1
#

Solvent-accessible surface area: 38665 Å² total; per-residue (Å²): 121,6,112,16,53,4,56,57,74,63,31,79,7,55,37,42,56,165,5,65,0,47,0,116,4,65,64,62,0,28,34,2,0,0,0,0,13,13,35,65,42,0,1,4,76,6,2,0,60,13,2,67,42,62,38,108,75,12,53,101,41,6,52,12,59,38,77,18,48,79,0,47,0,18,0,55,43,0,23,2,46,2,6,8,29,0,10,0,0,0,0,8,30,64,26,4,28,22,2,85,5,0,109,3,63,57,177,77,6,0,5,20,14,14,15,27,94,5,5,36,62,35,45,102,21,19,0,107,34,64,35,30,33,130,17,123,75,50,26,56,33,121,0,26,0,42,10,60,58,35,87,4,43,9,19,1,0,0,0,0,13,25,30,89,91,148,24,9,73,4,1,0,0,4,8,0,64,26,70,39,56,76,41,10,99,50,0,124,86,32,7,74,4,47,31,56,54,110,61,55,15,0,38,0,76,0,79,53,1,113,56,126,2,24,1,43,0,8,0,0,6,0,43,18,54,46,0,6,0,43,27,6,0,36,24,22,94,0,42,3,62,135,103,5,120,14,80,4,57,54,73,63,37,63,6,53,72,41,60,172,5,64,1,45,0,156,8,72,54,54,0,25,35,2,0,0,0,0,10,18,42,122,87,10,4,5,77,7,2,0,61,15,2,64,42,61,51,105,79,15,53,102,48,6,58,12,61,34,76,16,50,81,0,42,0,19,0,56,40,0,53,36,86,2,32,5,29,0,11,0,0,0,0,9,30,57,22,3,28,21,2,84,5,0,105,3,60,71,106,79,98,46,70,44,61,49,121,62,62,72,24,92,19,4,40,85,20,72,87,29,41,1,100,36,63,33,32,34,133,24,111,74,56,25,58,35,131,0,29,1,44,8,50,54,39,88,5,45,7,29,2,0,0,0,0,11,25,33,96,87,145,25,9,73,5,1,0,1,3,9,0,65,27,73,38,55,70,48,11,89,52,1,142,85,25,6,70,3,40,31,55,52,106,55,50,14,0,35,0,56,0,69,57,3,106,59,128,1,27,1,43,0,12,0,0,6,0,47,16,60,46,0,7,0,56,28,6,0,67,24,22,93,0,41,3,64,122,95,1,108,12,83,11,45,31,72,62,45,64,5,40,35,42,51,166,4,70,0,30,0,121,11,74,86,65,0,53,32,72,0,0,0,0,16,9,40,57,41,0,2,4,73,4,2,0,68,14,1,69,40,68,39,102,77,9,52,105,46,6,57,9,61,36,76,18,51,57,0,45,0,18,0,52,41,0,22,4,50,2,6,7,23,0,9,0,0,0,16,104,39,64,15,21,29,22,2,84,4,0,105,2,68,48,91,111,94,36,38,4,0,6,18,25,14,17,25,88,0,1,43,26,38,109,30,45,1,88,34,65,26,34,36,113,18,98,68,58,38,63,35,129,0,16,0,50,8,51,57,31,90,4,57,79,59,31,0,0,0,0,15,34,32,97,83,150,25,10,70,6,0,0,7,5,30,14,97,25,69,44,62,95,33,10,87,70,0,113,86,58,2,72,5,45,35,52,52,110,59,54,13,0,44,0,56,0,57,67,2,166,58,139,4,20,0,45,0,5,0,0,8,23,51,64,141,64,19,5,0,42,26,6,0,40,24,21,96,0,49,3,65,132,108,5,115,9,66,9,53,50,69,80,29,77,5,45,63,43,59,168,5,77,0,31,0,94,10,72,96,67,0,53,30,66,0,0,0,0,11,14,46,121,87,8,5,5,66,5,2,0,59,12,2,63,41,63,37,98,70,13,54,102,49,4,50,11,62,35,85,15,52,78,1,43,0,29,0,42,43,0,51,36,81,2,26,4,28,0,10,0,0,0,14,113,46,67,20,20,27,22,2,90,6,0,108,1,80,38,118,236,89,38,68,58,63,48,125,58,62,72,24,102,18,4,35,104,125,42,58,1,91,35,65,34,32,30,142,6,114,70,52,17,67,40,117,0,31,0,45,8,51,58,32,89,4,57,78,59,34,0,0,0,0,1,30,24,88,83,142,25,11,63,7,0,0,8,4,29,14,95,28,72,45,60,86,28,14,91,46,2,120,87,25,6,72,4,41,28,56,55,110,56,51,16,0,42,0,45,0,55,62,3,120,83,78,0,26,0,43,0,11,0,0,9,23,48,65,139,60,18,6,0,41,35,6,0,66,23,22,90,0,37,25,50,142

Sequence (974 aa):
DIQMTQSPSSLSASVGDRVTITCRASQSISSYLNWYQQKPGCAPKLLIYAASSLQSGVPSRFSGSGSGTDFTLTISSLQPEDFATYYCQQSYSTPLTFGQGTKVEIKGSGGSGGCPPCGGSGGEVQLLESGGGLVQPGGSLRLSCAASGFTFSSYAMSWVRQAPGKGLEWVSAISGSGGSTYYADSVKGRFTISRDNSKNTLYLQMNSLRAEDTAVYYCAKYDGIYGELDFWGCGTLVTVSSDIQMTQSPSSLSASVGDRVTITCRASQSISSYLNWYQQKPGCAPKLLIYAASSLQSGVPSRFSGSGSGTDFTLTISSLQPEDFATYYCQQSYSTPLTFGQGTKVEIKRGGGSGGSGGCPPCGGSGGEVQLLESGGGLVQPGGSLRLSCAASGFTFSSYAMSWVRQAPGKGLEWVSAISGSGGSTYYADSVKGRFTISRDNSKNTLYLQMNSLRAEDTAVYYCAKYDGIYGELDFWGCGTLVTVSSDIQMTQSPSSLSASVGDRVTITCRASQSISSYLNWYQQKPGCAPKLLIYAASSLQSGVPSRFSGSGSGTDFTLTISSLQPEDFATYYCQQSYSTPLTFGQGTKVEIKRGGGSGGSGGCPPCGGSGEVQLLESGGGLVQPGGSLRLSCAASGFTFSSYAMSWVRQAPGKGLEWVSAISGSGGSTYYADSVKGRFTISRDNSKNTLYLQMNSLRAEDTAVYYCAKYDGIYGELDFWGCGTLVTVSSDIQMTQSPSSLSASVGDRVTITCRASQSISSYLNWYQQKPGCAPKLLIYAASSLQSGVPSRFSGSGSGTDFTLTISSLQPEDFATYYCQQSYSTPLTFGQGTKVEIKRGGGSGGSGGCPPCGGSEVQLLESGGGLVQPGGSLRLSCAASGFTFSSYAMSWVRQAPGKGLEWVSAISGSGGSTYYADSVKGRFTISRDNSKNTLYLQMNSLRAEDTAVYYCAKYDGIYGELDFWGCGTLVTVSS

CATH classification: 2.60.40.10

B-factor: mean 26.79, std 8.72, range [8.16, 69.22]

Radius of gyration: 37.4 Å; Cα contacts (8 Å, |Δi|>4): 2802; chains: 4; bounding box: 57×96×115 Å

Secondary structure (DSSP, 8-state):
-PPEEEE-SEEEE-TT--EEEEEEESS--TT-EEEEEE-TTS--EEEEETTTEEPTTS-TTEEEEEETTEEEEEESS--GGG-EEEEEEE-SSSSPEE---EEEEE---B----PPP-GGGSSSSEEEEE--EEE-TT--EEEEEEEESS-GGGB-EEEEEE-TTS-EEEEEEE-TTS--EEE-GGGTTTEEEEEETTTTEEEEEE-S--GGG-EEEEEEEEEBTTTEEEEE---EEEEE--/---EEEE-SEEEE-TT--EEEEEEESS--TT-EEEEEE-TTS--EEEEETTTEEPTT--TTEEEEEETTEEEEEESS--GGG-SEEEEEE-SSSSPEE---EEEEEPTT------------TTS-SS-EEEEE--EEE-TT--EEEEEEEESS-GGGB-EEEEEE-TTS-EEEEEEE-SSSS-EEE-GGGTTTEEEEEETTTTEEEEEE-S--GGG-EEEEEEEEEBTTTEEEEE---EEEEE--/-PPEEEE-SEEEE-TT--EEEEEEESS--TT-EEEEEE-TTSPPEEEEETTTEEPTTS-TTEEEEEETTEEEEEESS--GGG-EEEEEEE-SSSS--B---EEEEEPTT---B----PPPBTTB---EEEEE--EEE-TT--EEEEEEEESS-GGGS-EEEEEE-TTS-EEEEEEE-SSS--EEE-GGGTTT-EEEEETTTTEEEEEE-S--GGG-EEEEEEEEETTTTEEEEE---EEEEE--/---EEEE-SEEEE-TT--EEEEEEESS--TT-EEEEEE-TTS--EEEEETTTEEPTTS-TTEEEEEETTEEEEEESS--GGG-SEEEEEE-SSSSPEE---EEEEEPTT------------TT---EEEEE--EEE-TT--EEEEEEEESS-GGGS-EEEEEE-TTS-EEEEEEE-SSSS-EEE-GGGTTTEEEEEETTTTEEEEEE-S--GGG-EEEEEEEEETTTTEEEEE---EEEEE--